Protein 9F9V (pdb70)

B-factor: mean 30.29, std 9.87, range [12.15, 95.56]

Structure (mmCIF, N/CA/C/O backbone):
data_9F9V
#
_entry.id   9F9V
#
_cell.length_a   44.390
_cell.length_b   62.110
_cell.length_c   66.900
_cell.angle_alpha   68.830
_cell.angle_beta   88.340
_cell.angle_gamma   78.920
#
_symmetry.space_group_name_H-M   'P 1'
#
loop_
_entity.id
_entity.type
_entity.pdbx_description
1 polymer 'Putative secreted protein'
2 non-polymer '3[N-MORPHOLINO]PROPANE SULFONIC ACID'
3 non-polymer 'SULFATE ION'
4 non-polymer 'CALCIUM ION'
5 water water
#
loop_
_atom_site.group_PDB
_atom_site.id
_atom_site.type_symbol
_atom_site.label_atom_id
_atom_site.label_alt_id
_atom_site.label_comp_id
_atom_site.label_asym_id
_atom_site.label_entity_id
_atom_site.label_seq_id
_atom_site.pdbx_PDB_ins_code
_atom_site.Cartn_x
_atom_site.Cartn_y
_atom_site.Cartn_z
_atom_site.occupancy
_atom_site.B_iso_or_equiv
_atom_site.auth_seq_id
_atom_site.auth_comp_id
_atom_site.auth_asym_id
_atom_site.auth_atom_id
_atom_site.pdbx_PDB_model_num
ATOM 1 N N . MET A 1 4 ? -23.85271 39.86368 11.24546 1.000 37.85000 1 MET A N 1
ATOM 2 C CA . MET A 1 4 ? -22.98493 40.75079 12.07312 1.000 36.77000 1 MET A CA 1
ATOM 3 C C . MET A 1 4 ? -23.79012 41.28938 13.25492 1.000 37.49000 1 MET A C 1
ATOM 4 O O . MET A 1 4 ? -24.95052 41.66839 13.08986 1.000 33.30000 1 MET A O 1
ATOM 18 N N . PRO A 1 5 ? -23.19825 41.32520 14.44708 1.000 31.94000 2 PRO A N 1
ATOM 19 C CA . PRO A 1 5 ? -23.89874 41.94320 15.57630 1.000 31.15000 2 PRO A CA 1
ATOM 20 C C . PRO A 1 5 ? -24.02521 43.44263 15.37149 1.000 31.66000 2 PRO A C 1
ATOM 21 O O . PRO A 1 5 ? -23.18568 44.07957 14.72971 1.000 29.24000 2 PRO A O 1
ATOM 32 N N . ALA A 1 6 ? -25.10373 44.00327 15.90941 1.000 40.21000 3 ALA A N 1
ATOM 33 C CA . ALA A 1 6 ? -25.29192 45.44646 15.85878 1.000 39.25000 3 ALA A CA 1
ATOM 34 C C . ALA A 1 6 ? -24.11525 46.13613 16.53288 1.000 46.57000 3 ALA A C 1
ATOM 35 O O . ALA A 1 6 ? -23.86372 45.92777 17.72428 1.000 49.04000 3 ALA A O 1
ATOM 42 N N . PHE A 1 7 ? -23.38743 46.94657 15.77122 1.000 37.07000 4 PHE A N 1
ATOM 43 C CA . PHE A 1 7 ? -22.20894 47.63565 16.27161 1.000 31.64000 4 PHE A CA 1
ATOM 44 C C . PHE A 1 7 ? -22.49170 49.12557 16.39778 1.000 32.47000 4 PHE A C 1
ATOM 45 O O . PHE A 1 7 ? -23.15402 49.71986 15.54078 1.000 28.48000 4 PHE A O 1
ATOM 62 N N . SER A 1 8 ? -21.97751 49.72228 17.46927 1.000 30.31000 5 SER A N 1
ATOM 63 C CA . SER A 1 8 ? -22.16703 51.13884 17.73549 1.000 29.85000 5 SER A CA 1
ATOM 64 C C . SER A 1 8 ? -20.94559 51.67062 18.46744 1.000 27.44000 5 SER A C 1
ATOM 65 O O . SER A 1 8 ? -20.37032 50.97944 19.31236 1.000 28.31000 5 SER A O 1
ATOM 73 N N . TRP A 1 9 ? -20.55655 52.89727 18.13523 1.000 26.57000 6 TRP A N 1
ATOM 74 C CA . TRP A 1 9 ? -19.50565 53.59936 18.85456 1.000 27.47000 6 TRP A CA 1
ATOM 75 C C . TRP A 1 9 ? -20.03816 54.37697 20.05149 1.000 26.68000 6 TRP A C 1
ATOM 76 O O . TRP A 1 9 ? -19.25142 55.03244 20.74084 1.000 26.95000 6 TRP A O 1
ATOM 97 N N . ASP A 1 10 ? -21.35182 54.33699 20.30257 1.000 30.92000 7 ASP A N 1
ATOM 98 C CA . ASP A 1 10 ? -21.92388 55.13868 21.38097 1.000 27.70000 7 ASP A CA 1
ATOM 99 C C . ASP A 1 10 ? -21.23559 54.84816 22.70548 1.000 27.84000 7 ASP A C 1
ATOM 100 O O . ASP A 1 10 ? -20.92803 55.77047 23.47074 1.000 26.11000 7 ASP A O 1
ATOM 109 N N . THR A 1 11 ? -20.99986 53.57005 22.99629 1.000 26.66000 8 THR A N 1
ATOM 110 C CA . THR A 1 11 ? -20.25596 53.14513 24.17101 1.000 24.33000 8 THR A CA 1
ATOM 111 C C . THR A 1 11 ? -19.29793 52.04070 23.74913 1.000 23.05000 8 THR A C 1
ATOM 112 O O . THR A 1 11 ? -19.34405 51.55172 22.61822 1.000 28.09000 8 THR A O 1
ATOM 123 N N . VAL A 1 12 ? -18.42950 51.64351 24.67295 1.000 23.46000 9 VAL A N 1
ATOM 124 C CA . VAL A 1 12 ? -17.44465 50.59529 24.41026 1.000 20.85000 9 VAL A CA 1
ATOM 125 C C . VAL A 1 12 ? -18.16477 49.32948 23.95685 1.000 20.73000 9 VAL A C 1
ATOM 126 O O . VAL A 1 12 ? -19.05570 48.84006 24.66617 1.000 23.76000 9 VAL A O 1
ATOM 139 N N . PRO A 1 13 ? -17.83123 48.77386 22.78908 1.000 24.11000 10 PRO A N 1
ATOM 140 C CA . PRO A 1 13 ? -18.43590 47.49732 22.36857 1.000 20.66000 10 PRO A CA 1
ATOM 141 C C . PRO A 1 13 ? -17.89881 46.33951 23.19819 1.000 24.31000 10 PRO A C 1
ATOM 142 O O . PRO A 1 13 ? -16.69622 46.06867 23.19550 1.000 24.29000 10 PRO A O 1
ATOM 153 N N . VAL A 1 14 ? -18.79750 45.63888 23.88997 1.000 21.97000 11 VAL A N 1
ATOM 154 C CA . VAL A 1 14 ? -18.42446 44.60204 24.84657 1.000 17.62000 11 VAL A CA 1
ATOM 155 C C . VAL A 1 14 ? -18.76446 43.22942 24.28256 1.000 20.81000 11 VAL A C 1
ATOM 156 O O . VAL A 1 14 ? -19.85117 43.02017 23.73042 1.000 21.08000 11 VAL A O 1
ATOM 169 N N . TYR A 1 15 ? -17.82574 42.29519 24.43837 1.000 18.83000 12 TYR A N 1
ATOM 170 C CA . TYR A 1 15 ? -17.99142 40.88293 24.11752 1.000 19.27000 12 TYR A CA 1
ATOM 171 C C . TYR A 1 15 ? -17.87140 40.07613 25.40223 1.000 19.05000 12 TYR A C 1
ATOM 172 O O . TYR A 1 15 ? -16.99686 40.34947 26.22866 1.000 21.88000 12 TYR A O 1
ATOM 190 N N . LEU A 1 16 ? -18.74534 39.08505 25.57256 1.000 18.69000 13 LEU A N 1
ATOM 191 C CA . LEU A 1 16 ? -18.70370 38.19259 26.72534 1.000 19.32000 13 LEU A CA 1
ATOM 192 C C . LEU A 1 16 ? -18.37385 36.77640 26.27323 1.000 17.91000 13 LEU A C 1
ATOM 193 O O . LEU A 1 16 ? -18.87140 36.31201 25.24407 1.000 19.54000 13 LEU A O 1
ATOM 209 N N . HIS A 1 17 ? -17.54299 36.09074 27.05866 1.000 16.58000 14 HIS A N 1
ATOM 210 C CA . HIS A 1 17 ? -17.07385 34.74775 26.71679 1.000 18.70000 14 HIS A CA 1
ATOM 211 C C . HIS A 1 17 ? -16.92808 33.97231 28.02304 1.000 18.23000 14 HIS A C 1
ATOM 212 O O . HIS A 1 17 ? -15.89462 34.07545 28.69105 1.000 20.41000 14 HIS A O 1
ATOM 226 N N . PHE A 1 18 ? -17.95452 33.20055 28.37889 1.000 17.74000 15 PHE A N 1
ATOM 227 C CA . PHE A 1 18 ? -17.98636 32.57145 29.69132 1.000 19.77000 15 PHE A CA 1
ATOM 228 C C . PHE A 1 18 ? -18.81483 31.29681 29.64984 1.000 19.71000 15 PHE A C 1
ATOM 229 O O . PHE A 1 18 ? -19.58642 31.05553 28.71967 1.000 20.63000 15 PHE A O 1
ATOM 246 N N . GLY A 1 19 ? -18.65930 30.49535 30.69389 1.000 18.81000 16 GLY A N 1
ATOM 247 C CA . GLY A 1 19 ? -19.47984 29.31414 30.87502 1.000 17.09000 16 GLY A CA 1
ATOM 248 C C . GLY A 1 19 ? -19.80845 29.12191 32.33916 1.000 20.36000 16 GLY A C 1
ATOM 249 O O . GLY A 1 19 ? -19.02194 29.46073 33.22574 1.000 21.63000 16 GLY A O 1
ATOM 253 N N . SER A 1 20 ? -20.99797 28.58274 32.58229 1.000 19.54000 17 SER A N 1
ATOM 254 C CA . SER A 1 20 ? -21.44840 28.22504 33.91221 1.000 21.81000 17 SER A CA 1
ATOM 255 C C . SER A 1 20 ? -21.74490 26.73299 33.94439 1.000 21.72000 17 SER A C 1
ATOM 256 O O . SER A 1 20 ? -22.46399 26.23504 33.06655 1.000 22.92000 17 SER A O 1
ATOM 264 N N . PRO A 1 21 ? -21.22404 25.98488 34.91937 1.000 25.88000 18 PRO A N 1
ATOM 265 C CA . PRO A 1 21 ? -21.56277 24.55512 34.97518 1.000 25.91000 18 PRO A CA 1
ATOM 266 C C . PRO A 1 21 ? -23.04950 24.31367 35.15756 1.000 24.83000 18 PRO A C 1
ATOM 267 O O . PRO A 1 21 ? -23.56419 23.28481 34.70333 1.000 22.99000 18 PRO A O 1
ATOM 278 N N . THR A 1 22 ? -23.75887 25.24138 35.78945 1.000 24.18000 19 THR A N 1
ATOM 279 C CA . THR A 1 22 ? -25.19162 25.13265 36.00215 1.000 22.03000 19 THR A CA 1
ATOM 280 C C . THR A 1 22 ? -25.91885 26.11977 35.10294 1.000 22.35000 19 THR A C 1
ATOM 281 O O . THR A 1 22 ? -25.37183 27.16194 34.73133 1.000 20.90000 19 THR A O 1
ATOM 292 N N . LYS A 1 23 ? -27.16297 25.78809 34.76804 1.000 21.60000 20 LYS A N 1
ATOM 293 C CA . LYS A 1 23 ? -28.00612 26.70162 34.00981 1.000 21.09000 20 LYS A CA 1
ATOM 294 C C . LYS A 1 23 ? -28.04182 28.06411 34.69150 1.000 25.69000 20 LYS A C 1
ATOM 295 O O . LYS A 1 23 ? -28.18371 28.15821 35.91426 1.000 24.81000 20 LYS A O 1
ATOM 314 N N . MET A 1 24 ? -27.89725 29.12025 33.89398 1.000 23.18000 21 MET A N 1
ATOM 315 C CA . MET A 1 24 ? -27.76414 30.46265 34.44242 1.000 21.75000 21 MET A CA 1
ATOM 316 C C . MET A 1 24 ? -28.99591 30.85294 35.25061 1.000 21.50000 21 MET A C 1
ATOM 317 O O . MET A 1 24 ? -30.11584 30.41067 34.97842 1.000 23.21000 21 MET A O 1
ATOM 331 N N . THR A 1 25 ? -28.77554 31.69947 36.25320 1.000 22.99000 22 THR A N 1
ATOM 332 C CA . THR A 1 25 ? -29.87891 32.29745 36.98360 1.000 24.66000 22 THR A CA 1
ATOM 333 C C . THR A 1 25 ? -30.51461 33.40282 36.14746 1.000 25.16000 22 THR A C 1
ATOM 334 O O . THR A 1 25 ? -29.91568 33.92821 35.20314 1.000 20.82000 22 THR A O 1
ATOM 345 N N . ASN A 1 26 ? -31.75013 33.75498 36.50679 1.000 22.52000 23 ASN A N 1
ATOM 346 C CA . ASN A 1 26 ? -32.42045 34.85896 35.83155 1.000 20.69000 23 ASN A CA 1
ATOM 347 C C . ASN A 1 26 ? -31.59650 36.13629 35.92851 1.000 21.94000 23 ASN A C 1
ATOM 348 O O . ASN A 1 26 ? -31.51491 36.90737 34.96498 1.000 22.92000 23 ASN A O 1
ATOM 359 N N . GLU A 1 27 ? -30.96203 36.36960 37.08052 1.000 22.62000 24 GLU A N 1
ATOM 360 C CA . GLU A 1 27 ? -30.13939 37.56373 37.23216 1.000 25.66000 24 GLU A CA 1
ATOM 361 C C . GLU A 1 27 ? -28.92957 37.51673 36.30907 1.000 23.58000 24 GLU A C 1
ATOM 362 O O . GLU A 1 27 ? -28.57098 38.52844 35.69657 1.000 26.66000 24 GLU A O 1
ATOM 374 N N . GLN A 1 28 ? -28.27788 36.35574 36.21137 1.000 23.70000 25 GLN A N 1
ATOM 375 C CA . GLN A 1 28 ? -27.12455 36.23426 35.32648 1.000 20.70000 25 GLN A CA 1
ATOM 376 C C . GLN A 1 28 ? -27.51494 36.51047 33.88031 1.000 22.83000 25 GLN A C 1
ATOM 377 O O . GLN A 1 28 ? -26.80115 37.22235 33.16391 1.000 20.43000 25 GLN A O 1
ATOM 391 N N . VAL A 1 29 ? -28.65032 35.96274 33.43782 1.000 20.10000 26 VAL A N 1
ATOM 392 C CA . VAL A 1 29 ? -29.12115 36.20597 32.07595 1.000 19.73000 26 VAL A CA 1
ATOM 393 C C . VAL A 1 29 ? -29.36669 37.69383 31.86071 1.000 22.35000 26 VAL A C 1
ATOM 394 O O . VAL A 1 29 ? -28.96714 38.26855 30.84115 1.000 20.56000 26 VAL A O 1
ATOM 407 N N . GLN A 1 30 ? -30.03228 38.34034 32.81981 1.000 19.50000 27 GLN A N 1
ATOM 408 C CA . GLN A 1 30 ? -30.33875 39.75927 32.67405 1.000 22.09000 27 GLN A CA 1
ATOM 409 C C . GLN A 1 30 ? -29.06560 40.59712 32.64378 1.000 25.46000 27 GLN A C 1
ATOM 410 O O . GLN A 1 30 ? -28.96473 41.55934 31.87191 1.000 25.50000 27 GLN A O 1
ATOM 424 N N . THR A 1 31 ? -28.07980 40.24315 33.47476 1.000 24.30000 28 THR A N 1
ATOM 425 C CA . THR A 1 31 ? -26.83053 40.99766 33.51936 1.000 22.80000 28 THR A CA 1
ATOM 426 C C . THR A 1 31 ? -26.06962 40.86240 32.20806 1.000 19.29000 28 THR A C 1
ATOM 427 O O . THR A 1 31 ? -25.63840 41.86275 31.61989 1.000 25.16000 28 THR A O 1
ATOM 438 N N . ALA A 1 32 ? -25.90977 39.62721 31.72486 1.000 21.93000 29 ALA A N 1
ATOM 439 C CA . ALA A 1 32 ? -25.21599 39.42150 30.45870 1.000 22.28000 29 ALA A CA 1
ATOM 440 C C . ALA A 1 32 ? -25.89056 40.19074 29.33013 1.000 24.34000 29 ALA A C 1
ATOM 441 O O . ALA A 1 32 ? -25.21654 40.75617 28.46497 1.000 22.34000 29 ALA A O 1
ATOM 448 N N . ALA A 1 33 ? -27.21917 40.26471 29.34663 1.000 24.01000 30 ALA A N 1
ATOM 449 C CA . ALA A 1 33 ? -27.93909 40.83781 28.21562 1.000 26.16000 30 ALA A CA 1
ATOM 450 C C . ALA A 1 33 ? -27.78940 42.35090 28.16731 1.000 25.99000 30 ALA A C 1
ATOM 451 O O . ALA A 1 33 ? -27.70198 42.93169 27.08049 1.000 29.30000 30 ALA A O 1
ATOM 458 N N . ARG A 1 34 ? -27.74087 43.01399 29.32512 1.000 25.76000 31 ARG A N 1
ATOM 459 C CA . ARG A 1 34 ? -27.58244 44.46263 29.28718 1.000 24.80000 31 ARG A CA 1
ATOM 460 C C . ARG A 1 34 ? -26.14451 44.88674 29.03083 1.000 25.95000 31 ARG A C 1
ATOM 461 O O . ARG A 1 34 ? -25.92150 46.02533 28.61172 1.000 29.47000 31 ARG A O 1
ATOM 482 N N . LEU A 1 35 ? -25.16691 44.02130 29.31508 1.000 23.32000 32 LEU A N 1
ATOM 483 C CA . LEU A 1 35 ? -23.77298 44.36916 29.07006 1.000 25.24000 32 LEU A CA 1
ATOM 484 C C . LEU A 1 35 ? -23.39482 44.26963 27.60032 1.000 27.98000 32 LEU A C 1
ATOM 485 O O . LEU A 1 35 ? -22.55232 45.04537 27.13654 1.000 24.91000 32 LEU A O 1
ATOM 501 N N . SER A 1 36 ? -23.98182 43.32325 26.86544 1.000 22.01000 33 SER A N 1
ATOM 502 C CA . SER A 1 36 ? -23.37635 42.89238 25.61288 1.000 19.16000 33 SER A CA 1
ATOM 503 C C . SER A 1 36 ? -24.41754 42.44158 24.59820 1.000 20.14000 33 SER A C 1
ATOM 504 O O . SER A 1 36 ? -25.45972 41.87968 24.95002 1.000 22.21000 33 SER A O 1
ATOM 512 N N . ASN A 1 37 ? -24.09229 42.66967 23.32199 1.000 20.52000 34 ASN A N 1
ATOM 513 C CA . ASN A 1 37 ? -24.83489 42.13549 22.18834 1.000 24.25000 34 ASN A CA 1
ATOM 514 C C . ASN A 1 37 ? -24.12091 40.95944 21.52594 1.000 24.89000 34 ASN A C 1
ATOM 515 O O . ASN A 1 37 ? -24.56591 40.49167 20.47343 1.000 22.11000 34 ASN A O 1
ATOM 526 N N . PHE A 1 38 ? -23.02869 40.47415 22.11607 1.000 19.39000 35 PHE A N 1
ATOM 527 C CA . PHE A 1 38 ? -22.15665 39.49987 21.45799 1.000 19.35000 35 PHE A CA 1
ATOM 528 C C . PHE A 1 38 ? -21.57362 38.60089 22.54125 1.000 16.80000 35 PHE A C 1
ATOM 529 O O . PHE A 1 38 ? -20.73388 39.04482 23.32909 1.000 19.23000 35 PHE A O 1
ATOM 546 N N . ILE A 1 39 ? -22.01027 37.34075 22.57401 1.000 14.87000 36 ILE A N 1
ATOM 547 C CA . ILE A 1 39 ? -21.72709 36.43207 23.68064 1.000 19.57000 36 ILE A CA 1
ATOM 548 C C . ILE A 1 39 ? -21.36801 35.05609 23.13394 1.000 20.14000 36 ILE A C 1
ATOM 549 O O . ILE A 1 39 ? -21.97951 34.57893 22.17378 1.000 22.32000 36 ILE A O 1
ATOM 565 N N . CYS A 1 40 ? -20.37845 34.41115 23.75133 1.000 16.72000 37 CYS A N 1
ATOM 566 C CA . CYS A 1 40 ? -20.09277 33.00239 23.51065 1.000 17.98000 37 CYS A CA 1
ATOM 567 C C . CYS A 1 40 ? -20.19720 32.23816 24.82191 1.000 22.06000 37 CYS A C 1
ATOM 568 O O . CYS A 1 40 ? -19.63326 32.66260 25.83487 1.000 22.92000 37 CYS A O 1
ATOM 576 N N . LEU A 1 41 ? -20.90455 31.11196 24.79393 1.000 21.19000 38 LEU A N 1
ATOM 577 C CA . LEU A 1 41 ? -20.96796 30.20240 25.92898 1.000 22.25000 38 LEU A CA 1
ATOM 578 C C . LEU A 1 41 ? -19.90131 29.12457 25.76966 1.000 20.87000 38 LEU A C 1
ATOM 579 O O . LEU A 1 41 ? -19.72028 28.57168 24.68065 1.000 23.84000 38 LEU A O 1
ATOM 595 N N . GLU A 1 42 ? -19.19696 28.82923 26.86268 1.000 22.00000 39 GLU A N 1
ATOM 596 C CA . GLU A 1 42 ? -17.99345 28.01093 26.79655 1.000 19.89000 39 GLU A CA 1
ATOM 597 C C . GLU A 1 42 ? -18.29593 26.50998 26.76083 1.000 16.39000 39 GLU A C 1
ATOM 598 O O . GLU A 1 42 ? -19.44518 26.06229 26.80277 1.000 20.30000 39 GLU A O 1
ATOM 610 N N . LYS A 1 43 ? -17.20369 25.73452 26.70690 1.000 16.33000 40 LYS A N 1
ATOM 611 C CA . LYS A 1 43 ? -17.24283 24.34630 26.25606 1.000 17.42000 40 LYS A CA 1
ATOM 612 C C . LYS A 1 43 ? -18.05125 23.44519 27.17084 1.000 20.72000 40 LYS A C 1
ATOM 613 O O . LYS A 1 43 ? -18.61402 22.44662 26.70949 1.000 18.11000 40 LYS A O 1
ATOM 632 N N . ALA A 1 44 ? -18.08979 23.74801 28.46608 1.000 19.86000 41 ALA A N 1
ATOM 633 C CA . ALA A 1 44 ? -18.73190 22.88599 29.44623 1.000 17.92000 41 ALA A CA 1
ATOM 634 C C . ALA A 1 44 ? -19.97204 23.52801 30.04941 1.000 20.19000 41 ALA A C 1
ATOM 635 O O . ALA A 1 44 ? -20.43860 23.08892 31.10247 1.000 20.66000 41 ALA A O 1
ATOM 642 N N . HIS A 1 45 ? -20.51583 24.55688 29.40303 1.000 18.05000 42 HIS A N 1
ATOM 643 C CA . HIS A 1 45 ? -21.69149 25.23143 29.93546 1.000 18.32000 42 HIS A CA 1
ATOM 644 C C . HIS A 1 45 ? -22.82873 24.24156 30.15027 1.000 19.91000 42 HIS A C 1
ATOM 645 O O . HIS A 1 45 ? -23.23021 23.53063 29.22335 1.000 21.84000 42 HIS A O 1
ATOM 659 N N . GLY A 1 46 ? -23.34446 24.20214 31.37860 1.000 22.05000 43 GLY A N 1
ATOM 660 C CA . GLY A 1 46 ? -24.48950 23.37997 31.70645 1.000 22.56000 43 GLY A CA 1
ATOM 661 C C . GLY A 1 46 ? -24.18144 21.93605 32.02633 1.000 21.36000 43 GLY A C 1
ATOM 662 O O . GLY A 1 46 ? -25.11812 21.14323 32.17752 1.000 24.17000 43 GLY A O 1
ATOM 666 N N . ARG A 1 47 ? -22.90280 21.56754 32.15004 1.000 20.41000 44 ARG A N 1
ATOM 667 C CA . ARG A 1 47 ? -22.55180 20.15744 32.29926 1.000 24.36000 44 ARG A CA 1
ATOM 668 C C . ARG A 1 47 ? -23.06462 19.57543 33.61138 1.000 27.98000 44 ARG A C 1
ATOM 669 O O . ARG A 1 47 ? -23.27865 18.36205 33.70293 1.000 25.35000 44 ARG A O 1
ATOM 690 N N . THR A 1 48 ? -23.25481 20.40719 34.63407 1.000 20.81000 45 THR A N 1
ATOM 691 C CA . THR A 1 48 ? -23.79479 19.90689 35.89350 1.000 24.03000 45 THR A CA 1
ATOM 692 C C . THR A 1 48 ? -25.30803 19.74013 35.82515 1.000 24.70000 45 THR A C 1
ATOM 693 O O . THR A 1 48 ? -25.85728 18.79163 36.39701 1.000 28.10000 45 THR A O 1
ATOM 704 N N . THR A 1 49 ? -25.99338 20.64559 35.12659 1.000 23.80000 46 THR A N 1
ATOM 705 C CA . THR A 1 49 ? -27.44852 20.57907 35.04194 1.000 22.39000 46 THR A CA 1
ATOM 706 C C . THR A 1 49 ? -27.89970 19.39806 34.19112 1.000 24.44000 46 THR A C 1
ATOM 707 O O . THR A 1 49 ? -28.81750 18.66124 34.57123 1.000 25.79000 46 THR A O 1
ATOM 718 N N . ASP A 1 50 ? -27.27982 19.20989 33.02831 1.000 24.59000 47 ASP A N 1
ATOM 719 C CA . ASP A 1 50 ? -27.59027 18.07961 32.15108 1.000 28.65000 47 ASP A CA 1
ATOM 720 C C . ASP A 1 50 ? -26.25523 17.51731 31.67253 1.000 26.84000 47 ASP A C 1
ATOM 721 O O . ASP A 1 50 ? -25.66632 18.02512 30.71252 1.000 24.91000 47 ASP A O 1
ATOM 730 N N . ARG A 1 51 ? -25.77458 16.47839 32.35752 1.000 25.31000 48 ARG A N 1
ATOM 731 C CA . ARG A 1 51 ? -24.48484 15.88966 32.01722 1.000 28.55000 48 ARG A CA 1
ATOM 732 C C . ARG A 1 51 ? -24.55007 15.07432 30.73252 1.000 27.62000 48 ARG A C 1
ATOM 733 O O . ARG A 1 51 ? -23.50892 14.83884 30.10797 1.000 31.07000 48 ARG A O 1
ATOM 754 N N . GLU A 1 52 ? -25.74425 14.64572 30.32148 1.000 24.79000 49 GLU A N 1
ATOM 755 C CA . GLU A 1 52 ? -25.87235 13.84975 29.10682 1.000 29.09000 49 GLU A CA 1
ATOM 756 C C . GLU A 1 52 ? -25.94566 14.72974 27.86464 1.000 25.38000 49 GLU A C 1
ATOM 757 O O . GLU A 1 52 ? -25.37092 14.38608 26.82542 1.000 25.27000 49 GLU A O 1
ATOM 769 N N . HIS A 1 53 ? -26.63639 15.86889 27.95251 1.000 24.02000 50 HIS A N 1
ATOM 770 C CA . HIS A 1 53 ? -26.83569 16.75695 26.80458 1.000 24.47000 50 HIS A CA 1
ATOM 771 C C . HIS A 1 53 ? -26.66024 18.21026 27.23071 1.000 20.87000 50 HIS A C 1
ATOM 772 O O . HIS A 1 53 ? -27.58755 19.01914 27.13570 1.000 22.15000 50 HIS A O 1
ATOM 786 N N . PRO A 1 54 ? -25.46780 18.58234 27.69989 1.000 18.25000 51 PRO A N 1
ATOM 787 C CA . PRO A 1 54 ? -25.26002 19.98096 28.10550 1.000 21.32000 51 PRO A CA 1
ATOM 788 C C . PRO A 1 54 ? -25.41949 20.97126 26.96710 1.000 20.44000 51 PRO A C 1
ATOM 789 O O . PRO A 1 54 ? -25.62463 22.16028 27.23388 1.000 19.23000 51 PRO A O 1
ATOM 800 N N . GLU A 1 55 ? -25.32814 20.53031 25.70817 1.000 21.07000 52 GLU A N 1
ATOM 801 C CA . GLU A 1 55 ? -25.56819 21.45324 24.60367 1.000 19.81000 52 GLU A CA 1
ATOM 802 C C . GLU A 1 55 ? -26.98181 22.01587 24.65694 1.000 22.62000 52 GLU A C 1
ATOM 803 O O . GLU A 1 55 ? -27.22369 23.13853 24.19799 1.000 20.08000 52 GLU A O 1
ATOM 815 N N . ARG A 1 56 ? -27.92242 21.25576 25.22009 1.000 21.00000 53 ARG A N 1
ATOM 816 C CA . ARG A 1 56 ? -29.29429 21.73049 25.35172 1.000 20.35000 53 ARG A CA 1
ATOM 817 C C . ARG A 1 56 ? -29.40382 22.83509 26.39253 1.000 21.06000 53 ARG A C 1
ATOM 818 O O . ARG A 1 56 ? -30.24746 23.72937 26.26049 1.000 21.42000 53 ARG A O 1
ATOM 839 N N . ILE A 1 57 ? -28.55914 22.79914 27.42500 1.000 21.98000 54 ILE A N 1
ATOM 840 C CA . ILE A 1 57 ? -28.56798 23.86274 28.42413 1.000 22.62000 54 ILE A CA 1
ATOM 841 C C . ILE A 1 57 ? -27.95439 25.13342 27.84874 1.000 21.07000 54 ILE A C 1
ATOM 842 O O . ILE A 1 57 ? -28.46197 26.24106 28.06380 1.000 19.55000 54 ILE A O 1
ATOM 858 N N . ALA A 1 58 ? -26.85017 24.99983 27.11371 1.000 19.52000 55 ALA A N 1
ATOM 859 C CA . ALA A 1 58 ? -26.29510 26.15891 26.42527 1.000 21.97000 55 ALA A CA 1
ATOM 860 C C . ALA A 1 58 ? -27.32237 26.76163 25.47600 1.000 17.48000 55 ALA A C 1
ATOM 861 O O . ALA A 1 58 ? -27.45579 27.98824 25.38978 1.000 18.77000 55 ALA A O 1
ATOM 868 N N . ALA A 1 59 ? -28.07696 25.90997 24.77615 1.000 17.42000 56 ALA A N 1
ATOM 869 C CA . ALA A 1 59 ? -29.10769 26.39730 23.86404 1.000 19.00000 56 ALA A CA 1
ATOM 870 C C . ALA A 1 59 ? -30.19507 27.15416 24.61583 1.000 20.90000 56 ALA A C 1
ATOM 871 O O . ALA A 1 59 ? -30.61616 28.23984 24.19765 1.000 19.74000 56 ALA A O 1
ATOM 878 N N . GLU A 1 60 ? -30.66794 26.59115 25.73063 1.000 20.25000 57 GLU A N 1
ATOM 879 C CA . GLU A 1 60 ? -31.71275 27.25674 26.50016 1.000 19.58000 57 GLU A CA 1
ATOM 880 C C . GLU A 1 60 ? -31.22550 28.59281 27.04423 1.000 19.95000 57 GLU A C 1
AT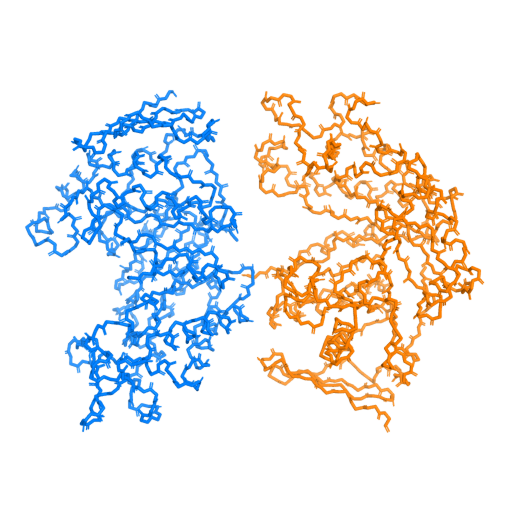OM 881 O O . GLU A 1 60 ? -31.95709 29.58756 27.00982 1.000 19.55000 57 GLU A O 1
ATOM 893 N N . ASP A 1 61 ? -29.98803 28.64527 27.53830 1.000 18.64000 58 ASP A N 1
ATOM 894 C CA . ASP A 1 61 ? -29.48552 29.90768 28.06975 1.000 19.21000 58 ASP A CA 1
ATOM 895 C C . ASP A 1 61 ? -29.23337 30.92336 26.96078 1.000 19.75000 58 ASP A C 1
ATOM 896 O O . ASP A 1 61 ? -29.43205 32.12533 27.16889 1.000 18.13000 58 ASP A O 1
ATOM 905 N N . ALA A 1 62 ? -28.79359 30.47305 25.78387 1.000 21.12000 59 ALA A N 1
ATOM 906 C CA . ALA A 1 62 ? -28.68045 31.39152 24.65572 1.000 18.18000 59 ALA A CA 1
ATOM 907 C C . ALA A 1 62 ? -30.03410 32.00198 24.31570 1.000 20.34000 59 ALA A C 1
ATOM 908 O O . ALA A 1 62 ? -30.13579 33.20914 24.06119 1.000 23.93000 59 ALA A O 1
ATOM 915 N N . GLN A 1 63 ? -31.08964 31.18465 24.31941 1.000 19.36000 60 GLN A N 1
ATOM 916 C CA . GLN A 1 63 ? -32.41625 31.69387 23.98711 1.000 22.13000 60 GLN A CA 1
ATOM 917 C C . GLN A 1 63 ? -32.91676 32.64802 25.06174 1.000 22.69000 60 GLN A C 1
ATOM 918 O O . GLN A 1 63 ? -33.56103 33.65656 24.75269 1.000 24.78000 60 GLN A O 1
ATOM 932 N N . ARG A 1 64 ? -32.63366 32.34506 26.33022 1.000 20.63000 61 ARG A N 1
ATOM 933 C CA . ARG A 1 64 ? -33.02638 33.24689 27.40742 1.000 20.44000 61 ARG A CA 1
ATOM 934 C C . ARG A 1 64 ? -32.31746 34.58878 27.28173 1.000 20.39000 61 ARG A C 1
ATOM 935 O O . ARG A 1 64 ? -32.92573 35.64421 27.49594 1.000 22.34000 61 ARG A O 1
ATOM 956 N N . ILE A 1 65 ? -31.02842 34.56996 26.93365 1.000 21.43000 62 ILE A N 1
ATOM 957 C CA . ILE A 1 65 ? -30.30167 35.81797 26.71402 1.000 20.34000 62 ILE A CA 1
ATOM 958 C C . ILE A 1 65 ? -30.96680 36.62163 25.60410 1.000 22.39000 62 ILE A C 1
ATOM 959 O O . ILE A 1 65 ? -31.19741 37.82926 25.73992 1.000 20.48000 62 ILE A O 1
ATOM 975 N N . LYS A 1 66 ? -31.29057 35.96080 24.48849 1.000 23.75000 63 LYS A N 1
ATOM 976 C CA . LYS A 1 66 ? -31.89631 36.66681 23.36414 1.000 22.86000 63 LYS A CA 1
ATOM 977 C C . LYS A 1 66 ? -33.33640 37.07291 23.64732 1.000 25.47000 63 LYS A C 1
ATOM 978 O O . LYS A 1 66 ? -33.82924 38.02232 23.02807 1.000 27.13000 63 LYS A O 1
ATOM 997 N N . THR A 1 67 ? -34.02281 36.38452 24.56296 1.000 26.01000 64 THR A N 1
ATOM 998 C CA . THR A 1 67 ? -35.32599 36.86808 25.00749 1.000 26.90000 64 THR A CA 1
ATOM 999 C C . THR A 1 67 ? -35.18114 38.18843 25.75343 1.000 27.40000 64 THR A C 1
ATOM 1000 O O . THR A 1 67 ? -36.02858 39.07866 25.62444 1.000 30.34000 64 THR A O 1
ATOM 1011 N N . ALA A 1 68 ? -34.10402 38.33644 26.52823 1.000 21.66000 65 ALA A N 1
ATOM 1012 C CA . ALA A 1 68 ? -33.84797 39.58894 27.22731 1.000 24.93000 65 ALA A CA 1
ATOM 1013 C C . ALA A 1 68 ? -33.22622 40.64102 26.31567 1.000 29.16000 65 ALA A C 1
ATOM 1014 O O . ALA A 1 68 ? -33.43374 41.83946 26.53569 1.000 26.65000 65 ALA A O 1
ATOM 1021 N N . ASN A 1 69 ? -32.46855 40.22166 25.30000 1.000 24.63000 66 ASN A N 1
ATOM 1022 C CA . ASN A 1 69 ? -31.80857 41.14345 24.37453 1.000 26.11000 66 ASN A CA 1
ATOM 1023 C C . ASN A 1 69 ? -31.93115 40.59911 22.95897 1.000 29.44000 66 ASN A C 1
ATOM 1024 O O . ASN A 1 69 ? -31.06982 39.84406 22.49115 1.000 25.27000 66 ASN A O 1
ATOM 1035 N N . PRO A 1 70 ? -32.99477 40.96560 22.24059 1.000 27.35000 67 PRO A N 1
ATOM 1036 C CA . PRO A 1 70 ? -33.15883 40.45811 20.86841 1.000 27.90000 67 PRO A CA 1
ATOM 1037 C C . PRO A 1 70 ? -32.02037 40.83430 19.93941 1.000 26.61000 67 PRO A C 1
ATOM 1038 O O . PRO A 1 70 ? -31.85546 40.18976 18.89537 1.000 29.69000 67 PRO A O 1
ATOM 1049 N N . ASP A 1 71 ? -31.22892 41.85278 20.27847 1.000 25.49000 68 ASP A N 1
ATOM 1050 C CA . ASP A 1 71 ? -30.08542 42.22984 19.45801 1.000 26.64000 68 ASP A CA 1
ATOM 1051 C C . ASP A 1 71 ? -28.84866 41.38631 19.73583 1.000 31.96000 68 ASP A C 1
ATOM 1052 O O . ASP A 1 71 ? -27.84587 41.53981 19.02968 1.000 27.63000 68 ASP A O 1
ATOM 1061 N N . ALA A 1 72 ? -28.88534 40.51302 20.73714 1.000 28.06000 69 ALA A N 1
ATOM 1062 C CA . ALA A 1 72 ? -27.70876 39.73785 21.09784 1.000 26.16000 69 ALA A CA 1
ATOM 1063 C C . ALA A 1 72 ? -27.45743 38.62098 20.09372 1.000 26.22000 69 ALA A C 1
ATOM 1064 O O . ALA A 1 72 ? -28.38817 37.94722 19.64092 1.000 26.23000 69 ALA A O 1
ATOM 1071 N N . LYS A 1 73 ? -26.18798 38.43726 19.74550 1.000 22.74000 70 LYS A N 1
ATOM 1072 C CA . LYS A 1 73 ? -25.71903 37.28482 18.98979 1.000 23.02000 70 LYS A CA 1
ATOM 1073 C C . LYS A 1 73 ? -24.97355 36.37006 19.94993 1.000 19.53000 70 LYS A C 1
ATOM 1074 O O . LYS A 1 73 ? -24.08188 36.82787 20.67097 1.000 19.92000 70 LYS A O 1
ATOM 1093 N N . VAL A 1 74 ? -25.33192 35.08984 19.96325 1.000 18.64000 71 VAL A N 1
ATOM 1094 C CA . VAL A 1 74 ? -24.73217 34.11951 20.87521 1.000 19.52000 71 VAL A CA 1
ATOM 1095 C C . VAL A 1 74 ? -24.08970 33.01719 20.04722 1.000 18.14000 71 VAL A C 1
ATOM 1096 O O . VAL A 1 74 ? -24.76227 32.37573 19.23091 1.000 17.45000 71 VAL A O 1
ATOM 1109 N N . LEU A 1 75 ? -22.79897 32.78467 20.27490 1.000 16.28000 72 LEU A N 1
ATOM 1110 C CA . LEU A 1 75 ? -22.03594 31.76998 19.56325 1.000 19.52000 72 LEU A CA 1
ATOM 1111 C C . LEU A 1 75 ? -21.96861 30.48761 20.38148 1.000 19.07000 72 LEU A C 1
ATOM 1112 O O . LEU A 1 75 ? -21.89533 30.52076 21.61114 1.000 18.80000 72 LEU A O 1
ATOM 1128 N N . MET A 1 76 ? -21.98476 29.35605 19.68317 1.000 17.66000 73 MET A N 1
ATOM 1129 C CA . MET A 1 76 ? -21.74195 28.06447 20.30476 1.000 16.56000 73 MET A CA 1
ATOM 1130 C C . MET A 1 76 ? -20.26353 27.71401 20.19485 1.000 16.28000 73 MET A C 1
ATOM 1131 O O . MET A 1 76 ? -19.63593 27.92761 19.15221 1.000 17.61000 73 MET A O 1
ATOM 1145 N N . TYR A 1 77 ? -19.71288 27.18218 21.28409 1.000 17.77000 74 TYR A N 1
ATOM 1146 C CA . TYR A 1 77 ? -18.30887 26.80644 21.32830 1.000 15.55000 74 TYR A CA 1
ATOM 1147 C C . TYR A 1 77 ? -18.08660 25.48569 20.60298 1.000 15.65000 74 TYR A C 1
ATOM 1148 O O . TYR A 1 77 ? -18.89367 24.55925 20.70554 1.000 16.00000 74 TYR A O 1
ATOM 1166 N N . TRP A 1 78 ? -16.98563 25.40800 19.85954 1.000 16.44000 75 TRP A N 1
ATOM 1167 C CA . TRP A 1 78 ? -16.56050 24.16626 19.22522 1.000 16.85000 75 TRP A CA 1
ATOM 1168 C C . TRP A 1 78 ? -15.05997 24.27719 19.01132 1.000 18.68000 75 TRP A C 1
ATOM 1169 O O . TRP A 1 78 ? -14.53882 25.37352 18.80810 1.000 23.61000 75 TRP A O 1
ATOM 1190 N N . ASN A 1 79 ? -14.36293 23.14670 19.10080 1.000 16.93000 76 ASN A N 1
ATOM 1191 C CA . ASN A 1 79 ? -12.90600 23.13200 19.08501 1.000 14.98000 76 ASN A CA 1
ATOM 1192 C C . ASN A 1 79 ? -12.39147 22.41489 17.84593 1.000 16.05000 76 ASN A C 1
ATOM 1193 O O . ASN A 1 79 ? -12.82688 21.29953 17.53617 1.000 17.09000 76 ASN A O 1
ATOM 1204 N N . THR A 1 80 ? -11.44945 23.06048 17.15522 1.000 20.16000 77 THR A N 1
ATOM 1205 C CA . THR A 1 80 ? -10.91147 22.51196 15.91517 1.000 14.20000 77 THR A CA 1
ATOM 1206 C C . THR A 1 80 ? -10.28339 21.14454 16.14167 1.000 19.09000 77 THR A C 1
ATOM 1207 O O . THR A 1 80 ? -10.46518 20.22426 15.33587 1.000 18.51000 77 THR A O 1
ATOM 1218 N N . LEU A 1 81 ? -9.54632 20.99216 17.23910 1.000 16.48000 78 LEU A N 1
ATOM 1219 C CA . LEU A 1 81 ? -8.70897 19.82233 17.46431 1.000 16.85000 78 LEU A CA 1
ATOM 1220 C C . LEU A 1 81 ? -9.21334 18.90173 18.56185 1.000 16.34000 78 LEU A C 1
ATOM 1221 O O . LEU A 1 81 ? -9.01691 17.68810 18.46601 1.000 17.13000 78 LEU A O 1
ATOM 1237 N N . ILE A 1 82 ? -9.86586 19.44175 19.58585 1.000 15.77000 79 ILE A N 1
ATOM 1238 C CA . ILE A 1 82 ? -10.11987 18.73209 20.83417 1.000 17.89000 79 ILE A CA 1
ATOM 1239 C C . ILE A 1 82 ? -11.58717 18.33421 20.90142 1.000 17.34000 79 ILE A C 1
ATOM 1240 O O . ILE A 1 82 ? -12.47627 19.18615 20.78809 1.000 17.15000 79 ILE A O 1
ATOM 1256 N N . ALA A 1 83 ? -11.84100 17.04028 21.09990 1.000 18.41000 80 ALA A N 1
ATOM 1257 C CA . ALA A 1 83 ? -13.20403 16.53978 21.26785 1.000 15.41000 80 ALA A CA 1
ATOM 1258 C C . ALA A 1 83 ? -13.57646 16.58097 22.74944 1.000 19.50000 80 ALA A C 1
ATOM 1259 O O . ALA A 1 83 ? -13.75586 15.55695 23.41170 1.000 21.00000 80 ALA A O 1
ATOM 1266 N N . TRP A 1 84 ? -13.67540 17.79975 23.27002 1.000 15.03000 81 TRP A N 1
ATOM 1267 C CA . TRP A 1 84 ? -14.05363 17.97600 24.66368 1.000 17.86000 81 TRP A CA 1
ATOM 1268 C C . TRP A 1 84 ? -15.30160 17.14456 24.95734 1.000 23.03000 81 TRP A C 1
ATOM 1269 O O . TRP A 1 84 ? -16.34551 17.36133 24.32193 1.000 19.63000 81 TRP A O 1
ATOM 1290 N N . PRO A 1 85 ? -15.23624 16.18179 25.90784 1.000 20.61000 82 PRO A N 1
ATOM 1291 C CA . PRO A 1 85 ? -16.31538 15.20661 26.10901 1.000 21.19000 82 PRO A CA 1
ATOM 1292 C C . PRO A 1 85 ? -17.44505 15.72369 26.99444 1.000 22.76000 82 PRO A C 1
ATOM 1293 O O . PRO A 1 85 ? -17.89149 15.04906 27.92407 1.000 31.94000 82 PRO A O 1
ATOM 1304 N N . PHE A 1 86 ? -17.90828 16.93438 26.70415 1.000 22.73000 83 PHE A N 1
ATOM 1305 C CA . PHE A 1 86 ? -18.98931 17.55571 27.45652 1.000 23.31000 83 PHE A CA 1
ATOM 1306 C C . PHE A 1 86 ? -20.31786 17.40949 26.72429 1.000 25.86000 83 PHE A C 1
ATOM 1307 O O . PHE A 1 86 ? -21.26149 16.82202 27.26172 1.000 25.88000 83 PHE A O 1
ATOM 1324 N N . THR A 1 87 ? -20.39662 17.89399 25.48773 1.000 21.06000 84 THR A N 1
ATOM 1325 C CA . THR A 1 87 ? -21.60667 17.70797 24.70424 1.000 18.45000 84 THR A CA 1
ATOM 1326 C C . THR A 1 87 ? -21.77615 16.23777 24.33679 1.000 20.52000 84 THR A C 1
ATOM 1327 O O . THR A 1 87 ? -20.81497 15.46515 24.28863 1.000 22.83000 84 THR A O 1
ATOM 1338 N N . SER A 1 88 ? -23.02195 15.85579 24.05399 1.000 22.13000 85 SER A N 1
ATOM 1339 C CA . SER A 1 88 ? -23.29036 14.47838 23.65998 1.000 21.78000 85 SER A CA 1
ATOM 1340 C C . SER A 1 88 ? -22.56826 14.10405 22.37236 1.000 20.35000 85 SER A C 1
ATOM 1341 O O . SER A 1 88 ? -22.28794 12.92076 22.15257 1.000 19.79000 85 SER A O 1
ATOM 1349 N N . TYR A 1 89 ? -22.24043 15.08834 21.53052 1.000 21.78000 86 TYR A N 1
ATOM 1350 C CA . TYR A 1 89 ? -21.61672 14.79787 20.24287 1.000 20.59000 86 TYR A CA 1
ATOM 1351 C C . TYR A 1 89 ? -20.23423 14.18386 20.40429 1.000 20.86000 86 TYR A C 1
ATOM 1352 O O . TYR A 1 89 ? -19.81281 13.37709 19.56663 1.000 22.37000 86 TYR A O 1
ATOM 1370 N N . ASN A 1 90 ? -19.50894 14.56296 21.45192 1.000 18.50000 87 ASN A N 1
ATOM 1371 C CA . ASN A 1 90 ? -18.13885 14.11735 21.65423 1.000 17.44000 87 ASN A CA 1
ATOM 1372 C C . ASN A 1 90 ? -18.02576 13.00717 22.69002 1.000 22.40000 87 ASN A C 1
ATOM 1373 O O . ASN A 1 90 ? -16.90870 12.59887 23.02037 1.000 23.85000 87 ASN A O 1
ATOM 1384 N N . SER A 1 91 ? -19.14451 12.51290 23.21355 1.000 21.54000 88 SER A N 1
ATOM 1385 C CA . SER A 1 91 ? -19.08520 11.44443 24.20120 1.000 22.64000 88 SER A CA 1
ATOM 1386 C C . SER A 1 91 ? -18.46876 10.19402 23.58477 1.000 23.47000 88 SER A C 1
ATOM 1387 O O . SER A 1 91 ? -18.87644 9.75330 22.50509 1.000 25.74000 88 SER A O 1
ATOM 1395 N N . ASP A 1 92 ? -17.47228 9.63183 24.26852 1.000 24.01000 89 ASP A N 1
ATOM 1396 C CA . ASP A 1 92 ? -16.84692 8.37647 23.85433 1.000 27.37000 89 ASP A CA 1
ATOM 1397 C C . ASP A 1 92 ? -16.42969 8.43400 22.38613 1.000 23.04000 89 ASP A C 1
ATOM 1398 O O . ASP A 1 92 ? -16.69712 7.52312 21.59978 1.000 27.69000 89 ASP A O 1
ATOM 1407 N N . PHE A 1 93 ? -15.76512 9.52933 22.01477 1.000 24.89000 90 PHE A N 1
ATOM 1408 C CA . PHE A 1 93 ? -15.52865 9.79564 20.59932 1.000 22.48000 90 PHE A CA 1
ATOM 1409 C C . PHE A 1 93 ? -14.66460 8.71555 19.95656 1.000 23.38000 90 PHE A C 1
ATOM 1410 O O . PHE A 1 93 ? -15.01078 8.17799 18.89846 1.000 25.14000 90 PHE A O 1
ATOM 1427 N N . ALA A 1 94 ? -13.51728 8.40569 20.56175 1.000 23.22000 91 ALA A N 1
ATOM 1428 C CA . ALA A 1 94 ? -12.61086 7.44543 19.94021 1.000 23.28000 91 ALA A CA 1
ATOM 1429 C C . ALA A 1 94 ? -13.21838 6.05017 19.89685 1.000 30.44000 91 ALA A C 1
ATOM 1430 O O . ALA A 1 94 ? -12.90963 5.26874 18.98980 1.000 30.50000 91 ALA A O 1
ATOM 1437 N N . GLU A 1 95 ? -14.08871 5.72788 20.85562 1.000 29.16000 92 GLU A N 1
ATOM 1438 C CA . GLU A 1 95 ? -14.65057 4.38714 20.94907 1.000 28.19000 92 GLU A CA 1
ATOM 1439 C C . GLU A 1 95 ? -15.77259 4.15399 19.94558 1.000 33.94000 92 GLU A C 1
ATOM 1440 O O . GLU A 1 95 ? -15.97328 3.01563 19.50682 1.000 40.80000 92 GLU A O 1
ATOM 1452 N N . THR A 1 96 ? -16.51056 5.20014 19.57186 1.000 25.82000 93 THR A N 1
ATOM 1453 C CA . THR A 1 96 ? -17.69466 5.05583 18.73550 1.000 28.50000 93 THR A CA 1
ATOM 1454 C C . THR A 1 96 ? -17.46067 5.46967 17.28766 1.000 30.23000 93 THR A C 1
ATOM 1455 O O . THR A 1 96 ? -18.42785 5.61226 16.53317 1.000 37.81000 93 THR A O 1
ATOM 1466 N N . HIS A 1 97 ? -16.21344 5.66096 16.88144 1.000 30.68000 94 HIS A N 1
ATOM 1467 C CA . HIS A 1 97 ? -15.88233 5.99423 15.50495 1.000 26.80000 94 HIS A CA 1
ATOM 1468 C C . HIS A 1 97 ? -14.69268 5.16101 15.05243 1.000 24.71000 94 HIS A C 1
ATOM 1469 O O . HIS A 1 97 ? -13.98673 4.57621 15.87991 1.000 26.39000 94 HIS A O 1
ATOM 1483 N N . PRO A 1 98 ? -14.45110 5.08223 13.73266 1.000 26.26000 95 PRO A N 1
ATOM 1484 C CA . PRO A 1 98 ? -13.32519 4.27510 13.23693 1.000 27.09000 95 PRO A CA 1
ATOM 1485 C C . PRO A 1 98 ? -11.99135 4.65831 13.85690 1.000 24.07000 95 PRO A C 1
ATOM 1486 O O . PRO A 1 98 ? -11.81312 5.78626 14.32652 1.000 25.26000 95 PRO A O 1
ATOM 1497 N N . GLU A 1 99 ? -11.03842 3.72331 13.85044 1.000 28.45000 96 GLU A N 1
ATOM 1498 C CA . GLU A 1 99 ? -9.75072 3.98018 14.48613 1.000 25.91000 96 GLU A CA 1
ATOM 1499 C C . GLU A 1 99 ? -9.08027 5.21848 13.90540 1.000 26.56000 96 GLU A C 1
ATOM 1500 O O . GLU A 1 99 ? -8.42421 5.97472 14.63077 1.000 26.80000 96 GLU A O 1
ATOM 1512 N N . ASN A 1 100 ? -9.22769 5.44275 12.60150 1.000 28.82000 97 ASN A N 1
ATOM 1513 C CA . ASN A 1 100 ? -8.53998 6.54724 11.94558 1.000 29.36000 97 ASN A CA 1
ATOM 1514 C C . ASN A 1 100 ? -9.28245 7.87765 12.06665 1.000 23.72000 97 ASN A C 1
ATOM 1515 O O . ASN A 1 100 ? -8.87343 8.85053 11.42335 1.000 22.59000 97 ASN A O 1
ATOM 1526 N N . TRP A 1 101 ? -10.34029 7.95684 12.87813 1.000 25.27000 98 TRP A N 1
ATOM 1527 C CA . TRP A 1 101 ? -10.96583 9.24186 13.16651 1.000 24.78000 98 TRP A CA 1
ATOM 1528 C C . TRP A 1 101 ? -10.29285 9.97751 14.31566 1.000 20.06000 98 TRP A C 1
ATOM 1529 O O . TRP A 1 101 ? -10.59172 11.15594 14.53318 1.000 22.98000 98 TRP A O 1
ATOM 1550 N N . THR A 1 102 ? -9.39670 9.31858 15.04573 1.000 22.89000 99 THR A N 1
ATOM 1551 C CA . THR A 1 102 ? -8.76777 9.87173 16.23435 1.000 20.08000 99 THR A CA 1
ATOM 1552 C C . THR A 1 102 ? -7.27556 10.07304 16.00664 1.000 26.75000 99 THR A C 1
ATOM 1553 O O . THR A 1 102 ? -6.62264 9.26007 15.34427 1.000 23.52000 99 THR A O 1
ATOM 1564 N N . LEU A 1 103 ? -6.74232 11.16316 16.55723 1.000 20.60000 100 LEU A N 1
ATOM 1565 C CA . LEU A 1 103 ? -5.30289 11.38463 16.54395 1.000 24.46000 100 LEU A CA 1
ATOM 1566 C C . LEU A 1 103 ? -4.61751 10.37208 17.45200 1.000 24.91000 100 LEU A C 1
ATOM 1567 O O . LEU A 1 103 ? -4.96366 10.24075 18.62988 1.000 21.34000 100 LEU A O 1
ATOM 1583 N N . ARG A 1 104 ? -3.63479 9.66361 16.90322 1.000 22.28000 101 ARG A N 1
ATOM 1584 C CA . ARG A 1 104 ? -3.01525 8.54384 17.59036 1.000 24.79000 101 ARG A CA 1
ATOM 1585 C C . ARG A 1 104 ? -1.50661 8.60302 17.41886 1.000 27.22000 101 ARG A C 1
ATOM 1586 O O . ARG A 1 104 ? -0.99589 9.08122 16.40167 1.000 25.64000 101 ARG A O 1
ATOM 1607 N N . ASP A 1 105 ? -0.80069 8.12167 18.43820 1.000 26.15000 102 ASP A N 1
ATOM 1608 C CA . ASP A 1 105 ? 0.63863 7.93394 18.33713 1.000 29.74000 102 ASP A CA 1
ATOM 1609 C C . ASP A 1 105 ? 0.95501 7.03283 17.15116 1.000 26.42000 102 ASP A C 1
ATOM 1610 O O . ASP A 1 105 ? 0.37752 5.95213 17.00453 1.000 27.67000 102 ASP A O 1
ATOM 1619 N N . ARG A 1 106 ? 1.87034 7.48574 16.29410 1.000 26.30000 103 ARG A N 1
ATOM 1620 C CA . ARG A 1 106 ? 2.15845 6.75023 15.06938 1.000 30.60000 103 ARG A CA 1
ATOM 1621 C C . ARG A 1 106 ? 2.90067 5.44333 15.32720 1.000 33.49000 103 ARG A C 1
ATOM 1622 O O . ARG A 1 106 ? 2.83966 4.53910 14.48698 1.000 31.08000 103 ARG A O 1
ATOM 1643 N N . SER A 1 107 ? 3.57678 5.31317 16.46763 1.000 30.25000 104 SER A N 1
ATOM 1644 C CA . SER A 1 107 ? 4.33623 4.10731 16.77372 1.000 28.85000 104 SER A CA 1
ATOM 1645 C C . SER A 1 107 ? 3.51325 3.06320 17.52209 1.000 33.83000 104 SER A C 1
ATOM 1646 O O . SER A 1 107 ? 3.67435 1.86264 17.27664 1.000 34.26000 104 SER A O 1
ATOM 1654 N N . THR A 1 108 ? 2.63711 3.49014 18.43686 1.000 29.83000 105 THR A N 1
ATOM 1655 C CA . THR A 1 108 ? 1.87597 2.56634 19.26712 1.000 33.57000 105 THR A CA 1
ATOM 1656 C C . THR A 1 108 ? 0.40979 2.45119 18.88099 1.000 32.48000 105 THR A C 1
ATOM 1657 O O . THR A 1 108 ? -0.22089 1.44393 19.21637 1.000 29.87000 105 THR A O 1
ATOM 1668 N N . GLY A 1 109 ? -0.14820 3.44923 18.20076 1.000 30.90000 106 GLY A N 1
ATOM 1669 C CA . GLY A 1 109 ? -1.55599 3.44950 17.87584 1.000 31.88000 106 GLY A CA 1
ATOM 1670 C C . GLY A 1 109 ? -2.46468 3.88709 19.00164 1.000 31.97000 106 GLY A C 1
ATOM 1671 O O . GLY A 1 109 ? -3.68945 3.88184 18.82356 1.000 30.37000 106 GLY A O 1
ATOM 1675 N N . GLU A 1 110 ? -1.91053 4.26791 20.15038 1.000 29.67000 107 GLU A N 1
ATOM 1676 C CA . GLU A 1 110 ? -2.73000 4.69535 21.27589 1.000 33.14000 107 GLU A CA 1
ATOM 1677 C C . GLU A 1 110 ? -3.09559 6.17150 21.11948 1.000 35.57000 107 GLU A C 1
ATOM 1678 O O . GLU A 1 110 ? -2.29330 6.95789 20.60706 1.000 28.48000 107 GLU A O 1
ATOM 1690 N N . PRO A 1 111 ? -4.29927 6.57299 21.53099 1.000 28.90000 108 PRO A N 1
ATOM 1691 C CA . PRO A 1 111 ? -4.71693 7.96301 21.30917 1.000 26.16000 108 PRO A CA 1
ATOM 1692 C C . PRO A 1 111 ? -3.78340 8.95945 21.97892 1.000 24.40000 108 PRO A C 1
ATOM 1693 O O . PRO A 1 111 ? -3.28620 8.73576 23.08406 1.000 28.43000 108 PRO A O 1
ATOM 1704 N N . LEU A 1 112 ? -3.54886 10.07322 21.28975 1.000 24.70000 109 LEU A N 1
ATOM 1705 C CA . LEU A 1 112 ? -2.83656 11.21179 21.85953 1.000 21.87000 109 LEU A CA 1
ATOM 1706 C C . LEU A 1 112 ? -3.88150 12.14977 22.45240 1.000 24.74000 109 LEU A C 1
ATOM 1707 O O . LEU A 1 112 ? -4.65413 12.76873 21.71495 1.000 23.36000 109 LEU A O 1
ATOM 1723 N N . LEU A 1 113 ? -3.91996 12.24581 23.77816 1.000 26.30000 110 LEU A N 1
ATOM 1724 C CA . LEU A 1 113 ? -4.98657 12.96826 24.45359 1.000 22.54000 110 LEU A CA 1
ATOM 1725 C C . LEU A 1 113 ? -4.60236 14.41457 24.73383 1.000 23.17000 110 LEU A C 1
ATOM 1726 O O . LEU A 1 113 ? -3.43485 14.74117 24.96011 1.000 26.22000 110 LEU A O 1
ATOM 1742 N N . LYS A 1 114 ? -5.61687 15.28311 24.71912 1.000 22.86000 111 LYS A N 1
ATOM 1743 C CA . LYS A 1 114 ? -5.45524 16.62676 25.26106 1.000 24.00000 111 LYS A CA 1
ATOM 1744 C C . LYS A 1 114 ? -5.36988 16.59242 26.78043 1.000 23.42000 111 LYS A C 1
ATOM 1745 O O . LYS A 1 114 ? -4.57172 17.32227 27.38008 1.000 24.59000 111 LYS A O 1
ATOM 1764 N N . ALA A 1 115 ? -6.18466 15.75580 27.41534 1.000 25.23000 112 ALA A N 1
ATOM 1765 C CA . ALA A 1 115 ? -6.23909 15.68270 28.86799 1.000 22.56000 112 ALA A CA 1
ATOM 1766 C C . ALA A 1 115 ? -7.13199 14.51645 29.26523 1.000 22.96000 112 ALA A C 1
ATOM 1767 O O . ALA A 1 115 ? -7.73955 13.85062 28.42249 1.000 23.06000 112 ALA A O 1
ATOM 1774 N N . MET A 1 116 ? -7.16633 14.26033 30.56953 1.000 29.94000 113 MET A N 1
ATOM 1775 C CA . MET A 1 116 ? -8.17741 13.43366 31.21134 1.000 35.77000 113 MET A CA 1
ATOM 1776 C C . MET A 1 116 ? -9.09261 14.34464 32.01846 1.000 36.56000 113 MET A C 1
ATOM 1777 O O . MET A 1 116 ? -8.61545 15.15577 32.81962 1.000 40.99000 113 MET A O 1
ATOM 1791 N N . HIS A 1 117 ? -10.39641 14.22883 31.79294 1.000 34.17000 114 HIS A N 1
ATOM 1792 C CA . HIS A 1 117 ? -11.39246 14.92647 32.60254 1.000 39.15000 114 HIS A CA 1
ATOM 1793 C C . HIS A 1 117 ? -11.91932 13.90749 33.60543 1.000 36.10000 114 HIS A C 1
ATOM 1794 O O . HIS A 1 117 ? -12.77191 13.07849 33.27631 1.000 33.65000 114 HIS A O 1
ATOM 1808 N N . GLY A 1 118 ? -11.40051 13.96325 34.82288 1.000 46.06000 115 GLY A N 1
ATOM 1809 C CA . GLY A 1 118 ? -11.65628 12.89354 35.77058 1.000 40.90000 115 GLY A CA 1
ATOM 1810 C C . GLY A 1 118 ? -11.08406 11.59853 35.23107 1.000 36.06000 115 GLY A C 1
ATOM 1811 O O . GLY A 1 118 ? -9.88028 11.48432 34.96837 1.000 41.02000 115 GLY A O 1
ATOM 1815 N N . SER A 1 119 ? -11.95049 10.60476 35.05184 1.000 37.89000 116 SER A N 1
ATOM 1816 C CA . SER A 1 119 ? -11.57970 9.33683 34.44135 1.000 34.97000 116 SER A CA 1
ATOM 1817 C C . SER A 1 119 ? -11.97625 9.26805 32.97286 1.000 29.89000 116 SER A C 1
ATOM 1818 O O . SER A 1 119 ? -11.91645 8.19041 32.37156 1.000 31.04000 116 SER A O 1
ATOM 1826 N N . THR A 1 120 ? -12.38234 10.39366 32.38631 1.000 33.61000 117 THR A N 1
ATOM 1827 C CA . THR A 1 120 ? -12.85173 10.42607 31.01136 1.000 30.47000 117 THR A CA 1
ATOM 1828 C C . THR A 1 120 ? -11.75675 10.98955 30.12271 1.000 27.29000 117 THR A C 1
ATOM 1829 O O . THR A 1 120 ? -11.32251 12.13003 30.34884 1.000 26.02000 117 THR A O 1
ATOM 1840 N N . PRO A 1 121 ? -11.28049 10.25810 29.11656 1.000 26.12000 118 PRO A N 1
ATOM 1841 C CA . PRO A 1 121 ? -10.23585 10.81359 28.24950 1.000 25.12000 118 PRO A CA 1
ATOM 1842 C C . PRO A 1 121 ? -10.79862 11.85762 27.29764 1.000 24.45000 118 PRO A C 1
ATOM 1843 O O . PRO A 1 121 ? -11.93715 11.75685 26.83517 1.000 23.05000 118 PRO A O 1
ATOM 1854 N N . VAL A 1 122 ? -9.98674 12.87472 27.02407 1.000 21.73000 119 VAL A N 1
ATOM 1855 C CA . VAL A 1 122 ? -10.32554 13.93411 26.08058 1.000 18.61000 119 VAL A CA 1
ATOM 1856 C C . VAL A 1 122 ? -9.54278 13.65023 24.80444 1.000 19.35000 119 VAL A C 1
ATOM 1857 O O . VAL A 1 122 ? -8.34191 13.92295 24.72472 1.000 21.46000 119 VAL A O 1
ATOM 1870 N N . TYR A 1 123 ? -10.22470 13.11102 23.79823 1.000 21.22000 120 TYR A N 1
ATOM 1871 C CA . TYR A 1 123 ? -9.56798 12.73222 22.56029 1.000 19.57000 120 TYR A CA 1
ATOM 1872 C C . TYR A 1 123 ? -9.43008 13.93934 21.63996 1.000 18.80000 120 TYR A C 1
ATOM 1873 O O . TYR A 1 123 ? -10.03799 14.99148 21.84843 1.000 20.49000 120 TYR A O 1
ATOM 1891 N N . GLN A 1 124 ? -8.62244 13.76861 20.59891 1.000 21.61000 121 GLN A N 1
ATOM 1892 C CA . GLN A 1 124 ? -8.37441 14.80858 19.61156 1.000 18.44000 121 GLN A CA 1
ATOM 1893 C C . GLN A 1 124 ? -8.64951 14.24624 18.22541 1.000 19.93000 121 GLN A C 1
ATOM 1894 O O . GLN A 1 124 ? -8.37597 13.07435 17.95256 1.000 20.55000 121 GLN A O 1
ATOM 1908 N N . TYR A 1 125 ? -9.21504 15.08803 17.36398 1.000 16.36000 122 TYR A N 1
ATOM 1909 C CA . TYR A 1 125 ? -9.66928 14.65736 16.05108 1.000 19.45000 122 TYR A CA 1
ATOM 1910 C C . TYR A 1 125 ? -8.49827 14.41784 15.10629 1.000 18.34000 122 TYR A C 1
ATOM 1911 O O . TYR A 1 125 ? -7.50367 15.14763 15.12974 1.000 17.77000 122 TYR A O 1
ATOM 1929 N N . ASN A 1 126 ? -8.64195 13.41677 14.23956 1.000 17.08000 123 ASN A N 1
ATOM 1930 C CA . ASN A 1 126 ? -7.71725 13.22725 13.12159 1.000 16.59000 123 ASN A CA 1
ATOM 1931 C C . ASN A 1 126 ? -8.12804 14.16756 11.99484 1.000 19.53000 123 ASN A C 1
ATOM 1932 O O . ASN A 1 126 ? -8.90415 13.81537 11.10479 1.000 21.02000 123 ASN A O 1
ATOM 1943 N N . LEU A 1 127 ? -7.58184 15.38227 12.02893 1.000 20.67000 124 LEU A N 1
ATOM 1944 C CA . LEU A 1 127 ? -7.96399 16.42104 11.08418 1.000 16.90000 124 LEU A CA 1
ATOM 1945 C C . LEU A 1 127 ? -7.52868 16.11117 9.65997 1.000 19.02000 124 LEU A C 1
ATOM 1946 O O . LEU A 1 127 ? -8.02716 16.74527 8.72333 1.000 21.37000 124 LEU A O 1
ATOM 1962 N N . LEU A 1 128 ? -6.63258 15.15091 9.47444 1.000 20.00000 125 LEU A N 1
ATOM 1963 C CA . LEU A 1 128 ? -6.16776 14.76655 8.14977 1.000 18.35000 125 LEU A CA 1
ATOM 1964 C C . LEU A 1 128 ? -7.08580 13.74788 7.48667 1.000 22.84000 125 LEU A C 1
ATOM 1965 O O . LEU A 1 128 ? -6.86213 13.39329 6.32389 1.000 28.83000 125 LEU A O 1
ATOM 1981 N N . ASN A 1 129 ? -8.11358 13.28421 8.19759 1.000 20.80000 126 ASN A N 1
ATOM 1982 C CA . ASN A 1 129 ? -9.09843 12.35921 7.65125 1.000 19.87000 126 ASN A CA 1
ATOM 1983 C C . ASN A 1 129 ? -10.28852 13.15086 7.12675 1.000 22.84000 126 ASN A C 1
ATOM 1984 O O . ASN A 1 129 ? -10.95344 13.83591 7.91597 1.000 22.53000 126 ASN A O 1
ATOM 1995 N N . PRO A 1 130 ? -10.59430 13.10050 5.82637 1.000 21.63000 127 PRO A N 1
ATOM 1996 C CA . PRO A 1 130 ? -11.71800 13.90713 5.31922 1.000 23.08000 127 PRO A CA 1
ATOM 1997 C C . PRO A 1 130 ? -13.06301 13.52054 5.90399 1.000 26.24000 127 PRO A C 1
ATOM 1998 O O . PRO A 1 130 ? -13.94894 14.37786 6.00564 1.000 22.70000 127 PRO A O 1
ATOM 2009 N N . ASP A 1 131 ? -13.25563 12.25552 6.28350 1.000 24.05000 128 ASP A N 1
ATOM 2010 C CA . ASP A 1 131 ? -14.50636 11.87728 6.93172 1.000 26.48000 128 ASP A CA 1
ATOM 2011 C C . ASP A 1 131 ? -14.66042 12.57054 8.28029 1.000 22.58000 128 ASP A C 1
ATOM 2012 O O . ASP A 1 131 ? -15.77988 12.90512 8.68112 1.000 22.55000 128 ASP A O 1
ATOM 2021 N N . VAL A 1 132 ? -13.55278 12.79288 8.99195 1.000 25.74000 129 VAL A N 1
ATOM 2022 C CA . VAL A 1 132 ? -13.61111 13.51658 10.25821 1.000 23.08000 129 VAL A CA 1
ATOM 2023 C C . VAL A 1 132 ? -13.99715 14.96913 10.02150 1.000 22.64000 129 VAL A C 1
ATOM 2024 O O . VAL A 1 132 ? -14.81398 15.54078 10.75462 1.000 19.40000 129 VAL A O 1
ATOM 2037 N N . ARG A 1 133 ? -13.39826 15.59630 9.00920 1.000 18.16000 130 ARG A N 1
ATOM 2038 C CA . ARG A 1 133 ? -13.68245 17.00081 8.74330 1.000 17.44000 130 ARG A CA 1
ATOM 2039 C C . ARG A 1 133 ? -15.14809 17.20006 8.38688 1.000 18.10000 130 ARG A C 1
ATOM 2040 O O . ARG A 1 133 ? -15.78260 18.16093 8.84024 1.000 19.64000 130 ARG A O 1
ATOM 2061 N N . LYS A 1 134 ? -15.71110 16.29150 7.58843 1.000 20.20000 131 LYS A N 1
ATOM 2062 C CA . LYS A 1 134 ? -17.12674 16.38408 7.25043 1.000 19.84000 131 LYS A CA 1
ATOM 2063 C C . LYS A 1 134 ? -17.99112 16.23143 8.49512 1.000 20.90000 131 LYS A C 1
ATOM 2064 O O . LYS A 1 134 ? -18.91889 17.01464 8.72245 1.000 18.94000 131 LYS A O 1
ATOM 2083 N N . TRP A 1 135 ? -17.70277 15.21337 9.30734 1.000 19.06000 132 TRP A N 1
ATOM 2084 C CA . TRP A 1 135 ? -18.45411 15.00543 10.54098 1.000 19.48000 132 TRP A CA 1
ATOM 2085 C C . TRP A 1 135 ? -18.38366 16.23296 11.43926 1.000 19.91000 132 TRP A C 1
ATOM 2086 O O . TRP A 1 135 ? -19.38929 16.63676 12.03829 1.000 18.41000 132 TRP A O 1
ATOM 2107 N N . TRP A 1 136 ? -17.19372 16.82948 11.55353 1.000 18.39000 133 TRP A N 1
ATOM 2108 C CA . TRP A 1 136 ? -17.00369 18.00188 12.40554 1.000 19.42000 133 TRP A CA 1
ATOM 2109 C C . TRP A 1 136 ? -17.90890 19.14450 11.96854 1.000 17.92000 133 TRP A C 1
ATOM 2110 O O . TRP A 1 136 ? -18.64267 19.72001 12.78097 1.000 18.50000 133 TRP A O 1
ATOM 2131 N N . ALA A 1 137 ? -17.88242 19.47464 10.67711 1.000 16.61000 134 ALA A N 1
ATOM 2132 C CA . ALA A 1 137 ? -18.73085 20.54607 10.16522 1.000 16.67000 134 ALA A CA 1
ATOM 2133 C C . ALA A 1 137 ? -20.20996 20.18054 10.24496 1.000 17.61000 134 ALA A C 1
ATOM 2134 O O . ALA A 1 137 ? -21.04402 21.02365 10.59528 1.000 20.81000 134 ALA A O 1
ATOM 2141 N N . ASP A 1 138 ? -20.56325 18.93836 9.90573 1.000 19.32000 135 ASP A N 1
ATOM 2142 C CA . ASP A 1 138 ? -21.96261 18.53404 9.98553 1.000 21.30000 135 ASP A CA 1
ATOM 2143 C C . ASP A 1 138 ? -22.47759 18.64351 11.41397 1.000 19.64000 135 ASP A C 1
ATOM 2144 O O . ASP A 1 138 ? -23.61188 19.07658 11.64592 1.000 20.04000 135 ASP A O 1
ATOM 2153 N N . THR A 1 139 ? -21.65012 18.24863 12.38206 1.000 18.50000 136 THR A N 1
ATOM 2154 C CA . THR A 1 139 ? -22.07645 18.20043 13.77608 1.000 17.93000 136 THR A CA 1
ATOM 2155 C C . THR A 1 139 ? -22.32926 19.59864 14.32449 1.000 18.44000 136 THR A C 1
ATOM 2156 O O . THR A 1 139 ? -23.41568 19.89310 14.83547 1.000 18.43000 136 THR A O 1
ATOM 2167 N N . ILE A 1 140 ? -21.33006 20.47689 14.23871 1.000 16.21000 137 ILE A N 1
ATOM 2168 C CA . ILE A 1 140 ? -21.48812 21.80749 14.81628 1.000 18.39000 137 ILE A CA 1
ATOM 2169 C C . ILE A 1 140 ? -22.47036 22.62959 13.99334 1.000 19.44000 137 ILE A C 1
ATOM 2170 O O . ILE A 1 140 ? -23.29757 23.36718 14.54264 1.000 16.71000 137 ILE A O 1
ATOM 2186 N N . GLY A 1 141 ? -22.40090 22.51681 12.66670 1.000 21.68000 138 GLY A N 1
ATOM 2187 C CA . GLY A 1 141 ? -23.36270 23.21596 11.83313 1.000 21.91000 138 GLY A CA 1
ATOM 2188 C C . GLY A 1 141 ? -24.78651 22.78238 12.11335 1.000 21.99000 138 GLY A C 1
ATOM 2189 O O . GLY A 1 141 ? -25.69192 23.61385 12.21241 1.000 21.38000 138 GLY A O 1
ATOM 2193 N N . GLY A 1 142 ? -25.00485 21.47325 12.24192 1.000 22.78000 139 GLY A N 1
ATOM 2194 C CA . GLY A 1 142 ? -26.32479 20.99116 12.60509 1.000 22.53000 139 GLY A CA 1
ATOM 2195 C C . GLY A 1 142 ? -26.78095 21.52516 13.94832 1.000 22.41000 139 GLY A C 1
ATOM 2196 O O . GLY A 1 142 ? -27.92555 21.95574 14.09990 1.000 24.16000 139 GLY A O 1
ATOM 2200 N N . ALA A 1 143 ? -25.88535 21.51807 14.93792 1.000 19.90000 140 ALA A N 1
ATOM 2201 C CA . ALA A 1 143 ? -26.24465 22.00445 16.26549 1.000 19.31000 140 ALA A CA 1
ATOM 2202 C C . ALA A 1 143 ? -26.57534 23.49121 16.23794 1.000 23.77000 140 ALA A C 1
ATOM 2203 O O . ALA A 1 143 ? -27.53610 23.93534 16.88040 1.000 21.42000 140 ALA A O 1
ATOM 2210 N N . VAL A 1 144 ? -25.78682 24.27739 15.50276 1.000 19.65000 141 VAL A N 1
ATOM 2211 C CA . VAL A 1 144 ? -26.05701 25.70837 15.39077 1.000 20.28000 141 VAL A CA 1
ATOM 2212 C C . VAL A 1 144 ? -27.44473 25.93553 14.80726 1.000 22.46000 141 VAL A C 1
ATOM 2213 O O . VAL A 1 144 ? -28.21791 26.76404 15.30120 1.000 22.75000 141 VAL A O 1
ATOM 2226 N N . ASN A 1 145 ? -27.78022 25.20238 13.74362 1.000 24.45000 142 ASN A N 1
ATOM 2227 C CA . ASN A 1 145 ? -29.08446 25.37139 13.11175 1.000 26.81000 142 ASN A CA 1
ATOM 2228 C C . ASN A 1 145 ? -30.20541 24.87035 14.01544 1.000 26.69000 142 ASN A C 1
ATOM 2229 O O . ASN A 1 145 ? -31.24550 25.52715 14.14636 1.000 30.72000 142 ASN A O 1
ATOM 2240 N N . GLU A 1 146 ? -30.01137 23.71150 14.65109 1.000 22.93000 143 GLU A N 1
ATOM 2241 C CA . GLU A 1 146 ? -31.06399 23.13797 15.48364 1.000 23.96000 143 GLU A CA 1
ATOM 2242 C C . GLU A 1 146 ? -31.40636 24.04587 16.65707 1.000 25.42000 143 GLU A C 1
ATOM 2243 O O . GLU A 1 146 ? -32.58504 24.24103 16.97801 1.000 24.05000 143 GLU A O 1
ATOM 2255 N N . PHE A 1 147 ? -30.39328 24.58604 17.32497 1.000 23.72000 144 PHE A N 1
ATOM 2256 C CA . PHE A 1 147 ? -30.59078 25.37375 18.53198 1.000 21.96000 144 PHE A CA 1
ATOM 2257 C C . PHE A 1 147 ? -30.66635 26.86454 18.25021 1.000 22.87000 144 PHE A C 1
ATOM 2258 O O . PHE A 1 147 ? -30.84387 27.65302 19.18563 1.000 25.63000 144 PHE A O 1
ATOM 2275 N N . ASN A 1 148 ? -30.54382 27.25901 16.98486 1.000 24.82000 145 ASN A N 1
ATOM 2276 C CA . ASN A 1 148 ? -30.66590 28.65422 16.57312 1.000 26.63000 145 ASN A CA 1
ATOM 2277 C C . ASN A 1 148 ? -29.63150 29.53122 17.27297 1.000 21.06000 145 ASN A C 1
ATOM 2278 O O . ASN A 1 148 ? -29.92316 30.65016 17.69885 1.000 23.45000 145 ASN A O 1
ATOM 2289 N N . PHE A 1 149 ? -28.41209 29.01514 17.40295 1.000 19.19000 146 PHE A N 1
ATOM 2290 C CA . PHE A 1 149 ? -27.28967 29.87880 17.71810 1.000 16.98000 146 PHE A CA 1
ATOM 2291 C C . PHE A 1 149 ? -27.02561 30.81333 16.54028 1.000 19.25000 146 PHE A C 1
ATOM 2292 O O . PHE A 1 149 ? -27.51038 30.60693 15.42414 1.000 22.37000 146 PHE A O 1
ATOM 2309 N N . ASP A 1 150 ? -26.24077 31.85261 16.79431 1.000 18.81000 147 ASP A N 1
ATOM 2310 C CA . ASP A 1 150 ? -25.93056 32.84438 15.77680 1.000 20.59000 147 ASP A CA 1
ATOM 2311 C C . ASP A 1 150 ? -24.57218 32.61244 15.13112 1.000 16.36000 147 ASP A C 1
ATOM 2312 O O . ASP A 1 150 ? -24.13329 33.43396 14.31949 1.000 19.10000 147 ASP A O 1
ATOM 2321 N N . GLY A 1 151 ? -23.90881 31.51335 15.45660 1.000 16.82000 148 GLY A N 1
ATOM 2322 C CA . GLY A 1 151 ? -22.60375 31.24252 14.89762 1.000 19.64000 148 GLY A CA 1
ATOM 2323 C C . GLY A 1 151 ? -21.81585 30.29599 15.78183 1.000 17.31000 148 GLY A C 1
ATOM 2324 O O . GLY A 1 151 ? -22.33979 29.71374 16.73521 1.000 18.53000 148 GLY A O 1
ATOM 2328 N N . VAL A 1 152 ? -20.53339 30.18094 15.44466 1.000 16.84000 149 VAL A N 1
ATOM 2329 C CA . VAL A 1 152 ? -19.61008 29.23872 16.06211 1.000 14.89000 149 VAL A CA 1
ATOM 2330 C C . VAL A 1 152 ? -18.36226 29.98954 16.49800 1.000 16.58000 149 VAL A C 1
ATOM 2331 O O . VAL A 1 152 ? -17.82305 30.80651 15.74229 1.000 17.82000 149 VAL A O 1
ATOM 2344 N N . PHE A 1 153 ? -17.89425 29.69382 17.70841 1.000 15.50000 150 PHE A N 1
ATOM 2345 C CA . PHE A 1 153 ? -16.56817 30.09053 18.16650 1.000 14.21000 150 PHE A CA 1
ATOM 2346 C C . PHE A 1 153 ? -15.66429 28.88293 17.94881 1.000 16.07000 150 PHE A C 1
ATOM 2347 O O . PHE A 1 153 ? -15.71941 27.90586 18.70005 1.000 18.35000 150 PHE A O 1
ATOM 2364 N N . MET A 1 154 ? -14.84342 28.96095 16.90536 1.000 12.15000 151 MET A N 1
ATOM 2365 C CA . MET A 1 154 ? -13.94592 27.89078 16.48343 1.000 13.70000 151 MET A CA 1
ATOM 2366 C C . MET A 1 154 ? -12.62610 28.02053 17.22673 1.000 15.59000 151 MET A C 1
ATOM 2367 O O . MET A 1 154 ? -11.74692 28.77947 16.81285 1.000 15.24000 151 MET A O 1
ATOM 2381 N N . ASP A 1 155 ? -12.45616 27.25989 18.29961 1.000 15.36000 152 ASP A N 1
ATOM 2382 C CA . ASP A 1 155 ? -11.26759 27.39238 19.12809 1.000 15.03000 152 ASP A CA 1
ATOM 2383 C C . ASP A 1 155 ? -10.11162 26.55431 18.57411 1.000 15.28000 152 ASP A C 1
ATOM 2384 O O . ASP A 1 155 ? -10.30263 25.60991 17.80454 1.000 17.23000 152 ASP A O 1
ATOM 2393 N N . ALA A 1 156 ? -8.89350 26.96139 18.93692 1.000 16.99000 153 ALA A N 1
ATOM 2394 C CA . ALA A 1 156 ? -7.68595 26.14657 18.76321 1.000 20.75000 153 ALA A CA 1
ATOM 2395 C C . ALA A 1 156 ? -7.42494 25.79159 17.29793 1.000 17.19000 153 ALA A C 1
ATOM 2396 O O . ALA A 1 156 ? -7.10748 24.64864 16.95793 1.000 20.60000 153 ALA A O 1
ATOM 2403 N N . VAL A 1 157 ? -7.50040 26.80313 16.42866 1.000 18.22000 154 VAL A N 1
ATOM 2404 C CA A VAL A 1 157 ? -7.36186 26.57032 14.99369 0.480 18.96000 154 VAL A CA 1
ATOM 2405 C CA B VAL A 1 157 ? -7.36246 26.56263 14.99275 0.520 18.74000 154 VAL A CA 1
ATOM 2406 C C . VAL A 1 157 ? -5.96964 26.05891 14.64150 1.000 20.65000 154 VAL A C 1
ATOM 2407 O O . VAL A 1 157 ? -5.80625 25.29492 13.68253 1.000 25.94000 154 VAL A O 1
ATOM 2430 N N . SER A 1 158 ? -4.94735 26.46695 15.39374 1.000 21.72000 155 SER A N 1
ATOM 2431 C CA . SER A 1 158 ? -3.56719 26.12790 15.06804 1.000 22.50000 155 SER A CA 1
ATOM 2432 C C . SER A 1 158 ? -2.90997 25.18706 16.06896 1.000 26.16000 155 SER A C 1
ATOM 2433 O O . SER A 1 158 ? -1.72775 24.86432 15.90942 1.000 24.29000 155 SER A O 1
ATOM 2441 N N . GLN A 1 159 ? -3.63692 24.72625 17.08547 1.000 18.62000 156 GLN A N 1
ATOM 2442 C CA . GLN A 1 159 ? -3.02053 23.91554 18.12851 1.000 19.37000 156 GLN A CA 1
ATOM 2443 C C . GLN A 1 159 ? -2.62832 22.53132 17.62485 1.000 24.44000 156 GLN A C 1
ATOM 2444 O O . GLN A 1 159 ? -1.81049 21.86124 18.26467 1.000 21.53000 156 GLN A O 1
ATOM 2458 N N . SER A 1 160 ? -3.16213 22.10197 16.47932 1.000 20.28000 157 SER A N 1
ATOM 2459 C CA . SER A 1 160 ? -2.76382 20.82186 15.90559 1.000 21.45000 157 SER A CA 1
ATOM 2460 C C . SER A 1 160 ? -1.29184 20.79987 15.52152 1.000 21.12000 157 SER A C 1
ATOM 2461 O O . SER A 1 160 ? -0.71354 19.71680 15.37439 1.000 22.27000 157 SER A O 1
ATOM 2469 N N . LYS A 1 161 ? -0.67902 21.96854 15.35652 1.000 23.36000 158 LYS A N 1
ATOM 2470 C CA . LYS A 1 161 ? 0.69565 22.09332 14.89748 1.000 23.24000 158 LYS A CA 1
ATOM 2471 C C . LYS A 1 161 ? 1.69328 22.16121 16.04594 1.000 24.75000 158 LYS A C 1
ATOM 2472 O O . LYS A 1 161 ? 2.87259 22.44239 15.81131 1.000 28.44000 158 LYS A O 1
ATOM 2491 N N . ARG A 1 162 ? 1.24984 21.91003 17.27226 1.000 24.16000 159 ARG A N 1
ATOM 2492 C CA . ARG A 1 162 ? 2.17149 21.79553 18.39009 1.000 30.28000 159 ARG A CA 1
ATOM 2493 C C . ARG A 1 162 ? 3.26594 20.79196 18.03371 1.000 32.41000 159 ARG A C 1
ATOM 2494 O O . ARG A 1 162 ? 2.96018 19.71840 17.49523 1.000 26.90000 159 ARG A O 1
ATOM 2515 N N . PRO A 1 163 ? 4.53870 21.10371 18.29085 1.000 32.29000 160 PRO A N 1
ATOM 2516 C CA . PRO A 1 163 ? 5.60483 20.17734 17.87575 1.000 34.58000 160 PRO A CA 1
ATOM 2517 C C . PRO A 1 163 ? 5.36314 18.73930 18.29865 1.000 30.66000 160 PRO A C 1
ATOM 2518 O O . PRO A 1 163 ? 5.59632 17.82006 17.50595 1.000 29.74000 160 PRO A O 1
ATOM 2529 N N . LEU A 1 164 ? 4.87489 18.51705 19.51907 1.000 31.48000 161 LEU A N 1
ATOM 2530 C CA . LEU A 1 164 ? 4.74429 17.15160 20.01435 1.000 33.32000 161 LEU A CA 1
ATOM 2531 C C . LEU A 1 164 ? 3.77494 16.34035 19.16046 1.000 29.26000 161 LEU A C 1
ATOM 2532 O O . LEU A 1 164 ? 4.00602 15.15038 18.91382 1.000 27.06000 161 LEU A O 1
ATOM 2548 N N . TRP A 1 165 ? 2.68388 16.95805 18.69240 1.000 26.44000 162 TRP A N 1
ATOM 2549 C CA . TRP A 1 165 ? 1.74990 16.20289 17.86055 1.000 25.11000 162 TRP A CA 1
ATOM 2550 C C . TRP A 1 165 ? 2.33256 15.91675 16.48187 1.000 23.99000 162 TRP A C 1
ATOM 2551 O O . TRP A 1 165 ? 2.03570 14.87331 15.88949 1.000 21.59000 162 TRP A O 1
ATOM 2572 N N . LEU A 1 166 ? 3.14026 16.83427 15.94643 1.000 25.64000 163 LEU A N 1
ATOM 2573 C CA . LEU A 1 166 ? 3.77037 16.59495 14.65259 1.000 24.65000 163 LEU A CA 1
ATOM 2574 C C . LEU A 1 166 ? 4.77800 15.45405 14.74073 1.000 22.20000 163 LEU A C 1
ATOM 2575 O O . LEU A 1 166 ? 4.82482 14.58920 13.85811 1.000 27.54000 163 LEU A O 1
ATOM 2591 N N . GLN A 1 167 ? 5.57672 15.42366 15.81075 1.000 27.09000 164 GLN A N 1
ATOM 2592 C CA . GLN A 1 167 ? 6.56245 14.35981 15.97510 1.000 30.00000 164 GLN A CA 1
ATOM 2593 C C . GLN A 1 167 ? 5.89294 13.01732 16.25062 1.000 29.93000 164 GLN A C 1
ATOM 2594 O O . GLN A 1 167 ? 6.24465 12.00065 15.64126 1.000 31.71000 164 GLN A O 1
ATOM 2608 N N . LYS A 1 168 ? 4.92716 12.99095 17.16847 1.000 27.69000 165 LYS A N 1
ATOM 2609 C CA . LYS A 1 168 ? 4.36328 11.72878 17.63046 1.000 25.87000 165 LYS A CA 1
ATOM 2610 C C . LYS A 1 168 ? 3.14464 11.28220 16.83538 1.000 25.10000 165 LYS A C 1
ATOM 2611 O O . LYS A 1 168 ? 2.89617 10.07507 16.73263 1.000 29.68000 165 LYS A O 1
ATOM 2615 N N . GLY A 1 169 ? 2.37955 12.21511 16.27306 1.000 22.78000 166 GLY A N 1
ATOM 2616 C CA . GLY A 1 169 ? 1.11850 11.86984 15.64658 1.000 21.19000 166 GLY A CA 1
ATOM 2617 C C . GLY A 1 169 ? 1.04057 12.10426 14.15091 1.000 25.45000 166 GLY A C 1
ATOM 2618 O O . GLY A 1 169 ? 0.94295 11.14805 13.37863 1.000 25.06000 166 GLY A O 1
ATOM 2622 N N . TRP A 1 170 ? 1.06176 13.37024 13.72618 1.000 22.75000 167 TRP A N 1
ATOM 2623 C CA . TRP A 1 170 ? 0.77485 13.67893 12.32979 1.000 21.47000 167 TRP A CA 1
ATOM 2624 C C . TRP A 1 170 ? 1.89967 13.22621 11.40975 1.000 23.53000 167 TRP A C 1
ATOM 2625 O O . TRP A 1 170 ? 1.64837 12.69624 10.32180 1.000 26.49000 167 TRP A O 1
ATOM 2646 N N . GLY A 1 171 ? 3.13467 13.45333 11.81712 1.000 24.55000 168 GLY A N 1
ATOM 2647 C CA . GLY A 1 171 ? 4.26721 13.42718 10.90964 1.000 24.89000 168 GLY A CA 1
ATOM 2648 C C . GLY A 1 171 ? 4.80248 14.84250 10.77887 1.000 31.96000 168 GLY A C 1
ATOM 2649 O O . GLY A 1 171 ? 4.04005 15.81401 10.69414 1.000 26.91000 168 GLY A O 1
ATOM 2653 N N . LEU A 1 172 ? 6.12894 14.96387 10.75805 1.000 32.26000 169 LEU A N 1
ATOM 2654 C CA . LEU A 1 172 ? 6.77225 16.26964 10.82047 1.000 31.80000 169 LEU A CA 1
ATOM 2655 C C . LEU A 1 172 ? 6.47816 17.14252 9.60625 1.000 29.21000 169 LEU A C 1
ATOM 2656 O O . LEU A 1 172 ? 6.75374 18.34614 9.65209 1.000 34.21000 169 LEU A O 1
ATOM 2672 N N . ASP A 1 173 ? 5.91193 16.57780 8.53880 1.000 26.76000 170 ASP A N 1
ATOM 2673 C CA . ASP A 1 173 ? 5.73905 17.27417 7.27024 1.000 30.04000 170 ASP A CA 1
ATOM 2674 C C . ASP A 1 173 ? 4.29082 17.68119 7.01091 1.000 27.53000 170 ASP A C 1
ATOM 2675 O O . ASP A 1 173 ? 3.92530 17.94441 5.86145 1.000 27.29000 170 ASP A O 1
ATOM 2684 N N . LYS A 1 174 ? 3.45893 17.75269 8.05156 1.000 24.68000 171 LYS A N 1
ATOM 2685 C CA . LYS A 1 174 ? 2.02223 17.92150 7.87596 1.000 24.33000 171 LYS A CA 1
ATOM 2686 C C . LYS A 1 174 ? 1.50121 19.30510 8.24719 1.000 21.74000 171 LYS A C 1
ATOM 2687 O O . LYS A 1 174 ? 0.29707 19.54520 8.11361 1.000 21.67000 171 LYS A O 1
ATOM 2706 N N . ALA A 1 175 ? 2.36023 20.21932 8.70287 1.000 23.86000 172 ALA A N 1
ATOM 2707 C CA . ALA A 1 175 ? 1.87643 21.49265 9.23007 1.000 24.36000 172 ALA A CA 1
ATOM 2708 C C . ALA A 1 175 ? 0.98905 22.21750 8.22332 1.000 25.07000 172 ALA A C 1
ATOM 2709 O O . ALA A 1 175 ? -0.08040 22.72568 8.57520 1.000 22.54000 172 ALA A O 1
ATOM 2716 N N . ASP A 1 176 ? 1.41528 22.27590 6.95865 1.000 24.53000 173 ASP A N 1
ATOM 2717 C CA . ASP A 1 176 ? 0.62359 22.99237 5.96335 1.000 26.71000 173 ASP A CA 1
ATOM 2718 C C . ASP A 1 176 ? -0.65510 22.24297 5.61475 1.000 22.19000 173 ASP A C 1
ATOM 2719 O O . ASP A 1 176 ? -1.68395 22.87046 5.34179 1.000 21.65000 173 ASP A O 1
ATOM 2728 N N . GLU A 1 177 ? -0.61123 20.90959 5.60640 1.000 21.63000 174 GLU A N 1
ATOM 2729 C CA . GLU A 1 177 ? -1.82847 20.13530 5.39488 1.000 20.74000 174 GLU A CA 1
ATOM 2730 C C . GLU A 1 177 ? -2.82908 20.36449 6.52015 1.000 20.19000 174 GLU A C 1
ATOM 2731 O O . GLU A 1 177 ? -4.04444 20.33701 6.28960 1.000 18.78000 174 GLU A O 1
ATOM 2743 N N . LEU A 1 178 ? -2.33676 20.59607 7.73822 1.000 21.49000 175 LEU A N 1
ATOM 2744 C CA . LEU A 1 178 ? -3.22487 20.86314 8.86342 1.000 19.60000 175 LEU A CA 1
ATOM 2745 C C . LEU A 1 178 ? -3.90523 22.21895 8.71674 1.000 20.26000 175 LEU A C 1
ATOM 2746 O O . LEU A 1 178 ? -5.06883 22.37887 9.10336 1.000 18.80000 175 LEU A O 1
ATOM 2762 N N . ASP A 1 179 ? -3.19427 23.21013 8.17218 1.000 22.16000 176 ASP A N 1
ATOM 2763 C CA . ASP A 1 179 ? -3.83113 24.48310 7.84693 1.000 22.15000 176 ASP A CA 1
ATOM 2764 C C . ASP A 1 179 ? -4.91458 24.28969 6.79398 1.000 20.54000 176 ASP A C 1
ATOM 2765 O O . ASP A 1 179 ? -6.01926 24.83339 6.91113 1.000 19.03000 176 ASP A O 1
ATOM 2774 N N . ALA A 1 180 ? -4.60473 23.53054 5.73895 1.000 20.47000 177 ALA A N 1
ATOM 2775 C CA . ALA A 1 180 ? -5.60659 23.25630 4.71680 1.000 20.81000 177 ALA A CA 1
ATOM 2776 C C . ALA A 1 180 ? -6.79449 22.50807 5.30021 1.000 19.77000 177 ALA A C 1
ATOM 2777 O O . ALA A 1 180 ? -7.93192 22.70069 4.85466 1.000 18.98000 177 ALA A O 1
ATOM 2784 N N . ALA A 1 181 ? -6.55316 21.65639 6.29989 1.000 19.13000 178 ALA A N 1
ATOM 2785 C CA . ALA A 1 181 ? -7.64956 20.96002 6.96111 1.000 21.40000 178 ALA A CA 1
ATOM 2786 C C . ALA A 1 181 ? -8.55772 21.94523 7.68406 1.000 17.88000 178 ALA A C 1
ATOM 2787 O O . ALA A 1 181 ? -9.78476 21.88005 7.56212 1.000 18.93000 178 ALA A O 1
ATOM 2794 N N . ALA A 1 182 ? -7.96668 22.87569 8.43788 1.000 19.40000 179 ALA A N 1
ATOM 2795 C CA . ALA A 1 182 ? -8.76802 23.87445 9.13662 1.000 18.86000 179 ALA A CA 1
ATOM 2796 C C . ALA A 1 182 ? -9.59068 24.69585 8.15436 1.000 20.14000 179 ALA A C 1
ATOM 2797 O O . ALA A 1 182 ? -10.77269 24.96492 8.39515 1.000 19.07000 179 ALA A O 1
ATOM 2804 N N . VAL A 1 183 ? -8.98379 25.09267 7.03334 1.000 15.70000 180 VAL A N 1
ATOM 2805 C CA . VAL A 1 183 ? -9.70409 25.87091 6.03042 1.000 19.59000 180 VAL A CA 1
ATOM 2806 C C . VAL A 1 183 ? -10.88543 25.07804 5.49122 1.000 15.85000 180 VAL A C 1
ATOM 2807 O O . VAL A 1 183 ? -11.98491 25.61452 5.31646 1.000 18.81000 180 VAL A O 1
ATOM 2820 N N . ASP A 1 184 ? -10.66973 23.79762 5.18417 1.000 17.25000 181 ASP A N 1
ATOM 2821 C CA . ASP A 1 184 ? -11.75643 22.96677 4.67632 1.000 16.07000 181 ASP A CA 1
ATOM 2822 C C . ASP A 1 184 ? -12.87459 22.85328 5.70319 1.000 18.22000 181 ASP A C 1
ATOM 2823 O O . ASP A 1 184 ? -14.06159 22.85521 5.35306 1.000 17.04000 181 ASP A O 1
ATOM 2832 N N . MET A 1 185 ? -12.50907 22.79417 6.98037 1.000 20.47000 182 MET A N 1
ATOM 2833 C CA . MET A 1 185 ? -13.49332 22.71607 8.04849 1.000 15.91000 182 MET A CA 1
ATOM 2834 C C . MET A 1 185 ? -14.31981 23.99300 8.14004 1.000 17.90000 182 MET A C 1
ATOM 2835 O O . MET A 1 185 ? -15.54175 23.93370 8.32956 1.000 19.76000 182 MET A O 1
ATOM 2849 N N . MET A 1 186 ? -13.68636 25.15985 7.98946 1.000 16.63000 183 MET A N 1
ATOM 2850 C CA . MET A 1 186 ? -14.46860 26.39095 8.04065 1.000 14.38000 183 MET A CA 1
ATOM 2851 C C . MET A 1 186 ? -15.36760 26.51505 6.81766 1.000 18.26000 183 MET A C 1
ATOM 2852 O O . MET A 1 186 ? -16.52055 26.94752 6.93063 1.000 19.99000 183 MET A O 1
ATOM 2866 N N . ARG A 1 187 ? -14.85770 26.14610 5.63893 1.000 21.92000 184 ARG A N 1
ATOM 2867 C CA . ARG A 1 187 ? -15.66132 26.24523 4.42393 1.000 21.08000 184 ARG A CA 1
ATOM 2868 C C . ARG A 1 187 ? -16.89519 25.35556 4.51278 1.000 18.17000 184 ARG A C 1
ATOM 2869 O O . ARG A 1 187 ? -18.00882 25.78332 4.18779 1.000 21.36000 184 ARG A O 1
ATOM 2890 N N . GLN A 1 188 ? -16.72027 24.10932 4.95946 1.000 17.96000 185 GLN A N 1
ATOM 2891 C CA . GLN A 1 188 ? -17.87094 23.22443 5.10373 1.000 18.98000 185 GLN A CA 1
ATOM 2892 C C . GLN A 1 188 ? -18.82741 23.72850 6.17958 1.000 19.09000 185 GLN A C 1
ATOM 2893 O O . GLN A 1 188 ? -20.04697 23.56572 6.05533 1.000 23.05000 185 GLN A O 1
ATOM 2907 N N . THR A 1 189 ? -18.29823 24.32872 7.24865 1.000 18.69000 186 THR A N 1
ATOM 2908 C CA . THR A 1 189 ? -19.16706 24.82451 8.31372 1.000 15.09000 186 THR A CA 1
ATOM 2909 C C . THR A 1 189 ? -19.95808 26.03978 7.84667 1.000 16.44000 186 THR A C 1
ATOM 2910 O O . THR A 1 189 ? -21.17355 26.12496 8.06020 1.000 17.90000 186 THR A O 1
ATOM 2921 N N . LYS A 1 190 ? -19.28129 26.98928 7.19423 1.000 18.34000 187 LYS A N 1
ATOM 2922 C CA . LYS A 1 190 ? -19.97450 28.15713 6.66302 1.000 21.00000 187 LYS A CA 1
ATOM 2923 C C . LYS A 1 190 ? -21.07336 27.75193 5.69023 1.000 21.13000 187 LYS A C 1
ATOM 2924 O O . LYS A 1 190 ? -22.11986 28.40583 5.62968 1.000 18.78000 187 LYS A O 1
ATOM 2943 N N . ALA A 1 191 ? -20.86054 26.67450 4.92874 1.000 20.21000 188 ALA A N 1
ATOM 2944 C CA . ALA A 1 191 ? -21.89101 26.19631 4.01626 1.000 22.18000 188 ALA A CA 1
ATOM 2945 C C . ALA A 1 191 ? -23.13687 25.71852 4.74822 1.000 24.28000 188 ALA A C 1
ATOM 2946 O O . ALA A 1 191 ? -24.21632 25.68171 4.14777 1.000 21.23000 188 ALA A O 1
ATOM 2953 N N . ILE A 1 192 ? -23.01784 25.35345 6.02212 1.000 19.63000 189 ILE A N 1
ATOM 2954 C CA . ILE A 1 192 ? -24.14958 24.87276 6.80101 1.000 19.82000 189 ILE A CA 1
ATOM 2955 C C . ILE A 1 192 ? -24.74654 25.97602 7.66689 1.000 19.68000 189 ILE A C 1
ATOM 2956 O O . ILE A 1 192 ? -25.96751 26.12438 7.72239 1.000 22.01000 189 ILE A O 1
ATOM 2972 N N . ILE A 1 193 ? -23.91473 26.76982 8.34669 1.000 18.72000 190 ILE A N 1
ATOM 2973 C CA . ILE A 1 193 ? -24.47308 27.79809 9.22181 1.000 20.77000 190 ILE A CA 1
ATOM 2974 C C . ILE A 1 193 ? -24.81241 29.06708 8.45225 1.000 20.77000 190 ILE A C 1
ATOM 2975 O O . ILE A 1 193 ? -25.63726 29.86369 8.91570 1.000 21.78000 190 ILE A O 1
ATOM 2991 N N . GLY A 1 194 ? -24.19504 29.28124 7.29444 1.000 20.13000 191 GLY A N 1
ATOM 2992 C CA . GLY A 1 194 ? -24.57833 30.35718 6.40775 1.000 22.83000 191 GLY A CA 1
ATOM 2993 C C . GLY A 1 194 ? -23.83809 31.65594 6.66524 1.000 26.91000 191 GLY A C 1
ATOM 2994 O O . GLY A 1 194 ? -23.07722 31.81193 7.62293 1.000 22.58000 191 GLY A O 1
ATOM 2998 N N . ASN A 1 195 ? -24.08121 32.61101 5.77217 1.000 22.09000 192 ASN A N 1
ATOM 2999 C CA . ASN A 1 195 ? -23.48713 33.93687 5.84909 1.000 24.74000 192 ASN A CA 1
ATOM 3000 C C . ASN A 1 195 ? -24.36201 34.92704 6.60751 1.000 29.98000 192 ASN A C 1
ATOM 3001 O O . ASN A 1 195 ? -23.99639 36.10271 6.71038 1.000 32.24000 192 ASN A O 1
ATOM 3012 N N . ASN A 1 196 ? -25.50819 34.48782 7.12671 1.000 26.86000 193 ASN A N 1
ATOM 3013 C CA . ASN A 1 196 ? -26.24107 35.23945 8.13672 1.000 26.72000 193 ASN A CA 1
ATOM 3014 C C . ASN A 1 196 ? -25.82134 34.85599 9.54844 1.000 25.06000 193 ASN A C 1
ATOM 3015 O O . ASN A 1 196 ? -26.37628 35.38978 10.51432 1.000 27.51000 193 ASN A O 1
ATOM 3026 N N . ARG A 1 197 ? -24.88288 33.92429 9.68537 1.000 20.46000 194 ARG A N 1
ATOM 3027 C CA . ARG A 1 197 ? -24.29806 33.55117 10.96356 1.000 19.74000 194 ARG A CA 1
ATOM 3028 C C . ARG A 1 197 ? -22.78965 33.76205 10.90284 1.000 21.89000 194 ARG A C 1
ATOM 3029 O O . ARG A 1 197 ? -22.20570 33.98061 9.83535 1.000 18.69000 194 ARG A O 1
ATOM 3050 N N . LEU A 1 198 ? -22.15720 33.66706 12.06801 1.000 19.52000 195 LEU A N 1
ATOM 3051 C CA . LEU A 1 198 ? -20.77016 34.05983 12.25050 1.000 17.11000 195 LEU A CA 1
ATOM 3052 C C . LEU A 1 198 ? -19.89202 32.85093 12.53857 1.000 20.49000 195 LEU A C 1
ATOM 3053 O O . LEU A 1 198 ? -20.27817 31.95388 13.29370 1.000 19.76000 195 LEU A O 1
ATOM 3069 N N . LEU A 1 199 ? -18.70512 32.83947 11.93963 1.000 17.01000 196 LEU A N 1
ATOM 3070 C CA . LEU A 1 199 ? -17.64408 31.90271 12.29401 1.000 16.63000 196 LEU A CA 1
ATOM 3071 C C . LEU A 1 199 ? -16.46712 32.74365 12.76861 1.000 17.15000 196 LEU A C 1
ATOM 3072 O O . LEU A 1 199 ? -15.84830 33.45972 11.97365 1.000 18.43000 196 LEU A O 1
ATOM 3088 N N . ILE A 1 200 ? -16.18628 32.67916 14.06643 1.000 17.06000 197 ILE A N 1
ATOM 3089 C CA . ILE A 1 200 ? -15.06702 33.37590 14.68422 1.000 14.58000 197 ILE A CA 1
ATOM 3090 C C . ILE A 1 200 ? -14.06748 32.31618 15.11478 1.000 18.02000 197 ILE A C 1
ATOM 3091 O O . ILE A 1 200 ? -14.44315 31.34695 15.78441 1.000 20.71000 197 ILE A O 1
ATOM 3107 N N . TYR A 1 201 ? -12.80813 32.47994 14.72642 1.000 14.52000 198 TYR A N 1
ATOM 3108 C CA . TYR A 1 201 ? -11.78992 31.50752 15.08989 1.000 14.08000 198 TYR A CA 1
ATOM 3109 C C . TYR A 1 201 ? -10.81908 32.10464 16.09481 1.000 16.26000 198 TYR A C 1
ATOM 3110 O O . TYR A 1 201 ? -10.61149 33.32103 16.14453 1.000 14.82000 198 TYR A O 1
ATOM 3128 N N . ASN A 1 202 ? -10.23892 31.23313 16.91325 1.000 16.09000 199 ASN A N 1
ATOM 3129 C CA . ASN A 1 202 ? -9.18010 31.61623 17.83610 1.000 20.60000 199 ASN A CA 1
ATOM 3130 C C . ASN A 1 202 ? -7.88003 30.99696 17.33153 1.000 27.92000 199 ASN A C 1
ATOM 3131 O O . ASN A 1 202 ? -7.71221 29.77472 17.38136 1.000 24.70000 199 ASN A O 1
ATOM 3142 N N . GLY A 1 203 ? -6.96879 31.82912 16.82408 1.000 26.32000 200 GLY A N 1
ATOM 3143 C CA . GLY A 1 203 ? -7.08880 33.27000 16.69852 1.000 36.87000 200 GLY A CA 1
ATOM 3144 C C . GLY A 1 203 ? -5.77022 33.90457 16.32092 1.000 26.58000 200 GLY A C 1
ATOM 3145 O O . GLY A 1 203 ? -4.82321 33.20961 15.95387 1.000 34.05000 200 GLY A O 1
ATOM 3149 N N . PHE A 1 204 ? -5.70749 35.22942 16.40556 1.000 21.76000 201 PHE A N 1
ATOM 3150 C CA . PHE A 1 204 ? -4.44576 35.92150 16.19504 1.000 23.59000 201 PHE A CA 1
ATOM 3151 C C . PHE A 1 204 ? -3.48471 35.57273 17.32436 1.000 25.15000 201 PHE A C 1
ATOM 3152 O O . PHE A 1 204 ? -3.87217 35.53278 18.49571 1.000 23.64000 201 PHE A O 1
ATOM 3169 N N . ARG A 1 205 ? -2.22664 35.31738 16.97413 1.000 30.00000 202 ARG A N 1
ATOM 3170 C CA . ARG A 1 205 ? -1.21549 34.98094 17.97352 1.000 30.00000 202 ARG A CA 1
ATOM 3171 C C . ARG A 1 205 ? 0.11968 35.51916 17.48507 1.000 30.00000 202 ARG A C 1
ATOM 3172 O O . ARG A 1 205 ? 0.71910 34.95920 16.56111 1.000 30.00000 202 ARG A O 1
ATOM 3174 N N . SER A 1 206 ? 0.57752 36.60842 18.09567 1.000 29.23000 203 SER A N 1
ATOM 3175 C CA . SER A 1 206 ? 1.85166 37.21705 17.73905 1.000 38.14000 203 SER A CA 1
ATOM 3176 C C . SER A 1 206 ? 3.01244 36.31942 18.15497 1.000 43.28000 203 SER A C 1
ATOM 3177 O O . SER A 1 206 ? 3.89520 36.01860 17.35224 1.000 51.83000 203 SER A O 1
ATOM 3185 N N . ALA A 1 216 ? -0.24254 30.26616 17.41485 1.000 30.00000 213 ALA A N 1
ATOM 3186 C CA . ALA A 1 216 ? 0.74238 30.46057 16.35477 1.000 30.00000 213 ALA A CA 1
ATOM 3187 C C . ALA A 1 216 ? 0.05282 30.67566 15.00776 1.000 30.00000 213 ALA A C 1
ATOM 3188 O O . ALA A 1 216 ? 0.34881 29.98621 14.02932 1.000 30.00000 213 ALA A O 1
ATOM 3190 N N . ALA A 1 217 ? -0.86357 31.64253 14.96383 1.000 42.69000 214 ALA A N 1
ATOM 3191 C CA . ALA A 1 217 ? -1.71388 31.85843 13.80243 1.000 35.01000 214 ALA A CA 1
ATOM 3192 C C . ALA A 1 217 ? -1.92372 33.35160 13.59037 1.000 43.62000 214 ALA A C 1
ATOM 3193 O O . ALA A 1 217 ? -1.57448 34.18200 14.43517 1.000 38.57000 214 ALA A O 1
ATOM 3199 N N . GLY A 1 218 ? -2.50905 33.68588 12.45047 1.000 36.87000 215 GLY A N 1
ATOM 3200 C CA . GLY A 1 218 ? -2.69003 35.06944 12.04803 1.000 41.22000 215 GLY A CA 1
ATOM 3201 C C . GLY A 1 218 ? -3.93112 35.24114 11.20716 1.000 29.73000 215 GLY A C 1
ATOM 3202 O O . GLY A 1 218 ? -4.90904 34.50164 11.35678 1.000 38.80000 215 GLY A O 1
ATOM 3206 N N . THR A 1 219 ? -3.88651 36.22571 10.31038 1.000 28.58000 216 THR A N 1
ATOM 3207 C CA . THR A 1 219 ? -5.02268 36.58178 9.47292 1.000 27.30000 216 THR A CA 1
ATOM 3208 C C . THR A 1 219 ? -5.27297 35.59562 8.34256 1.000 25.71000 216 THR A C 1
ATOM 3209 O O . THR A 1 219 ? -6.25514 35.77094 7.61506 1.000 25.15000 216 THR A O 1
ATOM 3220 N N . GLU A 1 220 ? -4.43142 34.57183 8.17745 1.000 31.05000 217 GLU A N 1
ATOM 3221 C CA . GLU A 1 220 ? -4.51667 33.72891 6.98994 1.000 26.57000 217 GLU A CA 1
ATOM 3222 C C . GLU A 1 220 ? -5.85270 33.00489 6.87403 1.000 24.54000 217 GLU A C 1
ATOM 3223 O O . GLU A 1 220 ? -6.23196 32.61336 5.76525 1.000 24.55000 217 GLU A O 1
ATOM 3235 N N . PHE A 1 221 ? -6.57628 32.82563 7.98015 1.000 22.75000 218 PHE A N 1
ATOM 3236 C CA . PHE A 1 221 ? -7.87107 32.15873 7.95975 1.000 19.72000 218 PHE A CA 1
ATOM 3237 C C . PHE A 1 221 ? -9.04313 33.11680 7.76208 1.000 19.15000 218 PHE A C 1
ATOM 3238 O O . PHE A 1 221 ? -10.17777 32.65655 7.58630 1.000 19.79000 218 PHE A O 1
ATOM 3255 N N . LEU A 1 222 ? -8.80532 34.42681 7.78797 1.000 21.82000 219 LEU A N 1
ATOM 3256 C CA . LEU A 1 222 ? -9.91017 35.37080 7.67392 1.000 22.87000 219 LEU A CA 1
ATOM 3257 C C . LEU A 1 222 ? -10.70195 35.23997 6.37501 1.000 21.36000 219 LEU A C 1
ATOM 3258 O O . LEU A 1 222 ? -11.91701 35.49937 6.40775 1.000 21.24000 219 LEU A O 1
ATOM 3274 N N . PRO A 1 223 ? -10.11268 34.87913 5.23121 1.000 20.29000 220 PRO A N 1
ATOM 3275 C CA . PRO A 1 223 ? -10.92576 34.74484 4.01119 1.000 19.33000 220 PRO A CA 1
ATOM 3276 C C . PRO A 1 223 ? -12.01900 33.69961 4.11515 1.000 21.97000 220 PRO A C 1
ATOM 3277 O O . PRO A 1 223 ? -12.94711 33.71315 3.29801 1.000 22.27000 220 PRO A O 1
ATOM 3288 N N . TYR A 1 224 ? -11.94421 32.79654 5.09015 1.000 20.50000 221 TYR A N 1
ATOM 3289 C CA . TYR A 1 224 ? -12.87722 31.68559 5.21354 1.000 19.73000 221 TYR A CA 1
ATOM 3290 C C . TYR A 1 224 ? -13.77128 31.82003 6.43554 1.000 20.81000 221 TYR A C 1
ATOM 3291 O O . TYR A 1 224 ? -14.54707 30.90541 6.73640 1.000 21.87000 221 TYR A O 1
ATOM 3309 N N . SER A 1 225 ? -13.69944 32.95559 7.12458 1.000 21.10000 222 SER A N 1
ATOM 3310 C CA . SER A 1 225 ? -14.35424 33.15435 8.40532 1.000 19.11000 222 SER A CA 1
ATOM 3311 C C . SER A 1 225 ? -14.84556 34.59315 8.48517 1.000 20.66000 222 SER A C 1
ATOM 3312 O O . SER A 1 225 ? -14.66399 35.38728 7.55810 1.000 23.23000 222 SER A O 1
ATOM 3320 N N . ASP A 1 226 ? -15.47376 34.93145 9.61055 1.000 17.38000 223 ASP A N 1
ATOM 3321 C CA . ASP A 1 226 ? -16.01881 36.26416 9.81530 1.000 18.91000 223 ASP A CA 1
ATOM 3322 C C . ASP A 1 226 ? -15.19831 37.11143 10.77757 1.000 17.62000 223 ASP A C 1
ATOM 3323 O O . ASP A 1 226 ? -15.42063 38.32471 10.85208 1.000 17.43000 223 ASP A O 1
ATOM 3332 N N . GLY A 1 227 ? -14.24380 36.52293 11.48490 1.000 16.80000 224 GLY A N 1
ATOM 3333 C CA . GLY A 1 227 ? -13.42132 37.28233 12.40235 1.000 16.53000 224 GLY A CA 1
ATOM 3334 C C . GLY A 1 227 ? -12.59290 36.35119 13.25762 1.000 17.70000 224 GLY A C 1
ATOM 3335 O O . GLY A 1 227 ? -12.61942 35.12784 13.09432 1.000 16.50000 224 GLY A O 1
ATOM 3339 N N . ALA A 1 228 ? -11.85924 36.95825 14.18802 1.000 16.00000 225 ALA A N 1
ATOM 3340 C CA . ALA A 1 228 ? -10.90188 36.21460 14.99229 1.000 17.23000 225 ALA A CA 1
ATOM 3341 C C . ALA A 1 228 ? -10.81494 36.82559 16.38054 1.000 20.13000 225 ALA A C 1
ATOM 3342 O O . ALA A 1 228 ? -11.20706 37.97374 16.60373 1.000 19.69000 225 ALA A O 1
ATOM 3349 N N . GLN A 1 229 ? -10.28110 36.03726 17.31002 1.000 18.93000 226 GLN A N 1
ATOM 3350 C CA . GLN A 1 229 ? -10.02982 36.46591 18.67605 1.000 18.03000 226 GLN A CA 1
ATOM 3351 C C . GLN A 1 229 ? -8.54312 36.70898 18.89329 1.000 18.25000 226 GLN A C 1
ATOM 3352 O O . GLN A 1 229 ? -7.70035 35.97355 18.37024 1.000 19.80000 226 GLN A O 1
ATOM 3366 N N . ILE A 1 230 ? -8.23174 37.73384 19.67896 1.000 18.80000 227 ILE A N 1
ATOM 3367 C CA . ILE A 1 230 ? -6.90483 37.92614 20.25154 1.000 15.33000 227 ILE A CA 1
ATOM 3368 C C . ILE A 1 230 ? -7.01313 37.48969 21.70824 1.000 22.20000 227 ILE A C 1
ATOM 3369 O O . ILE A 1 230 ? -7.42525 38.27067 22.56961 1.000 20.43000 227 ILE A O 1
ATOM 3385 N N . GLU A 1 231 ? -6.65466 36.23599 21.99181 1.000 19.45000 228 GLU A N 1
ATOM 3386 C CA . GLU A 1 231 ? -6.83740 35.71907 23.34507 1.000 20.22000 228 GLU A CA 1
ATOM 3387 C C . GLU A 1 231 ? -5.78609 36.25488 24.30999 1.000 25.51000 228 GLU A C 1
ATOM 3388 O O . GLU A 1 231 ? -6.08653 36.49467 25.48715 1.000 21.46000 228 GLU A O 1
ATOM 3400 N N . HIS A 1 232 ? -4.55407 36.42102 23.84391 1.000 22.48000 229 HIS A N 1
ATOM 3401 C CA . HIS A 1 232 ? -3.44542 36.86808 24.68840 1.000 26.94000 229 HIS A CA 1
ATOM 3402 C C . HIS A 1 232 ? -3.13123 38.33673 24.44931 1.000 23.71000 229 HIS A C 1
ATOM 3403 O O . HIS A 1 232 ? -1.99016 38.71499 24.18987 1.000 22.50000 229 HIS A O 1
ATOM 3417 N N . PHE A 1 233 ? -4.15418 39.18135 24.52257 1.000 23.36000 230 PHE A N 1
ATOM 3418 C CA . PHE A 1 233 ? -3.97041 40.62419 24.39221 1.000 21.58000 230 PHE A CA 1
ATOM 3419 C C . PHE A 1 233 ? -3.24437 41.11711 25.63683 1.000 25.58000 230 PHE A C 1
ATOM 3420 O O . PHE A 1 233 ? -3.85066 41.30553 26.69415 1.000 25.28000 230 PHE A O 1
ATOM 3437 N N . ASP A 1 234 ? -1.92802 41.29939 25.51905 1.000 26.99000 231 ASP A N 1
ATOM 3438 C CA . ASP A 1 234 ? -1.08739 41.71736 26.63952 1.000 28.39000 231 ASP A CA 1
ATOM 3439 C C . ASP A 1 234 ? -1.11535 40.67528 27.75797 1.000 25.72000 231 ASP A C 1
ATOM 3440 O O . ASP A 1 234 ? -1.37647 40.98488 28.92208 1.000 28.55000 231 ASP A O 1
ATOM 3449 N N . GLN A 1 235 ? -0.84301 39.42333 27.39680 1.000 26.96000 232 GLN A N 1
ATOM 3450 C CA . GLN A 1 235 ? -0.93016 38.33052 28.35660 1.000 27.34000 232 GLN A CA 1
ATOM 3451 C C . GLN A 1 235 ? -0.14917 37.13346 27.83213 1.000 29.74000 232 GLN A C 1
ATOM 3452 O O . GLN A 1 235 ? -0.00476 36.95353 26.62178 1.000 25.95000 232 GLN A O 1
ATOM 3466 N N . LEU A 1 236 ? 0.36287 36.32651 28.76360 1.000 30.67000 233 LEU A N 1
ATOM 3467 C CA . LEU A 1 236 ? 1.01064 35.05314 28.45498 1.000 31.58000 233 LEU A CA 1
ATOM 3468 C C . LEU A 1 236 ? 2.11943 35.18466 27.41307 1.000 31.70000 233 LEU A C 1
ATOM 3469 O O . LEU A 1 236 ? 3.18851 35.72394 27.71467 1.000 31.20000 233 LEU A O 1
ATOM 3485 N N . SER A 1 237 ? 1.89621 34.68123 26.19728 1.000 28.79000 234 SER A N 1
ATOM 3486 C CA . SER A 1 237 ? 2.95318 34.63534 25.19331 1.000 33.34000 234 SER A CA 1
ATOM 3487 C C . SER A 1 237 ? 3.19578 35.97319 24.50846 1.000 30.41000 234 SER A C 1
ATOM 3488 O O . SER A 1 237 ? 4.17966 36.10206 23.77118 1.000 30.31000 234 SER A O 1
ATOM 3496 N N . SER A 1 238 ? 2.33360 36.96512 24.72851 1.000 26.15000 235 SER A N 1
ATOM 3497 C CA . SER A 1 238 ? 2.38904 38.23678 24.00257 1.000 27.93000 235 SER A CA 1
ATOM 3498 C C . SER A 1 238 ? 2.14395 39.36430 25.00463 1.000 27.02000 235 SER A C 1
ATOM 3499 O O . SER A 1 238 ? 1.00282 39.78235 25.21562 1.000 27.95000 235 SER A O 1
ATOM 3507 N N . ILE A 1 239 ? 3.22826 39.86656 25.60272 1.000 28.26000 236 ILE A N 1
ATOM 3508 C CA . ILE A 1 239 ? 3.12107 40.80292 26.71646 1.000 29.83000 236 ILE A CA 1
ATOM 3509 C C . ILE A 1 239 ? 3.98249 42.04383 26.51656 1.000 28.16000 236 ILE A C 1
ATOM 3510 O O . ILE A 1 239 ? 4.11396 42.86443 27.43151 1.000 30.29000 236 ILE A O 1
ATOM 3526 N N . THR A 1 240 ? 4.56996 42.20258 25.33574 1.000 27.53000 237 THR A N 1
ATOM 3527 C CA . THR A 1 240 ? 5.46650 43.31941 25.07828 1.000 26.61000 237 THR A CA 1
ATOM 3528 C C . THR A 1 240 ? 4.78190 44.39673 24.24436 1.000 25.22000 237 THR A C 1
ATOM 3529 O O . THR A 1 240 ? 3.72880 44.18292 23.63847 1.000 24.28000 237 THR A O 1
ATOM 3540 N N . LYS A 1 241 ? 5.40670 45.57420 24.22847 1.000 22.30000 238 LYS A N 1
ATOM 3541 C CA . LYS A 1 241 ? 4.91354 46.66393 23.39617 1.000 24.60000 238 LYS A CA 1
ATOM 3542 C C . LYS A 1 241 ? 4.95946 46.29506 21.92022 1.000 25.04000 238 LYS A C 1
ATOM 3543 O O . LYS A 1 241 ? 4.08760 46.71101 21.14875 1.000 24.39000 238 LYS A O 1
ATOM 3562 N N . GLU A 1 242 ? 5.95309 45.50216 21.51199 1.000 25.46000 239 GLU A N 1
ATOM 3563 C CA . GLU A 1 242 ? 6.03207 45.07900 20.11784 1.000 27.15000 239 GLU A CA 1
ATOM 3564 C C . GLU A 1 242 ? 4.87688 44.15078 19.76177 1.000 24.68000 239 GLU A C 1
ATOM 3565 O O . GLU A 1 242 ? 4.34540 44.20939 18.64580 1.000 23.08000 239 GLU A O 1
ATOM 3577 N N . ASP A 1 243 ? 4.47036 43.29164 20.70077 1.000 24.37000 240 ASP A N 1
ATOM 3578 C CA . ASP A 1 243 ? 3.32823 42.41574 20.46335 1.000 22.42000 240 ASP A CA 1
ATOM 3579 C C . ASP A 1 243 ? 2.04433 43.22189 20.32369 1.000 22.66000 240 ASP A C 1
ATOM 3580 O O . ASP A 1 243 ? 1.17995 42.89529 19.50074 1.000 21.43000 240 ASP A O 1
ATOM 3589 N N . MET A 1 244 ? 1.90462 44.28007 21.12297 1.000 21.46000 241 MET A N 1
ATOM 3590 C CA . MET A 1 244 ? 0.71416 45.11863 21.04838 1.000 21.17000 241 MET A CA 1
ATOM 3591 C C . MET A 1 244 ? 0.58963 45.76040 19.67284 1.000 19.83000 241 MET A C 1
ATOM 3592 O O . MET A 1 244 ? -0.47798 45.72373 19.04927 1.000 20.17000 241 MET A O 1
ATOM 3606 N N . VAL A 1 245 ? 1.67751 46.35828 19.18444 1.000 20.38000 242 VAL A N 1
ATOM 3607 C CA . VAL A 1 245 ? 1.65086 46.99753 17.87241 1.000 20.46000 242 VAL A CA 1
ATOM 3608 C C . VAL A 1 245 ? 1.30615 45.97749 16.79375 1.000 18.08000 242 VAL A C 1
ATOM 3609 O O . VAL A 1 245 ? 0.53304 46.26278 15.87058 1.000 22.61000 242 VAL A O 1
ATOM 3622 N N . ALA A 1 246 ? 1.85965 44.76769 16.89983 1.000 21.37000 243 ALA A N 1
ATOM 3623 C CA . ALA A 1 246 ? 1.55070 43.72818 15.92394 1.000 22.08000 243 ALA A CA 1
ATOM 3624 C C . ALA A 1 246 ? 0.06127 43.40594 15.91190 1.000 23.98000 243 ALA A C 1
ATOM 3625 O O . ALA A 1 246 ? -0.54308 43.26566 14.84288 1.000 21.01000 243 ALA A O 1
ATOM 3632 N N . TYR A 1 247 ? -0.55249 43.28954 17.09137 1.000 22.23000 244 TYR A N 1
ATOM 3633 C CA . TYR A 1 247 ? -1.97759 42.98019 17.14530 1.000 19.09000 244 TYR A CA 1
ATOM 3634 C C . TYR A 1 247 ? -2.81257 44.09805 16.53037 1.000 18.85000 244 TYR A C 1
ATOM 3635 O O . TYR A 1 247 ? -3.78477 43.82939 15.81611 1.000 19.51000 244 TYR A O 1
ATOM 3653 N N . TRP A 1 248 ? -2.46306 45.35783 16.80861 1.000 19.70000 245 TRP A N 1
ATOM 3654 C CA . TRP A 1 248 ? -3.18138 46.46789 16.18984 1.000 18.14000 245 TRP A CA 1
ATOM 3655 C C . TRP A 1 248 ? -3.07435 46.40314 14.67101 1.000 15.46000 245 TRP A C 1
ATOM 3656 O O . TRP A 1 248 ? -4.03070 46.72637 13.95712 1.000 19.63000 245 TRP A O 1
ATOM 3677 N N . LYS A 1 249 ? -1.91359 45.98699 14.16465 1.000 19.50000 246 LYS A N 1
ATOM 3678 C CA . LYS A 1 249 ? -1.71767 45.86286 12.72520 1.000 19.73000 246 LYS A CA 1
ATOM 3679 C C . LYS A 1 249 ? -2.60409 44.76487 12.14867 1.000 20.30000 246 LYS A C 1
ATOM 3680 O O . LYS A 1 249 ? -3.27246 44.96390 11.12661 1.000 22.08000 246 LYS A O 1
ATOM 3699 N N . MET A 1 250 ? -2.62733 43.59550 12.79646 1.000 18.95000 247 MET A N 1
ATOM 3700 C CA . MET A 1 250 ? -3.51825 42.52697 12.35230 1.000 18.46000 247 MET A CA 1
ATOM 3701 C C . MET A 1 250 ? -4.97055 42.97951 12.38140 1.000 21.27000 247 MET A C 1
ATOM 3702 O O . MET A 1 250 ? -5.74537 42.66727 11.46938 1.000 18.10000 247 MET A O 1
ATOM 3716 N N . ALA A 1 251 ? -5.36105 43.69973 13.43766 1.000 19.17000 248 ALA A N 1
ATOM 3717 C CA . ALA A 1 251 ? -6.74604 44.13449 13.57622 1.000 17.95000 248 ALA A CA 1
ATOM 3718 C C . ALA A 1 251 ? -7.12267 45.14392 12.49961 1.000 17.61000 248 ALA A C 1
ATOM 3719 O O . ALA A 1 251 ? -8.24386 45.11188 11.97869 1.000 19.29000 248 ALA A O 1
ATOM 3726 N N . ALA A 1 252 ? -6.20706 46.05746 12.16486 1.000 21.51000 249 ALA A N 1
ATOM 3727 C CA . ALA A 1 252 ? -6.47999 47.01434 11.09704 1.000 21.81000 249 ALA A CA 1
ATOM 3728 C C . ALA A 1 252 ? -6.59114 46.31040 9.75138 1.000 22.93000 249 ALA A C 1
ATOM 3729 O O . ALA A 1 252 ? -7.42781 46.67688 8.91879 1.000 23.64000 249 ALA A O 1
ATOM 3736 N N . THR A 1 253 ? -5.75880 45.29383 9.52329 1.000 22.36000 250 THR A N 1
ATOM 3737 C CA . THR A 1 253 ? -5.88112 44.49304 8.31032 1.000 24.77000 250 THR A CA 1
ATOM 3738 C C . THR A 1 253 ? -7.23645 43.79918 8.25624 1.000 25.72000 250 THR A C 1
ATOM 3739 O O . THR A 1 253 ? -7.91779 43.81736 7.22486 1.000 26.44000 250 THR A O 1
ATOM 3750 N N . ALA A 1 254 ? -7.64977 43.18768 9.36958 1.000 20.69000 251 ALA A N 1
ATOM 3751 C CA . ALA A 1 254 ? -8.95292 42.53631 9.41468 1.000 18.84000 251 ALA A CA 1
ATOM 3752 C C . ALA A 1 254 ? -10.07351 43.52382 9.12186 1.000 22.07000 251 ALA A C 1
ATOM 3753 O O . ALA A 1 254 ? -11.02910 43.19702 8.40639 1.000 21.43000 251 ALA A O 1
ATOM 3760 N N . ALA A 1 255 ? -9.97434 44.73798 9.67179 1.000 22.13000 252 ALA A N 1
ATOM 3761 C CA . ALA A 1 255 ? -11.03205 45.72641 9.49216 1.000 21.64000 252 ALA A CA 1
ATOM 3762 C C . ALA A 1 255 ? -11.18572 46.12678 8.03146 1.000 24.28000 252 ALA A C 1
ATOM 3763 O O . ALA A 1 255 ? -12.29322 46.45516 7.59079 1.000 26.51000 252 ALA A O 1
ATOM 3770 N N . LYS A 1 256 ? -10.09357 46.11222 7.26694 1.000 22.69000 253 LYS A N 1
ATOM 3771 C CA . LYS A 1 256 ? -10.19440 46.43278 5.84738 1.000 30.83000 253 LYS A CA 1
ATOM 3772 C C . LYS A 1 256 ? -11.07098 45.42830 5.11198 1.000 34.94000 253 LYS A C 1
ATOM 3773 O O . LYS A 1 256 ? -11.70297 45.77506 4.10760 1.000 34.28000 253 LYS A O 1
ATOM 3792 N N . ASP A 1 257 ? -11.12330 44.18755 5.59269 1.000 35.98000 254 ASP A N 1
ATOM 3793 C CA . ASP A 1 257 ? -11.96049 43.14949 5.00899 1.000 27.24000 254 ASP A CA 1
ATOM 3794 C C . ASP A 1 257 ? -13.32129 43.03550 5.69160 1.000 32.50000 254 ASP A C 1
ATOM 3795 O O . ASP A 1 257 ? -14.04254 42.06298 5.44859 1.000 42.49000 254 ASP A O 1
ATOM 3804 N N . ASN A 1 258 ? -13.68249 44.00047 6.53951 1.000 24.86000 255 ASN A N 1
ATOM 3805 C CA . ASN A 1 258 ? -14.97423 44.00999 7.22805 1.000 28.45000 255 ASN A CA 1
ATOM 3806 C C . ASN A 1 258 ? -15.11223 42.83862 8.19677 1.000 26.16000 255 ASN A C 1
ATOM 3807 O O . ASN A 1 258 ? -16.21449 42.32779 8.41201 1.000 28.15000 255 ASN A O 1
ATOM 3818 N N . LYS A 1 259 ? -14.00499 42.41410 8.79571 1.000 20.43000 256 LYS A N 1
ATOM 3819 C CA . LYS A 1 259 ? -13.99052 41.27688 9.70224 1.000 18.67000 256 LYS A CA 1
ATOM 3820 C C . LYS A 1 259 ? -14.07036 41.73525 11.15272 1.000 17.57000 256 LYS A C 1
ATOM 3821 O O . LYS A 1 259 ? -13.70443 42.86179 11.49966 1.000 19.65000 256 LYS A O 1
ATOM 3840 N N . ILE A 1 260 ? -14.53943 40.82442 12.00060 1.000 18.93000 257 ILE A N 1
ATOM 3841 C CA . ILE A 1 260 ? -14.67449 41.04126 13.43699 1.000 16.34000 257 ILE A CA 1
ATOM 3842 C C . ILE A 1 260 ? -13.35254 40.71417 14.11579 1.000 17.72000 257 ILE A C 1
ATOM 3843 O O . ILE A 1 260 ? -12.65826 39.77032 13.72287 1.000 19.01000 257 ILE A O 1
ATOM 3859 N N . VAL A 1 261 ? -12.99998 41.48726 15.14222 1.000 14.77000 258 VAL A N 1
ATOM 3860 C CA . VAL A 1 261 ? -11.84118 41.19810 15.98057 1.000 15.60000 258 VAL A CA 1
ATOM 3861 C C . VAL A 1 261 ? -12.27695 41.30324 17.43370 1.000 17.69000 258 VAL A C 1
ATOM 3862 O O . VAL A 1 261 ? -12.78149 42.34914 17.85846 1.000 16.69000 258 VAL A O 1
ATOM 3875 N N . LEU A 1 262 ? -12.07967 40.22717 18.18886 1.000 14.00000 259 LEU A N 1
ATOM 3876 C CA . LEU A 1 262 ? -12.41858 40.17632 19.60665 1.000 14.40000 259 LEU A CA 1
ATOM 3877 C C . LEU A 1 262 ? -11.13853 40.26503 20.42517 1.000 17.67000 259 LEU A C 1
ATOM 3878 O O . LEU A 1 262 ? -10.24476 39.42294 20.28278 1.000 19.00000 259 LEU A O 1
ATOM 3894 N N . TYR A 1 263 ? -11.05495 41.28336 21.27538 1.000 18.86000 260 TYR A N 1
ATOM 3895 C CA . TYR A 1 263 ? -9.92419 41.47336 22.17188 1.000 18.11000 260 TYR A CA 1
ATOM 3896 C C . TYR A 1 263 ? -10.26730 40.86776 23.52588 1.000 21.50000 260 TYR A C 1
ATOM 3897 O O . TYR A 1 263 ? -11.17771 41.35201 24.20612 1.000 20.12000 260 TYR A O 1
ATOM 3915 N N . LYS A 1 264 ? -9.53956 39.82819 23.92566 1.000 19.84000 261 LYS A N 1
ATOM 3916 C CA . LYS A 1 264 ? -9.64977 39.30960 25.28790 1.000 20.36000 261 LYS A CA 1
ATOM 3917 C C . LYS A 1 264 ? -8.56305 39.97935 26.11915 1.000 24.32000 261 LYS A C 1
ATOM 3918 O O . LYS A 1 264 ? -7.38446 39.62508 26.02694 1.000 20.94000 261 LYS A O 1
ATOM 3937 N N . ALA A 1 265 ? -8.96529 40.94858 26.93341 1.000 20.48000 262 ALA A N 1
ATOM 3938 C CA . ALA A 1 265 ? -8.05763 41.71631 27.76950 1.000 19.26000 262 ALA A CA 1
ATOM 3939 C C . ALA A 1 265 ? -8.04959 41.16502 29.19060 1.000 23.38000 262 ALA A C 1
ATOM 3940 O 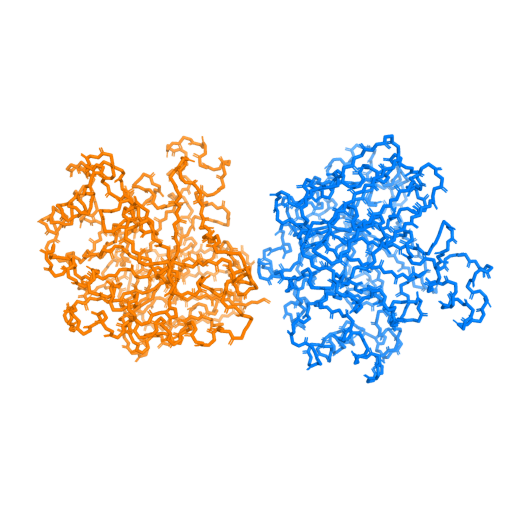O . ALA A 1 265 ? -8.94469 40.42549 29.60481 1.000 24.69000 262 ALA A O 1
ATOM 3947 N N . TRP A 1 266 ? -7.01969 41.54666 29.93730 1.000 25.38000 263 TRP A N 1
ATOM 3948 C CA . TRP A 1 266 ? -6.77384 41.05014 31.28109 1.000 24.56000 263 TRP A CA 1
ATOM 3949 C C . TRP A 1 266 ? -6.37229 42.20744 32.18151 1.000 24.76000 263 TRP A C 1
ATOM 3950 O O . TRP A 1 266 ? -5.81862 43.20392 31.70412 1.000 25.46000 263 TRP A O 1
ATOM 3971 N N . PRO A 1 267 ? -6.65422 42.11225 33.48636 1.000 23.69000 264 PRO A N 1
ATOM 3972 C CA . PRO A 1 267 ? -6.31959 43.24068 34.37494 1.000 25.39000 264 PRO A CA 1
ATOM 3973 C C . PRO A 1 267 ? -4.85198 43.62458 34.32874 1.000 27.30000 264 PRO A C 1
ATOM 3974 O O . PRO A 1 267 ? -4.52673 44.81501 34.25451 1.000 30.65000 264 PRO A O 1
ATOM 3985 N N . ASP A 1 268 ? -3.95325 42.64559 34.37872 1.000 26.10000 265 ASP A N 1
ATOM 3986 C CA . ASP A 1 268 ? -2.52478 42.89747 34.24772 1.000 30.68000 265 ASP A CA 1
ATOM 3987 C C . ASP A 1 268 ? -1.84873 41.56994 33.94464 1.000 29.98000 265 ASP A C 1
ATOM 3988 O O . ASP A 1 268 ? -2.48479 40.51325 33.95492 1.000 30.06000 265 ASP A O 1
ATOM 3997 N N . HIS A 1 269 ? -0.54710 41.63410 33.66901 1.000 34.61000 266 HIS A N 1
ATOM 3998 C CA . HIS A 1 269 ? 0.20964 40.41784 33.40930 1.000 35.11000 266 HIS A CA 1
ATOM 3999 C C . HIS A 1 269 ? 0.01636 39.42800 34.55054 1.000 38.95000 266 HIS A C 1
ATOM 4000 O O . HIS A 1 269 ? 0.04328 39.79867 35.72650 1.000 35.10000 266 HIS A O 1
ATOM 4014 N N . ASP A 1 270 ? -0.18688 38.16151 34.19329 1.000 36.25000 267 ASP A N 1
ATOM 4015 C CA . ASP A 1 270 ? -0.32873 37.04534 35.12346 1.000 43.91000 267 ASP A CA 1
ATOM 4016 C C . ASP A 1 270 ? -1.61629 37.09495 35.93717 1.000 35.35000 267 ASP A C 1
ATOM 4017 O O . ASP A 1 270 ? -1.79785 36.26438 36.83541 1.000 38.08000 267 ASP A O 1
ATOM 4026 N N . ILE A 1 271 ? -2.52019 38.03068 35.65220 1.000 33.38000 268 ILE A N 1
ATOM 4027 C CA . ILE A 1 271 ? -3.78613 38.13413 36.38309 1.000 32.98000 268 ILE A CA 1
ATOM 4028 C C . ILE A 1 271 ? -4.81444 37.35626 35.56729 1.000 30.29000 268 ILE A C 1
ATOM 4029 O O . ILE A 1 271 ? -5.50463 37.90452 34.70724 1.000 31.36000 268 ILE A O 1
ATOM 4045 N N . ASN A 1 272 ? -4.92663 36.06243 35.85364 1.000 34.62000 269 ASN A N 1
ATOM 4046 C CA . ASN A 1 272 ? -5.78805 35.17209 35.08628 1.000 34.01000 269 ASN A CA 1
ATOM 4047 C C . ASN A 1 272 ? -6.17344 33.99042 35.96908 1.000 36.96000 269 ASN A C 1
ATOM 4048 O O . ASN A 1 272 ? -5.71577 33.86527 37.10864 1.000 36.14000 269 ASN A O 1
ATOM 4059 N N . TRP A 1 273 ? -7.02814 33.11629 35.42916 1.000 37.26000 270 TRP A N 1
ATOM 4060 C CA . TRP A 1 273 ? -7.60768 32.04976 36.23713 1.000 42.49000 270 TRP A CA 1
ATOM 4061 C C . TRP A 1 273 ? -6.58917 30.98995 36.63243 1.000 40.92000 270 TRP A C 1
ATOM 4062 O O . TRP A 1 273 ? -6.90839 30.12887 37.45813 1.000 38.64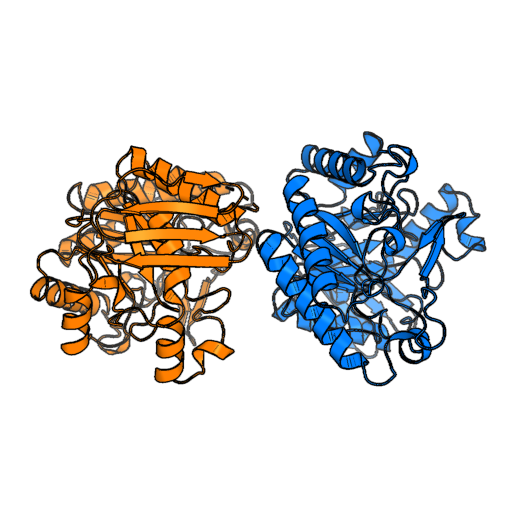000 270 TRP A O 1
ATOM 4083 N N . LEU A 1 274 ? -5.38545 31.02092 36.06201 1.000 39.02000 271 LEU A N 1
ATOM 4084 C CA . LEU A 1 274 ? -4.33441 30.07900 36.42377 1.000 39.89000 271 LEU A CA 1
ATOM 4085 C C . LEU A 1 274 ? -3.45555 30.58048 37.56225 1.000 42.28000 271 LEU A C 1
ATOM 4086 O O . LEU A 1 274 ? -2.70723 29.78644 38.14260 1.000 44.06000 271 LEU A O 1
ATOM 4090 N N . ASN A 1 275 ? -3.52779 31.86778 37.89323 1.000 40.53000 272 ASN A N 1
ATOM 4091 C CA . ASN A 1 275 ? -2.75019 32.43759 38.98937 1.000 43.83000 272 ASN A CA 1
ATOM 4092 C C . ASN A 1 275 ? -3.45344 32.11310 40.30257 1.000 42.27000 272 ASN A C 1
ATOM 4093 O O . ASN A 1 275 ? -4.51209 32.67312 40.60485 1.000 38.24000 272 ASN A O 1
ATOM 4104 N N . ARG A 1 276 ? -2.86361 31.20684 41.08626 1.000 44.08000 273 ARG A N 1
ATOM 4105 C CA . ARG A 1 276 ? -3.52300 30.73590 42.30035 1.000 44.59000 273 ARG A CA 1
ATOM 4106 C C . ARG A 1 276 ? -3.57563 31.82318 43.36609 1.000 44.00000 273 ARG A C 1
ATOM 4107 O O . ARG A 1 276 ? -4.59140 31.97289 44.05527 1.000 51.92000 273 ARG A O 1
ATOM 4111 N N . LYS A 1 277 ? -2.49170 32.58627 43.52408 1.000 47.00000 274 LYS A N 1
ATOM 4112 C CA . LYS A 1 277 ? -2.47565 33.64632 44.52790 1.000 45.14000 274 LYS A CA 1
ATOM 4113 C C . LYS A 1 277 ? -3.62231 34.62520 44.30420 1.000 47.45000 274 LYS A C 1
ATOM 4114 O O . LYS A 1 277 ? -4.33781 34.98940 45.24441 1.000 49.63000 274 LYS A O 1
ATOM 4118 N N . PHE A 1 278 ? -3.81429 35.06079 43.05798 1.000 43.04000 275 PHE A N 1
ATOM 4119 C CA . PHE A 1 278 ? -4.91600 35.96744 42.75448 1.000 44.02000 275 PHE A CA 1
ATOM 4120 C C . PHE A 1 278 ? -6.26265 35.29006 42.97840 1.000 43.36000 275 PHE A C 1
ATOM 4121 O O . PHE A 1 278 ? -7.14297 35.83883 43.65302 1.000 38.45000 275 PHE A O 1
ATOM 4138 N N . MET A 1 279 ? -6.43971 34.09260 42.41546 1.000 43.23000 276 MET A N 1
ATOM 4139 C CA . MET A 1 279 ? -7.73679 33.43028 42.45401 1.000 40.34000 276 MET A CA 1
ATOM 4140 C C . MET A 1 279 ? -8.16955 33.07907 43.87083 1.000 45.33000 276 MET A C 1
ATOM 4141 O O . MET A 1 279 ? -9.35110 32.78889 44.08848 1.000 42.68000 276 MET A O 1
ATOM 4155 N N . SER A 1 280 ? -7.25454 33.10733 44.83943 1.000 42.36000 277 SER A N 1
ATOM 4156 C CA . SER A 1 280 ? -7.60942 32.77200 46.21152 1.000 41.99000 277 SER A CA 1
ATOM 4157 C C . SER A 1 280 ? -8.15750 33.95648 46.99239 1.000 44.22000 277 SER A C 1
ATOM 4158 O O . SER A 1 280 ? -8.75704 33.75253 48.05368 1.000 40.26000 277 SER A O 1
ATOM 4166 N N . GLN A 1 281 ? -7.96891 35.17900 46.50168 1.000 40.42000 278 GLN A N 1
ATOM 4167 C CA . GLN A 1 281 ? -8.50086 36.34848 47.18307 1.000 43.39000 278 GLN A CA 1
ATOM 4168 C C . GLN A 1 281 ? -10.02768 36.33683 47.13983 1.000 39.85000 278 GLN A C 1
ATOM 4169 O O . GLN A 1 281 ? -10.65321 35.59520 46.37803 1.000 42.40000 278 GLN A O 1
ATOM 4183 N N . SER A 1 282 ? -10.63051 37.17224 47.98099 1.000 36.74000 279 SER A N 1
ATOM 4184 C CA . SER A 1 282 ? -12.07995 37.23066 48.04283 1.000 33.98000 279 SER A CA 1
ATOM 4185 C C . SER A 1 282 ? -12.64494 37.75562 46.72348 1.000 38.01000 279 SER A C 1
ATOM 4186 O O . SER A 1 282 ? -12.01181 38.57508 46.05067 1.000 32.72000 279 SER A O 1
ATOM 4194 N N . PRO A 1 283 ? -13.82973 37.28312 46.31961 1.000 33.64000 280 PRO A N 1
ATOM 4195 C CA . PRO A 1 283 ? -14.46881 37.86034 45.12667 1.000 35.11000 280 PRO A CA 1
ATOM 4196 C C . PRO A 1 283 ? -14.51043 39.37300 45.16399 1.000 33.86000 280 PRO A C 1
ATOM 4197 O O . PRO A 1 283 ? -14.34314 40.03690 44.13258 1.000 28.87000 280 PRO A O 1
ATOM 4208 N N . ALA A 1 284 ? -14.73994 39.93491 46.35039 1.000 30.41000 281 ALA A N 1
ATOM 4209 C CA . ALA A 1 284 ? -14.73839 41.38298 46.49976 1.000 33.23000 281 ALA A CA 1
ATOM 4210 C C . ALA A 1 284 ? -13.37918 41.96969 46.14580 1.000 28.37000 281 ALA A C 1
ATOM 4211 O O . ALA A 1 284 ? -13.29649 43.00928 45.48049 1.000 27.60000 281 ALA A O 1
ATOM 4218 N N . LYS A 1 285 ? -12.30028 41.31265 46.57694 1.000 28.80000 282 LYS A N 1
ATOM 4219 C CA . LYS A 1 285 ? -10.96224 41.81999 46.29562 1.000 31.01000 282 LYS A CA 1
ATOM 4220 C C . LYS A 1 285 ? -10.61540 41.67875 44.81975 1.000 27.87000 282 LYS A C 1
ATOM 4221 O O . LYS A 1 285 ? -10.03879 42.59616 44.22390 1.000 25.83000 282 LYS A O 1
ATOM 4225 N N . LYS A 1 286 ? -10.95254 40.53714 44.21369 1.000 27.21000 283 LYS A N 1
ATOM 4226 C CA . LYS A 1 286 ? -10.67072 40.35060 42.79326 1.000 24.38000 283 LYS A CA 1
ATOM 4227 C C . LYS A 1 286 ? -11.35911 41.42277 41.95848 1.000 26.66000 283 LYS A C 1
ATOM 4228 O O . LYS A 1 286 ? -10.74247 42.03501 41.07827 1.000 24.43000 283 LYS A O 1
ATOM 4247 N N . GLU A 1 287 ? -12.64898 41.65610 42.21669 1.000 24.40000 284 GLU A N 1
ATOM 4248 C CA . GLU A 1 287 ? -13.38628 42.64991 41.44456 1.000 28.00000 284 GLU A CA 1
ATOM 4249 C C . GLU A 1 287 ? -12.79616 44.04310 41.62303 1.000 26.82000 284 GLU A C 1
ATOM 4250 O O . GLU A 1 287 ? -12.65619 44.79467 40.65144 1.000 25.77000 284 GLU A O 1
ATOM 4262 N N . ALA A 1 288 ? -12.46660 44.41690 42.86112 1.000 28.83000 285 ALA A N 1
ATOM 4263 C CA . ALA A 1 288 ? -11.89036 45.73613 43.09530 1.000 25.60000 285 ALA A CA 1
ATOM 4264 C C . ALA A 1 288 ? -10.59793 45.90644 42.31295 1.000 26.98000 285 ALA A C 1
ATOM 4265 O O . ALA A 1 288 ? -10.35740 46.95981 41.71207 1.000 27.97000 285 ALA A O 1
ATOM 4272 N N . PHE A 1 289 ? -9.75771 44.87201 42.30324 1.000 25.91000 286 PHE A N 1
ATOM 4273 C CA . PHE A 1 289 ? -8.52866 44.91687 41.52183 1.000 25.40000 286 PHE A CA 1
ATOM 4274 C C . PHE A 1 289 ? -8.83913 45.09079 40.03972 1.000 25.91000 286 PHE A C 1
ATOM 4275 O O . PHE A 1 289 ? -8.29759 45.98508 39.38050 1.000 25.93000 286 PHE A O 1
ATOM 4292 N N . ALA A 1 290 ? -9.73917 44.26158 39.50486 1.000 23.34000 287 ALA A N 1
ATOM 4293 C CA . ALA A 1 290 ? -10.06344 44.34063 38.08324 1.000 24.85000 287 ALA A CA 1
ATOM 4294 C C . ALA A 1 290 ? -10.67836 45.68766 37.72630 1.000 28.05000 287 ALA A C 1
ATOM 4295 O O . ALA A 1 290 ? -10.38515 46.24940 36.66386 1.000 23.36000 287 ALA A O 1
ATOM 4302 N N . ARG A 1 291 ? -11.54490 46.21805 38.59395 1.000 23.02000 288 ARG A N 1
ATOM 4303 C CA . ARG A 1 291 ? -12.12847 47.53072 38.33776 1.000 21.73000 288 ARG A CA 1
ATOM 4304 C C . ARG A 1 291 ? -11.05456 48.59631 38.17188 1.000 26.52000 288 ARG A C 1
ATOM 4305 O O . ARG A 1 291 ? -11.14244 49.44304 37.27601 1.000 26.68000 288 ARG A O 1
ATOM 4326 N N . GLU A 1 292 ? -10.04127 48.58067 39.03479 1.000 27.59000 289 GLU A N 1
ATOM 4327 C CA . GLU A 1 292 ? -9.02174 49.61859 39.00903 1.000 27.24000 289 GLU A CA 1
ATOM 4328 C C . GLU A 1 292 ? -8.02646 49.43950 37.87226 1.000 28.25000 289 GLU A C 1
ATOM 4329 O O . GLU A 1 292 ? -7.40192 50.42107 37.45544 1.000 33.73000 289 GLU A O 1
ATOM 4341 N N . LYS A 1 293 ? -7.87740 48.22374 37.34959 1.000 27.73000 290 LYS A N 1
ATOM 4342 C CA . LYS A 1 293 ? -6.87678 47.93666 36.33270 1.000 28.06000 290 LYS A CA 1
ATOM 4343 C C . LYS A 1 293 ? -7.43578 47.89712 34.91594 1.000 30.49000 290 LYS A C 1
ATOM 4344 O O . LYS A 1 293 ? -6.69053 47.57384 33.98708 1.000 31.93000 290 LYS A O 1
ATOM 4363 N N . ILE A 1 294 ? -8.71429 48.22474 34.71894 1.000 28.83000 291 ILE A N 1
ATOM 4364 C CA . ILE A 1 294 ? -9.27996 48.13927 33.37862 1.000 27.88000 291 ILE A CA 1
ATOM 4365 C C . ILE A 1 294 ? -8.76840 49.25784 32.47778 1.000 28.55000 291 ILE A C 1
ATOM 4366 O O . ILE A 1 294 ? -8.79859 49.12108 31.24957 1.000 23.81000 291 ILE A O 1
ATOM 4382 N N . THR A 1 295 ? -8.27016 50.35390 33.05414 1.000 27.11000 292 THR A N 1
ATOM 4383 C CA . THR A 1 295 ? -7.95746 51.53515 32.25556 1.000 28.98000 292 THR A CA 1
ATOM 4384 C C . THR A 1 295 ? -6.89361 51.23255 31.20692 1.000 24.20000 292 THR A C 1
ATOM 4385 O O . THR A 1 295 ? -7.03026 51.61761 30.03963 1.000 23.03000 292 THR A O 1
ATOM 4396 N N . TYR A 1 296 ? -5.81492 50.54964 31.60591 1.000 25.16000 293 TYR A N 1
ATOM 4397 C CA . TYR A 1 296 ? -4.73348 50.30505 30.65363 1.000 24.65000 293 TYR A CA 1
ATOM 4398 C C . TYR A 1 296 ? -5.15919 49.35970 29.53822 1.000 23.01000 293 TYR A C 1
ATOM 4399 O O . TYR A 1 296 ? -4.99381 49.71570 28.35803 1.000 20.10000 293 TYR A O 1
ATOM 4417 N N . PRO A 1 297 ? -5.68604 48.16240 29.81324 1.000 23.45000 294 PRO A N 1
ATOM 4418 C CA . PRO A 1 297 ? -6.11858 47.30154 28.69918 1.000 22.51000 294 PRO A CA 1
ATOM 4419 C C . PRO A 1 297 ? -7.23729 47.91140 27.87229 1.000 20.45000 294 PRO A C 1
ATOM 4420 O O . PRO A 1 297 ? -7.26717 47.73402 26.64629 1.000 18.29000 294 PRO A O 1
ATOM 4431 N N . LEU A 1 298 ? -8.16285 48.63276 28.50579 1.000 18.50000 295 LEU A N 1
ATOM 4432 C CA . LEU A 1 298 ? -9.21501 49.29150 27.74036 1.000 15.91000 295 LEU A CA 1
ATOM 4433 C C . LEU A 1 298 ? -8.63947 50.36844 26.83039 1.000 18.58000 295 LEU A C 1
ATOM 4434 O O . LEU A 1 298 ? -9.03590 50.48233 25.66476 1.000 19.33000 295 LEU A O 1
ATOM 4450 N N . ALA A 1 299 ? -7.71371 51.17847 27.34710 1.000 20.85000 296 ALA A N 1
ATOM 4451 C CA . ALA A 1 299 ? -7.08630 52.19551 26.51268 1.000 19.90000 296 ALA A CA 1
ATOM 4452 C C . ALA A 1 299 ? -6.36746 51.55904 25.33044 1.000 17.84000 296 ALA A C 1
ATOM 4453 O O . ALA A 1 299 ? -6.45838 52.05253 24.20072 1.000 18.65000 296 ALA A O 1
ATOM 4460 N N . CYS A 1 300 ? -5.66234 50.44876 25.56877 1.000 18.84000 297 CYS A N 1
ATOM 4461 C CA . CYS A 1 300 ? -4.96581 49.77252 24.47914 1.000 19.52000 297 CYS A CA 1
ATOM 4462 C C . CYS A 1 300 ? -5.94509 49.30073 23.41380 1.000 19.02000 297 CYS A C 1
ATOM 4463 O O . CYS A 1 300 ? -5.68611 49.44877 22.21202 1.000 19.69000 297 CYS A O 1
ATOM 4471 N N . TYR A 1 301 ? -7.07739 48.73053 23.83361 1.000 17.69000 298 TYR A N 1
ATOM 4472 C CA . TYR A 1 301 ? -8.10564 48.35017 22.87155 1.000 18.75000 298 TYR A CA 1
ATOM 4473 C C . TYR A 1 301 ? -8.59564 49.55814 22.08170 1.000 17.59000 298 TYR A C 1
ATOM 4474 O O . TYR A 1 301 ? -8.75915 49.48525 20.85812 1.000 16.86000 298 TYR A O 1
ATOM 4492 N N . LEU A 1 302 ? -8.83533 50.68330 22.76069 1.000 16.88000 299 LEU A N 1
ATOM 4493 C CA . LEU A 1 302 ? -9.37216 51.84984 22.06763 1.000 20.70000 299 LEU A CA 1
ATOM 4494 C C . LEU A 1 302 ? -8.38063 52.42488 21.05992 1.000 17.61000 299 LEU A C 1
ATOM 4495 O O . LEU A 1 302 ? -8.79875 52.97121 20.03426 1.000 19.26000 299 LEU A O 1
ATOM 4511 N N . ILE A 1 303 ? -7.07569 52.31118 21.32210 1.000 18.44000 300 ILE A N 1
ATOM 4512 C CA . ILE A 1 303 ? -6.08194 52.80623 20.36846 1.000 19.44000 300 ILE A CA 1
ATOM 4513 C C . ILE A 1 303 ? -6.26161 52.13971 19.00845 1.000 18.37000 300 ILE A C 1
ATOM 4514 O O . ILE A 1 303 ? -6.14739 52.79271 17.96274 1.000 21.38000 300 ILE A O 1
ATOM 4530 N N . GLY A 1 304 ? -6.54729 50.83617 18.99558 1.000 17.71000 301 GLY A N 1
ATOM 4531 C CA . GLY A 1 304 ? -6.59621 50.09794 17.74564 1.000 20.94000 301 GLY A CA 1
ATOM 4532 C C . GLY A 1 304 ? -7.98386 49.68884 17.29512 1.000 20.01000 301 GLY A C 1
ATOM 4533 O O . GLY A 1 304 ? -8.13835 49.05710 16.24521 1.000 19.10000 301 GLY A O 1
ATOM 4537 N N . ALA A 1 305 ? -9.00104 50.04665 18.07484 1.000 17.91000 302 ALA A N 1
ATOM 4538 C CA . ALA A 1 305 ? -10.35699 49.59833 17.79074 1.000 17.70000 302 ALA A CA 1
ATOM 4539 C C . ALA A 1 305 ? -10.83646 50.10536 16.43572 1.000 20.85000 302 ALA A C 1
ATOM 4540 O O . ALA A 1 305 ? -10.64488 51.27164 16.08057 1.000 18.65000 302 ALA A O 1
ATOM 4547 N N . GLU A 1 306 ? -11.46987 49.21061 15.68097 1.000 21.76000 303 GLU A N 1
ATOM 4548 C CA . GLU A 1 306 ? -12.12094 49.53493 14.42099 1.000 21.41000 303 GLU A CA 1
ATOM 4549 C C . GLU A 1 306 ? -13.56428 49.05511 14.47998 1.000 21.49000 303 GLU A C 1
ATOM 4550 O O . GLU A 1 306 ? -13.98540 48.39318 15.42942 1.000 18.97000 303 GLU A O 1
ATOM 4562 N N . GLU A 1 307 ? -14.33093 49.39168 13.44791 1.000 22.94000 304 GLU A N 1
ATOM 4563 C CA . GLU A 1 307 ? -15.69866 48.90510 13.37502 1.000 25.31000 304 GLU A CA 1
ATOM 4564 C C . GLU A 1 307 ? -15.70670 47.38744 13.49841 1.000 24.35000 304 GLU A C 1
ATOM 4565 O O . GLU A 1 307 ? -14.82629 46.70084 12.97310 1.000 19.99000 304 GLU A O 1
ATOM 4577 N N . ASN A 1 308 ? -16.68619 46.87187 14.23955 1.000 20.50000 305 ASN A N 1
ATOM 4578 C CA . ASN A 1 308 ? -16.88735 45.44040 14.43275 1.000 19.55000 305 ASN A CA 1
ATOM 4579 C C . ASN A 1 308 ? -15.81410 44.80277 15.30968 1.000 18.31000 305 ASN A C 1
ATOM 4580 O O . ASN A 1 308 ? -15.63469 43.58052 15.27805 1.000 19.02000 305 ASN A O 1
ATOM 4591 N N . SER A 1 309 ? -15.08643 45.59850 16.08890 1.000 17.84000 306 SER A N 1
ATOM 4592 C CA . SER A 1 309 ? -14.16934 45.08229 17.09401 1.000 15.88000 306 SER A CA 1
ATOM 4593 C C . SER A 1 309 ? -14.82255 45.19134 18.46571 1.000 19.66000 306 SER A C 1
ATOM 4594 O O . SER A 1 309 ? -15.59572 46.11701 18.72810 1.000 19.83000 306 SER A O 1
ATOM 4602 N N . TYR A 1 310 ? -14.50471 44.23606 19.34059 1.000 18.28000 307 TYR A N 1
ATOM 4603 C CA . TYR A 1 310 ? -15.14192 44.13681 20.64650 1.000 15.43000 307 TYR A CA 1
ATOM 4604 C C . TYR A 1 310 ? -14.11617 43.89340 21.74488 1.000 17.84000 307 TYR A C 1
ATOM 4605 O O . TYR A 1 310 ? -13.04009 43.33683 21.51573 1.000 17.53000 307 TYR A O 1
ATOM 4623 N N . PHE A 1 311 ? -14.48820 44.31099 22.95060 1.000 19.44000 308 PHE A N 1
ATOM 4624 C CA . PHE A 1 311 ? -13.64216 44.26527 24.13487 1.000 19.85000 308 PHE A CA 1
ATOM 4625 C C . PHE A 1 311 ? -14.22567 43.26753 25.12590 1.000 18.93000 308 PHE A C 1
ATOM 4626 O O . PHE A 1 311 ? -15.41290 43.33810 25.45354 1.000 21.00000 308 PHE A O 1
ATOM 4643 N N . CYS A 1 312 ? -13.39748 42.32642 25.57486 1.000 18.81000 309 CYS A N 1
ATOM 4644 C CA . CYS A 1 312 ? -13.77201 41.33979 26.58008 1.000 22.63000 309 CYS A CA 1
ATOM 4645 C C . CYS A 1 312 ? -12.79717 41.44759 27.74209 1.000 22.70000 309 CYS A C 1
ATOM 4646 O O . CYS A 1 312 ? -11.58112 41.39905 27.53894 1.000 19.90000 309 CYS A O 1
ATOM 4654 N N . TYR A 1 313 ? -13.32474 41.59051 28.95659 1.000 23.10000 310 TYR A N 1
ATOM 4655 C CA . TYR A 1 313 ? -12.47840 41.88767 30.10264 1.000 23.78000 310 TYR A CA 1
ATOM 4656 C C . TYR A 1 313 ? -12.86799 41.03226 31.29591 1.000 26.04000 310 TYR A C 1
ATOM 4657 O O . TYR A 1 313 ? -14.04299 40.96072 31.66860 1.000 30.20000 310 TYR A O 1
ATOM 4675 N N . GLY A 1 314 ? -11.86401 40.39811 31.88362 1.000 26.79000 311 GLY A N 1
ATOM 4676 C CA . GLY A 1 314 ? -12.03954 39.54485 33.03956 1.000 29.80000 311 GLY A CA 1
ATOM 4677 C C . GLY A 1 314 ? -10.73016 38.84036 33.31213 1.000 29.51000 311 GLY A C 1
ATOM 4678 O O . GLY A 1 314 ? -9.74665 39.01338 32.58525 1.000 29.71000 311 GLY A O 1
ATOM 4682 N N . TRP A 1 315 ? -10.72348 38.03868 34.37432 1.000 23.98000 312 TRP A N 1
ATOM 4683 C CA . TRP A 1 315 ? -9.54116 37.25436 34.70557 1.000 24.69000 312 TRP A CA 1
ATOM 4684 C C . TRP A 1 315 ? -9.72685 35.77567 34.39609 1.000 23.82000 312 TRP A C 1
ATOM 4685 O O . TRP A 1 315 ? -8.85433 34.96697 34.72567 1.000 26.26000 312 TRP A O 1
ATOM 4706 N N . GLY A 1 316 ? -10.83796 35.40363 33.77713 1.000 25.12000 313 GLY A N 1
ATOM 4707 C CA . GLY A 1 316 ? -11.07483 34.01269 33.45572 1.000 27.53000 313 GLY A CA 1
ATOM 4708 C C . GLY A 1 316 ? -12.34204 33.86710 32.64728 1.000 23.44000 313 GLY A C 1
ATOM 4709 O O . GLY A 1 316 ? -12.97617 34.85365 32.27002 1.000 24.21000 313 GLY A O 1
ATOM 4713 N N . TYR A 1 317 ? -12.71314 32.61629 32.39103 1.000 22.97000 314 TYR A N 1
ATOM 4714 C CA . TYR A 1 317 ? -13.85908 32.31990 31.54675 1.000 23.33000 314 TYR A CA 1
ATOM 4715 C C . TYR A 1 317 ? -15.02141 31.71727 32.31663 1.000 23.85000 314 TYR A C 1
ATOM 4716 O O . TYR A 1 317 ? -16.04074 31.38080 31.70767 1.000 24.09000 314 TYR A O 1
ATOM 4734 N N . GLY A 1 318 ? -14.89857 31.56475 33.63234 1.000 20.98000 315 GLY A N 1
ATOM 4735 C CA . GLY A 1 318 ? -16.05576 31.23672 34.43828 1.000 23.96000 315 GLY A CA 1
ATOM 4736 C C . GLY A 1 318 ? -16.97782 32.43134 34.58887 1.000 24.80000 315 GLY A C 1
ATOM 4737 O O . GLY A 1 318 ? -16.56070 33.58629 34.50720 1.000 22.24000 315 GLY A O 1
ATOM 4741 N N . ILE A 1 319 ? -18.26190 32.14482 34.81157 1.000 22.26000 316 ILE A N 1
ATOM 4742 C CA . ILE A 1 319 ? -19.25566 33.20905 34.87131 1.000 24.59000 316 ILE A CA 1
ATOM 4743 C C . ILE A 1 319 ? -18.98326 34.17903 36.01562 1.000 23.44000 316 ILE A C 1
ATOM 4744 O O . ILE A 1 319 ? -19.46011 35.31824 35.98396 1.000 25.94000 316 ILE A O 1
ATOM 4760 N N . ASP A 1 320 ? -18.21421 33.76441 37.02237 1.000 26.20000 317 ASP A N 1
ATOM 4761 C CA . ASP A 1 320 ? -17.87630 34.61942 38.15248 1.000 25.45000 317 ASP A CA 1
ATOM 4762 C C . ASP A 1 320 ? -16.48454 35.23056 38.03721 1.000 24.12000 317 ASP A C 1
ATOM 4763 O O . ASP A 1 320 ? -15.99545 35.81518 39.00881 1.000 31.24000 317 ASP A O 1
ATOM 4772 N N . ASP A 1 321 ? -15.83914 35.11871 36.87467 1.000 24.59000 318 ASP A N 1
ATOM 4773 C CA . ASP A 1 321 ? -14.44971 35.52844 36.70742 1.000 22.77000 318 ASP A CA 1
ATOM 4774 C C . ASP A 1 321 ? -14.31270 36.94078 36.14183 1.000 23.79000 318 ASP A C 1
ATOM 4775 O O . ASP A 1 321 ? -13.33640 37.23477 35.44265 1.000 24.38000 318 ASP A O 1
ATOM 4784 N N . GLY A 1 322 ? -15.27453 37.82147 36.42283 1.000 25.86000 319 GLY A N 1
ATOM 4785 C CA . GLY A 1 322 ? -15.11626 39.24265 36.19305 1.000 24.08000 319 GLY A CA 1
ATOM 4786 C C . GLY A 1 322 ? -15.82277 39.80308 34.97564 1.000 21.53000 319 GLY A C 1
ATOM 4787 O O . GLY A 1 322 ? -15.82963 41.02704 34.79905 1.000 24.18000 319 GLY A O 1
ATOM 4791 N N . GLN A 1 323 ? -16.42472 38.96081 34.14003 1.000 22.50000 320 GLN A N 1
ATOM 4792 C CA . GLN A 1 323 ? -17.02843 39.44552 32.90594 1.000 26.48000 320 GLN A CA 1
ATOM 4793 C C . GLN A 1 323 ? -18.43577 39.98830 33.10454 1.000 27.16000 320 GLN A C 1
ATOM 4794 O O . GLN A 1 323 ? -18.89562 40.79145 32.28589 1.000 27.56000 320 GLN A O 1
ATOM 4808 N N . LEU A 1 324 ? -19.13232 39.57053 34.15923 1.000 24.74000 321 LEU A N 1
ATOM 4809 C CA . LEU A 1 324 ? -20.46002 40.08429 34.46038 1.000 24.87000 321 LEU A CA 1
ATOM 4810 C C . LEU A 1 324 ? -20.41599 41.25307 35.44007 1.000 27.58000 321 LEU A C 1
ATOM 4811 O O . LEU A 1 324 ? -21.42764 41.55383 36.08442 1.000 30.81000 321 LEU A O 1
ATOM 4827 N N . VAL A 1 325 ? -19.26350 41.90370 35.57050 1.000 27.91000 322 VAL A N 1
ATOM 4828 C CA . VAL A 1 325 ? -19.12233 43.08543 36.41236 1.000 27.61000 322 VAL A CA 1
ATOM 4829 C C . VAL A 1 325 ? -19.55623 44.31445 35.62540 1.000 26.78000 322 VAL A C 1
ATOM 4830 O O . VAL A 1 325 ? -19.27276 44.44278 34.42783 1.000 24.10000 322 VAL A O 1
ATOM 4843 N N . ASP A 1 326 ? -20.25110 45.22816 36.29901 1.000 25.56000 323 ASP A N 1
ATOM 4844 C CA . ASP A 1 326 ? -20.69876 46.47208 35.67583 1.000 22.82000 323 ASP A CA 1
ATOM 4845 C C . ASP A 1 326 ? -19.57301 47.49087 35.80560 1.000 23.72000 323 ASP A C 1
ATOM 4846 O O . ASP A 1 326 ? -19.48920 48.23837 36.78070 1.000 28.92000 323 ASP A O 1
ATOM 4855 N N . TYR A 1 327 ? -18.68625 47.51657 34.81443 1.000 21.94000 324 TYR A N 1
ATOM 4856 C CA . TYR A 1 327 ? -17.61300 48.50545 34.82028 1.000 22.54000 324 TYR A CA 1
ATOM 4857 C C . TYR A 1 327 ? -18.15465 49.84827 34.34400 1.000 23.71000 324 TYR A C 1
ATOM 4858 O O . TYR A 1 327 ? -18.80359 49.90981 33.29448 1.000 26.66000 324 TYR A O 1
ATOM 4876 N N . PRO A 1 328 ? -17.91410 50.93832 35.07895 1.000 23.58000 325 PRO A N 1
ATOM 4877 C CA . PRO A 1 328 ? -18.48028 52.23139 34.65885 1.000 24.54000 325 PRO A CA 1
ATOM 4878 C C . PRO A 1 328 ? -17.99928 52.67674 33.29219 1.000 23.26000 325 PRO A C 1
ATOM 4879 O O . PRO A 1 328 ? -18.72617 53.39002 32.58898 1.000 23.03000 325 PRO A O 1
ATOM 4890 N N . GLU A 1 329 ? -16.79408 52.26757 32.89262 1.000 27.28000 326 GLU A N 1
ATOM 4891 C CA . GLU A 1 329 ? -16.26241 52.65056 31.59161 1.000 26.63000 326 GLU A CA 1
ATOM 4892 C C . GLU A 1 329 ? -17.15613 52.19833 30.44355 1.000 25.51000 326 GLU A C 1
ATOM 4893 O O . GLU A 1 329 ? -17.06877 52.76161 29.34669 1.000 24.38000 326 GLU A O 1
ATOM 4905 N N . TYR A 1 330 ? -18.01258 51.19953 30.66531 1.000 20.94000 327 TYR A N 1
ATOM 4906 C CA . TYR A 1 330 ? -18.86282 50.68517 29.60055 1.000 25.24000 327 TYR A CA 1
ATOM 4907 C C . TYR A 1 330 ? -20.09681 51.54371 29.34819 1.000 29.83000 327 TYR A C 1
ATOM 4908 O O . TYR A 1 330 ? -20.76163 51.34539 28.32547 1.000 26.13000 327 TYR A O 1
ATOM 4926 N N . ARG A 1 331 ? -20.43183 52.47434 30.24711 1.000 27.62000 328 ARG A N 1
ATOM 4927 C CA . ARG A 1 331 ? -21.60197 53.32479 30.06816 1.000 27.96000 328 ARG A CA 1
ATOM 4928 C C . ARG A 1 331 ? -21.26118 54.77886 29.76651 1.000 30.07000 328 ARG A C 1
ATOM 4929 O O . ARG A 1 331 ? -22.17683 55.56852 29.51438 1.000 32.66000 328 ARG A O 1
ATOM 4950 N N . LYS A 1 332 ? -19.98945 55.15993 29.78412 1.000 28.96000 329 LYS A N 1
ATOM 4951 C CA . LYS A 1 332 ? -19.68305 56.53943 29.44276 1.000 27.51000 329 LYS A CA 1
ATOM 4952 C C . LYS A 1 332 ? -19.75510 56.74275 27.93026 1.000 29.23000 329 LYS A C 1
ATOM 4953 O O . LYS A 1 332 ? -19.41696 55.84127 27.15757 1.000 29.24000 329 LYS A O 1
ATOM 4972 N N . PRO A 1 333 ? -20.19742 57.91637 27.47964 1.000 28.53000 330 PRO A N 1
ATOM 4973 C CA . PRO A 1 333 ? -20.22642 58.17118 26.03459 1.000 30.33000 330 PRO A CA 1
ATOM 4974 C C . PRO A 1 333 ? -18.83064 58.06074 25.44148 1.000 32.76000 330 PRO A C 1
ATOM 4975 O O . PRO A 1 333 ? -17.86665 58.62278 25.96595 1.000 32.97000 330 PRO A O 1
ATOM 4986 N N . LEU A 1 334 ? -18.73096 57.31006 24.34610 1.000 26.54000 331 LEU A N 1
ATOM 4987 C CA . LEU A 1 334 ? -17.47918 57.15825 23.60909 1.000 27.55000 331 LEU A CA 1
ATOM 4988 C C . LEU A 1 334 ? -17.53509 57.92599 22.29255 1.000 29.60000 331 LEU A C 1
ATOM 4989 O O . LEU A 1 334 ? -16.79861 58.89987 22.11035 1.000 28.82000 331 LEU A O 1
ATOM 5005 N N . GLY A 1 335 ? -18.40003 57.51717 21.37600 1.000 28.17000 332 GLY A N 1
ATOM 5006 C CA . GLY A 1 335 ? -18.51872 58.16350 20.09022 1.000 29.10000 332 GLY A CA 1
ATOM 5007 C C . GLY A 1 335 ? -17.52597 57.61872 19.07887 1.000 27.78000 332 GLY A C 1
ATOM 5008 O O . GLY A 1 335 ? -16.56273 56.92963 19.41021 1.000 29.99000 332 GLY A O 1
ATOM 5012 N N . ALA A 1 336 ? -17.78333 57.93456 17.81386 1.000 29.22000 333 ALA A N 1
ATOM 5013 C CA . ALA A 1 336 ? -16.94885 57.42030 16.74331 1.000 27.88000 333 ALA A CA 1
ATOM 5014 C C . ALA A 1 336 ? -15.54760 58.02504 16.82298 1.000 31.84000 333 ALA A C 1
ATOM 5015 O O . ALA A 1 336 ? -15.37761 59.16938 17.25439 1.000 30.73000 333 ALA A O 1
ATOM 5022 N N . PRO A 1 337 ? -14.52539 57.27637 16.41132 1.000 26.01000 334 PRO A N 1
ATOM 5023 C CA . PRO A 1 337 ? -13.16872 57.83539 16.40674 1.000 32.26000 334 PRO A CA 1
ATOM 5024 C C . PRO A 1 337 ? -13.02510 58.93181 15.36185 1.000 28.68000 334 PRO A C 1
ATOM 5025 O O . PRO A 1 337 ? -13.62727 58.87763 14.28732 1.000 30.23000 334 PRO A O 1
ATOM 5036 N N . LYS A 1 338 ? -12.22156 59.94245 15.69617 1.000 31.10000 335 LYS A N 1
ATOM 5037 C CA . LYS A 1 338 ? -12.00619 61.06548 14.79499 1.000 32.47000 335 LYS A CA 1
ATOM 5038 C C . LYS A 1 338 ? -10.93330 60.77010 13.75763 1.000 37.22000 335 LYS A C 1
ATOM 5039 O O . LYS A 1 338 ? -10.93147 61.39079 12.68942 1.000 42.69000 335 LYS A O 1
ATOM 5058 N N . SER A 1 339 ? -10.02967 59.83967 14.05049 1.000 30.48000 336 SER A N 1
ATOM 5059 C CA . SER A 1 339 ? -9.00150 59.39894 13.11755 1.000 37.85000 336 SER A CA 1
ATOM 5060 C C . SER A 1 339 ? -8.35113 58.15921 13.71432 1.000 29.66000 336 SER A C 1
ATOM 5061 O O . SER A 1 339 ? -8.60467 57.79694 14.86638 1.000 28.53000 336 SER A O 1
ATOM 5069 N N . ARG A 1 340 ? -7.51579 57.50638 12.91233 1.000 26.02000 337 ARG A N 1
ATOM 5070 C CA . ARG A 1 340 ? -6.70515 56.41540 13.42785 1.000 26.71000 337 ARG A CA 1
ATOM 5071 C C . ARG A 1 340 ? -5.72643 56.95125 14.46922 1.000 29.23000 337 ARG A C 1
ATOM 5072 O O . ARG A 1 340 ? -5.44926 58.15134 14.54182 1.000 30.12000 337 ARG A O 1
ATOM 5076 N N . ALA A 1 341 ? -5.20286 56.04253 15.28704 1.000 22.29000 338 ALA A N 1
ATOM 5077 C CA . ALA A 1 341 ? -4.28793 56.44403 16.34593 1.000 24.18000 338 ALA A CA 1
ATOM 5078 C C . ALA A 1 341 ? -3.00455 57.02276 15.76136 1.000 23.12000 338 ALA A C 1
ATOM 5079 O O . ALA A 1 341 ? -2.53977 56.61441 14.69395 1.000 25.70000 338 ALA A O 1
ATOM 5086 N N . ARG A 1 342 ? -2.44185 57.99913 16.47074 1.000 25.04000 339 ARG A N 1
ATOM 5087 C CA . ARG A 1 342 ? -1.15163 58.58372 16.13712 1.000 27.30000 339 ARG A CA 1
ATOM 5088 C C . ARG A 1 342 ? -0.10934 58.15628 17.16138 1.000 24.99000 339 ARG A C 1
ATOM 5089 O O . ARG A 1 342 ? -0.43150 57.84642 18.31267 1.000 26.53000 339 ARG A O 1
ATOM 5110 N N . ARG A 1 343 ? 1.14798 58.15258 16.72843 1.000 27.20000 340 ARG A N 1
ATOM 5111 C CA . ARG A 1 343 ? 2.24065 57.59090 17.50677 1.000 26.37000 340 ARG A CA 1
ATOM 5112 C C . ARG A 1 343 ? 3.35927 58.60970 17.65714 1.000 31.60000 340 ARG A C 1
ATOM 5113 O O . ARG A 1 343 ? 3.75793 59.25201 16.68051 1.000 36.89000 340 ARG A O 1
ATOM 5134 N N . THR A 1 344 ? 3.86094 58.74951 18.88317 1.000 27.86000 341 THR A N 1
ATOM 5135 C CA . THR A 1 344 ? 5.05334 59.54224 19.18000 1.000 29.11000 341 THR A CA 1
ATOM 5136 C C . THR A 1 344 ? 5.93636 58.68869 20.08397 1.000 25.67000 341 THR A C 1
ATOM 5137 O O . THR A 1 344 ? 5.67659 58.57229 21.28583 1.000 24.90000 341 THR A O 1
ATOM 5148 N N . GLY A 1 345 ? 6.98269 58.09727 19.51690 1.000 27.67000 342 GLY A N 1
ATOM 5149 C CA . GLY A 1 345 ? 7.77105 57.14613 20.27217 1.000 25.93000 342 GLY A CA 1
ATOM 5150 C C . GLY A 1 345 ? 6.93897 55.91546 20.57177 1.000 26.34000 342 GLY A C 1
ATOM 5151 O O . GLY A 1 345 ? 6.38244 55.28732 19.66260 1.000 28.81000 342 GLY A O 1
ATOM 5155 N N . TRP A 1 346 ? 6.83135 55.56923 21.85322 1.000 24.37000 343 TRP A N 1
ATOM 5156 C CA . TRP A 1 346 ? 5.97370 54.47792 22.29574 1.000 23.91000 343 TRP A CA 1
ATOM 5157 C C . TRP A 1 346 ? 4.71053 54.98453 22.98200 1.000 23.52000 343 TRP A C 1
ATOM 5158 O O . TRP A 1 346 ? 4.07388 54.24026 23.73396 1.000 23.60000 343 TRP A O 1
ATOM 5179 N N . ILE A 1 347 ? 4.33353 56.23393 22.72773 1.000 24.05000 344 ILE A N 1
ATOM 5180 C CA . ILE A 1 347 ? 3.09949 56.81824 23.23962 1.000 23.55000 344 ILE A CA 1
ATOM 5181 C C . ILE A 1 347 ? 2.12189 56.91151 22.07887 1.000 22.94000 344 ILE A C 1
ATOM 5182 O O . ILE A 1 347 ? 2.39871 57.58080 21.07505 1.000 26.79000 344 ILE A O 1
ATOM 5198 N N . PHE A 1 348 ? 0.98475 56.23990 22.21389 1.000 21.32000 345 PHE A N 1
ATOM 5199 C CA . PHE A 1 348 ? -0.07151 56.25422 21.21484 1.000 21.12000 345 PHE A CA 1
ATOM 5200 C C . PHE A 1 348 ? -1.23511 57.08773 21.72940 1.000 22.02000 345 PHE A C 1
ATOM 5201 O O . PHE A 1 348 ? -1.53033 57.07779 22.92781 1.000 20.23000 345 PHE A O 1
ATOM 5218 N N . ARG A 1 349 ? -1.88666 57.81361 20.82179 1.000 22.96000 346 ARG A N 1
ATOM 5219 C CA . ARG A 1 349 ? -3.01107 58.66897 21.17394 1.000 24.51000 346 ARG A CA 1
ATOM 5220 C C . ARG A 1 349 ? -4.09102 58.55543 20.10609 1.000 23.81000 346 ARG A C 1
ATOM 5221 O O . ARG A 1 349 ? -3.79949 58.34375 18.92545 1.000 25.89000 346 ARG A O 1
ATOM 5242 N N . ARG A 1 350 ? -5.34407 58.71199 20.52904 1.000 23.74000 347 ARG A N 1
ATOM 5243 C CA . ARG A 1 350 ? -6.46593 58.69092 19.60294 1.000 24.24000 347 ARG A CA 1
ATOM 5244 C C . ARG A 1 350 ? -7.60846 59.52341 20.16009 1.000 23.29000 347 ARG A C 1
ATOM 5245 O O . ARG A 1 350 ? -7.85195 59.52475 21.37018 1.000 26.06000 347 ARG A O 1
ATOM 5266 N N . GLU A 1 351 ? -8.32783 60.19590 19.26529 1.000 25.78000 348 GLU A N 1
ATOM 5267 C CA . GLU A 1 351 ? -9.45867 61.03936 19.62591 1.000 29.79000 348 GLU A CA 1
ATOM 5268 C C . GLU A 1 351 ? -10.76342 60.38498 19.19150 1.000 28.06000 348 GLU A C 1
ATOM 5269 O O . GLU A 1 351 ? -10.89185 59.94625 18.04355 1.000 28.62000 348 GLU A O 1
ATOM 5281 N N . PHE A 1 352 ? -11.72135 60.32674 20.11001 1.000 28.27000 349 PHE A N 1
ATOM 5282 C CA . PHE A 1 352 ? -13.10000 59.95564 19.82584 1.000 27.38000 349 PHE A CA 1
ATOM 5283 C C . PHE A 1 352 ? -13.99004 61.16946 20.05907 1.000 29.15000 349 PHE A C 1
ATOM 5284 O O . PHE A 1 352 ? -13.57994 62.14976 20.68564 1.000 31.91000 349 PHE A O 1
ATOM 5301 N N . GLU A 1 353 ? -15.22858 61.09753 19.56010 1.000 32.63000 350 GLU A N 1
ATOM 5302 C CA . GLU A 1 353 ? -16.13909 62.23118 19.70837 1.000 36.78000 350 GLU A CA 1
ATOM 5303 C C . GLU A 1 353 ? -16.23160 62.69365 21.15967 1.000 30.58000 350 GLU A C 1
ATOM 5304 O O . GLU A 1 353 ? -16.33115 63.89686 21.42739 1.000 36.49000 350 GLU A O 1
ATOM 5316 N N . HIS A 1 354 ? -16.19368 61.75699 22.11344 1.000 31.47000 351 HIS A N 1
ATOM 5317 C CA . HIS A 1 354 ? -16.41222 62.08223 23.51940 1.000 27.55000 351 HIS A CA 1
ATOM 5318 C C . HIS A 1 354 ? -15.26989 61.62788 24.42444 1.000 28.05000 351 HIS A C 1
ATOM 5319 O O . HIS A 1 354 ? 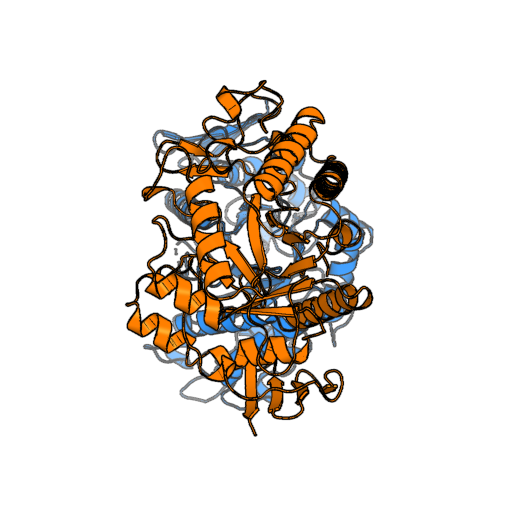-15.44194 61.57984 25.64655 1.000 29.82000 351 HIS A O 1
ATOM 5333 N N . ALA A 1 355 ? -14.10541 61.30002 23.86943 1.000 26.71000 352 ALA A N 1
ATOM 5334 C CA . ALA A 1 355 ? -13.01315 60.83383 24.71221 1.000 29.40000 352 ALA A CA 1
ATOM 5335 C C . ALA A 1 355 ? -11.68202 60.99144 23.99183 1.000 25.18000 352 ALA A C 1
ATOM 5336 O O . ALA A 1 355 ? -11.60296 60.86996 22.76704 1.000 30.12000 352 ALA A O 1
ATOM 5343 N N . ASN A 1 356 ? -10.64170 61.27142 24.77599 1.000 31.38000 353 ASN A N 1
ATOM 5344 C CA . ASN A 1 356 ? -9.25756 61.21698 24.32581 1.000 33.05000 353 ASN A CA 1
ATOM 5345 C C . ASN A 1 356 ? -8.54833 60.07220 25.03789 1.000 32.42000 353 ASN A C 1
ATOM 5346 O O . ASN A 1 356 ? -8.70893 59.88718 26.24906 1.000 28.34000 353 ASN A O 1
ATOM 5357 N N . VAL A 1 357 ? -7.76114 59.30844 24.28511 1.000 30.21000 354 VAL A N 1
ATOM 5358 C CA . VAL A 1 357 ? -7.08418 58.12513 24.79941 1.000 31.07000 354 VAL A CA 1
ATOM 5359 C C . VAL A 1 357 ? -5.58688 58.28817 24.59110 1.000 22.89000 354 VAL A C 1
ATOM 5360 O O . VAL A 1 357 ? -5.14872 58.78598 23.54900 1.000 24.79000 354 VAL A O 1
ATOM 5373 N N . ALA A 1 358 ? -4.80601 57.86908 25.58631 1.000 20.98000 355 ALA A N 1
ATOM 5374 C CA . ALA A 1 358 ? -3.35247 57.87728 25.48001 1.000 27.98000 355 ALA A CA 1
ATOM 5375 C C . ALA A 1 358 ? -2.79663 56.67903 26.23297 1.000 27.76000 355 ALA A C 1
ATOM 5376 O O . ALA A 1 358 ? -3.22431 56.40135 27.35615 1.000 23.05000 355 ALA A O 1
ATOM 5383 N N . VAL A 1 359 ? -1.85021 55.97261 25.61699 1.000 19.38000 356 VAL A N 1
ATOM 5384 C CA . VAL A 1 359 ? -1.17930 54.84532 26.25225 1.000 21.03000 356 VAL A CA 1
ATOM 5385 C C . VAL A 1 359 ? 0.31737 54.98531 26.02804 1.000 20.14000 356 VAL A C 1
ATOM 5386 O O . VAL A 1 359 ? 0.76084 55.26861 24.90858 1.000 25.21000 356 VAL A O 1
ATOM 5399 N N . ASP A 1 360 ? 1.08728 54.80042 27.09441 1.000 23.58000 357 ASP A N 1
ATOM 5400 C CA . ASP A 1 360 ? 2.54414 54.72826 27.02364 1.000 26.34000 357 ASP A CA 1
ATOM 5401 C C . ASP A 1 360 ? 2.91845 53.25715 27.16081 1.000 28.28000 357 ASP A C 1
ATOM 5402 O O . ASP A 1 360 ? 2.86470 52.69404 28.25673 1.000 26.67000 357 ASP A O 1
ATOM 5411 N N . LEU A 1 361 ? 3.29842 52.63208 26.04220 1.000 22.23000 358 LEU A N 1
ATOM 5412 C CA . LEU A 1 361 ? 3.52937 51.19264 26.04631 1.000 25.51000 358 LEU A CA 1
ATOM 5413 C C . LEU A 1 361 ? 4.84108 50.82651 26.72981 1.000 23.65000 358 LEU A C 1
ATOM 5414 O O . LEU A 1 361 ? 4.96890 49.72135 27.27044 1.000 26.26000 358 LEU A O 1
ATOM 5430 N N . GLU A 1 362 ? 5.82056 51.73228 26.71383 1.000 27.06000 359 GLU A N 1
ATOM 5431 C CA . GLU A 1 362 ? 7.10460 51.44181 27.34231 1.000 29.87000 359 GLU A CA 1
ATOM 5432 C C . GLU A 1 362 ? 6.97248 51.39492 28.85934 1.000 28.32000 359 GLU A C 1
ATOM 5433 O O . GLU A 1 362 ? 7.55651 50.52353 29.51340 1.000 32.86000 359 GLU A O 1
ATOM 5445 N N . ASN A 1 363 ? 6.19925 52.31319 29.43352 1.000 29.06000 360 ASN A N 1
ATOM 5446 C CA . ASN A 1 363 ? 6.02438 52.39720 30.87556 1.000 32.38000 360 ASN A CA 1
ATOM 5447 C C . ASN A 1 363 ? 4.72663 51.76304 31.35842 1.000 33.85000 360 ASN A C 1
ATOM 5448 O O . ASN A 1 363 ? 4.50560 51.69025 32.57266 1.000 29.73000 360 ASN A O 1
ATOM 5459 N N . ARG A 1 364 ? 3.86831 51.31130 30.44384 1.000 29.03000 361 ARG A N 1
ATOM 5460 C CA . ARG A 1 364 ? 2.60533 50.65597 30.78908 1.000 28.54000 361 ARG A CA 1
ATOM 5461 C C . ARG A 1 364 ? 1.69644 51.58891 31.59025 1.000 32.57000 361 ARG A C 1
ATOM 5462 O O . ARG A 1 364 ? 1.08660 51.19945 32.58980 1.000 30.99000 361 ARG A O 1
ATOM 5483 N N . LYS A 1 365 ? 1.59936 52.83314 31.12638 1.000 29.09000 362 LYS A N 1
ATOM 5484 C CA . LYS A 1 365 ? 0.71198 53.83768 31.69254 1.000 26.51000 362 LYS A CA 1
ATOM 5485 C C . LYS A 1 365 ? -0.32026 54.23718 30.64590 1.000 28.01000 362 LYS A C 1
ATOM 5486 O O . LYS A 1 365 ? -0.03653 54.23741 29.44598 1.000 25.41000 362 LYS A O 1
ATOM 5505 N N . ALA A 1 366 ? -1.52194 54.58420 31.10009 1.000 24.96000 363 ALA A N 1
ATOM 5506 C CA . ALA A 1 366 ? -2.57906 54.96421 30.17511 1.000 23.54000 363 ALA A CA 1
ATOM 5507 C C . ALA A 1 366 ? -3.49565 55.98025 30.83474 1.000 28.66000 363 ALA A C 1
ATOM 5508 O O . ALA A 1 366 ? -3.60451 56.04742 32.06165 1.000 29.96000 363 ALA A O 1
ATOM 5515 N N . ARG A 1 367 ? -4.15806 56.77231 29.99508 1.000 28.33000 364 ARG A N 1
ATOM 5516 C CA . ARG A 1 367 ? -5.12895 57.75769 30.44858 1.000 30.19000 364 ARG A CA 1
ATOM 5517 C C . ARG A 1 367 ? -6.27955 57.80722 29.45638 1.000 27.55000 364 ARG A C 1
ATOM 5518 O O . ARG A 1 367 ? -6.05403 57.88678 28.24472 1.000 21.87000 364 ARG A O 1
ATOM 5539 N N . ILE A 1 368 ? -7.50563 57.74758 29.96752 1.000 25.02000 365 ILE A N 1
ATOM 5540 C CA . ILE A 1 368 ? -8.70518 57.97147 29.16909 1.000 24.95000 365 ILE A CA 1
ATOM 5541 C C . ILE A 1 368 ? -9.36357 59.24093 29.69251 1.000 29.56000 365 ILE A C 1
ATOM 5542 O O . ILE A 1 368 ? -9.86723 59.27528 30.82238 1.000 30.70000 365 ILE A O 1
ATOM 5558 N N . GLN A 1 369 ? -9.34739 60.28488 28.86980 1.000 29.33000 366 GLN A N 1
ATOM 5559 C CA . GLN A 1 369 ? -9.94430 61.57682 29.19850 1.000 36.46000 366 GLN A CA 1
ATOM 5560 C C . GLN A 1 369 ? -11.37032 61.58281 28.66507 1.000 34.99000 366 GLN A C 1
ATOM 5561 O O . GLN A 1 369 ? -11.59694 61.79071 27.47076 1.000 30.88000 366 GLN A O 1
ATOM 5575 N N . TRP A 1 370 ? -12.33908 61.35155 29.54736 1.000 32.86000 367 TRP A N 1
ATOM 5576 C CA . TRP A 1 370 ? -13.74168 61.35889 29.14800 1.000 32.85000 367 TRP A CA 1
ATOM 5577 C C . TRP A 1 370 ? -14.24284 62.79740 29.08120 1.000 35.59000 367 TRP A C 1
ATOM 5578 O O . TRP A 1 370 ? -14.31854 63.47918 30.10831 1.000 41.00000 367 TRP A O 1
ATOM 5599 N N . LEU A 1 371 ? -14.60055 63.25252 27.88348 1.000 36.03000 368 LEU A N 1
ATOM 5600 C CA . LEU A 1 371 ? -15.05882 64.62550 27.68871 1.000 36.99000 368 LEU A CA 1
ATOM 5601 C C . LEU A 1 371 ? -16.51773 64.78958 28.11738 1.000 38.20000 368 LEU A C 1
ATOM 5602 O O . LEU A 1 371 ? -17.41150 64.12292 27.59047 1.000 42.90000 368 LEU A O 1
ATOM 5607 N N . MET B 1 4 ? -47.70125 42.22012 -17.61287 1.000 44.15000 1 MET B N 1
ATOM 5608 C CA . MET B 1 4 ? -46.99645 40.93179 -17.34826 1.000 43.61000 1 MET B CA 1
ATOM 5609 C C . MET B 1 4 ? -46.54355 40.26710 -18.64487 1.000 42.24000 1 MET B C 1
ATOM 5610 O O . MET B 1 4 ? -47.29888 40.22980 -19.61611 1.000 45.71000 1 MET B O 1
ATOM 5624 N N . PRO B 1 5 ? -45.31907 39.73472 -18.66815 1.000 35.76000 2 PRO B N 1
ATOM 5625 C CA . PRO B 1 5 ? -44.87251 39.00796 -19.86104 1.000 39.30000 2 PRO B CA 1
ATOM 5626 C C . PRO B 1 5 ? -45.72387 37.77188 -20.10165 1.000 39.75000 2 PRO B C 1
ATOM 5627 O O . PRO B 1 5 ? -46.23464 37.14706 -19.16816 1.000 31.82000 2 PRO B O 1
ATOM 5638 N N . ALA B 1 6 ? -45.88039 37.42809 -21.37635 1.000 39.25000 3 ALA B N 1
ATOM 5639 C CA . ALA B 1 6 ? -46.49499 36.15833 -21.73448 1.000 40.44000 3 ALA B CA 1
ATOM 5640 C C . ALA B 1 6 ? -45.66851 35.02086 -21.15190 1.000 40.52000 3 ALA B C 1
ATOM 5641 O O . ALA B 1 6 ? -44.47448 34.89897 -21.44330 1.000 44.03000 3 ALA B O 1
ATOM 5648 N N . PHE B 1 7 ? -46.29796 34.19533 -20.32253 1.000 35.79000 4 PHE B N 1
ATOM 5649 C CA . PHE B 1 7 ? -45.60678 33.14962 -19.58409 1.000 35.05000 4 PHE B CA 1
ATOM 5650 C C . PHE B 1 7 ? -45.98420 31.78084 -20.13198 1.000 31.18000 4 PHE B C 1
ATOM 5651 O O . PHE B 1 7 ? -47.15109 31.52633 -20.44688 1.000 33.57000 4 PHE B O 1
ATOM 5668 N N . SER B 1 8 ? -44.99084 30.89868 -20.23115 1.000 28.42000 5 SER B N 1
ATOM 5669 C CA . SER B 1 8 ? -45.20920 29.54643 -20.72000 1.000 26.78000 5 SER B CA 1
ATOM 5670 C C . SER B 1 8 ? -44.21590 28.60405 -20.05666 1.000 24.89000 5 SER B C 1
ATOM 5671 O O . SER B 1 8 ? -43.07517 28.97937 -19.77331 1.000 28.13000 5 SER B O 1
ATOM 5679 N N . TRP B 1 9 ? -44.66452 27.37358 -19.81383 1.000 28.89000 6 TRP B N 1
ATOM 5680 C CA . TRP B 1 9 ? -43.81469 26.31391 -19.29024 1.000 26.12000 6 TRP B CA 1
ATOM 5681 C C . TRP B 1 9 ? -43.06856 25.56849 -20.38916 1.000 24.35000 6 TRP B C 1
ATOM 5682 O O . TRP B 1 9 ? -42.29242 24.65768 -20.08422 1.000 28.63000 6 TRP B O 1
ATOM 5703 N N . ASP B 1 10 ? -43.29643 25.92239 -21.65666 1.000 28.35000 7 ASP B N 1
ATOM 5704 C CA . ASP B 1 10 ? -42.72003 25.16321 -22.76253 1.000 21.74000 7 ASP B CA 1
ATOM 5705 C C . ASP B 1 10 ? -41.21861 24.97724 -22.58146 1.000 26.62000 7 ASP B C 1
ATOM 5706 O O . ASP B 1 10 ? -40.68730 23.87612 -22.76786 1.000 29.35000 7 ASP B O 1
ATOM 5715 N N . THR B 1 11 ? -40.51979 26.05113 -22.22136 1.000 25.82000 8 THR B N 1
ATOM 5716 C CA . THR B 1 11 ? -39.10145 26.00432 -21.90421 1.000 24.59000 8 THR B CA 1
ATOM 5717 C C . THR B 1 11 ? -38.87111 26.82728 -20.64459 1.000 25.01000 8 THR B C 1
ATOM 5718 O O . THR B 1 11 ? -39.76393 27.53352 -20.16990 1.000 24.54000 8 THR B O 1
ATOM 5729 N N . VAL B 1 12 ? -37.65986 26.73790 -20.10403 1.000 25.51000 9 VAL B N 1
ATOM 5730 C CA . VAL B 1 12 ? -37.30233 27.48363 -18.89758 1.000 21.67000 9 VAL B CA 1
ATOM 5731 C C . VAL B 1 12 ? -37.62699 28.95819 -19.11753 1.000 22.90000 9 VAL B C 1
ATOM 5732 O O . VAL B 1 12 ? -37.15855 29.55281 -20.10145 1.000 22.36000 9 VAL B O 1
ATOM 5745 N N . PRO B 1 13 ? -38.44558 29.57761 -18.26188 1.000 21.65000 10 PRO B N 1
ATOM 5746 C CA . PRO B 1 13 ? -38.70046 31.02483 -18.38137 1.000 19.03000 10 PRO B CA 1
ATOM 5747 C C . PRO B 1 13 ? -37.49062 31.82359 -17.92042 1.000 25.95000 10 PRO B C 1
ATOM 5748 O O . PRO B 1 13 ? -37.12372 31.78571 -16.74437 1.000 19.37000 10 PRO B O 1
ATOM 5759 N N . VAL B 1 14 ? -36.88501 32.56811 -18.84078 1.000 19.25000 11 VAL B N 1
ATOM 5760 C CA . VAL B 1 14 ? -35.62576 33.25639 -18.58327 1.000 16.60000 1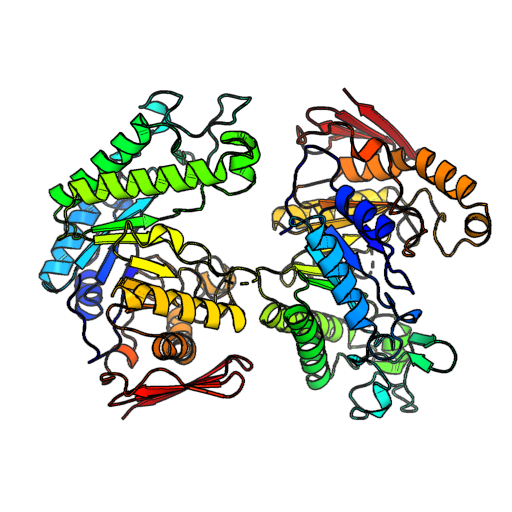1 VAL B CA 1
ATOM 5761 C C . VAL B 1 14 ? -35.87354 34.75053 -18.43797 1.000 19.97000 11 VAL B C 1
ATOM 5762 O O . VAL B 1 14 ? -36.61754 35.35492 -19.21936 1.000 21.79000 11 VAL B O 1
ATOM 5775 N N . TYR B 1 15 ? -35.23203 35.33927 -17.43233 1.000 19.39000 12 TYR B N 1
ATOM 5776 C CA . TYR B 1 15 ? -35.20190 36.77435 -17.19397 1.000 16.17000 12 TYR B CA 1
ATOM 5777 C C . TYR B 1 15 ? -33.76664 37.25120 -17.34864 1.000 20.11000 12 TYR B C 1
ATOM 5778 O O . TYR B 1 15 ? -32.83802 36.60763 -16.85118 1.000 20.07000 12 TYR B O 1
ATOM 5796 N N . LEU B 1 16 ? -33.58240 38.36525 -18.05215 1.000 17.72000 13 LEU B N 1
ATOM 5797 C CA . LEU B 1 16 ? -32.26994 38.96384 -18.24422 1.000 18.10000 13 LEU B CA 1
ATOM 5798 C C . LEU B 1 16 ? -32.18771 40.28487 -17.49161 1.000 18.85000 13 LEU B C 1
ATOM 5799 O O . LEU B 1 16 ? -33.14934 41.05829 -17.46752 1.000 19.78000 13 LEU B O 1
ATOM 5815 N N . HIS B 1 17 ? -31.02360 40.54336 -16.89405 1.000 16.98000 14 HIS B N 1
ATOM 5816 C CA . HIS B 1 17 ? -30.81806 41.73235 -16.06880 1.000 15.44000 14 HIS B CA 1
ATOM 5817 C C . HIS B 1 17 ? -29.36469 42.15641 -16.25187 1.000 17.48000 14 HIS B C 1
ATOM 5818 O O . HIS B 1 17 ? -28.47588 41.61828 -15.58738 1.000 18.97000 14 HIS B O 1
ATOM 5832 N N . PHE B 1 18 ? -29.12559 43.11097 -17.14869 1.000 19.74000 15 PHE B N 1
ATOM 5833 C CA . PHE B 1 18 ? -27.75512 43.43117 -17.51504 1.000 20.44000 15 PHE B CA 1
ATOM 5834 C C . PHE B 1 18 ? -27.65240 44.86514 -18.00636 1.000 21.48000 15 PHE B C 1
ATOM 5835 O O . PHE B 1 18 ? -28.64751 45.49556 -18.37311 1.000 17.66000 15 PHE B O 1
ATOM 5852 N N . GLY B 1 19 ? -26.41755 45.35940 -18.02919 1.000 19.39000 16 GLY B N 1
ATOM 5853 C CA . GLY B 1 19 ? -26.12078 46.65294 -18.60651 1.000 20.70000 16 GLY B CA 1
ATOM 5854 C C . GLY B 1 19 ? -24.85842 46.63632 -19.44242 1.000 22.07000 16 GLY B C 1
ATOM 5855 O O . GLY B 1 19 ? -23.89811 45.92618 -19.12715 1.000 19.44000 16 GLY B O 1
ATOM 5859 N N . SER B 1 20 ? -24.85633 47.41039 -20.52465 1.000 20.13000 17 SER B N 1
ATOM 5860 C CA . SER B 1 20 ? -23.68742 47.60854 -21.35886 1.000 22.49000 17 SER B CA 1
ATOM 5861 C C . SER B 1 20 ? -23.35723 49.09399 -21.38670 1.000 22.09000 17 SER B C 1
ATOM 5862 O O . SER B 1 20 ? -24.25478 49.91138 -21.63024 1.000 24.11000 17 SER B O 1
ATOM 5870 N N . PRO B 1 21 ? -22.10956 49.49200 -21.13328 1.000 26.20000 18 PRO B N 1
ATOM 5871 C CA . PRO B 1 21 ? -21.78660 50.92615 -21.20055 1.000 28.49000 18 PRO B CA 1
ATOM 5872 C C . PRO B 1 21 ? -21.96536 51.51061 -22.59043 1.000 28.87000 18 PRO B C 1
ATOM 5873 O O . PRO B 1 21 ? -22.13980 52.72870 -22.71743 1.000 24.44000 18 PRO B O 1
ATOM 5884 N N . THR B 1 22 ? -21.95161 50.67973 -23.62932 1.000 24.90000 19 THR B N 1
ATOM 5885 C CA . THR B 1 22 ? -22.13110 51.11415 -25.00511 1.000 24.75000 19 THR B CA 1
ATOM 5886 C C . THR B 1 22 ? -23.42051 50.52469 -25.55884 1.000 26.47000 19 THR B C 1
ATOM 5887 O O . THR B 1 22 ? -23.87364 49.46385 -25.11795 1.000 28.65000 19 THR B O 1
ATOM 5898 N N . LYS B 1 23 ? -24.01115 51.21928 -26.53151 1.000 26.20000 20 LYS B N 1
ATOM 5899 C CA . LYS B 1 23 ? -25.23121 50.72484 -27.15706 1.000 29.61000 20 LYS B CA 1
ATOM 5900 C C . LYS B 1 23 ? -25.01642 49.30417 -27.66467 1.000 28.79000 20 LYS B C 1
ATOM 5901 O O . LYS B 1 23 ? -23.97578 48.98545 -28.24674 1.000 30.08000 20 LYS B O 1
ATOM 5920 N N . MET B 1 24 ? -26.00662 48.44563 -27.43118 1.000 25.34000 21 MET B N 1
ATOM 5921 C CA . MET B 1 24 ? -25.84955 47.03550 -27.75575 1.000 23.56000 21 MET B CA 1
ATOM 5922 C C . MET B 1 24 ? -25.61338 46.84604 -29.24916 1.000 26.63000 21 MET B C 1
ATOM 5923 O O . MET B 1 24 ? -26.12647 47.59101 -30.08833 1.000 29.11000 21 MET B O 1
ATOM 5937 N N . THR B 1 25 ? -24.81170 45.83798 -29.57166 1.000 27.89000 22 THR B N 1
ATOM 5938 C CA . THR B 1 25 ? -24.65552 45.42573 -30.95378 1.000 26.13000 22 THR B CA 1
ATOM 5939 C C . THR B 1 25 ? -25.91596 44.70535 -31.42080 1.000 29.06000 22 THR B C 1
ATOM 5940 O O . THR B 1 25 ? -26.70351 44.19176 -30.62145 1.000 25.06000 22 THR B O 1
ATOM 5951 N N . ASN B 1 26 ? -26.10983 44.68221 -32.73930 1.000 30.12000 23 ASN B N 1
ATOM 5952 C CA . ASN B 1 26 ? -27.24019 43.94777 -33.29258 1.000 32.33000 23 ASN B CA 1
ATOM 5953 C C . ASN B 1 26 ? -27.19560 42.48570 -32.87192 1.000 29.86000 23 ASN B C 1
ATOM 5954 O O . ASN B 1 26 ? -28.24174 41.87183 -32.63381 1.000 29.96000 23 ASN B O 1
ATOM 5965 N N . GLU B 1 27 ? -25.99185 41.92250 -32.75761 1.000 30.52000 24 GLU B N 1
ATOM 5966 C CA . GLU B 1 27 ? -25.84035 40.54710 -32.29492 1.000 32.97000 24 GLU B CA 1
ATOM 5967 C C . GLU B 1 27 ? -26.34520 40.38654 -30.86490 1.000 23.95000 24 GLU B C 1
ATOM 5968 O O . GLU B 1 27 ? -27.03000 39.40775 -30.54575 1.000 28.41000 24 GLU B O 1
ATOM 5980 N N . GLN B 1 28 ? -26.02555 41.34350 -29.99326 1.000 23.80000 25 GLN B N 1
ATOM 5981 C CA . GLN B 1 28 ? -26.46610 41.26199 -28.60415 1.000 28.73000 25 GLN B CA 1
ATOM 5982 C C . GLN B 1 28 ? -27.97500 41.44762 -28.48456 1.000 27.96000 25 GLN B C 1
ATOM 5983 O O . GLN B 1 28 ? -28.62797 40.77430 -27.67693 1.000 25.94000 25 GLN B O 1
ATOM 5997 N N . VAL B 1 29 ? -28.54648 42.36166 -29.27051 1.000 24.78000 26 VAL B N 1
ATOM 5998 C CA . VAL B 1 29 ? -29.99554 42.55089 -29.26155 1.000 25.86000 26 VAL B CA 1
ATOM 5999 C C . VAL B 1 29 ? -30.69876 41.25669 -29.65361 1.000 27.71000 26 VAL B C 1
ATOM 6000 O O . VAL B 1 29 ? -31.63585 40.80394 -28.98180 1.000 22.17000 26 VAL B O 1
ATOM 6013 N N . GLN B 1 30 ? -30.25824 40.64698 -30.75667 1.000 25.08000 27 GLN B N 1
ATOM 6014 C CA . GLN B 1 30 ? -30.88938 39.42187 -31.23475 1.000 27.41000 27 GLN B CA 1
ATOM 6015 C C . GLN B 1 30 ? -30.80411 38.31706 -30.18974 1.000 28.49000 27 GLN B C 1
ATOM 6016 O O . GLN B 1 30 ? -31.76964 37.57418 -29.97749 1.000 29.81000 27 GLN B O 1
ATOM 6030 N N . THR B 1 31 ? -29.65198 38.19447 -29.52790 1.000 26.79000 28 THR B N 1
ATOM 6031 C CA . THR B 1 31 ? -29.46498 37.13916 -28.53732 1.000 26.06000 28 THR B CA 1
ATOM 6032 C C . THR B 1 31 ? -30.40293 37.33172 -27.35293 1.000 23.94000 28 THR B C 1
ATOM 6033 O O . THR B 1 31 ? -31.11668 36.40555 -26.95066 1.000 25.18000 28 THR B O 1
ATOM 6044 N N . ALA B 1 32 ? -30.41503 38.53561 -26.78118 1.000 22.90000 29 ALA B N 1
ATOM 6045 C CA . ALA B 1 32 ? -31.32716 38.81983 -25.68037 1.000 23.01000 29 ALA B CA 1
ATOM 6046 C C . ALA B 1 32 ? -32.76818 38.51827 -26.07089 1.000 23.36000 29 ALA B C 1
ATOM 6047 O O . ALA B 1 32 ? -33.53978 37.97567 -25.27081 1.000 22.76000 29 ALA B O 1
ATOM 6054 N N . ALA B 1 33 ? -33.13998 38.84221 -27.31161 1.000 24.01000 30 ALA B N 1
ATOM 6055 C CA . ALA B 1 33 ? -34.53160 38.72073 -27.72824 1.000 26.16000 30 ALA B CA 1
ATOM 6056 C C . ALA B 1 33 ? -34.95100 37.26463 -27.89055 1.000 25.99000 30 ALA B C 1
ATOM 6057 O O . ALA B 1 33 ? -36.09627 36.91112 -27.58552 1.000 29.30000 30 ALA B O 1
ATOM 6064 N N . ARG B 1 34 ? -34.05518 36.40340 -28.38148 1.000 25.76000 31 ARG B N 1
ATOM 6065 C CA . ARG B 1 34 ? -34.42534 35.00094 -28.52982 1.000 24.80000 31 ARG B CA 1
ATOM 6066 C C . ARG B 1 34 ? -34.31913 34.23600 -27.21996 1.000 25.95000 31 ARG B C 1
ATOM 6067 O O . ARG B 1 34 ? -34.89526 33.15004 -27.10540 1.000 29.47000 31 ARG B O 1
ATOM 6088 N N . LEU B 1 35 ? -33.58438 34.76780 -26.24101 1.000 23.32000 32 LEU B N 1
ATOM 6089 C CA . LEU B 1 35 ? -33.45478 34.08982 -24.95665 1.000 25.24000 32 LEU B CA 1
ATOM 6090 C C . LEU B 1 35 ? -34.63694 34.35114 -24.03236 1.000 27.98000 32 LEU B C 1
ATOM 6091 O O . LEU B 1 35 ? -35.00516 33.46827 -23.24956 1.000 24.91000 32 LEU B O 1
ATOM 6107 N N . SER B 1 36 ? -35.23689 35.54026 -24.09511 1.000 23.31000 33 SER B N 1
ATOM 6108 C CA . SER B 1 36 ? -36.09851 35.98603 -23.01016 1.000 24.08000 33 SER B CA 1
ATOM 6109 C C . SER B 1 36 ? -37.18680 36.92803 -23.50159 1.000 25.75000 33 SER B C 1
ATOM 6110 O O . SER B 1 36 ? -36.99929 37.68045 -24.46147 1.000 23.22000 33 SER B O 1
ATOM 6118 N N . ASN B 1 37 ? -38.32578 36.88599 -22.80735 1.000 23.22000 34 ASN B N 1
ATOM 6119 C CA . ASN B 1 37 ? -39.38988 37.86590 -22.96608 1.000 23.21000 34 ASN B CA 1
ATOM 6120 C C . ASN B 1 37 ? -39.43461 38.86668 -21.81796 1.000 27.61000 34 ASN B C 1
ATOM 6121 O O . ASN B 1 37 ? -40.41907 39.60055 -21.69214 1.000 25.16000 34 ASN B O 1
ATOM 6132 N N . PHE B 1 38 ? -38.40829 38.90520 -20.96895 1.000 21.28000 35 PHE B N 1
ATOM 6133 C CA . PHE B 1 38 ? -38.45943 39.72845 -19.76053 1.000 21.26000 35 PHE B CA 1
ATOM 6134 C C . PHE B 1 38 ? -37.04509 40.18219 -19.43145 1.000 19.33000 35 PHE B C 1
ATOM 6135 O O . PHE B 1 38 ? -36.20322 39.36331 -19.05209 1.000 20.45000 35 PHE B O 1
ATOM 6152 N N . ILE B 1 39 ? -36.79202 41.48372 -19.56135 1.000 18.92000 36 ILE B N 1
ATOM 6153 C CA . ILE B 1 39 ? -35.44345 42.03590 -19.50845 1.000 21.81000 36 ILE B CA 1
ATOM 6154 C C . ILE B 1 39 ? -35.44832 43.32512 -18.70065 1.000 20.59000 36 ILE B C 1
ATOM 6155 O O . ILE B 1 39 ? -36.37990 44.13003 -18.79654 1.000 24.25000 36 ILE B O 1
ATOM 6171 N N . CYS B 1 40 ? -34.39515 43.52445 -17.91154 1.000 22.77000 37 CYS B N 1
ATOM 6172 C CA . CYS B 1 40 ? -34.11090 44.80690 -17.28342 1.000 20.22000 37 CYS B CA 1
ATOM 6173 C C . CYS B 1 40 ? -32.74010 45.28285 -17.73711 1.000 23.02000 37 CYS B C 1
ATOM 6174 O O . CYS B 1 40 ? -31.77737 44.50904 -17.73161 1.000 22.51000 37 CYS B O 1
ATOM 6182 N N . LEU B 1 41 ? -32.65628 46.54969 -18.12491 1.000 24.47000 38 LEU B N 1
ATOM 6183 C CA . LEU B 1 41 ? -31.39325 47.18703 -18.46580 1.000 23.61000 38 LEU B CA 1
ATOM 6184 C C . LEU B 1 41 ? -30.89352 47.96007 -17.25285 1.000 21.87000 38 LEU B C 1
ATOM 6185 O O . LEU B 1 41 ? -31.64850 48.72821 -16.64638 1.000 26.39000 38 LEU B O 1
ATOM 6201 N N . GLU B 1 42 ? -29.62471 47.75321 -16.90293 1.000 23.31000 39 GLU B N 1
ATOM 6202 C CA . GLU B 1 42 ? -29.09065 48.20784 -15.62642 1.000 20.86000 39 GLU B CA 1
ATOM 6203 C C . GLU B 1 42 ? -28.78618 49.70606 -15.60351 1.000 22.21000 39 GLU B C 1
ATOM 6204 O O . GLU B 1 42 ? -29.01745 50.44986 -16.56142 1.000 22.83000 39 GLU B O 1
ATOM 6210 N N . LYS B 1 43 ? -28.22038 50.12386 -14.46617 1.000 23.01000 40 LYS B N 1
ATOM 6211 C CA . LYS B 1 43 ? -28.21134 51.52527 -14.06526 1.000 25.58000 40 LYS B CA 1
ATOM 6212 C C . LYS B 1 43 ? -27.36404 52.39906 -14.97590 1.000 24.46000 40 LYS B C 1
ATOM 6213 O O . LYS B 1 43 ? -27.65974 53.58868 -15.12705 1.000 23.00000 40 LYS B O 1
ATOM 6232 N N . ALA B 1 44 ? -26.29890 51.84852 -15.55685 1.000 21.61000 41 ALA B N 1
ATOM 6233 C CA . ALA B 1 44 ? -25.34705 52.62330 -16.34329 1.000 25.19000 41 ALA B CA 1
ATOM 6234 C C . ALA B 1 44 ? -25.36985 52.24849 -17.81971 1.000 29.01000 41 ALA B C 1
ATOM 6235 O O . ALA B 1 44 ? -24.42226 52.55896 -18.54935 1.000 20.74000 41 ALA B O 1
ATOM 6242 N N . HIS B 1 45 ? -26.43257 51.59400 -18.27655 1.000 21.79000 42 HIS B N 1
ATOM 6243 C CA . HIS B 1 45 ? -26.52243 51.19951 -19.67610 1.000 21.41000 42 HIS B CA 1
ATOM 6244 C C . HIS B 1 45 ? -26.41919 52.41533 -20.59021 1.000 22.17000 42 HIS B C 1
ATOM 6245 O O . HIS B 1 45 ? -27.19031 53.37110 -20.46167 1.000 22.73000 42 HIS B O 1
ATOM 6259 N N . GLY B 1 46 ? -25.46116 52.37176 -21.51316 1.000 23.92000 43 GLY B N 1
ATOM 6260 C CA . GLY B 1 46 ? -25.28636 53.42304 -22.49417 1.000 24.62000 43 GLY B CA 1
ATOM 6261 C C . GLY B 1 46 ? -24.45998 54.60451 -22.04023 1.000 24.96000 43 GLY B C 1
ATOM 6262 O O . GLY B 1 46 ? -24.38918 55.60317 -22.76693 1.000 25.22000 43 GLY B O 1
ATOM 6266 N N . ARG B 1 47 ? -23.81942 54.51938 -20.87074 1.000 23.02000 44 ARG B N 1
ATOM 6267 C CA . ARG B 1 47 ? -23.10652 55.66916 -20.32138 1.000 26.56000 44 ARG B CA 1
ATOM 6268 C C . ARG B 1 47 ? -21.96722 56.11613 -21.23001 1.000 25.69000 44 ARG B C 1
ATOM 6269 O O . ARG B 1 47 ? -21.63692 57.30645 -21.26455 1.000 30.40000 44 ARG B O 1
ATOM 6290 N N . THR B 1 48 ? -21.35090 55.18581 -21.96532 1.000 21.95000 45 THR B N 1
ATOM 6291 C CA . THR B 1 48 ? -20.22750 55.54565 -22.82709 1.000 25.57000 45 THR B CA 1
ATOM 6292 C C . THR B 1 48 ? -20.69936 56.09698 -24.16961 1.000 23.84000 45 THR B C 1
ATOM 6293 O O . THR B 1 48 ? -20.07281 57.00807 -24.72437 1.000 26.98000 45 THR B O 1
ATOM 6304 N N . THR B 1 49 ? -21.79611 55.56218 -24.70911 1.000 23.32000 46 THR B N 1
ATOM 6305 C CA . THR B 1 49 ? -22.29339 56.05064 -25.99288 1.000 22.54000 46 THR B CA 1
ATOM 6306 C C . THR B 1 49 ? -22.89384 57.44560 -25.85776 1.000 28.96000 46 THR B C 1
ATOM 6307 O O . THR B 1 49 ? -22.77258 58.26892 -26.77467 1.000 22.80000 46 THR B O 1
ATOM 6318 N N . ASP B 1 50 ? -23.53432 57.73367 -24.72718 1.000 21.65000 47 ASP B N 1
ATOM 6319 C CA . ASP B 1 50 ? -24.11552 59.05641 -24.49015 1.000 24.85000 47 ASP B CA 1
ATOM 6320 C C . ASP B 1 50 ? -23.98104 59.34372 -22.99386 1.000 31.74000 47 ASP B C 1
ATOM 6321 O O . ASP B 1 50 ? -24.84320 58.96759 -22.19650 1.000 29.84000 47 ASP B O 1
ATOM 6330 N N . ARG B 1 51 ? -22.88569 60.01325 -22.62829 1.000 27.66000 48 ARG B N 1
ATOM 6331 C CA . ARG B 1 51 ? -22.63352 60.30253 -21.22264 1.000 37.60000 48 ARG B CA 1
ATOM 6332 C C . ARG B 1 51 ? -23.63202 61.30499 -20.66221 1.000 35.98000 48 ARG B C 1
ATOM 6333 O O . ARG B 1 51 ? -23.85851 61.32281 -19.44694 1.000 39.74000 48 ARG B O 1
ATOM 6354 N N . GLU B 1 52 ? -24.24977 62.12009 -21.51976 1.000 35.70000 49 GLU B N 1
ATOM 6355 C CA . GLU B 1 52 ? -25.14810 63.16071 -21.03455 1.000 42.13000 49 GLU B CA 1
ATOM 6356 C C . GLU B 1 52 ? -26.56072 62.63044 -20.80225 1.000 35.95000 49 GLU B C 1
ATOM 6357 O O . GLU B 1 52 ? -27.21870 63.02915 -19.83528 1.000 34.59000 49 GLU B O 1
ATOM 6369 N N . HIS B 1 53 ? -27.03890 61.72770 -21.66017 1.000 33.76000 50 HIS B N 1
ATOM 6370 C CA . HIS B 1 53 ? -28.39881 61.19061 -21.56720 1.000 32.59000 50 HIS B CA 1
ATOM 6371 C C . HIS B 1 53 ? -28.38520 59.69906 -21.87373 1.000 27.35000 50 HIS B C 1
ATOM 6372 O O . HIS B 1 53 ? -28.96838 59.24528 -22.86519 1.000 26.74000 50 HIS B O 1
ATOM 6386 N N . PRO B 1 54 ? -27.73712 58.89599 -21.02779 1.000 29.43000 51 PRO B N 1
ATOM 6387 C CA . PRO B 1 54 ? -27.71871 57.44594 -21.28343 1.000 28.96000 51 PRO B CA 1
ATOM 6388 C C . PRO B 1 54 ? -29.08888 56.79475 -21.20790 1.000 25.10000 51 PRO B C 1
ATOM 6389 O O . PRO B 1 54 ? -29.28092 55.73175 -21.81076 1.000 23.04000 51 PRO B O 1
ATOM 6400 N N . GLU B 1 55 ? -30.05065 57.38855 -20.49398 1.000 24.67000 52 GLU B N 1
ATOM 6401 C CA . GLU B 1 55 ? -31.39403 56.81850 -20.48081 1.000 23.18000 52 GLU B CA 1
ATOM 6402 C C . GLU B 1 55 ? -31.96362 56.72933 -21.88831 1.000 29.09000 52 GLU B C 1
ATOM 6403 O O . GLU B 1 55 ? -32.75923 55.83011 -22.18234 1.000 24.85000 52 GLU B O 1
ATOM 6415 N N . ARG B 1 56 ? -31.56287 57.64505 -22.77313 1.000 26.64000 53 ARG B N 1
ATOM 6416 C CA . ARG B 1 56 ? -31.99993 57.56502 -24.16117 1.000 27.23000 53 ARG B CA 1
ATOM 6417 C C . ARG B 1 56 ? -31.42907 56.32484 -24.83494 1.000 27.71000 53 ARG B C 1
ATOM 6418 O O . ARG B 1 56 ? -32.12714 55.65355 -25.60210 1.000 28.37000 53 ARG B O 1
ATOM 6439 N N . ILE B 1 57 ? -30.17480 55.98202 -24.52778 1.000 30.76000 54 ILE B N 1
ATOM 6440 C CA . ILE B 1 57 ? -29.57795 54.76491 -25.07126 1.000 26.65000 54 ILE B CA 1
ATOM 6441 C C . ILE B 1 57 ? -30.31973 53.53408 -24.56381 1.000 25.99000 54 ILE B C 1
ATOM 6442 O O . ILE B 1 57 ? -30.58485 52.59325 -25.32247 1.000 24.10000 54 ILE B O 1
ATOM 6458 N N . ALA B 1 58 ? -30.65521 53.51157 -23.27140 1.000 25.18000 55 ALA B N 1
ATOM 6459 C CA . ALA B 1 58 ? -31.42660 52.39383 -22.73824 1.000 23.53000 55 ALA B CA 1
ATOM 6460 C C . ALA B 1 58 ? -32.77440 52.27701 -23.44064 1.000 24.26000 55 ALA B C 1
ATOM 6461 O O . ALA B 1 58 ? -33.23505 51.16830 -23.73846 1.000 24.67000 55 ALA B O 1
ATOM 6468 N N . ALA B 1 59 ? -33.41491 53.41332 -23.72867 1.000 25.25000 56 ALA B N 1
ATOM 6469 C CA . ALA B 1 59 ? -34.70927 53.38084 -24.40169 1.000 24.30000 56 ALA B CA 1
ATOM 6470 C C . ALA B 1 59 ? -34.58438 52.84524 -25.82300 1.000 26.63000 56 ALA B C 1
ATOM 6471 O O . ALA B 1 59 ? -35.40904 52.03121 -26.25683 1.000 26.17000 56 ALA B O 1
ATOM 6478 N N . GLU B 1 60 ? -33.57027 53.29641 -26.56832 1.000 26.72000 57 GLU B N 1
ATOM 6479 C CA . GLU B 1 60 ? -33.36306 52.78021 -27.91852 1.000 25.20000 57 GLU B CA 1
ATOM 6480 C C . GLU B 1 60 ? -33.13360 51.27485 -27.89604 1.000 24.77000 57 GLU B C 1
ATOM 6481 O O . GLU B 1 60 ? -33.73360 50.52950 -28.67951 1.000 24.43000 57 GLU B O 1
ATOM 6493 N N . ASP B 1 61 ? -32.26018 50.80592 -27.00241 1.000 26.55000 58 ASP B N 1
ATOM 6494 C CA . ASP B 1 61 ? -31.97926 49.37621 -26.95087 1.000 26.55000 58 ASP B CA 1
ATOM 6495 C C . ASP B 1 61 ? -33.20561 48.58747 -26.51121 1.000 23.54000 58 ASP B C 1
ATOM 6496 O O . ASP B 1 61 ? -33.41560 47.46245 -26.97837 1.000 23.51000 58 ASP B O 1
ATOM 6505 N N . ALA B 1 62 ? -34.03623 49.16218 -25.63837 1.000 26.38000 59 ALA B N 1
ATOM 6506 C CA . ALA B 1 62 ? -35.29285 48.51005 -25.28632 1.000 25.28000 59 ALA B CA 1
ATOM 6507 C C . ALA B 1 62 ? -36.17919 48.34324 -26.51326 1.000 27.11000 59 ALA B C 1
ATOM 6508 O O . ALA B 1 62 ? -36.79203 47.28832 -26.71072 1.000 25.51000 59 ALA B O 1
ATOM 6515 N N . GLN B 1 63 ? -36.24811 49.37219 -27.35808 1.000 29.88000 60 GLN B N 1
ATOM 6516 C CA . GLN B 1 63 ? -37.07174 49.28947 -28.55895 1.000 30.99000 60 GLN B CA 1
ATOM 6517 C C . GLN B 1 63 ? -36.51838 48.25795 -29.53320 1.000 23.24000 60 GLN B C 1
ATOM 6518 O O . GLN B 1 63 ? -37.28008 47.50321 -30.15070 1.000 26.68000 60 GLN B O 1
ATOM 6532 N N . ARG B 1 64 ? -35.19197 48.20293 -29.67428 1.000 24.72000 61 ARG B N 1
ATOM 6533 C CA . ARG B 1 64 ? -34.58045 47.25019 -30.59367 1.000 25.89000 61 ARG B CA 1
ATOM 6534 C C . ARG B 1 64 ? -34.83505 45.81696 -30.14720 1.000 25.48000 61 ARG B C 1
ATOM 6535 O O . ARG B 1 64 ? -35.05167 44.92473 -30.97686 1.000 23.48000 61 ARG B O 1
ATOM 6556 N N . ILE B 1 65 ? -34.80548 45.57111 -28.83745 1.000 27.45000 62 ILE B N 1
ATOM 6557 C CA . ILE B 1 65 ? -35.07167 44.22629 -28.34408 1.000 22.71000 62 ILE B CA 1
ATOM 6558 C C . ILE B 1 65 ? -36.51997 43.84489 -28.62065 1.000 24.29000 62 ILE B C 1
ATOM 6559 O O . ILE B 1 65 ? -36.80790 42.74369 -29.10477 1.000 24.24000 62 ILE B O 1
ATOM 6575 N N . LYS B 1 66 ? -37.45489 44.75023 -28.31369 1.000 23.42000 63 LYS B N 1
ATOM 6576 C CA . LYS B 1 66 ? -38.86238 44.47820 -28.58837 1.000 23.42000 63 LYS B CA 1
ATOM 6577 C C . LYS B 1 66 ? -39.12337 44.34448 -30.08338 1.000 28.87000 63 LYS B C 1
ATOM 6578 O O . LYS B 1 66 ? -40.04544 43.62694 -30.48744 1.000 25.83000 63 LYS B O 1
ATOM 6597 N N . THR B 1 67 ? -38.33246 45.02409 -30.91874 1.000 31.18000 64 THR B N 1
ATOM 6598 C CA . THR B 1 67 ? -38.42688 44.80306 -32.35884 1.000 27.65000 64 THR B CA 1
ATOM 6599 C C . THR B 1 67 ? -38.11119 43.35168 -32.69729 1.000 27.97000 64 THR B C 1
ATOM 6600 O O . THR B 1 67 ? -38.83480 42.70513 -33.46386 1.000 30.47000 64 THR B O 1
ATOM 6611 N N . ALA B 1 68 ? -37.03296 42.81759 -32.11854 1.000 26.92000 65 ALA B N 1
ATOM 6612 C CA . ALA B 1 68 ? -36.66792 41.43165 -32.37782 1.000 29.13000 65 ALA B CA 1
ATOM 6613 C C . ALA B 1 68 ? -37.61321 40.46505 -31.67728 1.000 29.24000 65 ALA B C 1
ATOM 6614 O O . ALA B 1 68 ? -37.78499 39.33120 -32.13792 1.000 27.29000 65 ALA B O 1
ATOM 6621 N N . ASN B 1 69 ? -38.23761 40.89220 -30.57764 1.000 27.20000 66 ASN B N 1
ATOM 6622 C CA . ASN B 1 69 ? -39.17816 40.05790 -29.83027 1.000 29.61000 66 ASN B CA 1
ATOM 6623 C C . ASN B 1 69 ? -40.31732 40.92624 -29.31425 1.000 29.26000 66 ASN B C 1
ATOM 6624 O O . ASN B 1 69 ? -40.25616 41.45740 -28.19812 1.000 31.08000 66 ASN B O 1
ATOM 6635 N N . PRO B 1 70 ? -41.38027 41.09745 -30.10665 1.000 27.67000 67 PRO B N 1
ATOM 6636 C CA . PRO B 1 70 ? -42.50263 41.93949 -29.65604 1.000 33.22000 67 PRO B CA 1
ATOM 6637 C C . PRO B 1 70 ? -43.16625 41.45694 -28.37835 1.000 30.21000 67 PRO B C 1
ATOM 6638 O O . PRO B 1 70 ? -43.87105 42.24301 -27.73209 1.000 30.39000 67 PRO B O 1
ATOM 6649 N N . ASP B 1 71 ? -42.98416 40.19384 -28.00061 1.000 31.23000 68 ASP B N 1
ATOM 6650 C CA . ASP B 1 71 ? -43.50347 39.69559 -26.73414 1.000 27.33000 68 ASP B CA 1
ATOM 6651 C C . ASP B 1 71 ? -42.62978 40.08054 -25.54846 1.000 33.03000 68 ASP B C 1
ATOM 6652 O O . ASP B 1 71 ? -43.00708 39.79717 -24.40630 1.000 29.86000 68 ASP B O 1
ATOM 6661 N N . ALA B 1 72 ? -41.48760 40.72091 -25.78597 1.000 30.38000 69 ALA B N 1
ATOM 6662 C CA . ALA B 1 72 ? -40.54978 41.02760 -24.71544 1.000 27.44000 69 ALA B CA 1
ATOM 6663 C C . ALA B 1 72 ? -40.98259 42.26919 -23.94820 1.000 33.82000 69 ALA B C 1
ATOM 6664 O O . ALA B 1 72 ? -41.38176 43.27815 -24.54194 1.000 30.42000 69 ALA B O 1
ATOM 6671 N N . LYS B 1 73 ? -40.91934 42.17981 -22.62381 1.000 28.41000 70 LYS B N 1
ATOM 6672 C CA . LYS B 1 73 ? -41.18273 43.29563 -21.72743 1.000 32.15000 70 LYS B CA 1
ATOM 6673 C C . LYS B 1 73 ? -39.84510 43.77017 -21.17466 1.000 27.78000 70 LYS B C 1
ATOM 6674 O O . LYS B 1 73 ? -39.03874 42.95068 -20.72152 1.000 25.96000 70 LYS B O 1
ATOM 6693 N N . VAL B 1 74 ? -39.60464 45.07889 -21.21335 1.000 22.14000 71 VAL B N 1
ATOM 6694 C CA . VAL B 1 74 ? -38.31054 45.65019 -20.84772 1.000 20.80000 71 VAL B CA 1
ATOM 6695 C C . VAL B 1 74 ? -38.52751 46.67042 -19.74038 1.000 25.14000 71 VAL B C 1
ATOM 6696 O O . VAL B 1 74 ? -39.28716 47.63129 -19.91342 1.000 23.53000 71 VAL B O 1
ATOM 6709 N N . LEU B 1 75 ? -37.85288 46.46902 -18.61045 1.000 23.30000 72 LEU B N 1
ATOM 6710 C CA . LEU B 1 75 ? -37.97828 47.34385 -17.45467 1.000 22.54000 72 LEU B CA 1
ATOM 6711 C C . LEU B 1 75 ? -36.83653 48.34937 -17.41579 1.000 21.83000 72 LEU B C 1
ATOM 6712 O O . LEU B 1 75 ? -35.70020 48.03168 -17.78143 1.000 24.08000 72 LEU B O 1
ATOM 6728 N N . MET B 1 76 ? -37.15013 49.56130 -16.96372 1.000 20.90000 73 MET B N 1
ATOM 6729 C CA . MET B 1 76 ? -36.14753 50.57660 -16.68432 1.000 20.85000 73 MET B CA 1
ATOM 6730 C C . MET B 1 76 ? -35.67752 50.46291 -15.24111 1.000 20.99000 73 MET B C 1
ATOM 6731 O O . MET B 1 76 ? -36.48355 50.28754 -14.31986 1.000 19.97000 73 MET B O 1
ATOM 6745 N N . TYR B 1 77 ? -34.36691 50.57230 -15.05196 1.000 19.15000 74 TYR B N 1
ATOM 6746 C CA . TYR B 1 77 ? -33.77699 50.49480 -13.72531 1.000 26.54000 74 TYR B CA 1
ATOM 6747 C C . TYR B 1 77 ? -33.93251 51.81540 -12.98375 1.000 24.66000 74 TYR B C 1
ATOM 6748 O O . TYR B 1 77 ? -33.87117 52.89730 -13.57654 1.000 21.72000 74 TYR B O 1
ATOM 6766 N N . TRP B 1 78 ? -34.12952 51.71978 -11.67375 1.000 21.65000 75 TRP B N 1
ATOM 6767 C CA . TRP B 1 78 ? -34.20693 52.90560 -10.83449 1.000 23.08000 75 TRP B CA 1
ATOM 6768 C C . TRP B 1 78 ? -34.06829 52.46683 -9.38459 1.000 24.47000 75 TRP B C 1
ATOM 6769 O O . TRP B 1 78 ? -34.63287 51.44607 -8.98622 1.000 25.89000 75 TRP B O 1
ATOM 6790 N N . ASN B 1 79 ? -33.28519 53.21920 -8.61672 1.000 21.43000 76 ASN B N 1
ATOM 6791 C CA . ASN B 1 79 ? -32.89076 52.82112 -7.27239 1.000 23.83000 76 ASN B CA 1
ATOM 6792 C C . ASN B 1 79 ? -33.69854 53.58267 -6.23111 1.000 23.81000 76 ASN B C 1
ATOM 6793 O O . ASN B 1 79 ? -33.82011 54.80877 -6.30702 1.000 20.61000 76 ASN B O 1
ATOM 6804 N N . THR B 1 80 ? -34.23211 52.84724 -5.25063 1.000 21.02000 77 THR B N 1
ATOM 6805 C CA . THR B 1 80 ? -35.02620 53.46596 -4.19482 1.000 21.86000 77 THR B CA 1
ATOM 6806 C C . THR B 1 80 ? -34.21118 54.48550 -3.41426 1.000 24.03000 77 THR B C 1
ATOM 6807 O O . THR B 1 80 ? -34.72850 55.53898 -3.02545 1.000 21.38000 77 THR B O 1
ATOM 6818 N N . LEU B 1 81 ? -32.93982 54.18342 -3.16565 1.000 20.82000 78 LEU B N 1
ATOM 6819 C CA . LEU B 1 81 ? -32.10348 54.94709 -2.24956 1.000 22.43000 78 LEU B CA 1
ATOM 6820 C C . LEU B 1 81 ? -31.00507 55.74502 -2.92931 1.000 22.16000 78 LEU B C 1
ATOM 6821 O O . LEU B 1 81 ? -30.68512 56.84551 -2.47447 1.000 22.49000 78 LEU B O 1
ATOM 6837 N N . ILE B 1 82 ? -30.40846 55.21705 -3.99528 1.000 19.00000 79 ILE B N 1
ATOM 6838 C CA . ILE B 1 82 ? -29.14658 55.71704 -4.52881 1.000 21.78000 79 ILE B CA 1
ATOM 6839 C C . ILE B 1 82 ? -29.41003 56.49709 -5.80831 1.000 22.55000 79 ILE B C 1
ATOM 6840 O O . ILE B 1 82 ? -30.03012 55.98150 -6.74601 1.000 23.13000 79 ILE B O 1
ATOM 6856 N N . ALA B 1 83 ? -28.91649 57.73321 -5.85474 1.000 24.53000 80 ALA B N 1
ATOM 6857 C CA . ALA B 1 83 ? -29.00247 58.55301 -7.06214 1.000 20.11000 80 ALA B CA 1
ATOM 6858 C C . ALA B 1 83 ? -27.77327 58.29423 -7.93344 1.000 27.18000 80 ALA B C 1
ATOM 6859 O O . ALA B 1 83 ? -26.91322 59.15299 -8.12970 1.000 21.05000 80 ALA B O 1
ATOM 6866 N N . TRP B 1 84 ? -27.69421 57.06920 -8.44508 1.000 23.89000 81 TRP B N 1
ATOM 6867 C CA . TRP B 1 84 ? -26.58874 56.69311 -9.31355 1.000 30.78000 81 TRP B CA 1
ATOM 6868 C C . TRP B 1 84 ? -26.42303 57.74843 -10.40959 1.000 25.18000 81 TRP B C 1
ATOM 6869 O O . TRP B 1 84 ? -27.36402 57.98046 -11.18438 1.000 25.56000 81 TRP B O 1
ATOM 6890 N N . PRO B 1 85 ? -25.25744 58.40519 -10.50566 1.000 27.20000 82 PRO B N 1
ATOM 6891 C CA . PRO B 1 85 ? -25.15540 59.62164 -11.32529 1.000 30.16000 82 PRO B CA 1
ATOM 6892 C C . PRO B 1 85 ? -24.92390 59.35787 -12.80175 1.000 32.22000 82 PRO B C 1
ATOM 6893 O O . PRO B 1 85 ? -24.16031 60.07828 -13.45274 1.000 46.34000 82 PRO B O 1
ATOM 6904 N N . PHE B 1 86 ? -25.57717 58.34095 -13.35040 1.000 27.57000 83 PHE B N 1
ATOM 6905 C CA . PHE B 1 86 ? -25.35224 57.96335 -14.73784 1.000 37.16000 83 PHE B CA 1
ATOM 6906 C C . PHE B 1 86 ? -26.36981 58.59553 -15.67822 1.000 35.60000 83 PHE B C 1
ATOM 6907 O O . PHE B 1 86 ? -25.99048 59.14790 -16.71517 1.000 38.78000 83 PHE B O 1
ATOM 6924 N N . THR B 1 87 ? -27.65022 58.56628 -15.32096 1.000 30.50000 84 THR B N 1
ATOM 6925 C CA . THR B 1 87 ? -28.66706 59.21902 -16.12996 1.000 30.30000 84 THR B CA 1
ATOM 6926 C C . THR B 1 87 ? -28.65553 60.72745 -15.88914 1.000 28.25000 84 THR B C 1
ATOM 6927 O O . THR B 1 87 ? -28.14204 61.22129 -14.88113 1.000 27.95000 84 THR B O 1
ATOM 6938 N N . SER B 1 88 ? -29.23797 61.46530 -16.83698 1.000 30.63000 85 SER B N 1
ATOM 6939 C CA . SER B 1 88 ? -29.31859 62.91304 -16.68007 1.000 27.30000 85 SER B CA 1
ATOM 6940 C C . SER B 1 88 ? -30.15161 63.29259 -15.46272 1.000 25.31000 85 SER B C 1
ATOM 6941 O O . SER B 1 88 ? -29.92960 64.35084 -14.86365 1.000 28.06000 85 SER B O 1
ATOM 6949 N N . TYR B 1 89 ? -31.09506 62.43361 -15.06859 1.000 25.41000 86 TYR B N 1
ATOM 6950 C CA . TYR B 1 89 ? -31.97853 62.76083 -13.95427 1.000 25.46000 86 TYR B CA 1
ATOM 6951 C C . TYR B 1 89 ? -31.21141 62.90231 -12.64732 1.000 27.75000 86 TYR B C 1
ATOM 6952 O O . TYR B 1 89 ? -31.59788 63.70065 -11.78463 1.000 26.00000 86 TYR B O 1
ATOM 6970 N N . ASN B 1 90 ? -30.13276 62.13672 -12.47752 1.000 24.61000 87 ASN B N 1
ATOM 6971 C CA . ASN B 1 90 ? -29.39492 62.08930 -11.22312 1.000 19.37000 87 ASN B CA 1
ATOM 6972 C C . ASN B 1 90 ? -28.07443 62.84183 -11.27533 1.000 25.87000 87 ASN B C 1
ATOM 6973 O O . ASN B 1 90 ? -27.31639 62.80128 -10.29976 1.000 27.90000 87 ASN B O 1
ATOM 6984 N N . SER B 1 91 ? -27.77639 63.52262 -12.38005 1.000 27.42000 88 SER B N 1
ATOM 6985 C CA . SER B 1 91 ? -26.52028 64.25074 -12.50023 1.000 28.60000 88 SER B CA 1
ATOM 6986 C C . SER B 1 91 ? -26.46903 65.39370 -11.49198 1.000 30.66000 88 SER B C 1
ATOM 6987 O O . SER B 1 91 ? -27.37161 66.23535 -11.44487 1.000 30.71000 88 SER B O 1
ATOM 6995 N N . ASP B 1 92 ? -25.40928 65.42069 -10.68336 1.000 26.68000 89 ASP B N 1
ATOM 6996 C CA . ASP B 1 92 ? -25.21354 66.46649 -9.67986 1.000 31.83000 89 ASP B CA 1
ATOM 6997 C C . ASP B 1 92 ? -26.46746 66.63712 -8.82488 1.000 29.14000 89 ASP B C 1
ATOM 6998 O O . ASP B 1 92 ? -26.98778 67.74027 -8.64260 1.000 27.27000 89 ASP B O 1
ATOM 7002 N N . PHE B 1 93 ? -26.95276 65.51763 -8.28609 1.000 25.78000 90 PHE B N 1
ATOM 7003 C CA . PHE B 1 93 ? -28.24198 65.53133 -7.60506 1.000 26.43000 90 PHE B CA 1
ATOM 7004 C C . PHE B 1 93 ? -28.23197 66.46539 -6.39967 1.000 26.88000 90 PHE B C 1
ATOM 7005 O O . PHE B 1 93 ? -29.09854 67.33823 -6.27075 1.000 24.95000 90 PHE B O 1
ATOM 7022 N N . ALA B 1 94 ? -27.27760 66.27692 -5.48496 1.000 24.59000 91 ALA B N 1
ATOM 7023 C CA . ALA B 1 94 ? -27.25488 67.09915 -4.27941 1.000 22.27000 91 ALA B CA 1
ATOM 7024 C C . ALA B 1 94 ? -27.05693 68.56997 -4.61537 1.000 29.64000 91 ALA B C 1
ATOM 7025 O O . ALA B 1 94 ? -27.54879 69.44661 -3.89500 1.000 25.77000 91 ALA B O 1
ATOM 7032 N N . GLU B 1 95 ? -26.35553 68.85545 -5.71165 1.000 28.82000 92 GLU B N 1
ATOM 7033 C CA . GLU B 1 95 ? -26.02416 70.22866 -6.06466 1.000 32.66000 92 GLU B CA 1
ATOM 7034 C C . GLU B 1 95 ? -27.19911 70.96087 -6.70042 1.000 31.11000 92 GLU B C 1
ATOM 7035 O O . GLU B 1 95 ? -27.33084 72.17794 -6.53140 1.000 37.65000 92 GLU B O 1
ATOM 7047 N N . THR B 1 96 ? -28.06512 70.25005 -7.41736 1.000 24.10000 93 THR B N 1
ATOM 7048 C CA . THR B 1 96 ? -29.15969 70.86931 -8.15047 1.000 27.24000 93 THR B CA 1
ATOM 7049 C C . THR B 1 96 ? -30.49284 70.76912 -7.42075 1.000 28.67000 93 THR B C 1
ATOM 7050 O O . THR B 1 96 ? -31.53829 71.02045 -8.02912 1.000 26.23000 93 THR B O 1
ATOM 7061 N N . HIS B 1 97 ? -30.48629 70.41624 -6.14285 1.000 25.42000 94 HIS B N 1
ATOM 7062 C CA . HIS B 1 97 ? -31.71265 70.27591 -5.37409 1.000 28.37000 94 HIS B CA 1
ATOM 7063 C C . HIS B 1 97 ? -31.49289 70.81135 -3.97036 1.000 24.78000 94 HIS B C 1
ATOM 7064 O O . HIS B 1 97 ? -30.34863 70.96000 -3.52684 1.000 25.52000 94 HIS B O 1
ATOM 7078 N N . PRO B 1 98 ? -32.57234 71.11569 -3.24631 1.000 27.49000 95 PRO B N 1
ATOM 7079 C CA . PRO B 1 98 ? -32.41691 71.64592 -1.88822 1.000 25.88000 95 PRO B CA 1
ATOM 7080 C C . PRO B 1 98 ? -31.61284 70.70887 -1.00253 1.000 25.62000 95 PRO B C 1
ATOM 7081 O O . PRO B 1 98 ? -31.58784 69.49149 -1.19930 1.000 26.84000 95 PRO B O 1
ATOM 7092 N N . GLU B 1 99 ? -30.95509 71.30668 -0.00852 1.000 23.48000 96 GLU B N 1
ATOM 7093 C CA . GLU B 1 99 ? -30.12269 70.54687 0.91613 1.000 27.44000 96 GLU B CA 1
ATOM 7094 C C . GLU B 1 99 ? -30.86076 69.34332 1.49259 1.000 27.59000 96 GLU B C 1
ATOM 7095 O O . GLU B 1 99 ? -30.29866 68.24483 1.57141 1.000 27.53000 96 GLU B O 1
ATOM 7107 N N . ASN B 1 100 ? -32.11659 69.52110 1.90099 1.000 31.50000 97 ASN B N 1
ATOM 7108 C CA . ASN B 1 100 ? -32.83346 68.43962 2.56788 1.000 25.39000 97 ASN B CA 1
ATOM 7109 C C . ASN B 1 100 ? -33.41853 67.41904 1.59424 1.000 27.54000 97 ASN B C 1
ATOM 7110 O O . ASN B 1 100 ? -34.24030 66.59544 2.00920 1.000 26.37000 97 ASN B O 1
ATOM 7121 N N . TRP B 1 101 ? -33.01846 67.43991 0.32168 1.000 25.74000 98 TRP B N 1
ATOM 7122 C CA . TRP B 1 101 ? -33.35598 66.35214 -0.58633 1.000 27.12000 98 TRP B CA 1
ATOM 7123 C C . TRP B 1 101 ? -32.32896 65.23158 -0.57449 1.000 25.69000 98 TRP B C 1
ATOM 7124 O O . TRP B 1 101 ? -32.59011 64.16744 -1.14539 1.000 21.44000 98 TRP B O 1
ATOM 7145 N N . THR B 1 102 ? -31.17354 65.44958 0.04084 1.000 24.71000 99 THR B N 1
ATOM 7146 C CA . THR B 1 102 ? -30.07720 64.49516 0.03342 1.000 24.88000 99 THR B CA 1
ATOM 7147 C C . THR B 1 102 ? -29.85967 63.94581 1.43458 1.000 26.88000 99 THR B C 1
ATOM 7148 O O . THR B 1 102 ? -29.92884 64.68824 2.41820 1.000 26.34000 99 THR B O 1
ATOM 7159 N N . LEU B 1 103 ? -29.61532 62.63951 1.52138 1.000 24.08000 100 LEU B N 1
ATOM 7160 C CA . LEU B 1 103 ? -29.25955 62.03052 2.79706 1.000 25.13000 100 LEU B CA 1
ATOM 7161 C C . LEU B 1 103 ? -27.94034 62.60313 3.29967 1.000 21.90000 100 LEU B C 1
ATOM 7162 O O . LEU B 1 103 ? -26.92079 62.55183 2.60486 1.000 21.66000 100 LEU B O 1
ATOM 7178 N N . ARG B 1 104 ? -27.96220 63.13291 4.51694 1.000 26.00000 101 ARG B N 1
ATOM 7179 C CA . ARG B 1 104 ? -26.83342 63.85163 5.08236 1.000 25.86000 101 ARG B CA 1
ATOM 7180 C C . ARG B 1 104 ? -26.62111 63.39573 6.51436 1.000 28.13000 101 ARG B C 1
ATOM 7181 O O . ARG B 1 104 ? -27.57087 63.01473 7.20186 1.000 27.81000 101 ARG B O 1
ATOM 7202 N N . ASP B 1 105 ? -25.36839 63.43476 6.96045 1.000 29.00000 102 ASP B N 1
ATOM 7203 C CA . ASP B 1 105 ? -25.08746 63.24691 8.37634 1.000 30.26000 102 ASP B CA 1
ATOM 7204 C C . ASP B 1 105 ? -25.93182 64.22802 9.18005 1.000 38.63000 102 ASP B C 1
ATOM 7205 O O . ASP B 1 105 ? -26.03751 65.40519 8.83080 1.000 33.16000 102 ASP B O 1
ATOM 7214 N N . ARG B 1 106 ? -26.57212 63.73383 10.23810 1.000 37.24000 103 ARG B N 1
ATOM 7215 C CA . ARG B 1 106 ? -27.52228 64.58164 10.94987 1.000 35.69000 103 ARG B CA 1
ATOM 7216 C C . ARG B 1 106 ? -26.81985 65.68719 11.72654 1.000 40.95000 103 ARG B C 1
ATOM 7217 O O . ARG B 1 106 ? -27.36675 66.78706 11.85824 1.000 40.65000 103 ARG B O 1
ATOM 7238 N N . SER B 1 107 ? -25.61063 65.42735 12.22803 1.000 40.97000 104 SER B N 1
ATOM 7239 C CA . SER B 1 107 ? -24.87764 66.44277 12.97786 1.000 44.60000 104 SER B CA 1
ATOM 7240 C C . SER B 1 107 ? -24.14462 67.39718 12.04245 1.000 48.76000 104 SER B C 1
ATOM 7241 O O . SER B 1 107 ? -24.21775 68.61998 12.20699 1.000 51.75000 104 SER B O 1
ATOM 7249 N N . THR B 1 108 ? -23.42689 66.85580 11.06425 1.000 40.25000 105 THR B N 1
ATOM 7250 C CA . THR B 1 108 ? -22.76455 67.64763 10.03956 1.000 44.34000 105 THR B CA 1
ATOM 7251 C C . THR B 1 108 ? -23.58605 67.57774 8.76160 1.000 44.66000 105 THR B C 1
ATOM 7252 O O . THR B 1 108 ? -24.03975 66.50234 8.36917 1.000 50.47000 105 THR B O 1
ATOM 7263 N N . GLY B 1 109 ? -23.74703 68.70960 8.08867 1.000 45.30000 106 GLY B N 1
ATOM 7264 C CA . GLY B 1 109 ? -24.53778 68.72320 6.87090 1.000 41.47000 106 GLY B CA 1
ATOM 7265 C C . GLY B 1 109 ? -23.96721 67.91335 5.71801 1.000 36.26000 106 GLY B C 1
ATOM 7266 O O . GLY B 1 109 ? -24.46345 68.01177 4.59187 1.000 32.37000 106 GLY B O 1
ATOM 7270 N N . GLU B 1 110 ? -22.94880 67.09627 5.98006 1.000 37.92000 107 GLU B N 1
ATOM 7271 C CA . GLU B 1 110 ? -22.22379 66.43639 4.90099 1.000 37.98000 107 GLU B CA 1
ATOM 7272 C C . GLU B 1 110 ? -23.05961 65.31147 4.28937 1.000 33.79000 107 GLU B C 1
ATOM 7273 O O . GLU B 1 110 ? -23.68793 64.53512 5.01691 1.000 29.82000 107 GLU B O 1
ATOM 7285 N N . PRO B 1 111 ? -23.07050 65.18128 2.96055 1.000 30.25000 108 PRO B N 1
ATOM 7286 C CA . PRO B 1 111 ? -23.78521 64.05757 2.34220 1.000 25.95000 108 PRO B CA 1
ATOM 7287 C C . PRO B 1 111 ? -23.21199 62.71648 2.77546 1.000 27.79000 108 PRO B C 1
ATOM 7288 O O . PRO B 1 111 ? -21.99632 62.54602 2.89118 1.000 31.22000 108 PRO B O 1
ATOM 7299 N N . LEU B 1 112 ? -24.10556 61.75928 3.01492 1.000 27.34000 109 LEU B N 1
ATOM 7300 C CA . LEU B 1 112 ? -23.72145 60.37195 3.25790 1.000 27.53000 109 LEU B CA 1
ATOM 7301 C C . LEU B 1 112 ? -23.68890 59.66207 1.90779 1.000 27.89000 109 LEU B C 1
ATOM 7302 O O . LEU B 1 112 ? -24.73830 59.40170 1.30974 1.000 26.71000 109 LEU B O 1
ATOM 7318 N N . LEU B 1 113 ? -22.48804 59.35996 1.42293 1.000 28.91000 110 LEU B N 1
ATOM 7319 C CA . LEU B 1 113 ? -22.31027 58.85550 0.06918 1.000 26.91000 110 LEU B CA 1
ATOM 7320 C C . LEU B 1 113 ? -22.39629 57.33589 0.02507 1.000 30.33000 110 LEU B C 1
ATOM 7321 O O . LEU B 1 113 ? -21.89493 56.64325 0.91502 1.000 26.77000 110 LEU B O 1
ATOM 7337 N N . LYS B 1 114 ? -23.03487 56.82424 -1.02994 1.000 28.06000 111 LYS B N 1
ATOM 7338 C CA . LYS B 1 114 ? -22.94782 55.39850 -1.32848 1.000 28.30000 111 LYS B CA 1
ATOM 7339 C C . LYS B 1 114 ? -21.54040 55.01741 -1.77432 1.000 32.49000 111 LYS B C 1
ATOM 7340 O O . LYS B 1 114 ? -21.04495 53.93898 -1.42557 1.000 30.47000 111 LYS B O 1
ATOM 7359 N N . ALA B 1 115 ? -20.88093 55.88478 -2.53813 1.000 31.68000 112 ALA B N 1
ATOM 7360 C CA . ALA B 1 115 ? -19.55620 55.58475 -3.06539 1.000 35.53000 112 ALA B CA 1
ATOM 7361 C C . ALA B 1 115 ? -19.06126 56.77373 -3.87794 1.000 37.41000 112 ALA B C 1
ATOM 7362 O O . ALA B 1 115 ? -19.81237 57.70562 -4.18355 1.000 30.26000 112 ALA B O 1
ATOM 7369 N N . MET B 1 116 ? -17.77247 56.73051 -4.20920 1.000 37.82000 113 MET B N 1
ATOM 7370 C CA . MET B 1 116 ? -17.16299 57.61756 -5.19054 1.000 37.16000 113 MET B CA 1
ATOM 7371 C C . MET B 1 116 ? -16.91525 56.82523 -6.46857 1.000 37.51000 113 MET B C 1
ATOM 7372 O O . MET B 1 116 ? -16.22340 55.80241 -6.44388 1.000 42.26000 113 MET B O 1
ATOM 7386 N N . HIS B 1 117 ? -17.48813 57.29209 -7.57529 1.000 38.95000 114 HIS B N 1
ATOM 7387 C CA . HIS B 1 117 ? -17.19855 56.74065 -8.89805 1.000 36.02000 114 HIS B CA 1
ATOM 7388 C C . HIS B 1 117 ? -16.10117 57.61670 -9.48401 1.000 37.67000 114 HIS B C 1
ATOM 7389 O O . HIS B 1 117 ? -16.36248 58.65188 -10.10030 1.000 36.96000 114 HIS B O 1
ATOM 7403 N N . GLY B 1 118 ? -14.85230 57.20506 -9.27419 1.000 38.32000 115 GLY B N 1
ATOM 7404 C CA . GLY B 1 118 ? -13.72174 58.05027 -9.59714 1.000 41.86000 115 GLY B CA 1
ATOM 7405 C C . GLY B 1 118 ? -13.72611 59.30248 -8.74590 1.000 45.01000 115 GLY B C 1
ATOM 7406 O O . GLY B 1 118 ? -13.47275 59.24178 -7.53878 1.000 46.77000 115 GLY B O 1
ATOM 7410 N N . SER B 1 119 ? -14.02313 60.44445 -9.36289 1.000 45.20000 116 SER B N 1
ATOM 7411 C CA . SER B 1 119 ? -14.16416 61.70484 -8.64948 1.000 44.46000 116 SER B CA 1
ATOM 7412 C C . SER B 1 119 ? -15.61171 62.16503 -8.54550 1.000 41.95000 116 SER B C 1
ATOM 7413 O O . SER B 1 119 ? -15.86533 63.24367 -7.99861 1.000 41.36000 116 SER B O 1
ATOM 7421 N N . THR B 1 120 ? -16.56630 61.37819 -9.04793 1.000 41.03000 117 THR B N 1
ATOM 7422 C CA . THR B 1 120 ? -17.96868 61.77371 -9.05724 1.000 31.32000 117 THR B CA 1
ATOM 7423 C C . THR B 1 120 ? -18.67741 61.17499 -7.85499 1.000 34.63000 117 THR B C 1
ATOM 7424 O O . THR B 1 120 ? -18.74752 59.94029 -7.74750 1.000 31.20000 117 THR B O 1
ATOM 7435 N N . PRO B 1 121 ? -19.21314 61.97894 -6.93699 1.000 33.60000 118 PRO B N 1
ATOM 7436 C CA . PRO B 1 121 ? -19.90178 61.40098 -5.77817 1.000 29.32000 118 PRO B CA 1
ATOM 7437 C C . PRO B 1 121 ? -21.22760 60.77234 -6.17335 1.000 29.46000 118 PRO B C 1
ATOM 7438 O O . PRO B 1 121 ? -21.90034 61.21021 -7.10973 1.000 29.03000 118 PRO B O 1
ATOM 7449 N N . VAL B 1 122 ? -21.59275 59.72098 -5.44812 1.000 26.99000 119 VAL B N 1
ATOM 7450 C CA . VAL B 1 122 ? -22.88009 59.05681 -5.60501 1.000 26.22000 119 VAL B CA 1
ATOM 7451 C C . VAL B 1 122 ? -23.69996 59.40039 -4.37075 1.000 24.93000 119 VAL B C 1
ATOM 7452 O O . VAL B 1 122 ? -23.38878 58.94520 -3.26303 1.000 26.38000 119 VAL B O 1
ATOM 7465 N N . TYR B 1 123 ? -24.73405 60.21396 -4.55553 1.000 28.41000 120 TYR B N 1
ATOM 7466 C CA . TYR B 1 123 ? -25.56537 60.65911 -3.44973 1.000 23.86000 120 TYR B CA 1
ATOM 7467 C C . TYR B 1 123 ? -26.72391 59.69161 -3.23090 1.000 26.02000 120 TYR B C 1
ATOM 7468 O O . TYR B 1 123 ? -27.00506 58.81481 -4.05142 1.000 23.65000 120 TYR B O 1
ATOM 7486 N N . GLN B 1 124 ? -27.41772 59.87884 -2.11198 1.000 17.55000 121 GLN B N 1
ATOM 7487 C CA . GLN B 1 124 ? -28.54854 59.04447 -1.73605 1.000 23.82000 121 GLN B CA 1
ATOM 7488 C C . GLN B 1 124 ? -29.71872 59.94079 -1.35904 1.000 22.70000 121 GLN B C 1
ATOM 7489 O O . GLN B 1 124 ? -29.52752 61.00575 -0.76468 1.000 23.41000 121 GLN B O 1
ATOM 7503 N N . TYR B 1 125 ? -30.92582 59.50556 -1.71490 1.000 23.88000 122 TYR B N 1
ATOM 7504 C CA . TYR B 1 125 ? -32.11644 60.32840 -1.55555 1.000 22.79000 122 TYR B CA 1
ATOM 7505 C C . TYR B 1 125 ? -32.52720 60.44729 -0.09124 1.000 24.97000 122 TYR B C 1
ATOM 7506 O O . TYR B 1 125 ? -32.37737 59.51207 0.70021 1.000 22.83000 122 TYR B O 1
ATOM 7524 N N . ASN B 1 126 ? -33.07841 61.60751 0.26466 1.000 24.19000 123 ASN B N 1
ATOM 7525 C CA . ASN B 1 126 ? -33.73744 61.75592 1.56229 1.000 22.79000 123 ASN B CA 1
ATOM 7526 C C . ASN B 1 126 ? -35.16497 61.24435 1.41149 1.000 23.17000 123 ASN B C 1
ATOM 7527 O O . ASN B 1 126 ? -36.09345 61.99208 1.09386 1.000 22.09000 123 ASN B O 1
ATOM 7538 N N . LEU B 1 127 ? -35.33363 59.94137 1.64127 1.000 25.59000 124 LEU B N 1
ATOM 7539 C CA . LEU B 1 127 ? -36.62391 59.29172 1.44862 1.000 24.04000 124 LEU B CA 1
ATOM 7540 C C . LEU B 1 127 ? -37.68205 59.80997 2.40839 1.000 28.83000 124 LEU B C 1
ATOM 7541 O O . LEU B 1 127 ? -38.87834 59.62317 2.16016 1.000 28.83000 124 LEU B O 1
ATOM 7557 N N . LEU B 1 128 ? -37.26700 60.44261 3.49982 1.000 24.34000 125 LEU B N 1
ATOM 7558 C CA . LEU B 1 128 ? -38.18917 60.98103 4.48569 1.000 30.34000 125 LEU B CA 1
ATOM 7559 C C . LEU B 1 128 ? -38.79584 62.30796 4.05570 1.000 33.51000 125 LEU B C 1
ATOM 7560 O O . LEU B 1 128 ? -39.68096 62.82045 4.75084 1.000 26.55000 125 LEU B O 1
ATOM 7576 N N . ASN B 1 129 ? -38.34254 62.86830 2.93357 1.000 29.23000 126 ASN B N 1
ATOM 7577 C CA . ASN B 1 129 ? -38.85359 64.13847 2.43854 1.000 29.93000 126 ASN B CA 1
ATOM 7578 C C . ASN B 1 129 ? -39.95656 63.88301 1.42103 1.000 31.75000 126 ASN B C 1
ATOM 7579 O O . ASN B 1 129 ? -39.68278 63.29540 0.36662 1.000 25.51000 126 ASN B O 1
ATOM 7590 N N . PRO B 1 130 ? -41.19802 64.30554 1.67534 1.000 27.97000 127 PRO B N 1
ATOM 7591 C CA . PRO B 1 130 ? -42.26114 64.04291 0.69131 1.000 27.38000 127 PRO B CA 1
ATOM 7592 C C . PRO B 1 130 ? -41.98008 64.63400 -0.67718 1.000 27.47000 127 PRO B C 1
ATOM 7593 O O . PRO B 1 130 ? -42.41532 64.06456 -1.68562 1.000 25.28000 127 PRO B O 1
ATOM 7604 N N . ASP B 1 131 ? -41.27144 65.76387 -0.74640 1.000 28.55000 128 ASP B N 1
ATOM 7605 C CA . ASP B 1 131 ? -40.94645 66.35172 -2.04211 1.000 24.40000 128 ASP B CA 1
ATOM 7606 C C . ASP B 1 131 ? -40.00700 65.45158 -2.83366 1.000 22.17000 128 ASP B C 1
ATOM 7607 O O . ASP B 1 131 ? -40.09896 65.37625 -4.06463 1.000 24.66000 128 ASP B O 1
ATOM 7616 N N . VAL B 1 132 ? -39.08846 64.77255 -2.14283 1.000 21.83000 129 VAL B N 1
ATOM 7617 C CA . VAL B 1 132 ? -38.20547 63.81823 -2.80569 1.000 23.85000 129 VAL B CA 1
ATOM 7618 C C . VAL B 1 132 ? -39.00492 62.63422 -3.33143 1.000 23.22000 129 VAL B C 1
ATOM 7619 O O . VAL B 1 132 ? -38.80360 62.18152 -4.46588 1.000 22.78000 129 VAL B O 1
ATOM 7632 N N . ARG B 1 133 ? -39.91803 62.10603 -2.51378 1.000 23.04000 130 ARG B N 1
ATOM 7633 C CA . ARG B 1 133 ? -40.70821 60.95708 -2.93958 1.000 23.94000 130 ARG B CA 1
ATOM 7634 C C . ARG B 1 133 ? -41.55039 61.29575 -4.16291 1.000 25.74000 130 ARG B C 1
ATOM 7635 O O . ARG B 1 133 ? -41.66315 60.48680 -5.09185 1.000 23.45000 130 ARG B O 1
ATOM 7656 N N . LYS B 1 134 ? -42.14445 62.49135 -4.18888 1.000 23.83000 131 LYS B N 1
ATOM 7657 C CA . LYS B 1 134 ? -42.88654 62.90677 -5.37382 1.000 24.35000 131 LYS B CA 1
ATOM 7658 C C . LYS B 1 134 ? -41.96158 63.04736 -6.57676 1.000 25.19000 131 LYS B C 1
ATOM 7659 O O . LYS B 1 134 ? -42.29783 62.60945 -7.68396 1.000 24.87000 131 LYS B O 1
ATOM 7678 N N . TRP B 1 135 ? -40.79511 63.66734 -6.38253 1.000 23.67000 132 TRP B N 1
ATOM 7679 C CA . TRP B 1 135 ? -39.84853 63.81295 -7.48347 1.000 21.96000 132 TRP B CA 1
ATOM 7680 C C . TRP B 1 135 ? -39.39034 62.45348 -7.99341 1.000 25.75000 132 TRP B C 1
ATOM 7681 O O . TRP B 1 135 ? -39.28037 62.23623 -9.20560 1.000 24.97000 132 TRP B O 1
ATOM 7702 N N . TRP B 1 136 ? -39.09646 61.53367 -7.07171 1.000 23.88000 133 TRP B N 1
ATOM 7703 C CA . TRP B 1 136 ? -38.65995 60.18922 -7.44067 1.000 26.26000 133 TRP B CA 1
ATOM 7704 C C . TRP B 1 136 ? -39.69800 59.49881 -8.31514 1.000 24.94000 133 TRP B C 1
ATOM 7705 O O . TRP B 1 136 ? -39.37604 58.97284 -9.38804 1.000 23.11000 133 TRP B O 1
ATOM 7726 N N . ALA B 1 137 ? -40.95868 59.50948 -7.87680 1.000 22.04000 134 ALA B N 1
ATOM 7727 C CA . ALA B 1 137 ? -42.02128 58.85090 -8.62960 1.000 20.39000 134 ALA B CA 1
ATOM 7728 C C . ALA B 1 137 ? -42.30060 59.56500 -9.94830 1.000 27.64000 134 ALA B C 1
ATOM 7729 O O . ALA B 1 137 ? -42.47453 58.91506 -10.98576 1.000 24.39000 134 ALA B O 1
ATOM 7736 N N . ASP B 1 138 ? -42.35634 60.89949 -9.93044 1.000 26.27000 135 ASP B N 1
ATOM 7737 C CA . ASP B 1 138 ? -42.63316 61.64021 -11.15738 1.000 27.38000 135 ASP B CA 1
ATOM 7738 C C . ASP B 1 138 ? -41.55382 61.39617 -12.20408 1.000 27.28000 135 ASP B C 1
ATOM 7739 O O . ASP B 1 138 ? -41.85120 61.26702 -13.39765 1.000 24.64000 135 ASP B O 1
ATOM 7748 N N . THR B 1 139 ? -40.29273 61.33523 -11.77431 1.000 27.32000 136 THR B N 1
ATOM 7749 C CA . THR B 1 139 ? -39.18757 61.18342 -12.71376 1.000 24.81000 136 THR B CA 1
ATOM 7750 C C . THR B 1 139 ? -39.22998 59.81964 -13.39205 1.000 28.83000 136 THR B C 1
ATOM 7751 O O . THR B 1 139 ? -39.25736 59.72187 -14.62437 1.000 26.30000 136 THR B O 1
ATOM 7762 N N . ILE B 1 140 ? -39.23942 58.74761 -12.60001 1.000 24.25000 137 ILE B N 1
ATOM 7763 C CA . ILE B 1 140 ? -39.15355 57.41395 -13.18468 1.000 22.16000 137 ILE B CA 1
ATOM 7764 C C . ILE B 1 140 ? -40.45715 57.05759 -13.88727 1.000 26.34000 137 ILE B C 1
ATOM 7765 O O . ILE B 1 140 ? -40.45064 56.47064 -14.97612 1.000 27.57000 137 ILE B O 1
ATOM 7781 N N . GLY B 1 141 ? -41.59506 57.42077 -13.29101 1.000 31.78000 138 GLY B N 1
ATOM 7782 C CA . GLY B 1 141 ? -42.86890 57.17330 -13.94682 1.000 29.97000 138 GLY B CA 1
ATOM 7783 C C . GLY B 1 141 ? -42.98803 57.89336 -15.27636 1.000 26.32000 138 GLY B C 1
ATOM 7784 O O . GLY B 1 141 ? -43.49840 57.33687 -16.25193 1.000 30.48000 138 GLY B O 1
ATOM 7788 N N . GLY B 1 142 ? -42.51932 59.14164 -15.33384 1.000 28.14000 139 GLY B N 1
ATOM 7789 C CA . GLY B 1 142 ? -42.55867 59.87675 -16.58717 1.000 33.94000 139 GLY B CA 1
ATOM 7790 C C . GLY B 1 142 ? -41.61592 59.30296 -17.62754 1.000 31.14000 139 GLY B C 1
ATOM 7791 O O . GLY B 1 142 ? -41.93890 59.26613 -18.81845 1.000 29.50000 139 GLY B O 1
ATOM 7795 N N . ALA B 1 143 ? -40.43898 58.84333 -17.19456 1.000 29.18000 140 ALA B N 1
ATOM 7796 C CA . ALA B 1 143 ? -39.49115 58.24682 -18.13010 1.000 26.63000 140 ALA B CA 1
ATOM 7797 C C . ALA B 1 143 ? -40.01452 56.92568 -18.68154 1.000 27.97000 140 ALA B C 1
ATOM 7798 O O . ALA B 1 143 ? -39.84398 56.63302 -19.86993 1.000 28.82000 140 ALA B O 1
ATOM 7805 N N . VAL B 1 144 ? -40.64580 56.11025 -17.83413 1.000 26.16000 141 VAL B N 1
ATOM 7806 C CA . VAL B 1 144 ? -41.20170 54.84187 -18.30094 1.000 25.44000 141 VAL B CA 1
ATOM 7807 C C . VAL B 1 144 ? -42.24150 55.08986 -19.38653 1.000 29.11000 141 VAL B C 1
ATOM 7808 O O . VAL B 1 144 ? -42.22410 54.45343 -20.44664 1.000 30.68000 141 VAL B O 1
ATOM 7821 N N . ASN B 1 145 ? -43.16525 56.01931 -19.13656 1.000 30.68000 142 ASN B N 1
ATOM 7822 C CA . ASN B 1 145 ? -44.21767 56.28830 -20.10926 1.000 31.27000 142 ASN B CA 1
ATOM 7823 C C . ASN B 1 145 ? -43.65484 56.94863 -21.36122 1.000 34.30000 142 ASN B C 1
ATOM 7824 O O . ASN B 1 145 ? -44.09204 56.64921 -22.47824 1.000 36.90000 142 ASN B O 1
ATOM 7835 N N . GLU B 1 146 ? -42.67686 57.84188 -21.19615 1.000 28.64000 143 GLU B N 1
ATOM 7836 C CA . GLU B 1 146 ? -42.14057 58.57099 -22.34134 1.000 32.93000 143 GLU B CA 1
ATOM 7837 C C . GLU B 1 146 ? -41.32832 57.66184 -23.25735 1.000 35.04000 143 GLU B C 1
ATOM 7838 O O . GLU B 1 146 ? -41.43448 57.75860 -24.48610 1.000 32.14000 143 GLU B O 1
ATOM 7842 N N . PHE B 1 147 ? -40.50790 56.77989 -22.68588 1.000 31.36000 144 PHE B N 1
ATOM 7843 C CA . PHE B 1 147 ? -39.62866 55.92343 -23.47272 1.000 29.79000 144 PHE B CA 1
ATOM 7844 C C . PHE B 1 147 ? -40.25844 54.58841 -23.84892 1.000 30.64000 144 PHE B C 1
ATOM 7845 O O . PHE B 1 147 ? -39.58143 53.75344 -24.45882 1.000 28.57000 144 PHE B O 1
ATOM 7862 N N . ASN B 1 148 ? -41.52201 54.36004 -23.49976 1.000 24.64000 145 ASN B N 1
ATOM 7863 C CA . ASN B 1 148 ? -42.21509 53.11662 -23.82180 1.000 32.73000 145 ASN B CA 1
ATOM 7864 C C . ASN B 1 148 ? -41.60808 51.91365 -23.10913 1.000 32.39000 145 ASN B C 1
ATOM 7865 O O . ASN B 1 148 ? -41.58867 50.80796 -23.65549 1.000 30.81000 145 ASN B O 1
ATOM 7876 N N . PHE B 1 149 ? -41.09601 52.10508 -21.89907 1.000 32.74000 146 PHE B N 1
ATOM 7877 C CA . PHE B 1 149 ? -40.73140 50.95176 -21.09451 1.000 25.20000 146 PHE B CA 1
ATOM 7878 C C . PHE B 1 149 ? -41.99316 50.25669 -20.59529 1.000 31.17000 146 PHE B C 1
ATOM 7879 O O . PHE B 1 149 ? -43.07454 50.84830 -20.51726 1.000 24.79000 146 PHE B O 1
ATOM 7896 N N . ASP B 1 150 ? -41.84372 48.98006 -20.26084 1.000 27.63000 147 ASP B N 1
ATOM 7897 C CA . ASP B 1 150 ? -42.95243 48.16974 -19.78120 1.000 24.22000 147 ASP B CA 1
ATOM 7898 C C . ASP B 1 150 ? -43.05395 48.14888 -18.26249 1.000 22.79000 147 ASP B C 1
ATOM 7899 O O . ASP B 1 150 ? -43.93491 47.46854 -17.72696 1.000 23.88000 147 ASP B O 1
ATOM 7908 N N . GLY B 1 151 ? -42.19938 48.88496 -17.56548 1.000 22.97000 148 GLY B N 1
ATOM 7909 C CA . GLY B 1 151 ? -42.23743 48.91314 -16.11857 1.000 22.12000 148 GLY B CA 1
ATOM 7910 C C . GLY B 1 151 ? -40.93008 49.43426 -15.55185 1.000 21.26000 148 GLY B C 1
ATOM 7911 O O . GLY B 1 151 ? -40.03941 49.86702 -16.28245 1.000 21.61000 148 GLY B O 1
ATOM 7915 N N . VAL B 1 152 ? -40.84181 49.37858 -14.22495 1.000 23.28000 149 VAL B N 1
ATOM 7916 C CA . VAL B 1 152 ? -39.66087 49.80734 -13.48758 1.000 18.65000 149 VAL B CA 1
ATOM 7917 C C . VAL B 1 152 ? -39.13184 48.63638 -12.67282 1.000 25.90000 149 VAL B C 1
ATOM 7918 O O . VAL B 1 152 ? -39.90970 47.85715 -12.11001 1.000 22.62000 149 VAL B O 1
ATOM 7931 N N . PHE B 1 153 ? -37.80589 48.52799 -12.60595 1.000 18.41000 150 PHE B N 1
ATOM 7932 C CA . PHE B 1 153 ? -37.11695 47.70209 -11.61959 1.000 22.93000 150 PHE B CA 1
ATOM 7933 C C . PHE B 1 153 ? -36.64412 48.63001 -10.50770 1.000 23.36000 150 PHE B C 1
ATOM 7934 O O . PHE B 1 153 ? -35.73088 49.43576 -10.71196 1.000 20.99000 150 PHE B O 1
ATOM 7951 N N . MET B 1 154 ? -37.25985 48.52467 -9.33509 1.000 19.39000 151 MET B N 1
ATOM 7952 C CA . MET B 1 154 ? -36.96683 49.42754 -8.22772 1.000 19.98000 151 MET B CA 1
ATOM 7953 C C . MET B 1 154 ? -36.05857 48.69634 -7.24112 1.000 20.86000 151 MET B C 1
ATOM 7954 O O . MET B 1 154 ? -36.49994 47.80404 -6.50983 1.000 20.16000 151 MET B O 1
ATOM 7968 N N . ASP B 1 155 ? -34.78422 49.07708 -7.24095 1.000 18.18000 152 ASP B N 1
ATOM 7969 C CA . ASP B 1 155 ? -33.72600 48.39457 -6.51283 1.000 20.15000 152 ASP B CA 1
ATOM 7970 C C . ASP B 1 155 ? -33.57659 48.96184 -5.10250 1.000 21.65000 152 ASP B C 1
ATOM 7971 O O . ASP B 1 155 ? -33.99425 50.08379 -4.80501 1.000 21.14000 152 ASP B O 1
ATOM 7980 N N . ALA B 1 156 ? -32.99931 48.14201 -4.22175 1.000 22.86000 153 ALA B N 1
ATOM 7981 C CA . ALA B 1 156 ? -32.55890 48.56919 -2.89103 1.000 23.30000 153 ALA B CA 1
ATOM 7982 C C . ALA B 1 156 ? -33.70709 49.11961 -2.04130 1.000 24.91000 153 ALA B C 1
ATOM 7983 O O . ALA B 1 156 ? -33.57893 50.15060 -1.37869 1.000 22.45000 153 ALA B O 1
ATOM 7990 N N . VAL B 1 157 ? -34.83337 48.40314 -2.02911 1.000 22.17000 154 VAL B N 1
ATOM 7991 C CA . VAL B 1 157 ? -35.99018 48.88293 -1.27775 1.000 22.90000 154 VAL B CA 1
ATOM 7992 C C . VAL B 1 157 ? -35.71312 48.96032 0.21817 1.000 30.20000 154 VAL B C 1
ATOM 7993 O O . VAL B 1 157 ? -36.36378 49.73840 0.92539 1.000 29.93000 154 VAL B O 1
ATOM 8006 N N . SER B 1 158 ? -34.76249 48.17183 0.72223 1.000 27.89000 155 SER B N 1
ATOM 8007 C CA . SER B 1 158 ? -34.50478 48.07583 2.15155 1.000 29.20000 155 SER B CA 1
ATOM 8008 C C . SER B 1 158 ? -33.13457 48.59214 2.56121 1.000 30.74000 155 SER B C 1
ATOM 8009 O O . SER B 1 158 ? -32.84499 48.64579 3.76251 1.000 27.65000 155 SER B O 1
ATOM 8017 N N . GLN B 1 159 ? -32.28522 48.97538 1.60836 1.000 25.60000 156 GLN B N 1
ATOM 8018 C CA . GLN B 1 159 ? -30.91696 49.34865 1.94122 1.000 28.99000 156 GLN B CA 1
ATOM 8019 C C . GLN B 1 159 ? -30.84914 50.63610 2.75227 1.000 25.15000 156 GLN B C 1
ATOM 8020 O O . GLN B 1 159 ? -29.82162 50.90097 3.38512 1.000 28.21000 156 GLN B O 1
ATOM 8034 N N . SER B 1 160 ? -31.92120 51.42856 2.76782 1.000 22.81000 157 SER B N 1
ATOM 8035 C CA . SER B 1 160 ? -31.93506 52.63552 3.58475 1.000 26.22000 157 SER B CA 1
ATOM 8036 C C . SER B 1 160 ? -31.74307 52.32759 5.06273 1.000 27.12000 157 SER B C 1
ATOM 8037 O O . SER B 1 160 ? -31.33323 53.21222 5.82153 1.000 25.63000 157 SER B O 1
ATOM 8045 N N . LYS B 1 161 ? -32.00498 51.09183 5.48165 1.000 28.60000 158 LYS B N 1
ATOM 8046 C CA . LYS B 1 161 ? -32.02230 50.72640 6.88884 1.000 28.07000 158 LYS B CA 1
ATOM 8047 C C . LYS B 1 161 ? -30.70986 50.12233 7.37366 1.000 34.20000 158 LYS B C 1
ATOM 8048 O O . LYS B 1 161 ? -30.66089 49.61227 8.49771 1.000 30.72000 158 LYS B O 1
ATOM 8067 N N . ARG B 1 162 ? -29.65110 50.16333 6.56977 1.000 31.56000 159 ARG B N 1
ATOM 8068 C CA . ARG B 1 162 ? -28.34928 49.77423 7.09195 1.000 35.19000 159 ARG B CA 1
ATOM 8069 C C . ARG B 1 162 ? -28.08477 50.51367 8.40239 1.000 37.96000 159 ARG B C 1
ATOM 8070 O O . ARG B 1 162 ? -28.38513 51.71050 8.51101 1.000 33.56000 159 ARG B O 1
ATOM 8078 N N . PRO B 1 163 ? -27.54212 49.83899 9.41478 1.000 35.89000 160 PRO B N 1
ATOM 8079 C CA . PRO B 1 163 ? -27.25657 50.52647 10.68295 1.000 41.85000 160 PRO B CA 1
ATOM 8080 C C . PRO B 1 163 ? -26.46546 51.80897 10.51584 1.000 37.33000 160 PRO B C 1
ATOM 8081 O O . PRO B 1 163 ? -26.67791 52.76186 11.27685 1.000 36.52000 160 PRO B O 1
ATOM 8092 N N . LEU B 1 164 ? -25.55986 51.86807 9.53646 1.000 37.71000 161 LEU B N 1
ATOM 8093 C CA . LEU B 1 164 ? -24.73956 53.06239 9.36613 1.000 31.48000 161 LEU B CA 1
ATOM 8094 C C . LEU B 1 164 ? -25.59673 54.27444 9.02255 1.000 30.96000 161 LEU B C 1
ATOM 8095 O O . LEU B 1 164 ? -25.39228 55.36318 9.57234 1.000 33.10000 161 LEU B O 1
ATOM 8111 N N . TRP B 1 165 ? -26.55996 54.11141 8.11228 1.000 28.60000 162 TRP B N 1
ATOM 8112 C CA . TRP B 1 165 ? -27.39526 55.24581 7.73482 1.000 27.42000 162 TRP B CA 1
ATOM 8113 C C . TRP B 1 165 ? -28.34386 55.62287 8.86598 1.000 32.38000 162 TRP B C 1
ATOM 8114 O O . TRP B 1 165 ? -28.62706 56.80786 9.08107 1.000 31.60000 162 TRP B O 1
ATOM 8135 N N . LEU B 1 166 ? -28.85467 54.62429 9.59159 1.000 27.72000 163 LEU B N 1
ATOM 8136 C CA . LEU B 1 166 ? -29.73315 54.90151 10.72271 1.000 30.52000 163 LEU B CA 1
ATOM 8137 C C . LEU B 1 166 ? -28.99966 55.67836 11.80745 1.000 37.34000 163 LEU B C 1
ATOM 8138 O O . LEU B 1 166 ? -29.57386 56.56824 12.44700 1.000 31.95000 163 LEU B O 1
ATOM 8154 N N . GLN B 1 167 ? -27.72661 55.35260 12.02846 1.000 34.52000 164 GLN B N 1
ATOM 8155 C CA . GLN B 1 167 ? -26.96595 55.96973 13.10696 1.000 33.96000 164 GLN B CA 1
ATOM 8156 C C . GLN B 1 167 ? -26.54132 57.39032 12.75115 1.000 31.21000 164 GLN B C 1
ATOM 8157 O O . GLN B 1 167 ? -26.68382 58.30965 13.56494 1.000 32.53000 164 GLN B O 1
ATOM 8171 N N . LYS B 1 168 ? -26.03147 57.59338 11.53552 1.000 28.68000 165 LYS B N 1
ATOM 8172 C CA . LYS B 1 168 ? -25.46392 58.88093 11.16024 1.000 29.84000 165 LYS B CA 1
ATOM 8173 C C . LYS B 1 168 ? -26.45698 59.80090 10.46024 1.000 37.69000 165 LYS B C 1
ATOM 8174 O O . LYS B 1 168 ? -26.25802 61.02068 10.47059 1.000 36.47000 165 LYS B O 1
ATOM 8193 N N . GLY B 1 169 ? -27.51022 59.25594 9.85219 1.000 31.27000 166 GLY B N 1
ATOM 8194 C CA . GLY B 1 169 ? -28.37536 60.05009 9.00056 1.000 31.42000 166 GLY B CA 1
ATOM 8195 C C . GLY B 1 169 ? -29.82483 60.12303 9.43414 1.000 35.71000 166 GLY B C 1
ATOM 8196 O O . GLY B 1 169 ? -30.32030 61.20034 9.77850 1.000 33.21000 166 GLY B O 1
ATOM 8200 N N . TRP B 1 170 ? -30.51998 58.98419 9.41461 1.000 33.00000 167 TRP B N 1
ATOM 8201 C CA . TRP B 1 170 ? -31.95696 58.98769 9.65947 1.000 31.60000 167 TRP B CA 1
ATOM 8202 C C . TRP B 1 170 ? -32.28112 59.16797 11.13686 1.000 31.22000 167 TRP B C 1
ATOM 8203 O O . TRP B 1 170 ? -33.18044 59.93749 11.49254 1.000 29.60000 167 TRP B O 1
ATOM 8224 N N . GLY B 1 171 ? -31.57006 58.45995 11.99736 1.000 28.83000 168 GLY B N 1
ATOM 8225 C CA . GLY B 1 171 ? -31.97145 58.25164 13.37693 1.000 34.12000 168 GLY B CA 1
ATOM 8226 C C . GLY B 1 171 ? -32.33598 56.78673 13.54643 1.000 31.63000 168 GLY B C 1
ATOM 8227 O O . GLY B 1 171 ? -32.94062 56.16929 12.66086 1.000 31.50000 168 GLY B O 1
ATOM 8231 N N . LEU B 1 172 ? -31.96397 56.21958 14.69592 1.000 33.56000 169 LEU B N 1
ATOM 8232 C CA . LEU B 1 172 ? -32.16358 54.79236 14.91909 1.000 35.91000 169 LEU B CA 1
ATOM 8233 C C . LEU B 1 172 ? -33.63332 54.39350 14.90038 1.000 38.62000 169 LEU B C 1
ATOM 8234 O O . LEU B 1 172 ? -33.93968 53.20295 14.76893 1.000 39.12000 169 LEU B O 1
ATOM 8250 N N . ASP B 1 173 ? -34.54617 55.35549 15.02578 1.000 31.24000 170 ASP B N 1
ATOM 8251 C CA . ASP B 1 173 ? -35.96377 55.08284 15.20947 1.000 27.50000 170 ASP B CA 1
ATOM 8252 C C . ASP B 1 173 ? -36.76534 55.21917 13.91984 1.000 30.99000 170 ASP B C 1
ATOM 8253 O O . ASP B 1 173 ? -37.99598 55.30801 13.97051 1.000 28.72000 170 ASP B O 1
ATOM 8262 N N . LYS B 1 174 ? -36.10484 55.21055 12.76355 1.000 27.74000 171 LYS B N 1
ATOM 8263 C CA . LYS B 1 174 ? -36.76256 55.56162 11.51322 1.000 30.35000 171 LYS B CA 1
ATOM 8264 C C . LYS B 1 174 ? -36.96999 54.37991 10.57622 1.000 26.87000 171 LYS B C 1
ATOM 8265 O O . LYS B 1 174 ? -37.48067 54.57359 9.46856 1.000 28.45000 171 LYS B O 1
ATOM 8284 N N . ALA B 1 175 ? -36.60825 53.16329 10.98757 1.000 32.39000 172 ALA B N 1
ATOM 8285 C CA . ALA B 1 175 ? -36.72429 52.01563 10.09263 1.000 26.82000 172 ALA B CA 1
ATOM 8286 C C . ALA B 1 175 ? -38.14170 51.87536 9.54602 1.000 30.36000 172 ALA B C 1
ATOM 8287 O O . ALA B 1 175 ? -38.33906 51.69853 8.33963 1.000 28.72000 172 ALA B O 1
ATOM 8294 N N . ASP B 1 176 ? -39.14710 51.95923 10.42128 1.000 27.36000 173 ASP B N 1
ATOM 8295 C CA . ASP B 1 176 ? -40.52441 51.77880 9.96996 1.000 27.42000 173 ASP B CA 1
ATOM 8296 C C . ASP B 1 176 ? -40.97611 52.92976 9.07940 1.000 28.03000 173 ASP B C 1
ATOM 8297 O O . ASP B 1 176 ? -41.74436 52.72141 8.13321 1.000 28.72000 173 ASP B O 1
ATOM 8306 N N . GLU B 1 177 ? -40.52510 54.15368 9.37053 1.000 29.98000 174 GLU B N 1
ATOM 8307 C CA . GLU B 1 177 ? -40.84818 55.27567 8.49448 1.000 26.64000 174 GLU B CA 1
ATOM 8308 C C . GLU B 1 177 ? -40.18518 55.12138 7.13221 1.000 18.83000 174 GLU B C 1
ATOM 8309 O O . GLU B 1 177 ? -40.75121 55.53711 6.11415 1.000 24.12000 174 GLU B O 1
ATOM 8321 N N . LEU B 1 178 ? -38.99161 54.53065 7.09477 1.000 23.38000 175 LEU B N 1
ATOM 8322 C CA . LEU B 1 178 ? -38.32156 54.30076 5.82043 1.000 25.61000 175 LEU B CA 1
ATOM 8323 C C . LEU B 1 178 ? -39.06273 53.25479 4.99765 1.000 25.60000 175 LEU B C 1
ATOM 8324 O O . LEU B 1 178 ? -39.13794 53.36186 3.76807 1.000 23.53000 175 LEU B O 1
ATOM 8340 N N . ASP B 1 179 ? -39.62406 52.23965 5.65995 1.000 24.54000 176 ASP B N 1
ATOM 8341 C CA . ASP B 1 179 ? -40.48562 51.28697 4.96741 1.000 26.90000 176 ASP B CA 1
ATOM 8342 C C . ASP B 1 179 ? -41.73534 51.97616 4.43299 1.000 22.49000 176 ASP B C 1
ATOM 8343 O O . ASP B 1 179 ? -42.14426 51.75175 3.28803 1.000 23.14000 176 ASP B O 1
ATOM 8352 N N . ALA B 1 180 ? -42.36507 52.81554 5.25874 1.000 21.51000 177 ALA B N 1
ATOM 8353 C CA . ALA B 1 180 ? -43.54472 53.54434 4.80574 1.000 23.51000 177 ALA B CA 1
ATOM 8354 C C . ALA B 1 180 ? -43.20585 54.46658 3.64363 1.000 20.31000 177 ALA B C 1
ATOM 8355 O O . ALA B 1 180 ? -44.02239 54.66031 2.73536 1.000 22.04000 177 ALA B O 1
ATOM 8362 N N . ALA B 1 181 ? -42.00630 55.04920 3.65641 1.000 24.79000 178 ALA B N 1
ATOM 8363 C CA . ALA B 1 181 ? -41.59399 55.90449 2.54866 1.000 20.75000 178 ALA B CA 1
ATOM 8364 C C . ALA B 1 181 ? -41.49633 55.11173 1.25176 1.000 23.78000 178 ALA B C 1
ATOM 8365 O O . ALA B 1 181 ? -41.96389 55.56546 0.19982 1.000 22.34000 178 ALA B O 1
ATOM 8372 N N . ALA B 1 182 ? -40.89431 53.92112 1.30663 1.000 22.03000 179 ALA B N 1
ATOM 8373 C CA . ALA B 1 182 ? -40.80783 53.08811 0.11262 1.000 22.40000 179 ALA B CA 1
ATOM 8374 C C . ALA B 1 182 ? -42.19373 52.75229 -0.42280 1.000 23.25000 179 ALA B C 1
ATOM 8375 O O . ALA B 1 182 ? -42.42344 52.79774 -1.63500 1.000 25.77000 179 ALA B O 1
ATOM 8382 N N . VAL B 1 183 ? -43.13826 52.43371 0.46582 1.000 21.44000 180 VAL B N 1
ATOM 8383 C CA . VAL B 1 183 ? -44.48554 52.08850 0.01671 1.000 21.16000 180 VAL B CA 1
ATOM 8384 C C . VAL B 1 183 ? -45.14235 53.27618 -0.67535 1.000 20.70000 180 VAL B C 1
ATOM 8385 O O . VAL B 1 183 ? -45.80932 53.12136 -1.70497 1.000 25.16000 180 VAL B O 1
ATOM 8398 N N . ASP B 1 184 ? -44.98412 54.47600 -0.11509 1.000 23.80000 181 ASP B N 1
ATOM 8399 C CA . ASP B 1 184 ? -45.56642 55.66026 -0.74009 1.000 24.65000 181 ASP B CA 1
ATOM 8400 C C . ASP B 1 184 ? -44.94659 55.90088 -2.10896 1.000 22.09000 181 ASP B C 1
ATOM 8401 O O . ASP B 1 184 ? -45.63338 56.28246 -3.06347 1.000 22.67000 181 ASP B O 1
ATOM 8410 N N . MET B 1 185 ? -43.64536 55.66277 -2.21463 1.000 22.84000 182 MET B N 1
ATOM 8411 C CA . MET B 1 185 ? -42.93509 55.77833 -3.47651 1.000 20.71000 182 MET B CA 1
ATOM 8412 C C . MET B 1 185 ? -43.47218 54.77930 -4.48897 1.000 21.65000 182 MET B C 1
ATOM 8413 O O . MET B 1 185 ? -43.65593 55.09910 -5.67113 1.000 22.62000 182 MET B O 1
ATOM 8427 N N . MET B 1 186 ? -43.72222 53.55356 -4.02669 1.000 24.05000 183 MET B N 1
ATOM 8428 C CA . MET B 1 186 ? -44.34142 52.51805 -4.84328 1.000 25.16000 183 MET B CA 1
ATOM 8429 C C . MET B 1 186 ? -45.71479 52.94992 -5.34065 1.000 24.52000 183 MET B C 1
ATOM 8430 O O . MET B 1 186 ? -46.05439 52.76585 -6.51516 1.000 23.75000 183 MET B O 1
ATOM 8444 N N . ARG B 1 187 ? -46.53121 53.50854 -4.44614 1.000 24.81000 184 ARG B N 1
ATOM 8445 C CA . ARG B 1 187 ? -47.91319 53.81374 -4.79980 1.000 25.10000 184 ARG B CA 1
ATOM 8446 C C . ARG B 1 187 ? -47.99334 54.98527 -5.77159 1.000 24.79000 184 ARG B C 1
ATOM 8447 O O . ARG B 1 187 ? -48.78169 54.95274 -6.72386 1.000 25.97000 184 ARG B O 1
ATOM 8468 N N . GLN B 1 188 ? -47.17811 56.02167 -5.56485 1.000 23.25000 185 GLN B N 1
ATOM 8469 C CA . GLN B 1 188 ? -47.15731 57.12928 -6.51579 1.000 20.90000 185 GLN B CA 1
ATOM 8470 C C . GLN B 1 188 ? -46.69338 56.66369 -7.89000 1.000 24.00000 185 GLN B C 1
ATOM 8471 O O . GLN B 1 188 ? -47.24638 57.08093 -8.91399 1.000 24.52000 185 GLN B O 1
ATOM 8485 N N . THR B 1 189 ? -45.68038 55.79559 -7.93345 1.000 22.12000 186 THR B N 1
ATOM 8486 C CA . THR B 1 189 ? -45.16185 55.32881 -9.21389 1.000 21.45000 186 THR B CA 1
ATOM 8487 C C . THR B 1 189 ? -46.20281 54.50296 -9.95985 1.000 25.76000 186 THR B C 1
ATOM 8488 O O . THR B 1 189 ? -46.41843 54.69718 -11.16166 1.000 26.87000 186 THR B O 1
ATOM 8499 N N . LYS B 1 190 ? -46.86052 53.57193 -9.26578 1.000 25.87000 187 LYS B N 1
ATOM 8500 C CA . LYS B 1 190 ? -47.88815 52.76979 -9.92251 1.000 29.18000 187 LYS B CA 1
ATOM 8501 C C . LYS B 1 190 ? -49.05235 53.62977 -10.40117 1.000 31.03000 187 LYS B C 1
ATOM 8502 O O . LYS B 1 190 ? -49.66875 53.32033 -11.42758 1.000 32.05000 187 LYS B O 1
ATOM 8521 N N . ALA B 1 191 ? -49.38309 54.69491 -9.66706 1.000 28.78000 188 ALA B N 1
ATOM 8522 C CA . ALA B 1 191 ? -50.42986 55.59947 -10.12777 1.000 25.92000 188 ALA B CA 1
ATOM 8523 C C . ALA B 1 191 ? -50.08435 56.19534 -11.48573 1.000 30.26000 188 ALA B C 1
ATOM 8524 O O . ALA B 1 191 ? -50.98068 56.45532 -12.29786 1.000 36.39000 188 ALA B O 1
ATOM 8531 N N . ILE B 1 192 ? -48.79766 56.40134 -11.75659 1.000 26.18000 189 ILE B N 1
ATOM 8532 C CA . ILE B 1 192 ? -48.37612 57.05830 -12.98976 1.000 26.14000 189 ILE B CA 1
ATOM 8533 C C . ILE B 1 192 ? -48.23652 56.06667 -14.13776 1.000 31.19000 189 ILE B C 1
ATOM 8534 O O . ILE B 1 192 ? -48.66954 56.34526 -15.25839 1.000 31.36000 189 ILE B O 1
ATOM 8550 N N . ILE B 1 193 ? -47.62743 54.90296 -13.89642 1.000 28.88000 190 ILE B N 1
ATOM 8551 C CA . ILE B 1 193 ? -47.38279 53.96451 -14.98934 1.000 30.14000 190 ILE B CA 1
ATOM 8552 C C . ILE B 1 193 ? -48.58161 53.07936 -15.28326 1.000 30.77000 190 ILE B C 1
ATOM 8553 O O . ILE B 1 193 ? -48.62314 52.44706 -16.34618 1.000 29.53000 190 ILE B O 1
ATOM 8569 N N . GLY B 1 194 ? -49.56277 53.02322 -14.38486 1.000 31.50000 191 GLY B N 1
ATOM 8570 C CA . GLY B 1 194 ? -50.79558 52.31095 -14.65275 1.000 33.87000 191 GLY B CA 1
ATOM 8571 C C . GLY B 1 194 ? -50.72876 50.83844 -14.30479 1.000 33.90000 191 GLY B C 1
ATOM 8572 O O . GLY B 1 194 ? -49.70463 50.29667 -13.87777 1.000 37.55000 191 GLY B O 1
ATOM 8576 N N . ASN B 1 195 ? -51.86686 50.17315 -14.49512 1.000 39.28000 192 ASN B N 1
ATOM 8577 C CA . ASN B 1 195 ? -51.97218 48.74811 -14.21723 1.000 43.47000 192 ASN B CA 1
ATOM 8578 C C . ASN B 1 195 ? -51.52901 47.87809 -15.38597 1.000 43.82000 192 ASN B C 1
ATOM 8579 O O . ASN B 1 195 ? -51.48608 46.65140 -15.23960 1.000 44.63000 192 ASN B O 1
ATOM 8590 N N . ASN B 1 196 ? -51.20751 48.47264 -16.53463 1.000 40.20000 193 ASN B N 1
ATOM 8591 C CA . ASN B 1 196 ? -50.66012 47.73300 -17.66426 1.000 41.10000 193 ASN B CA 1
ATOM 8592 C C . ASN B 1 196 ? -49.13759 47.73217 -17.68734 1.000 43.26000 193 ASN B C 1
ATOM 8593 O O . ASN B 1 196 ? -48.54716 47.07294 -18.54977 1.000 40.97000 193 ASN B O 1
ATOM 8604 N N . ARG B 1 197 ? -48.49475 48.45939 -16.77947 1.000 34.54000 194 ARG B N 1
ATOM 8605 C CA . ARG B 1 197 ? -47.04799 48.45245 -16.63211 1.000 33.01000 194 ARG B CA 1
ATOM 8606 C C . ARG B 1 197 ? -46.67483 47.85116 -15.28211 1.000 31.21000 194 ARG B C 1
ATOM 8607 O O . ARG B 1 197 ? -47.48159 47.81164 -14.34842 1.000 27.82000 194 ARG B O 1
ATOM 8628 N N . LEU B 1 198 ? -45.43482 47.37995 -15.18973 1.000 25.88000 195 LEU B N 1
ATOM 8629 C CA . LEU B 1 198 ? -44.98407 46.57720 -14.06141 1.000 26.86000 195 LEU B CA 1
ATOM 8630 C C . LEU B 1 198 ? -44.11069 47.38841 -13.11493 1.000 20.75000 195 LEU B C 1
ATOM 8631 O O . LEU B 1 198 ? -43.29590 48.20591 -13.54884 1.000 23.21000 195 LEU B O 1
ATOM 8647 N N . LEU B 1 199 ? -44.27840 47.14816 -11.81533 1.000 20.72000 196 LEU B N 1
ATOM 8648 C CA . LEU B 1 199 ? -43.33777 47.61793 -10.80288 1.000 20.30000 196 LEU B CA 1
ATOM 8649 C C . LEU B 1 199 ? -42.77759 46.39340 -10.09018 1.000 22.52000 196 LEU B C 1
ATOM 8650 O O . LEU B 1 199 ? -43.49994 45.71111 -9.35406 1.000 21.90000 196 LEU B O 1
ATOM 8666 N N . ILE B 1 200 ? -41.49592 46.12332 -10.31396 1.000 20.22000 197 ILE B N 1
ATOM 8667 C CA . ILE B 1 200 ? -40.77551 45.02432 -9.68521 1.000 19.03000 197 ILE B CA 1
ATOM 8668 C C . ILE B 1 200 ? -39.74907 45.62845 -8.73963 1.000 17.05000 197 ILE B C 1
ATOM 8669 O O . ILE B 1 200 ? -39.05857 46.58770 -9.09997 1.000 22.19000 197 ILE B O 1
ATOM 8685 N N . TYR B 1 201 ? -39.64351 45.07673 -7.53289 1.000 17.00000 198 TYR B N 1
ATOM 8686 C CA . TYR B 1 201 ? -38.70680 45.59754 -6.54919 1.000 15.68000 198 TYR B CA 1
ATOM 8687 C C . TYR B 1 201 ? -37.73039 44.51676 -6.10407 1.000 15.22000 198 TYR B C 1
ATOM 8688 O O . TYR B 1 201 ? -38.00343 43.31780 -6.19376 1.000 20.19000 198 TYR B O 1
ATOM 8706 N N . ASN B 1 202 ? -36.57169 44.95823 -5.63308 1.000 16.09000 199 ASN B N 1
ATOM 8707 C CA . ASN B 1 202 ? -35.57819 44.06883 -5.04385 1.000 20.60000 199 ASN B CA 1
ATOM 8708 C C . ASN B 1 202 ? -35.51632 44.38042 -3.55159 1.000 27.92000 199 ASN B C 1
ATOM 8709 O O . ASN B 1 202 ? -34.96636 45.41266 -3.15214 1.000 24.70000 199 ASN B O 1
ATOM 8720 N N . GLY B 1 203 ? -36.08201 43.49911 -2.72361 1.000 26.32000 200 GLY B N 1
ATOM 8721 C CA . GLY B 1 203 ? -36.70320 42.23332 -3.06991 1.000 36.87000 200 GLY B CA 1
ATOM 8722 C C . GLY B 1 203 ? -36.75443 41.33053 -1.85657 1.000 26.58000 200 GLY B C 1
ATOM 8723 O O . GLY B 1 203 ? -36.72726 41.81192 -0.72449 1.000 34.05000 200 GLY B O 1
ATOM 8727 N N . PHE B 1 204 ? -36.81502 40.02276 -2.08737 1.000 21.76000 201 PHE B N 1
ATOM 8728 C CA . PHE B 1 204 ? -36.86504 39.07094 -0.98736 1.000 23.59000 201 PHE B CA 1
ATOM 8729 C C . PHE B 1 204 ? -35.46377 38.82270 -0.44507 1.000 25.15000 201 PHE B C 1
ATOM 8730 O O . PHE B 1 204 ? -34.48886 38.76765 -1.20013 1.000 23.64000 201 PHE B O 1
ATOM 8747 N N . ARG B 1 205 ? -35.36985 38.67322 0.87434 1.000 30.00000 202 ARG B N 1
ATOM 8748 C CA . ARG B 1 205 ? -34.13934 38.25968 1.53227 1.000 30.00000 202 ARG B CA 1
ATOM 8749 C C . ARG B 1 205 ? -34.46749 37.32087 2.68136 1.000 30.00000 202 ARG B C 1
ATOM 8750 O O . ARG B 1 205 ? -35.41961 37.55200 3.43160 1.000 30.00000 202 ARG B O 1
ATOM 8758 N N . SER B 1 206 ? -33.66901 36.26836 2.81455 1.000 29.23000 203 SER B N 1
ATOM 8759 C CA . SER B 1 206 ? -33.77726 35.36920 3.95189 1.000 38.14000 203 SER B CA 1
ATOM 8760 C C . SER B 1 206 ? -32.91601 35.8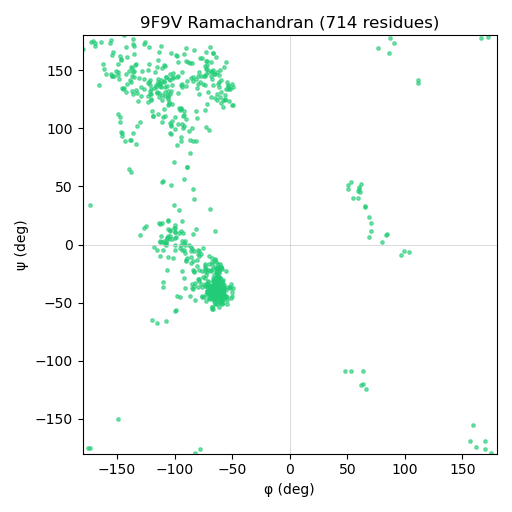7033 5.10929 1.000 43.28000 203 SER B C 1
ATOM 8761 O O . SER B 1 206 ? -31.97141 36.64102 4.92823 1.000 51.83000 203 SER B O 1
ATOM 8769 N N . LYS B 1 207 ? -33.27633 35.44205 6.31546 1.000 33.05000 204 LYS B N 1
ATOM 8770 C CA . LYS B 1 207 ? -32.49871 35.71306 7.51576 1.000 42.25000 204 LYS B CA 1
ATOM 8771 C C . LYS B 1 207 ? -32.26532 34.39618 8.23943 1.000 43.64000 204 LYS B C 1
ATOM 8772 O O . LYS B 1 207 ? -33.09208 33.48322 8.16658 1.000 52.80000 204 LYS B O 1
ATOM 8776 N N . SER B 1 208 ? -31.13114 34.30090 8.92888 1.000 45.38000 205 SER B N 1
ATOM 8777 C CA . SER B 1 208 ? -30.76240 33.08196 9.64755 1.000 38.42000 205 SER B CA 1
ATOM 8778 C C . SER B 1 208 ? -29.50336 33.29647 10.48297 1.000 49.15000 205 SER B C 1
ATOM 8779 O O . SER B 1 208 ? -29.50509 33.05681 11.69022 1.000 53.22000 205 SER B O 1
ATOM 8781 N N . ALA B 1 216 ? -37.60843 35.74090 6.49113 1.000 49.56000 213 ALA B N 1
ATOM 8782 C CA . ALA B 1 216 ? -38.51196 36.07785 5.39713 1.000 40.66000 213 ALA B CA 1
ATOM 8783 C C . ALA B 1 216 ? -38.69654 37.58847 5.29197 1.000 48.79000 213 ALA B C 1
ATOM 8784 O O . ALA B 1 216 ? -39.76666 38.11368 5.59769 1.000 55.70000 213 ALA B O 1
ATOM 8786 N N . ALA B 1 217 ? -37.65032 38.28010 4.84913 1.000 39.04000 214 ALA B N 1
ATOM 8787 C CA . ALA B 1 217 ? -37.63335 39.73422 4.80149 1.000 34.14000 214 ALA B CA 1
ATOM 8788 C C . ALA B 1 217 ? -37.89525 40.22768 3.38517 1.000 31.24000 214 ALA B C 1
ATOM 8789 O O . ALA B 1 217 ? -37.45590 39.61297 2.40810 1.000 26.79000 214 ALA B O 1
ATOM 8795 N N . GLY B 1 218 ? -38.60713 41.34841 3.28284 1.000 28.82000 215 GLY B N 1
ATOM 8796 C CA . GLY B 1 218 ? -38.86569 41.99344 2.01432 1.000 25.97000 215 GLY B CA 1
ATOM 8797 C C . GLY B 1 218 ? -40.20041 41.65652 1.38814 1.000 25.68000 215 GLY B C 1
ATOM 8798 O O . GLY B 1 218 ? -40.57228 42.28479 0.38887 1.000 24.63000 215 GLY B O 1
ATOM 8802 N N . THR B 1 219 ? -40.92917 40.68282 1.93540 1.000 25.79000 216 THR B N 1
ATOM 8803 C CA . THR B 1 219 ? -42.22247 40.32651 1.36873 1.000 22.09000 216 THR B CA 1
ATOM 8804 C C . THR B 1 219 ? -43.28827 41.37075 1.66792 1.000 21.87000 216 THR B C 1
ATOM 8805 O O . THR B 1 219 ? -44.30907 41.40852 0.97419 1.000 24.34000 216 THR B O 1
ATOM 8816 N N . GLU B 1 220 ? -43.06541 42.22795 2.66911 1.000 25.82000 217 GLU B N 1
ATOM 8817 C CA . GLU B 1 220 ? -44.07964 43.18267 3.10268 1.000 25.87000 217 GLU B CA 1
ATOM 8818 C C . GLU B 1 220 ? -44.42338 44.21638 2.03984 1.000 21.36000 217 GLU B C 1
ATOM 8819 O O . GLU B 1 220 ? -45.43204 44.91515 2.18663 1.000 24.39000 217 GLU B O 1
ATOM 8831 N N . PHE B 1 221 ? -43.62308 44.33046 0.98223 1.000 23.82000 218 PHE B N 1
ATOM 8832 C CA . PHE B 1 221 ? -43.86573 45.29961 -0.07539 1.000 22.87000 218 PHE B CA 1
ATOM 8833 C C . PHE B 1 221 ? -44.69318 44.73463 -1.22314 1.000 22.12000 218 PHE B C 1
ATOM 8834 O O . PHE B 1 221 ? -45.06061 45.48642 -2.13304 1.000 19.69000 218 PHE B O 1
ATOM 8851 N N . LEU B 1 222 ? -45.00540 43.44102 -1.19491 1.000 23.88000 219 LEU B N 1
ATOM 8852 C CA . LEU B 1 222 ? -45.70308 42.82361 -2.31735 1.000 20.73000 219 LEU B CA 1
ATOM 8853 C C . LEU B 1 222 ? -47.07473 43.42608 -2.59334 1.000 26.64000 219 LEU B C 1
ATOM 8854 O O . LEU B 1 222 ? -47.42505 43.56901 -3.77751 1.000 25.71000 219 LEU B O 1
ATOM 8870 N N . PRO B 1 223 ? -47.89380 43.77197 -1.59644 1.000 26.00000 220 PRO B N 1
ATOM 8871 C CA . PRO B 1 223 ? -49.21952 44.33028 -1.90884 1.000 25.66000 220 PRO B CA 1
ATOM 8872 C C . PRO B 1 223 ? -49.17099 45.54911 -2.81052 1.000 27.39000 220 PRO B C 1
ATOM 8873 O O . PRO B 1 223 ? -50.16754 45.84679 -3.48033 1.000 27.69000 220 PRO B O 1
ATOM 8884 N N . TY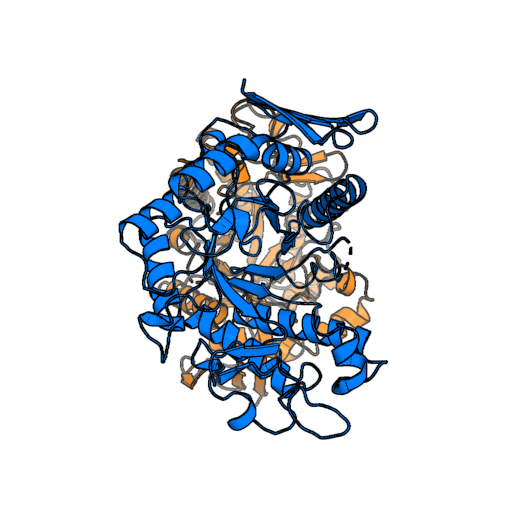R B 1 224 ? -48.04570 46.25867 -2.85719 1.000 23.52000 221 TYR B N 1
ATOM 8885 C CA . TYR B 1 224 ? -47.93661 47.52276 -3.57008 1.000 23.70000 221 TYR B CA 1
ATOM 8886 C C . TYR B 1 224 ? -47.16426 47.38911 -4.87331 1.000 25.02000 221 TYR B C 1
ATOM 8887 O O . TYR B 1 224 ? -46.87046 48.40270 -5.51768 1.000 25.08000 221 TYR B O 1
ATOM 8905 N N . SER B 1 225 ? -46.83090 46.16584 -5.27827 1.000 23.02000 222 SER B N 1
ATOM 8906 C CA . SER B 1 225 ? -45.98105 45.93369 -6.43392 1.000 19.95000 222 SER B CA 1
ATOM 8907 C C . SER B 1 225 ? -46.56460 44.79980 -7.26267 1.000 22.90000 222 SER B C 1
ATOM 8908 O O . SER B 1 225 ? -47.57241 44.18602 -6.89704 1.000 26.16000 222 SER B O 1
ATOM 8916 N N . ASP B 1 226 ? -45.91801 44.52432 -8.39710 1.000 19.29000 223 ASP B N 1
ATOM 8917 C CA . ASP B 1 226 ? -46.29542 43.41336 -9.25556 1.000 22.73000 223 ASP B CA 1
ATOM 8918 C C . ASP B 1 226 ? -45.38210 42.20523 -9.09721 1.000 19.01000 223 ASP B C 1
ATOM 8919 O O . ASP B 1 226 ? -45.72145 41.12451 -9.59173 1.000 20.98000 223 ASP B O 1
ATOM 8928 N N . GLY B 1 227 ? -44.25532 42.35344 -8.41248 1.000 20.72000 224 GLY B N 1
ATOM 8929 C CA . GLY B 1 227 ? -43.35907 41.23560 -8.19718 1.000 23.16000 224 GLY B CA 1
ATOM 8930 C C . GLY B 1 227 ? -42.09052 41.68824 -7.50929 1.000 19.94000 224 GLY B C 1
ATOM 8931 O O . GLY B 1 227 ? -41.90551 42.87121 -7.20282 1.000 18.96000 224 GLY B O 1
ATOM 8935 N N . ALA B 1 228 ? -41.20622 40.71535 -7.28329 1.000 17.00000 225 ALA B N 1
ATOM 8936 C CA . ALA B 1 228 ? -39.97253 40.96123 -6.55237 1.000 16.32000 225 ALA B CA 1
ATOM 8937 C C . ALA B 1 228 ? -38.84862 40.08530 -7.08784 1.000 15.07000 225 ALA B C 1
ATOM 8938 O O . ALA B 1 228 ? -39.08247 39.04787 -7.71201 1.000 17.72000 225 ALA B O 1
ATOM 8945 N N . GLN B 1 229 ? -37.61888 40.51189 -6.80118 1.000 15.20000 226 GLN B N 1
ATOM 8946 C CA . GLN B 1 229 ? -36.41159 39.76131 -7.11590 1.000 16.21000 226 GLN B CA 1
ATOM 8947 C C . GLN B 1 229 ? -35.87650 39.04701 -5.87988 1.000 19.96000 226 GLN B C 1
ATOM 8948 O O . GLN B 1 229 ? -35.93100 39.57846 -4.76707 1.000 17.37000 226 GLN B O 1
ATOM 8962 N N . ILE B 1 230 ? -35.35473 37.84126 -6.09172 1.000 17.61000 227 ILE B N 1
ATOM 8963 C CA . ILE B 1 230 ? -34.50147 37.15326 -5.12732 1.000 15.02000 227 ILE B CA 1
ATOM 8964 C C . ILE B 1 230 ? -33.07769 37.28184 -5.65987 1.000 16.13000 227 ILE B C 1
ATOM 8965 O O . ILE B 1 230 ? -32.64581 36.49266 -6.50519 1.000 17.04000 227 ILE B O 1
ATOM 8981 N N . GLU B 1 231 ? -32.33967 38.28047 -5.16693 1.000 15.85000 228 GLU B N 1
ATOM 8982 C CA . GLU B 1 231 ? -31.00915 38.55337 -5.70374 1.000 18.00000 228 GLU B CA 1
ATOM 8983 C C . GLU B 1 231 ? -29.98392 37.51629 -5.26089 1.000 17.84000 228 GLU B C 1
ATOM 8984 O O . GLU B 1 231 ? -29.03380 37.23037 -5.99965 1.000 17.23000 228 GLU B O 1
ATOM 8996 N N . HIS B 1 232 ? -30.12934 36.98634 -4.04553 1.000 16.59000 229 HIS B N 1
ATOM 8997 C CA . HIS B 1 232 ? -29.13332 36.09113 -3.47199 1.000 16.76000 229 HIS B CA 1
ATOM 8998 C C . HIS B 1 232 ? -29.66825 34.67217 -3.37590 1.000 19.43000 229 HIS B C 1
ATOM 8999 O O . HIS B 1 232 ? -29.66091 34.06450 -2.30048 1.000 17.08000 229 HIS B O 1
ATOM 9013 N N . PHE B 1 233 ? -30.13074 34.14021 -4.49897 1.000 18.05000 230 PHE B N 1
ATOM 9014 C CA . PHE B 1 233 ? -30.58622 32.75601 -4.56904 1.000 16.54000 230 PHE B CA 1
ATOM 9015 C C . PHE B 1 233 ? -29.35886 31.85551 -4.50031 1.000 15.74000 230 PHE B C 1
ATOM 9016 O O . PHE B 1 233 ? -28.62945 31.69915 -5.48204 1.000 17.27000 230 PHE B O 1
ATOM 9033 N N . ASP B 1 234 ? -29.11249 31.28752 -3.31626 1.000 15.85000 231 ASP B N 1
ATOM 9034 C CA . ASP B 1 234 ? -27.96819 30.40849 -3.06469 1.000 18.06000 231 ASP B CA 1
ATOM 9035 C C . ASP B 1 234 ? -26.64437 31.13256 -3.31305 1.000 18.38000 231 ASP B C 1
ATOM 9036 O O . ASP B 1 234 ? -25.74958 30.62654 -3.99545 1.000 17.78000 231 ASP B O 1
ATOM 9045 N N . GLN B 1 235 ? -26.51543 32.32425 -2.72866 1.000 17.21000 232 GLN B N 1
ATOM 9046 C CA . GLN B 1 235 ? -25.35867 33.17220 -2.98006 1.000 15.91000 232 GLN B CA 1
ATOM 9047 C C . GLN B 1 235 ? -25.24629 34.23169 -1.89317 1.000 19.10000 232 GLN B C 1
ATOM 9048 O O . GLN B 1 235 ? -26.23375 34.60344 -1.25567 1.000 19.28000 232 GLN B O 1
ATOM 9062 N N . LEU B 1 236 ? -24.01731 34.71687 -1.70267 1.000 18.93000 233 LEU B N 1
ATOM 9063 C CA . LEU B 1 236 ? -23.72374 35.83322 -0.80853 1.000 20.37000 233 LEU B CA 1
ATOM 9064 C C . LEU B 1 236 ? -24.38580 35.64664 0.55251 1.000 24.12000 233 LEU B C 1
ATOM 9065 O O . LEU B 1 236 ? -23.96744 34.78019 1.32414 1.000 23.16000 233 LEU B O 1
ATOM 9081 N N . SER B 1 237 ? -25.41474 36.43510 0.86532 1.000 22.35000 234 SER B N 1
ATOM 9082 C CA . SER B 1 237 ? -25.95111 36.40773 2.22111 1.000 21.51000 234 SER B CA 1
ATOM 9083 C C . SER B 1 237 ? -26.76499 35.15231 2.51631 1.000 24.02000 234 SER B C 1
ATOM 9084 O O . SER B 1 237 ? -26.98521 34.84627 3.69166 1.000 24.75000 234 SER B O 1
ATOM 9092 N N . SER B 1 238 ? -27.19592 34.40901 1.49401 1.000 18.08000 235 SER B N 1
ATOM 9093 C CA . SER B 1 238 ? -28.16599 33.32103 1.65702 1.000 20.06000 235 SER B CA 1
ATOM 9094 C C . SER B 1 238 ? -27.69434 32.07839 0.90689 1.000 22.19000 235 SER B C 1
ATOM 9095 O O . SER B 1 238 ? -28.10107 31.84721 -0.23457 1.000 20.52000 235 SER B O 1
ATOM 9103 N N . ILE B 1 239 ? -26.86828 31.25687 1.55631 1.000 16.31000 236 ILE B N 1
ATOM 9104 C CA . ILE B 1 239 ? -26.24300 30.11450 0.90073 1.000 19.97000 236 ILE B CA 1
ATOM 9105 C C . ILE B 1 239 ? -26.63366 28.77814 1.51288 1.000 18.93000 236 ILE B C 1
ATOM 9106 O O . ILE B 1 239 ? -26.18767 27.73835 1.01893 1.000 20.53000 236 ILE B O 1
ATOM 9122 N N . THR B 1 240 ? -27.43875 28.75985 2.56719 1.000 19.84000 237 THR B N 1
ATOM 9123 C CA . THR B 1 240 ? -27.72312 27.50249 3.24247 1.000 17.93000 237 THR B CA 1
ATOM 9124 C C . THR B 1 240 ? -28.97171 26.83587 2.68078 1.000 20.04000 237 THR B C 1
ATOM 9125 O O . THR B 1 240 ? -29.79371 27.45431 1.99926 1.000 20.45000 237 THR B O 1
ATOM 9136 N N . LYS B 1 241 ? -29.11034 25.54784 3.00142 1.000 19.64000 238 LYS B N 1
ATOM 9137 C CA . LYS B 1 241 ? -30.30402 24.81068 2.61173 1.000 18.33000 238 LYS B CA 1
ATOM 9138 C C . LYS B 1 241 ? -31.55912 25.40354 3.24271 1.000 20.41000 238 LYS B C 1
ATOM 9139 O O . LYS B 1 241 ? -32.62842 25.38523 2.62426 1.000 20.31000 238 LYS B O 1
ATOM 9158 N N . GLU B 1 242 ? -31.45356 25.95358 4.45466 1.000 18.69000 239 GLU B N 1
ATOM 9159 C CA . GLU B 1 242 ? -32.61978 26.57811 5.07007 1.000 18.32000 239 GLU B CA 1
ATOM 9160 C C . GLU B 1 242 ? -33.01238 27.85412 4.33555 1.000 17.57000 239 GLU B C 1
ATOM 9161 O O . GLU B 1 242 ? -34.20495 28.16128 4.20813 1.000 17.53000 239 GLU B O 1
ATOM 9173 N N . ASP B 1 243 ? -32.01976 28.61604 3.86514 1.000 19.03000 240 ASP B N 1
ATOM 9174 C CA . ASP B 1 243 ? -32.29492 29.80785 3.06833 1.000 20.37000 240 ASP B CA 1
ATOM 9175 C C . ASP B 1 243 ? -33.05149 29.44416 1.79788 1.000 16.36000 240 ASP B C 1
ATOM 9176 O O . ASP B 1 243 ? -34.02386 30.11134 1.42244 1.000 17.67000 240 ASP B O 1
ATOM 9185 N N . MET B 1 244 ? -32.60263 28.38779 1.11493 1.000 16.69000 241 MET B N 1
ATOM 9186 C CA . MET B 1 244 ? -33.27418 27.93195 -0.09808 1.000 19.06000 241 MET B CA 1
ATOM 9187 C C . MET B 1 244 ? -34.74967 27.66599 0.15976 1.000 18.43000 241 MET B C 1
ATOM 9188 O O . MET B 1 244 ? -35.62333 28.15630 -0.56607 1.000 17.65000 241 MET B O 1
ATOM 9202 N N . VAL B 1 245 ? -35.04729 26.87891 1.19127 1.000 17.34000 242 VAL B N 1
ATOM 9203 C CA . VAL B 1 245 ? -36.43743 26.55219 1.47936 1.000 16.53000 242 VAL B CA 1
ATOM 9204 C C . VAL B 1 245 ? -37.21749 27.81717 1.80550 1.000 14.63000 242 VAL B C 1
ATOM 9205 O O . VAL B 1 245 ? -38.36715 27.98157 1.37953 1.000 17.40000 242 VAL B O 1
ATOM 9218 N N . ALA B 1 246 ? -36.60120 28.74050 2.54828 1.000 14.89000 243 ALA B N 1
ATOM 9219 C CA . ALA B 1 246 ? -37.26126 30.00573 2.85021 1.000 18.30000 243 ALA B CA 1
ATOM 9220 C C . ALA B 1 246 ? -37.66032 30.73588 1.57465 1.000 16.94000 243 ALA B C 1
ATOM 9221 O O . ALA B 1 246 ? -38.77842 31.24834 1.46355 1.000 18.46000 243 ALA B O 1
ATOM 9228 N N . TYR B 1 247 ? -36.75427 30.79819 0.59722 1.000 16.96000 244 TYR B N 1
ATOM 9229 C CA . TYR B 1 247 ? -37.07481 31.49651 -0.64303 1.000 15.28000 244 TYR B CA 1
ATOM 9230 C C . TYR B 1 247 ? -38.21116 30.80634 -1.38341 1.000 15.10000 244 TYR B C 1
ATOM 9231 O O . TYR B 1 247 ? -39.08766 31.47227 -1.94787 1.000 16.10000 244 TYR B O 1
ATOM 9249 N N . TRP B 1 248 ? -38.21118 29.47196 -1.40274 1.000 14.75000 245 TRP B N 1
ATOM 9250 C CA . TRP B 1 248 ? -39.31643 28.75631 -2.03074 1.000 15.91000 245 TRP B CA 1
ATOM 9251 C C . TRP B 1 248 ? -40.63788 29.10786 -1.35719 1.000 17.23000 245 TRP B C 1
ATOM 9252 O O . TRP B 1 248 ? -41.65689 29.29783 -2.02941 1.000 16.84000 245 TRP B O 1
ATOM 9273 N N . LYS B 1 249 ? -40.63262 29.22008 -0.02831 1.000 18.97000 246 LYS B N 1
ATOM 9274 C CA . LYS B 1 249 ? -41.84211 29.60250 0.69180 1.000 19.44000 246 LYS B CA 1
ATOM 9275 C C . LYS B 1 249 ? -42.25808 31.03113 0.35732 1.000 17.05000 246 LYS B C 1
ATOM 9276 O O . LYS B 1 249 ? -43.44054 31.29446 0.10889 1.000 19.06000 246 LYS B O 1
ATOM 9295 N N . MET B 1 250 ? -41.30695 31.96990 0.33756 1.000 19.32000 247 MET B N 1
ATOM 9296 C CA . MET B 1 250 ? -41.65400 33.33154 -0.05900 1.000 16.99000 247 MET B CA 1
ATOM 9297 C C . MET B 1 250 ? -42.21136 33.35580 -1.47775 1.000 15.30000 247 MET B C 1
ATOM 9298 O O . MET B 1 250 ? -43.19867 34.04823 -1.75540 1.000 17.25000 247 MET B O 1
ATOM 9312 N N . ALA B 1 251 ? -41.58742 32.61092 -2.39272 1.000 19.80000 248 ALA B N 1
ATOM 9313 C CA . ALA B 1 251 ? -42.05613 32.60970 -3.77348 1.000 18.30000 248 ALA B CA 1
ATOM 9314 C C . ALA B 1 251 ? -43.46044 32.02971 -3.87081 1.000 18.08000 248 ALA B C 1
ATOM 9315 O O . ALA B 1 251 ? -44.29616 32.53161 -4.62919 1.000 16.37000 248 ALA B O 1
ATOM 9322 N N . ALA B 1 252 ? -43.74203 30.97398 -3.10555 1.000 20.01000 249 ALA B N 1
ATOM 9323 C CA . ALA B 1 252 ? -45.08112 30.39557 -3.12211 1.000 21.49000 249 ALA B CA 1
ATOM 9324 C C . ALA B 1 252 ? -46.11515 31.39296 -2.61759 1.000 24.45000 249 ALA B C 1
ATOM 9325 O O . ALA B 1 252 ? -47.24775 31.43010 -3.11194 1.000 25.75000 249 ALA B O 1
ATOM 9332 N N . THR B 1 253 ? -45.74437 32.21350 -1.63375 1.000 22.22000 250 THR B N 1
ATOM 9333 C CA . THR B 1 253 ? -46.68861 33.19128 -1.10570 1.000 25.56000 250 THR B CA 1
ATOM 9334 C C . THR B 1 253 ? -46.93965 34.30375 -2.11454 1.000 26.40000 250 THR B C 1
ATOM 9335 O O . THR B 1 253 ? -48.08004 34.74927 -2.28420 1.000 27.90000 250 THR B O 1
ATOM 9346 N N . ALA B 1 254 ? -45.89042 34.76267 -2.79926 1.000 17.87000 251 ALA B N 1
ATOM 9347 C CA . ALA B 1 254 ? -46.09549 35.67945 -3.91473 1.000 20.30000 251 ALA B CA 1
ATOM 9348 C C . ALA B 1 254 ? -46.98320 35.04628 -4.97838 1.000 20.75000 251 ALA B C 1
ATOM 9349 O O . ALA B 1 254 ? -47.83242 35.72028 -5.57308 1.000 20.42000 251 ALA B O 1
ATOM 9356 N N . ALA B 1 255 ? -46.81141 33.74369 -5.21897 1.000 21.40000 252 ALA B N 1
ATOM 9357 C CA . ALA B 1 255 ? -47.59786 33.05664 -6.23541 1.000 25.56000 252 ALA B CA 1
ATOM 9358 C C . ALA B 1 255 ? -49.06605 32.92960 -5.85154 1.000 28.37000 252 ALA B C 1
ATOM 9359 O O . ALA B 1 255 ? -49.90697 32.75360 -6.73792 1.000 33.80000 252 ALA B O 1
ATOM 9366 N N . LYS B 1 256 ? -49.39756 33.01255 -4.56028 1.000 26.73000 253 LYS B N 1
ATOM 9367 C CA . LYS B 1 256 ? -50.80271 32.95519 -4.16736 1.000 30.02000 253 LYS B CA 1
ATOM 9368 C C . LYS B 1 256 ? -51.58567 34.13107 -4.73723 1.000 34.05000 253 LYS B C 1
ATOM 9369 O O . LYS B 1 256 ? -52.80629 34.03876 -4.91076 1.000 35.80000 253 LYS B O 1
ATOM 9388 N N . ASP B 1 257 ? -50.90866 35.24418 -5.01587 1.000 28.58000 254 ASP B N 1
ATOM 9389 C CA . ASP B 1 257 ? -51.50142 36.38045 -5.70731 1.000 27.49000 254 ASP B CA 1
ATOM 9390 C C . ASP B 1 257 ? -51.02362 36.47252 -7.15155 1.000 26.75000 254 ASP B C 1
ATOM 9391 O O . ASP B 1 257 ? -51.22888 37.50233 -7.80295 1.000 31.49000 254 ASP B O 1
ATOM 9400 N N . ASN B 1 258 ? -50.38929 35.41500 -7.66103 1.000 29.91000 255 ASN B N 1
ATOM 9401 C CA . ASN B 1 258 ? -49.89811 35.36890 -9.03661 1.000 28.65000 255 ASN B CA 1
ATOM 9402 C C . ASN B 1 258 ? -48.97782 36.55281 -9.32568 1.000 35.78000 255 ASN B C 1
ATOM 9403 O O . ASN B 1 258 ? -49.01224 37.14980 -10.40413 1.000 32.85000 255 ASN B O 1
ATOM 9414 N N . LYS B 1 259 ? -48.14337 36.88918 -8.34443 1.000 25.06000 256 LYS B N 1
ATOM 9415 C CA . LYS B 1 259 ? -47.13714 37.93212 -8.47284 1.000 23.04000 256 LYS B CA 1
ATOM 9416 C C . LYS B 1 259 ? -45.85512 37.35845 -9.06793 1.000 19.95000 256 LYS B C 1
ATOM 9417 O O . LYS B 1 259 ? -45.57696 36.16202 -8.96631 1.000 20.16000 256 LYS B O 1
ATOM 9436 N N . ILE B 1 260 ? -45.06420 38.23754 -9.68388 1.000 20.54000 257 ILE B N 1
ATOM 9437 C CA . ILE B 1 260 ? -43.82859 37.83214 -10.34605 1.000 20.52000 257 ILE B CA 1
ATOM 9438 C C . ILE B 1 260 ? -42.72620 37.64176 -9.31303 1.000 18.82000 257 ILE B C 1
ATOM 9439 O O . ILE B 1 260 ? -42.57915 38.44025 -8.37981 1.000 19.08000 257 ILE B O 1
ATOM 9455 N N . VAL B 1 261 ? -41.93722 36.58309 -9.48638 1.000 17.04000 258 VAL B N 1
ATOM 9456 C CA . VAL B 1 261 ? -40.73299 36.35485 -8.69662 1.000 14.23000 258 VAL B CA 1
ATOM 9457 C C . VAL B 1 261 ? -39.58295 36.09036 -9.65712 1.000 16.75000 258 VAL B C 1
ATOM 9458 O O . VAL B 1 261 ? -39.68696 35.22827 -10.53697 1.000 16.91000 258 VAL B O 1
ATOM 9471 N N . LEU B 1 262 ? -38.49636 36.83679 -9.49135 1.000 15.08000 259 LEU B N 1
ATOM 9472 C CA . LEU B 1 262 ? -37.31262 36.73015 -10.33287 1.000 17.86000 259 LEU B CA 1
ATOM 9473 C C . LEU B 1 262 ? -36.19598 36.09672 -9.51680 1.000 19.34000 259 LEU B C 1
ATOM 9474 O O . LEU B 1 262 ? -35.75565 36.66870 -8.51310 1.000 19.52000 259 LEU B O 1
ATOM 9490 N N . TYR B 1 263 ? -35.75466 34.91396 -9.93517 1.000 15.72000 260 TYR B N 1
ATOM 9491 C CA . TYR B 1 263 ? -34.66647 34.21095 -9.26478 1.000 17.05000 260 TYR B CA 1
ATOM 9492 C C . TYR B 1 263 ? -33.34667 34.59044 -9.92347 1.000 16.72000 260 TYR B C 1
ATOM 9493 O O . TYR B 1 263 ? -33.11528 34.25713 -11.09196 1.000 18.94000 260 TYR B O 1
ATOM 9511 N N . LYS B 1 264 ? -32.46747 35.26478 -9.18276 1.000 16.99000 261 LYS B N 1
ATOM 9512 C CA . LYS B 1 264 ? -31.10583 35.49530 -9.66444 1.000 16.14000 261 LYS B CA 1
ATOM 9513 C C . LYS B 1 264 ? -30.23422 34.35517 -9.15487 1.000 18.22000 261 LYS B C 1
ATOM 9514 O O . LYS B 1 264 ? -29.82740 34.34103 -7.99121 1.000 14.80000 261 LYS B O 1
ATOM 9533 N N . ALA B 1 265 ? -29.93929 33.40493 -10.03586 1.000 18.65000 262 ALA B N 1
ATOM 9534 C CA . ALA B 1 265 ? -29.12748 32.24239 -9.71372 1.000 18.65000 262 ALA B CA 1
ATOM 9535 C C . ALA B 1 265 ? -27.68353 32.45879 -10.15627 1.000 16.05000 262 ALA B C 1
ATOM 9536 O O . ALA B 1 265 ? -27.37830 33.33042 -10.97447 1.000 17.79000 262 ALA B O 1
ATOM 9543 N N . TRP B 1 266 ? -26.79279 31.64397 -9.59765 1.000 16.73000 263 TRP B N 1
ATOM 9544 C CA . TRP B 1 266 ? -25.35199 31.78393 -9.75119 1.000 17.25000 263 TRP B CA 1
ATOM 9545 C C . TRP B 1 266 ? -24.73087 30.41072 -9.95774 1.000 17.07000 263 TRP B C 1
ATOM 9546 O O . TRP B 1 266 ? -25.28879 29.40343 -9.50882 1.000 17.72000 263 TRP B O 1
ATOM 9567 N N . PRO B 1 267 ? -23.58863 30.33372 -10.65287 1.000 18.00000 264 PRO B N 1
ATOM 9568 C CA . PRO B 1 267 ? -23.01127 29.00637 -10.92721 1.000 16.25000 264 PRO B CA 1
ATOM 9569 C C . PRO B 1 267 ? -22.71125 28.19973 -9.67655 1.000 22.35000 264 PRO B C 1
ATOM 9570 O O . PRO B 1 267 ? -22.93358 26.98269 -9.66305 1.000 21.78000 264 PRO B O 1
ATOM 9581 N N . ASP B 1 268 ? -22.19621 28.83622 -8.63109 1.000 19.54000 265 ASP B N 1
ATOM 9582 C CA . ASP B 1 268 ? -21.89085 28.15694 -7.37759 1.000 21.29000 265 ASP B CA 1
ATOM 9583 C C . ASP B 1 268 ? -21.59317 29.23570 -6.34929 1.000 22.12000 265 ASP B C 1
ATOM 9584 O O . ASP B 1 268 ? -21.52914 30.42414 -6.67342 1.000 19.52000 265 ASP B O 1
ATOM 9593 N N . HIS B 1 269 ? -21.41738 28.81324 -5.10146 1.000 21.78000 266 HIS B N 1
ATOM 9594 C CA . HIS B 1 269 ? -21.08413 29.76583 -4.05415 1.000 19.43000 266 HIS B CA 1
ATOM 9595 C C . HIS B 1 269 ? -19.83897 30.55411 -4.43628 1.000 17.90000 266 HIS B C 1
ATOM 9596 O O . HIS B 1 269 ? -18.84627 29.98770 -4.90456 1.000 22.23000 266 HIS B O 1
ATOM 9610 N N . ASP B 1 270 ? -19.90903 31.87236 -4.25897 1.000 21.23000 267 ASP B N 1
ATOM 9611 C CA . ASP B 1 270 ? -18.80770 32.80735 -4.46545 1.000 24.17000 267 ASP B CA 1
ATOM 9612 C C . ASP B 1 270 ? -18.42920 32.98478 -5.93196 1.000 23.14000 267 ASP B C 1
ATOM 9613 O O . ASP B 1 270 ? -17.38391 33.57953 -6.22159 1.000 27.33000 267 ASP B O 1
ATOM 9622 N N . ILE B 1 271 ? -19.23947 32.49675 -6.86597 1.000 21.21000 268 ILE B N 1
ATOM 9623 C CA . ILE B 1 271 ? -18.96453 32.63726 -8.29820 1.000 20.75000 268 ILE B CA 1
ATOM 9624 C C . ILE B 1 271 ? -19.78932 33.83225 -8.76397 1.000 20.96000 268 ILE B C 1
ATOM 9625 O O . ILE B 1 271 ? -20.91205 33.69139 -9.25587 1.000 20.21000 268 ILE B O 1
ATOM 9641 N N . ASN B 1 272 ? -19.22469 35.02696 -8.60641 1.000 18.85000 269 ASN B N 1
ATOM 9642 C CA . ASN B 1 272 ? -19.95733 36.25678 -8.87497 1.000 20.11000 269 ASN B CA 1
ATOM 9643 C C . ASN B 1 272 ? -18.96059 37.36257 -9.19033 1.000 26.23000 269 ASN B C 1
ATOM 9644 O O . ASN B 1 272 ? -17.74530 37.18354 -9.07671 1.000 22.87000 269 ASN B O 1
ATOM 9655 N N . TRP B 1 273 ? -19.49920 38.51683 -9.59527 1.000 25.66000 270 TRP B N 1
ATOM 9656 C CA . TRP B 1 273 ? -18.67441 39.58716 -10.14330 1.000 28.80000 270 TRP B CA 1
ATOM 9657 C C . TRP B 1 273 ? -17.74908 40.20414 -9.10686 1.000 27.11000 270 TRP B C 1
ATOM 9658 O O . TRP B 1 273 ? -16.85042 40.96700 -9.47729 1.000 28.94000 270 TRP B O 1
ATOM 9679 N N . LEU B 1 274 ? -17.94827 39.89865 -7.82756 1.000 25.32000 271 LEU B N 1
ATOM 9680 C CA . LEU B 1 274 ? -17.11957 40.42713 -6.75486 1.000 28.17000 271 LEU B CA 1
ATOM 9681 C C . LEU B 1 274 ? -15.92574 39.53816 -6.44013 1.000 32.53000 271 LEU B C 1
ATOM 9682 O O . LEU B 1 274 ? -15.01252 39.97868 -5.73346 1.000 32.77000 271 LEU B O 1
ATOM 9698 N N . ASN B 1 275 ? -15.91727 38.30422 -6.93913 1.000 28.71000 272 ASN B N 1
ATOM 9699 C CA . ASN B 1 275 ? -14.80958 37.37322 -6.73643 1.000 25.77000 272 ASN B CA 1
ATOM 9700 C C . ASN B 1 275 ? -13.75200 37.65487 -7.79538 1.000 28.43000 272 ASN B C 1
ATOM 9701 O O . ASN B 1 275 ? -13.87048 37.22337 -8.94484 1.000 26.97000 272 ASN B O 1
ATOM 9712 N N . ARG B 1 276 ? -12.70597 38.38355 -7.40304 1.000 27.55000 273 ARG B N 1
ATOM 9713 C CA . ARG B 1 276 ? -11.68287 38.77867 -8.36330 1.000 31.11000 273 ARG B CA 1
ATOM 9714 C C . ARG B 1 276 ? -11.03156 37.56449 -9.01244 1.000 34.67000 273 ARG B C 1
ATOM 9715 O O . ARG B 1 276 ? -10.69263 37.59688 -10.20136 1.000 37.62000 273 ARG B O 1
ATOM 9736 N N . LYS B 1 277 ? -10.84384 36.48244 -8.25203 1.000 31.37000 274 LYS B N 1
ATOM 9737 C CA . LYS B 1 277 ? -10.21414 35.29757 -8.82523 1.000 34.84000 274 LYS B CA 1
ATOM 9738 C C . LYS B 1 277 ? -11.01005 34.77397 -10.01330 1.000 39.36000 274 LYS B C 1
ATOM 9739 O O . LYS B 1 277 ? -10.43368 34.41657 -11.04726 1.000 39.29000 274 LYS B O 1
ATOM 9758 N N . PHE B 1 278 ? -12.33602 34.71319 -9.88386 1.000 32.64000 275 PHE B N 1
ATOM 9759 C CA . PHE B 1 278 ? -13.15150 34.20784 -10.98133 1.000 30.98000 275 PHE B CA 1
ATOM 9760 C C . PHE B 1 278 ? -13.25260 35.22786 -12.10938 1.000 28.02000 275 PHE B C 1
ATOM 9761 O O . PHE B 1 278 ? -13.11008 34.87852 -13.28611 1.000 24.46000 275 PHE B O 1
ATOM 9778 N N . MET B 1 279 ? -13.50179 36.49747 -11.77020 1.000 30.60000 276 MET B N 1
ATOM 9779 C CA . MET B 1 279 ? -13.70302 37.50855 -12.80448 1.000 30.54000 276 MET B CA 1
ATOM 9780 C C . MET B 1 279 ? -12.45716 37.71224 -13.65467 1.000 31.51000 276 MET B C 1
ATOM 9781 O O . MET B 1 279 ? -12.56446 38.11130 -14.81991 1.000 33.39000 276 MET B O 1
ATOM 9795 N N . SER B 1 280 ? -11.27538 37.45535 -13.09825 1.000 31.91000 277 SER B N 1
ATOM 9796 C CA . SER B 1 280 ? -10.03779 37.66771 -13.83537 1.000 37.10000 277 SER B CA 1
ATOM 9797 C C . SER B 1 280 ? -9.72460 36.54175 -14.81132 1.000 37.65000 277 SER B C 1
ATOM 9798 O O . SER B 1 280 ? -8.78518 36.67769 -15.60134 1.000 34.22000 277 SER B O 1
ATOM 9806 N N . GLN B 1 281 ? -10.47757 35.44498 -14.78273 1.000 29.83000 278 GLN B N 1
ATOM 9807 C CA . GLN B 1 281 ? -10.27696 34.38754 -15.75913 1.000 30.93000 278 GLN B CA 1
ATOM 9808 C C . GLN B 1 281 ? -10.70701 34.85822 -17.14673 1.000 30.57000 278 GLN B C 1
ATOM 9809 O O . GLN B 1 281 ? -11.32174 35.91518 -17.31818 1.000 29.78000 278 GLN B O 1
ATOM 9823 N N . SER B 1 282 ? -10.37262 34.04882 -18.14716 1.000 30.75000 279 SER B N 1
ATOM 9824 C CA . SER B 1 282 ? -10.71990 34.37684 -19.51782 1.000 30.02000 279 SER B CA 1
ATOM 9825 C C . SER B 1 282 ? -12.22369 34.21991 -19.73548 1.000 33.38000 279 SER B C 1
ATOM 9826 O O . SER B 1 282 ? -12.87534 33.41463 -19.06497 1.000 31.44000 279 SER B O 1
ATOM 9834 N N . PRO B 1 283 ? -12.80201 34.98635 -20.66378 1.000 34.37000 280 PRO B N 1
ATOM 9835 C CA . PRO B 1 283 ? -14.22386 34.78415 -20.98410 1.000 28.47000 280 PRO B CA 1
ATOM 9836 C C . PRO B 1 283 ? -14.56692 33.34337 -21.31729 1.000 30.76000 280 PRO B C 1
ATOM 9837 O O . PRO B 1 283 ? -15.64161 32.86172 -20.93950 1.000 27.29000 280 PRO B O 1
ATOM 9848 N N . ALA B 1 284 ? -13.67597 32.63409 -22.01271 1.000 29.18000 281 ALA B N 1
ATOM 9849 C CA . ALA B 1 284 ? -13.96026 31.24766 -22.36833 1.000 29.50000 281 ALA B CA 1
ATOM 9850 C C . ALA B 1 284 ? -14.04308 30.36185 -21.13010 1.000 25.96000 281 ALA B C 1
ATOM 9851 O O . ALA B 1 284 ? -14.94184 29.51982 -21.02258 1.000 28.73000 281 ALA B O 1
ATOM 9858 N N . LYS B 1 285 ? -13.11332 30.53369 -20.18685 1.000 25.53000 282 LYS B N 1
ATOM 9859 C CA . LYS B 1 285 ? -13.12418 29.71624 -18.97846 1.000 28.26000 282 LYS B CA 1
ATOM 9860 C C . LYS B 1 285 ? -14.37028 29.98188 -18.14590 1.000 23.41000 282 LYS B C 1
ATOM 9861 O O . LYS B 1 285 ? -14.98583 29.04824 -17.61896 1.000 23.50000 282 LYS B O 1
ATOM 9880 N N . LYS B 1 286 ? -14.75197 31.25476 -18.01029 1.000 23.38000 283 LYS B N 1
ATOM 9881 C CA . LYS B 1 286 ? -15.91062 31.59985 -17.19259 1.000 23.56000 283 LYS B CA 1
ATOM 9882 C C . LYS B 1 286 ? -17.18519 31.00247 -17.77555 1.000 21.79000 283 LYS B C 1
ATOM 9883 O O . LYS B 1 286 ? -17.99526 30.41200 -17.05055 1.000 22.20000 283 LYS B O 1
ATOM 9902 N N . GLU B 1 287 ? -17.37699 31.13353 -19.09193 1.000 20.84000 284 GLU B N 1
ATOM 9903 C CA . GLU B 1 287 ? -18.57156 30.56357 -19.70479 1.000 20.11000 284 GLU B CA 1
ATOM 9904 C C . GLU B 1 287 ? -18.56198 29.04215 -19.61540 1.000 19.97000 284 GLU B C 1
ATOM 9905 O O . GLU B 1 287 ? -19.60164 28.42634 -19.35209 1.000 22.00000 284 GLU B O 1
ATOM 9917 N N . ALA B 1 288 ? -17.40142 28.41718 -19.83716 1.000 21.02000 285 ALA B N 1
ATOM 9918 C CA . ALA B 1 288 ? -17.30899 26.96806 -19.69199 1.000 20.25000 285 ALA B CA 1
ATOM 9919 C C . ALA B 1 288 ? -17.73422 26.53288 -18.29662 1.000 19.86000 285 ALA B C 1
ATOM 9920 O O . ALA B 1 288 ? -18.46658 25.54895 -18.13910 1.000 22.93000 285 ALA B O 1
ATOM 9927 N N . PHE B 1 289 ? -17.27546 27.25326 -17.27111 1.000 21.70000 286 PHE B N 1
ATOM 9928 C CA . PHE B 1 289 ? -17.64361 26.92023 -15.89879 1.000 20.23000 286 PHE B CA 1
ATOM 9929 C C . PHE B 1 289 ? -19.13928 27.10341 -15.67280 1.000 21.18000 286 PHE B C 1
ATOM 9930 O O . PHE B 1 289 ? -19.79456 26.24831 -15.06369 1.000 18.85000 286 PHE B O 1
ATOM 9947 N N . ALA B 1 290 ? -19.70181 28.20868 -16.16667 1.000 20.00000 287 ALA B N 1
ATOM 9948 C CA . ALA B 1 290 ? -21.13004 28.45084 -15.98865 1.000 18.71000 287 ALA B CA 1
ATOM 9949 C C . ALA B 1 290 ? -21.96607 27.40956 -16.72274 1.000 17.47000 287 ALA B C 1
ATOM 9950 O O . ALA B 1 290 ? -23.00250 26.96357 -16.21550 1.000 19.64000 287 ALA B O 1
ATOM 9957 N N . ARG B 1 291 ? -21.53336 27.01196 -17.92206 1.000 18.48000 288 ARG B N 1
ATOM 9958 C CA . ARG B 1 291 ? -22.27818 26.01931 -18.68936 1.000 17.60000 288 ARG B CA 1
ATOM 9959 C C . ARG B 1 291 ? -22.32606 24.67926 -17.97278 1.000 20.73000 288 ARG B C 1
ATOM 9960 O O . ARG B 1 291 ? -23.35794 23.99743 -17.97514 1.000 23.64000 288 ARG B O 1
ATOM 9981 N N . GLU B 1 292 ? -21.21939 24.28067 -17.36144 1.000 24.49000 289 GLU B N 1
ATOM 9982 C CA A GLU B 1 292 ? -21.16141 22.98741 -16.69469 0.680 23.27000 289 GLU B CA 1
ATOM 9983 C CA B GLU B 1 292 ? -21.15636 22.99349 -16.68988 0.320 23.40000 289 GLU B CA 1
ATOM 9984 C C . GLU B 1 292 ? -21.87204 22.99136 -15.34816 1.000 24.83000 289 GLU B C 1
ATOM 9985 O O . GLU B 1 292 ? -22.31104 21.92973 -14.89491 1.000 26.63000 289 GLU B O 1
ATOM 10006 N N . LYS B 1 293 ? -22.00934 24.14917 -14.71262 1.000 22.93000 290 LYS B N 1
ATOM 10007 C CA . LYS B 1 293 ? -22.53896 24.23494 -13.36080 1.000 22.56000 290 LYS B CA 1
ATOM 10008 C C . LYS B 1 293 ? -24.00494 24.63631 -13.29873 1.000 21.51000 290 LYS B C 1
ATOM 10009 O O . LYS B 1 293 ? -24.56120 24.71298 -12.19910 1.000 21.24000 290 LYS B O 1
ATOM 10028 N N . ILE B 1 294 ? -24.65227 24.87803 -14.44002 1.000 20.91000 291 ILE B N 1
ATOM 10029 C CA . ILE B 1 294 ? -26.01191 25.40362 -14.41061 1.000 19.76000 291 ILE B CA 1
ATOM 10030 C C . ILE B 1 294 ? -27.00882 24.40602 -13.83340 1.000 20.61000 291 ILE B C 1
ATOM 10031 O O . ILE B 1 294 ? -28.09049 24.80715 -13.38495 1.000 19.13000 291 ILE B O 1
ATOM 10047 N N . THR B 1 295 ? -26.66878 23.11604 -13.81494 1.000 22.92000 292 THR B N 1
ATOM 10048 C CA . THR B 1 295 ? -27.65287 22.09049 -13.48015 1.000 20.47000 292 THR B CA 1
ATOM 10049 C C . THR B 1 295 ? -28.21995 22.29669 -12.08021 1.000 15.83000 292 THR B C 1
ATOM 10050 O O . THR B 1 295 ? -29.43596 22.22259 -11.87351 1.000 18.93000 292 THR B O 1
ATOM 10061 N N . TYR B 1 296 ? -27.34975 22.54882 -11.09990 1.000 19.67000 293 TYR B N 1
ATOM 10062 C CA . TYR B 1 296 ? -27.82711 22.66582 -9.72347 1.000 17.21000 293 TYR B CA 1
ATOM 10063 C C . TYR B 1 296 ? -28.68942 23.90663 -9.52592 1.000 18.60000 293 TYR B C 1
ATOM 10064 O O . TYR B 1 296 ? -29.82998 23.77200 -9.04935 1.000 17.41000 293 TYR B O 1
ATOM 10082 N N . PRO B 1 297 ? -28.23940 25.12037 -9.86134 1.000 16.00000 294 PRO B N 1
ATOM 10083 C CA . PRO B 1 297 ? -29.12401 26.28221 -9.67688 1.000 16.13000 294 PRO B CA 1
ATOM 10084 C C . PRO B 1 297 ? -30.40989 26.19319 -10.48126 1.000 16.81000 294 PRO B C 1
ATOM 10085 O O . PRO B 1 297 ? -31.47370 26.58148 -9.98484 1.000 16.71000 294 PRO B O 1
ATOM 10096 N N . LEU B 1 298 ? -30.34622 25.69060 -11.71684 1.000 16.28000 295 LEU B N 1
ATOM 10097 C CA . LEU B 1 298 ? -31.56523 25.53154 -12.50232 1.000 15.11000 295 LEU B CA 1
ATOM 10098 C C . LEU B 1 298 ? -32.52845 24.56184 -11.82735 1.000 15.98000 295 LEU B C 1
ATOM 10099 O O . LEU B 1 298 ? -33.73614 24.82010 -11.75603 1.000 17.21000 295 LEU B O 1
ATOM 10115 N N . ALA B 1 299 ? -32.01286 23.43971 -11.32405 1.000 15.20000 296 ALA B N 1
ATOM 10116 C CA . ALA B 1 299 ? -32.87086 22.48941 -10.62650 1.000 16.08000 296 ALA B CA 1
ATOM 10117 C C . ALA B 1 299 ? -33.49238 23.12204 -9.38728 1.000 16.26000 296 ALA B C 1
ATOM 10118 O O . ALA B 1 299 ? -34.67301 22.90412 -9.09636 1.000 17.72000 296 ALA B O 1
ATOM 10125 N N . CYS B 1 300 ? -32.71854 23.92019 -8.64939 1.000 15.36000 297 CYS B N 1
ATOM 10126 C CA . CYS B 1 300 ? -33.26808 24.58593 -7.47265 1.000 18.05000 297 CYS B CA 1
ATOM 10127 C C . CYS B 1 300 ? -34.40482 25.52242 -7.85771 1.000 17.24000 297 CYS B C 1
ATOM 10128 O O . CYS B 1 300 ? -35.44159 25.55871 -7.18819 1.000 17.82000 297 CYS B O 1
ATOM 10136 N N . TYR B 1 301 ? -34.23524 26.27893 -8.94568 1.000 17.95000 298 TYR B N 1
ATOM 10137 C CA . TYR B 1 301 ? -35.32154 27.12804 -9.41846 1.000 16.09000 298 TYR B CA 1
ATOM 10138 C C . TYR B 1 301 ? -36.53862 26.29096 -9.79607 1.000 15.33000 298 TYR B C 1
ATOM 10139 O O . TYR B 1 301 ? -37.67438 26.63145 -9.44065 1.000 15.94000 298 TYR B O 1
ATOM 10157 N N . LEU B 1 302 ? -36.31729 25.18044 -10.50848 1.000 16.48000 299 LEU B N 1
ATOM 10158 C CA . LEU B 1 302 ? -37.43194 24.36628 -10.98157 1.000 16.18000 299 LEU B CA 1
ATOM 10159 C C . LEU B 1 302 ? -38.20137 23.72546 -9.83209 1.000 18.53000 299 LEU B C 1
ATOM 10160 O O . LEU B 1 302 ? -39.40637 23.48209 -9.95756 1.000 19.60000 299 LEU B O 1
ATOM 10176 N N . ILE B 1 303 ? -37.53296 23.43448 -8.71428 1.000 17.92000 300 ILE B N 1
ATOM 10177 C CA . ILE B 1 303 ? -38.22690 22.83588 -7.57704 1.000 18.92000 300 ILE B CA 1
ATOM 10178 C C . ILE B 1 303 ? -39.32103 23.76675 -7.06951 1.000 17.39000 300 ILE B C 1
ATOM 10179 O O . ILE B 1 303 ? -40.41828 23.31984 -6.70972 1.000 22.01000 300 ILE B O 1
ATOM 10195 N N . GLY B 1 304 ? -39.04848 25.07057 -7.04039 1.000 19.61000 301 GLY B N 1
ATOM 10196 C CA . GLY B 1 304 ? -39.98084 26.01701 -6.46107 1.000 18.22000 301 GLY B CA 1
ATOM 10197 C C . GLY B 1 304 ? -40.71228 26.89082 -7.45732 1.000 19.55000 301 GLY B C 1
ATOM 10198 O O . GLY B 1 304 ? -41.50621 27.74778 -7.06363 1.000 20.86000 301 GLY B O 1
ATOM 10202 N N . ALA B 1 305 ? -40.45801 26.68981 -8.74901 1.000 17.69000 302 ALA B N 1
ATOM 10203 C CA . ALA B 1 305 ? -41.00615 27.58328 -9.75992 1.000 17.86000 302 ALA B CA 1
ATOM 10204 C C . ALA B 1 305 ? -42.53017 27.54580 -9.76901 1.000 21.74000 302 ALA B C 1
ATOM 10205 O O . ALA B 1 305 ? -43.14610 26.48194 -9.66297 1.000 23.14000 302 ALA B O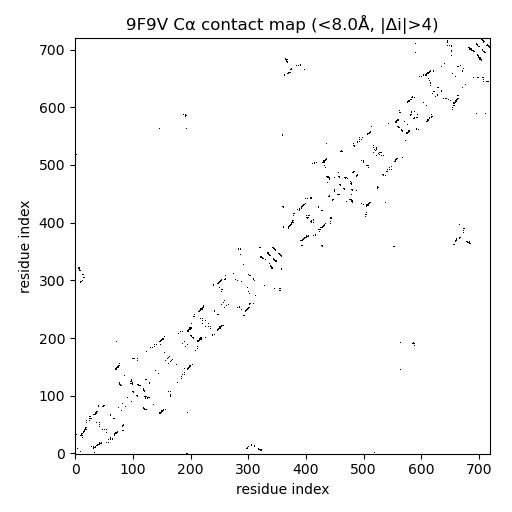 1
ATOM 10212 N N . GLU B 1 306 ? -43.13443 28.72579 -9.90505 1.000 21.19000 303 GLU B N 1
ATOM 10213 C CA . GLU B 1 306 ? -44.57362 28.88391 -10.05257 1.000 22.88000 303 GLU B CA 1
ATOM 10214 C C . GLU B 1 306 ? -44.85626 29.71507 -11.29840 1.000 25.13000 303 GLU B C 1
ATOM 10215 O O . GLU B 1 306 ? -43.94632 30.26967 -11.92367 1.000 22.32000 303 GLU B O 1
ATOM 10227 N N . GLU B 1 307 ? -46.13777 29.80822 -11.65512 1.000 24.01000 304 GLU B N 1
ATOM 10228 C CA . GLU B 1 307 ? -46.54230 30.70014 -12.73348 1.000 25.15000 304 GLU B CA 1
ATOM 10229 C C . GLU B 1 307 ? -45.93520 32.08054 -12.52105 1.000 23.17000 304 GLU B C 1
ATOM 10230 O O . GLU B 1 307 ? -45.93905 32.61237 -11.40837 1.000 20.82000 304 GLU B O 1
ATOM 10242 N N . ASN B 1 308 ? -45.39859 32.65185 -13.59848 1.000 20.03000 305 ASN B N 1
ATOM 10243 C CA . ASN B 1 308 ? -44.86232 34.00662 -13.60947 1.000 18.39000 305 ASN B CA 1
ATOM 10244 C C . ASN B 1 308 ? -43.59033 34.14697 -12.78244 1.000 20.32000 305 ASN B C 1
ATOM 10245 O O . ASN B 1 308 ? -43.25768 35.24848 -12.33507 1.000 20.17000 305 ASN B O 1
ATOM 10256 N N . SER B 1 309 ? -42.86818 33.05320 -12.57169 1.000 19.70000 306 SER B N 1
ATOM 10257 C CA . SER B 1 309 ? -41.53047 33.08844 -12.00142 1.000 19.02000 306 SER B CA 1
ATOM 10258 C C . SER B 1 309 ? -40.50941 32.86940 -13.11118 1.000 20.16000 306 SER B C 1
ATOM 10259 O O . SER B 1 309 ? -40.76729 32.14410 -14.07386 1.000 22.07000 306 SER B O 1
ATOM 10267 N N . TYR B 1 310 ? -39.34589 33.50676 -12.97104 1.000 17.35000 307 TYR B N 1
ATOM 10268 C CA . TYR B 1 310 ? -38.32953 33.49540 -14.01425 1.000 18.84000 307 TYR B CA 1
ATOM 10269 C C . TYR B 1 310 ? -36.94762 33.20871 -13.44334 1.000 20.94000 307 TYR B C 1
ATOM 10270 O O . TYR B 1 310 ? -36.65788 33.48425 -12.27629 1.000 17.36000 307 TYR B O 1
ATOM 10288 N N . PHE B 1 311 ? -36.09236 32.67466 -14.31042 1.000 15.62000 308 PHE B N 1
ATOM 10289 C CA . PHE B 1 311 ? -34.75125 32.21900 -13.97155 1.000 13.69000 308 PHE B CA 1
ATOM 10290 C C . PHE B 1 311 ? -33.74514 33.15129 -14.63250 1.000 17.79000 308 PHE B C 1
ATOM 10291 O O . PHE B 1 311 ? -33.78992 33.35550 -15.84872 1.000 18.62000 308 PHE B O 1
ATOM 10308 N N . CYS B 1 312 ? -32.86083 33.73143 -13.82700 1.000 17.69000 309 CYS B N 1
ATOM 10309 C CA . CYS B 1 312 ? -31.80131 34.61309 -14.29713 1.000 18.85000 309 CYS B CA 1
ATOM 10310 C C . CYS B 1 312 ? -30.47040 34.00660 -13.88241 1.000 19.44000 309 CYS B C 1
ATOM 10311 O O . CYS B 1 312 ? -30.26608 33.71196 -12.70085 1.000 17.20000 309 CYS B O 1
ATOM 10319 N N . TYR B 1 313 ? -29.57696 33.79912 -14.84902 1.000 15.02000 310 TYR B N 1
ATOM 10320 C CA . TYR B 1 313 ? -28.36632 33.03518 -14.58971 1.000 16.55000 310 TYR B CA 1
ATOM 10321 C C . TYR B 1 313 ? -27.15488 33.69653 -15.22209 1.000 21.69000 310 TYR B C 1
ATOM 10322 O O . TYR B 1 313 ? -27.17067 34.05593 -16.40195 1.000 24.45000 310 TYR B O 1
ATOM 10340 N N . GLY B 1 314 ? -26.10403 33.80899 -14.42714 1.000 22.11000 311 GLY B N 1
ATOM 10341 C CA . GLY B 1 314 ? -24.87260 34.45109 -14.83015 1.000 20.73000 311 GLY B CA 1
ATOM 10342 C C . GLY B 1 314 ? -24.05474 34.68641 -13.58254 1.000 17.91000 311 GLY B C 1
ATOM 10343 O O . GLY B 1 314 ? -24.49037 34.38438 -12.46693 1.000 23.74000 311 GLY B O 1
ATOM 10347 N N . TRP B 1 315 ? -22.85961 35.23306 -13.77696 1.000 16.19000 312 TRP B N 1
ATOM 10348 C CA . TRP B 1 315 ? -22.00441 35.55510 -12.64211 1.000 18.43000 312 TRP B CA 1
ATOM 10349 C C . TRP B 1 315 ? -21.94126 37.05224 -12.38541 1.000 19.30000 312 TRP B C 1
ATOM 10350 O O . TRP B 1 315 ? -21.17986 37.49495 -11.52074 1.000 20.19000 312 TRP B O 1
ATOM 10371 N N . GLY B 1 316 ? -22.72143 37.84044 -13.11524 1.000 18.85000 313 GLY B N 1
ATOM 10372 C CA . GLY B 1 316 ? -22.69813 39.27728 -12.91839 1.000 18.73000 313 GLY B CA 1
ATOM 10373 C C . GLY B 1 316 ? -23.76881 39.94265 -13.74727 1.000 19.45000 313 GLY B C 1
ATOM 10374 O O . GLY B 1 316 ? -24.57662 39.28649 -14.40933 1.000 20.25000 313 GLY B O 1
ATOM 10378 N N . TYR B 1 317 ? -23.75945 41.27173 -13.70782 1.000 17.85000 314 TYR B N 1
ATOM 10379 C CA . TYR B 1 317 ? -24.79809 42.06500 -14.34197 1.000 20.03000 314 TYR B CA 1
ATOM 10380 C C . TYR B 1 317 ? -24.28133 42.86432 -15.52281 1.000 21.35000 314 TYR B C 1
ATOM 10381 O O . TYR B 1 317 ? -25.04755 43.62681 -16.12086 1.000 20.43000 314 TYR B O 1
ATOM 10399 N N . GLY B 1 318 ? -23.00402 42.72068 -15.86608 1.000 22.44000 315 GLY B N 1
ATOM 10400 C CA . GLY B 1 318 ? -22.52892 43.22082 -17.13720 1.000 19.86000 315 GLY B CA 1
ATOM 10401 C C . GLY B 1 318 ? -23.03202 42.36965 -18.28674 1.000 22.13000 315 GLY B C 1
ATOM 10402 O O . GLY B 1 318 ? -23.32946 41.18466 -18.13629 1.000 20.19000 315 GLY B O 1
ATOM 10406 N N . ILE B 1 319 ? -23.12638 42.98943 -19.46447 1.000 19.70000 316 ILE B N 1
ATOM 10407 C CA . ILE B 1 319 ? -23.67259 42.28854 -20.61834 1.000 21.45000 316 ILE B CA 1
ATOM 10408 C C . ILE B 1 319 ? -22.83584 41.06760 -20.98371 1.000 20.32000 316 ILE B C 1
ATOM 10409 O O . ILE B 1 319 ? -23.34851 40.13124 -21.60622 1.000 22.55000 316 ILE B O 1
ATOM 10425 N N . ASP B 1 320 ? -21.56529 41.03679 -20.58441 1.000 23.91000 317 ASP B N 1
ATOM 10426 C CA . ASP B 1 320 ? -20.66974 39.92803 -20.88535 1.000 22.33000 317 ASP B CA 1
ATOM 10427 C C . ASP B 1 320 ? -20.51252 38.95258 -19.72136 1.000 25.86000 317 ASP B C 1
ATOM 10428 O O . ASP B 1 320 ? -19.60675 38.11326 -19.75338 1.000 23.45000 317 ASP B O 1
ATOM 10437 N N . ASP B 1 321 ? -21.37661 39.02774 -18.70480 1.000 21.94000 318 ASP B N 1
ATOM 10438 C CA . ASP B 1 321 ? -21.19841 38.27274 -17.46808 1.000 20.34000 318 ASP B CA 1
ATOM 10439 C C . ASP B 1 321 ? -22.06103 37.01162 -17.40080 1.000 19.00000 318 ASP B C 1
ATOM 10440 O O . ASP B 1 321 ? -22.51736 36.63188 -16.31615 1.000 21.99000 318 ASP B O 1
ATOM 10449 N N . GLY B 1 322 ? -22.29106 36.34933 -18.53221 1.000 19.17000 319 GLY B N 1
ATOM 10450 C CA . GLY B 1 322 ? -22.84571 35.01324 -18.54968 1.000 17.99000 319 GLY B CA 1
ATOM 10451 C C . GLY B 1 322 ? -24.33097 34.92521 -18.82477 1.000 15.40000 319 GLY B C 1
ATOM 10452 O O . GLY B 1 322 ? -24.85138 33.81070 -18.95964 1.000 17.50000 319 GLY B O 1
ATOM 10456 N N . GLN B 1 323 ? -25.02465 36.05554 -18.91960 1.000 19.61000 320 GLN B N 1
ATOM 10457 C CA . GLN B 1 323 ? -26.46393 36.04766 -19.14100 1.000 19.91000 320 GLN B CA 1
ATOM 10458 C C . GLN B 1 323 ? -26.84181 35.94155 -20.61169 1.000 25.61000 320 GLN B C 1
ATOM 10459 O O . GLN B 1 323 ? -27.85599 35.31117 -20.93364 1.000 27.96000 320 GLN B O 1
ATOM 10473 N N . LEU B 1 324 ? -26.05688 36.53483 -21.51011 1.000 28.95000 321 LEU B N 1
ATOM 10474 C CA . LEU B 1 324 ? -26.30037 36.41673 -22.94905 1.000 25.10000 321 LEU B CA 1
ATOM 10475 C C . LEU B 1 324 ? -25.52348 35.22767 -23.52116 1.000 25.50000 321 LEU B C 1
ATOM 10476 O O . LEU B 1 324 ? -24.72172 35.34265 -24.44769 1.000 29.76000 321 LEU B O 1
ATOM 10492 N N . VAL B 1 325 ? -25.79114 34.06411 -22.93876 1.000 25.54000 322 VAL B N 1
ATOM 10493 C CA . VAL B 1 325 ? -25.15778 32.80677 -23.31405 1.000 25.07000 322 VAL B CA 1
ATOM 10494 C C . VAL B 1 325 ? -26.25474 31.81927 -23.68802 1.000 27.97000 322 VAL B C 1
ATOM 10495 O O . VAL B 1 325 ? -27.29348 31.74762 -23.02161 1.000 27.60000 322 VAL B O 1
ATOM 10508 N N . ASP B 1 326 ? -26.01895 31.05438 -24.75541 1.000 28.68000 323 ASP B N 1
ATOM 10509 C CA . ASP B 1 326 ? -27.00599 30.10671 -25.27378 1.000 27.79000 323 ASP B CA 1
ATOM 10510 C C . ASP B 1 326 ? -26.86194 28.77866 -24.53538 1.000 26.96000 323 ASP B C 1
ATOM 10511 O O . ASP B 1 326 ? -26.29046 27.80873 -25.03696 1.000 24.82000 323 ASP B O 1
ATOM 10520 N N . TYR B 1 327 ? -27.40047 28.73295 -23.32055 1.000 22.20000 324 TYR B N 1
ATOM 10521 C CA . TYR B 1 327 ? -27.35990 27.49155 -22.55364 1.000 21.69000 324 TYR B CA 1
ATOM 10522 C C . TYR B 1 327 ? -28.31950 26.48608 -23.18072 1.000 23.32000 324 TYR B C 1
ATOM 10523 O O . TYR B 1 327 ? -29.47460 26.83097 -23.45836 1.000 23.04000 324 TYR B O 1
ATOM 10541 N N . PRO B 1 328 ? -27.88752 25.24582 -23.42787 1.000 20.62000 325 PRO B N 1
ATOM 10542 C CA . PRO B 1 328 ? -28.79959 24.27783 -24.06067 1.000 23.89000 325 PRO B CA 1
ATOM 10543 C C . PRO B 1 328 ? -30.02920 23.98747 -23.22444 1.000 25.69000 325 PRO B C 1
ATOM 10544 O O . PRO B 1 328 ? -31.08884 23.66958 -23.78031 1.000 25.06000 325 PRO B O 1
ATOM 10555 N N . GLU B 1 329 ? -29.91977 24.08714 -21.89743 1.000 23.00000 326 GLU B N 1
ATOM 10556 C CA . GLU B 1 329 ? -31.06197 23.81445 -21.03590 1.000 25.63000 326 GLU B CA 1
ATOM 10557 C C . GLU B 1 329 ? -32.22338 24.76471 -21.29584 1.000 24.09000 326 GLU B C 1
ATOM 10558 O O . GLU B 1 329 ? -33.36200 24.43932 -20.94171 1.000 25.55000 326 GLU B O 1
ATOM 10570 N N . TYR B 1 330 ? -31.97188 25.92467 -21.90544 1.000 23.36000 327 TYR B N 1
ATOM 10571 C CA . TYR B 1 330 ? -33.05643 26.84747 -22.20891 1.000 27.65000 327 TYR B CA 1
ATOM 10572 C C . TYR B 1 330 ? -33.88173 26.41851 -23.41593 1.000 28.94000 327 TYR B C 1
ATOM 10573 O O . TYR B 1 330 ? -34.91774 27.03648 -23.68021 1.000 29.40000 327 TYR B O 1
ATOM 10591 N N . ARG B 1 331 ? -33.45799 25.38507 -24.14814 1.000 36.43000 328 ARG B N 1
ATOM 10592 C CA . ARG B 1 331 ? -34.13384 24.96836 -25.36859 1.000 42.68000 328 ARG B CA 1
ATOM 10593 C C . ARG B 1 331 ? -34.80589 23.60671 -25.25177 1.000 35.19000 328 ARG B C 1
ATOM 10594 O O . ARG B 1 331 ? -35.57277 23.23743 -26.14851 1.000 39.20000 328 ARG B O 1
ATOM 10598 N N . LYS B 1 332 ? -34.55635 22.85039 -24.16761 1.000 28.96000 329 LYS B N 1
ATOM 10599 C CA . LYS B 1 332 ? -35.17259 21.53765 -24.07081 1.000 27.51000 329 LYS B CA 1
ATOM 10600 C C . LYS B 1 332 ? -36.62737 21.67412 -23.62773 1.000 29.23000 329 LYS B C 1
ATOM 10601 O O . LYS B 1 332 ? -36.97578 22.62154 -22.91918 1.000 29.24000 329 LYS B O 1
ATOM 10620 N N . PRO B 1 333 ? -37.50749 20.77026 -24.06418 1.000 28.53000 330 PRO B N 1
ATOM 10621 C CA . PRO B 1 333 ? -38.89356 20.81530 -23.57734 1.000 30.33000 330 PRO B CA 1
ATOM 10622 C C . PRO B 1 333 ? -38.93881 20.64628 -22.06549 1.000 32.76000 330 PRO B C 1
ATOM 10623 O O . PRO B 1 333 ? -38.36836 19.70507 -21.51300 1.000 32.97000 330 PRO B O 1
ATOM 10634 N N . LEU B 1 334 ? -39.59652 21.58560 -21.39159 1.000 26.54000 331 LEU B N 1
ATOM 10635 C CA . LEU B 1 334 ? -39.86008 21.44888 -19.96615 1.000 27.55000 331 LEU B CA 1
ATOM 10636 C C . LEU B 1 334 ? -41.26878 20.94309 -19.71292 1.000 29.60000 331 LEU B C 1
ATOM 10637 O O . LEU B 1 334 ? -41.46935 19.89494 -19.09346 1.000 28.82000 331 LEU B O 1
ATOM 10653 N N . GLY B 1 335 ? -42.24156 21.66069 -20.22570 1.000 28.86000 332 GLY B N 1
ATOM 10654 C CA . GLY B 1 335 ? -43.62206 21.35309 -19.95407 1.000 30.54000 332 GLY B CA 1
ATOM 10655 C C . GLY B 1 335 ? -44.04804 21.80892 -18.57180 1.000 30.83000 332 GLY B C 1
ATOM 10656 O O . GLY B 1 335 ? -43.24047 22.19598 -17.72393 1.000 30.29000 332 GLY B O 1
ATOM 10660 N N . ALA B 1 336 ? -45.36318 21.75405 -18.33914 1.000 29.01000 333 ALA B N 1
ATOM 10661 C CA . ALA B 1 336 ? -45.89827 22.21926 -17.06741 1.000 28.96000 333 ALA B CA 1
ATOM 10662 C C . ALA B 1 336 ? -45.56139 21.22498 -15.95535 1.000 29.35000 333 ALA B C 1
ATOM 10663 O O . ALA B 1 336 ? -45.41906 20.02309 -16.20296 1.000 30.03000 333 ALA B O 1
ATOM 10670 N N . PRO B 1 337 ? -45.42990 21.70084 -14.71741 1.000 25.48000 334 PRO B N 1
ATOM 10671 C CA . PRO B 1 337 ? -45.17952 20.77466 -13.60631 1.000 29.15000 334 PRO B CA 1
ATOM 10672 C C . PRO B 1 337 ? -46.38085 19.87779 -13.35397 1.000 29.71000 334 PRO B C 1
ATOM 10673 O O . PRO B 1 337 ? -47.53219 20.30480 -13.46379 1.000 29.08000 334 PRO B O 1
ATOM 10684 N N . LYS B 1 338 ? -46.09880 18.61755 -13.01213 1.000 31.61000 335 LYS B N 1
ATOM 10685 C CA . LYS B 1 338 ? -47.17555 17.68627 -12.69002 1.000 32.78000 335 LYS B CA 1
ATOM 10686 C C . LYS B 1 338 ? -47.77920 17.99042 -11.32584 1.000 37.65000 335 LYS B C 1
ATOM 10687 O O . LYS B 1 338 ? -48.95928 17.70823 -11.08951 1.000 41.57000 335 LYS B O 1
ATOM 10706 N N . SER B 1 339 ? -46.98309 18.55226 -10.42339 1.000 31.31000 336 SER B N 1
ATOM 10707 C CA . SER B 1 339 ? -47.41225 18.89608 -9.07577 1.000 26.46000 336 SER B CA 1
ATOM 10708 C C . SER B 1 339 ? -46.29093 19.71216 -8.45052 1.000 33.28000 336 SER B C 1
ATOM 10709 O O . SER B 1 339 ? -45.22565 19.89290 -9.04584 1.000 29.52000 336 SER B O 1
ATOM 10717 N N . ARG B 1 340 ? -46.54211 20.21107 -7.24648 1.000 29.85000 337 ARG B N 1
ATOM 10718 C CA . ARG B 1 340 ? -45.48401 20.89390 -6.52460 1.000 27.71000 337 ARG B CA 1
ATOM 10719 C C . ARG B 1 340 ? -44.46289 19.87551 -6.02785 1.000 30.55000 337 ARG B C 1
ATOM 10720 O O . ARG B 1 340 ? -44.69200 18.66239 -6.03466 1.000 29.03000 337 ARG B O 1
ATOM 10741 N N . ALA B 1 341 ? -43.31035 20.38577 -5.61391 1.000 25.62000 338 ALA B N 1
ATOM 10742 C CA . ALA B 1 341 ? -42.20562 19.52211 -5.23400 1.000 25.98000 338 ALA B CA 1
ATOM 10743 C C . ALA B 1 341 ? -42.53665 18.72935 -3.97562 1.000 27.93000 338 ALA B C 1
ATOM 10744 O O . ALA B 1 341 ? -43.30316 19.16899 -3.11602 1.000 28.83000 338 ALA B O 1
ATOM 10751 N N . ARG B 1 342 ? -41.94802 17.54178 -3.88190 1.000 27.18000 339 ARG B N 1
ATOM 10752 C CA . ARG B 1 342 ? -42.03301 16.69737 -2.70157 1.000 33.92000 339 ARG B CA 1
ATOM 10753 C C . ARG B 1 342 ? -40.69028 16.70266 -1.98702 1.000 28.77000 339 ARG B C 1
ATOM 10754 O O . ARG B 1 342 ? -39.63506 16.73392 -2.62950 1.000 24.32000 339 ARG B O 1
ATOM 10775 N N . ARG B 1 343 ? -40.73097 16.65809 -0.66163 1.000 24.10000 340 ARG B N 1
ATOM 10776 C CA . ARG B 1 343 ? -39.52964 16.69220 0.15732 1.000 21.36000 340 ARG B CA 1
ATOM 10777 C C . ARG B 1 343 ? -39.35689 15.36668 0.88571 1.000 26.40000 340 ARG B C 1
ATOM 10778 O O . ARG B 1 343 ? -40.29725 14.86678 1.51233 1.000 24.38000 340 ARG B O 1
ATOM 10799 N N . THR B 1 344 ? -38.15166 14.80789 0.79632 1.000 19.99000 341 THR B N 1
ATOM 10800 C CA . THR B 1 344 ? -37.74216 13.63973 1.56921 1.000 25.49000 341 THR B CA 1
ATOM 10801 C C . THR B 1 344 ? -36.40602 13.97536 2.21779 1.000 23.53000 341 THR B C 1
ATOM 10802 O O . THR B 1 344 ? -35.37372 14.00370 1.53955 1.000 24.43000 341 THR B O 1
ATOM 10813 N N . GLY B 1 345 ? -36.42458 14.23408 3.51748 1.000 22.77000 342 GLY B N 1
ATOM 10814 C CA . GLY B 1 345 ? -35.22393 14.71930 4.17624 1.000 21.39000 342 GLY B CA 1
ATOM 10815 C C . GLY B 1 345 ? -34.84417 16.06861 3.59779 1.000 23.53000 342 GLY B C 1
ATOM 10816 O O . GLY B 1 345 ? -35.61503 17.03412 3.65576 1.000 25.80000 342 GLY B O 1
ATOM 10820 N N . TRP B 1 346 ? -33.64619 16.14974 3.01662 1.000 24.81000 343 TRP B N 1
ATOM 10821 C CA . TRP B 1 346 ? -33.19120 17.35759 2.33900 1.000 21.67000 343 TRP B CA 1
ATOM 10822 C C . TRP B 1 346 ? -33.09967 17.17765 0.82877 1.000 24.83000 343 TRP B C 1
ATOM 10823 O O . TRP B 1 346 ? -32.43901 17.97176 0.15028 1.000 22.84000 343 TRP B O 1
ATOM 10844 N N . ILE B 1 347 ? -33.76391 16.16485 0.28605 1.000 21.74000 344 ILE B N 1
ATOM 10845 C CA . ILE B 1 347 ? -33.85251 15.97520 -1.15396 1.000 22.45000 344 ILE B CA 1
ATOM 10846 C C . ILE B 1 347 ? -35.23999 16.40301 -1.60253 1.000 21.02000 344 ILE B C 1
ATOM 10847 O O . ILE B 1 347 ? -36.25024 15.98038 -1.02578 1.000 22.71000 344 ILE B O 1
ATOM 10863 N N . PHE B 1 348 ? -35.28586 17.25172 -2.62086 1.000 20.70000 345 PHE B N 1
ATOM 10864 C CA . PHE B 1 348 ? -36.52656 17.73500 -3.20040 1.000 19.90000 345 PHE B CA 1
ATOM 10865 C C . PHE B 1 348 ? -36.63755 17.21356 -4.62116 1.000 20.51000 345 PHE B C 1
ATOM 10866 O O . PHE B 1 348 ? -35.65089 17.19335 -5.36240 1.000 20.75000 345 PHE B O 1
ATOM 10883 N N . ARG B 1 349 ? -37.83524 16.77939 -4.99161 1.000 21.24000 346 ARG B N 1
ATOM 10884 C CA . ARG B 1 349 ? -38.05324 16.17479 -6.29395 1.000 23.60000 346 ARG B CA 1
ATOM 10885 C C . ARG B 1 349 ? -39.32670 16.74596 -6.89189 1.000 21.37000 346 ARG B C 1
ATOM 10886 O O . ARG B 1 349 ? -40.28412 17.04153 -6.17304 1.000 22.27000 346 ARG B O 1
ATOM 10907 N N . ARG B 1 350 ? -39.31953 16.91789 -8.20940 1.000 21.24000 347 ARG B N 1
ATOM 10908 C CA . ARG B 1 350 ? -40.46928 17.43909 -8.92844 1.000 22.65000 347 ARG B CA 1
ATOM 10909 C C . ARG B 1 350 ? -40.39951 16.93464 -10.35741 1.000 27.18000 347 ARG B C 1
ATOM 10910 O O . ARG B 1 350 ? -39.31306 16.80117 -10.92626 1.000 24.03000 347 ARG B O 1
ATOM 10931 N N . GLU B 1 351 ? -41.56453 16.66553 -10.93698 1.000 25.48000 348 GLU B N 1
ATOM 10932 C CA . GLU B 1 351 ? -41.65471 16.14296 -12.29154 1.000 25.94000 348 GLU B CA 1
ATOM 10933 C C . GLU B 1 351 ? -42.40390 17.13289 -13.16880 1.000 26.25000 348 GLU B C 1
ATOM 10934 O O . GLU B 1 351 ? -43.43499 17.67926 -12.76264 1.000 28.12000 348 GLU B O 1
ATOM 10946 N N . PHE B 1 352 ? -41.86638 17.37284 -14.35680 1.000 27.22000 349 PHE B N 1
ATOM 10947 C CA . PHE B 1 352 ? -42.51568 18.15501 -15.39453 1.000 25.60000 349 PHE B CA 1
ATOM 10948 C C . PHE B 1 352 ? -42.88649 17.23223 -16.54798 1.000 29.35000 349 PHE B C 1
ATOM 10949 O O . PHE B 1 352 ? -42.49158 16.06394 -16.59211 1.000 31.06000 349 PHE B O 1
ATOM 10966 N N . GLU B 1 353 ? -43.65463 17.77320 -17.49422 1.000 31.09000 350 GLU B N 1
ATOM 10967 C CA . GLU B 1 353 ? -44.10265 16.96624 -18.62456 1.000 35.91000 350 GLU B CA 1
ATOM 10968 C C . GLU B 1 353 ? -42.93127 16.29032 -19.32885 1.000 35.38000 350 GLU B C 1
ATOM 10969 O O . GLU B 1 353 ? -43.04624 15.14486 -19.78022 1.000 37.34000 350 GLU B O 1
ATOM 10973 N N . HIS B 1 354 ? -41.78882 16.97906 -19.42397 1.000 30.50000 351 HIS B N 1
ATOM 10974 C CA . HIS B 1 354 ? -40.64459 16.46717 -20.16694 1.000 33.66000 351 HIS B CA 1
ATOM 10975 C C . HIS B 1 354 ? -39.35626 16.44336 -19.35137 1.000 31.29000 351 HIS B C 1
ATOM 10976 O O . HIS B 1 354 ? -38.27641 16.28853 -19.93439 1.000 30.14000 351 HIS B O 1
ATOM 10990 N N . ALA B 1 355 ? -39.42942 16.58522 -18.02947 1.000 28.72000 352 ALA B N 1
ATOM 10991 C CA . ALA B 1 355 ? -38.22366 16.59165 -17.21541 1.000 29.64000 352 ALA B CA 1
ATOM 10992 C C . ALA B 1 355 ? -38.54048 16.13591 -15.79996 1.000 25.75000 352 ALA B C 1
ATOM 10993 O O . ALA B 1 355 ? -39.61228 16.42993 -15.26405 1.000 27.62000 352 ALA B O 1
ATOM 11000 N N . ASN B 1 356 ? -37.59074 15.42397 -15.20193 1.000 26.17000 353 ASN B N 1
ATOM 11001 C CA . ASN B 1 356 ? -37.64317 15.03159 -13.80057 1.000 26.80000 353 ASN B CA 1
ATOM 11002 C C . ASN B 1 356 ? -36.49251 15.71418 -13.07583 1.000 23.70000 353 ASN B C 1
ATOM 11003 O O . ASN B 1 356 ? -35.34810 15.66110 -13.53925 1.000 26.33000 353 ASN B O 1
ATOM 11014 N N . VAL B 1 357 ? -36.79303 16.35391 -11.94671 1.000 19.96000 354 VAL B N 1
ATOM 11015 C CA . VAL B 1 357 ? -35.83651 17.19549 -11.23840 1.000 21.92000 354 VAL B CA 1
ATOM 11016 C C . VAL B 1 357 ? -35.64800 16.66108 -9.82707 1.000 20.33000 354 VAL B C 1
ATOM 11017 O O . VAL B 1 357 ? -36.61848 16.29541 -9.15612 1.000 26.31000 354 VAL B O 1
ATOM 11030 N N . ALA B 1 358 ? -34.39462 16.62364 -9.37932 1.000 23.25000 355 ALA B N 1
ATOM 11031 C CA . ALA B 1 358 ? -34.06294 16.24461 -8.01299 1.000 22.38000 355 ALA B CA 1
ATOM 11032 C C . ALA B 1 358 ? -32.88588 17.08200 -7.54177 1.000 22.14000 355 ALA B C 1
ATOM 11033 O O . ALA B 1 358 ? -31.90931 17.25660 -8.27782 1.000 23.82000 355 ALA B O 1
ATOM 11040 N N . VAL B 1 359 ? -32.98273 17.60314 -6.32228 1.000 17.19000 356 VAL B N 1
ATOM 11041 C CA . VAL B 1 359 ? -31.91921 18.39902 -5.72279 1.000 18.66000 356 VAL B CA 1
ATOM 11042 C C . VAL B 1 359 ? -31.67799 17.89773 -4.30742 1.000 21.42000 356 VAL B C 1
ATOM 11043 O O . VAL B 1 359 ? -32.62474 17.74532 -3.52722 1.000 21.75000 356 VAL B O 1
ATOM 11056 N N . ASP B 1 360 ? -30.41530 17.63961 -3.98430 1.000 20.01000 357 ASP B N 1
ATOM 11057 C CA . ASP B 1 360 ? -29.98608 17.28152 -2.63534 1.000 20.94000 357 ASP B CA 1
ATOM 11058 C C . ASP B 1 360 ? -29.33264 18.52507 -2.04247 1.000 21.01000 357 ASP B C 1
ATOM 11059 O O . ASP B 1 360 ? -28.19217 18.85623 -2.37271 1.000 21.34000 357 ASP B O 1
ATOM 11068 N N . LEU B 1 361 ? -30.06651 19.22636 -1.17695 1.000 20.12000 358 LEU B N 1
ATOM 11069 C CA . LEU B 1 361 ? -29.56183 20.47635 -0.62424 1.000 19.80000 358 LEU B CA 1
ATOM 11070 C C . LEU B 1 361 ? -28.46529 20.24645 0.40565 1.000 24.18000 358 LEU B C 1
ATOM 11071 O O . LEU B 1 361 ? -27.66296 21.15374 0.65515 1.000 21.20000 358 LEU B O 1
ATOM 11087 N N . GLU B 1 362 ? -28.42629 19.05862 1.01375 1.000 23.73000 359 GLU B N 1
ATOM 11088 C CA . GLU B 1 362 ? -27.39600 18.74602 1.99868 1.000 25.67000 359 GLU B CA 1
ATOM 11089 C C . GLU B 1 362 ? -26.04855 18.53005 1.32630 1.000 27.11000 359 GLU B C 1
ATOM 11090 O O . GLU B 1 362 ? -25.03048 19.08980 1.74965 1.000 32.42000 359 GLU B O 1
ATOM 11102 N N . ASN B 1 363 ? -26.02692 17.72012 0.27555 1.000 24.43000 360 ASN B N 1
ATOM 11103 C CA . ASN B 1 363 ? -24.81134 17.40492 -0.45591 1.000 25.40000 360 ASN B CA 1
ATOM 11104 C C . ASN B 1 363 ? -24.61909 18.30236 -1.66809 1.000 24.51000 360 ASN B C 1
ATOM 11105 O O . ASN B 1 363 ? -23.59503 18.19307 -2.35048 1.000 25.59000 360 ASN B O 1
ATOM 11116 N N . ARG B 1 364 ? -25.57604 19.18462 -1.94198 1.000 26.34000 361 ARG B N 1
ATOM 11117 C CA . ARG B 1 364 ? -25.51306 20.10777 -3.07121 1.000 22.64000 361 ARG B CA 1
ATOM 11118 C C . ARG B 1 364 ? -25.25952 19.35818 -4.37403 1.000 22.59000 361 ARG B C 1
ATOM 11119 O O . ARG B 1 364 ? -24.33601 19.66043 -5.13410 1.000 29.99000 361 ARG B O 1
ATOM 11140 N N . LYS B 1 365 ? -26.10768 18.37199 -4.63050 1.000 23.55000 362 LYS B N 1
ATOM 11141 C CA . LYS B 1 365 ? -26.10581 17.62108 -5.87316 1.000 22.40000 362 LYS B CA 1
ATOM 11142 C C . LYS B 1 365 ? -27.48734 17.73462 -6.49766 1.000 19.50000 362 LYS B C 1
ATOM 11143 O O . LYS B 1 365 ? -28.48855 17.89842 -5.79506 1.000 21.77000 362 LYS B O 1
ATOM 11162 N N . ALA B 1 366 ? -27.53917 17.67223 -7.82446 1.000 21.90000 363 ALA B N 1
ATOM 11163 C CA . ALA B 1 366 ? -28.81400 17.76491 -8.51767 1.000 23.28000 363 ALA B CA 1
ATOM 11164 C C . ALA B 1 366 ? -28.76990 16.90768 -9.77081 1.000 25.19000 363 ALA B C 1
ATOM 11165 O O . ALA B 1 366 ? -27.69960 16.57808 -10.28729 1.000 26.21000 363 ALA B O 1
ATOM 11172 N N . ARG B 1 367 ? -29.95847 16.55128 -10.25184 1.000 22.74000 364 ARG B N 1
ATOM 11173 C CA . ARG B 1 367 ? -30.10300 15.84108 -11.51461 1.000 25.56000 364 ARG B CA 1
ATOM 11174 C C . ARG B 1 367 ? -31.37793 16.31487 -12.19301 1.000 23.46000 364 ARG B C 1
ATOM 11175 O O . ARG B 1 367 ? -32.41936 16.44112 -11.54168 1.000 25.42000 364 ARG B O 1
ATOM 11179 N N . ILE B 1 368 ? -31.28278 16.60179 -13.48774 1.000 25.47000 365 ILE B N 1
ATOM 11180 C CA . ILE B 1 368 ? -32.44303 16.87923 -14.32523 1.000 23.81000 365 ILE B CA 1
ATOM 11181 C C . ILE B 1 368 ? -32.44006 15.83082 -15.42768 1.000 27.69000 365 ILE B C 1
ATOM 11182 O O . ILE B 1 368 ? -31.52146 15.79479 -16.25846 1.000 27.48000 365 ILE B O 1
ATOM 11198 N N . GLN B 1 369 ? -33.45476 14.97105 -15.42880 1.000 26.95000 366 GLN B N 1
ATOM 11199 C CA . GLN B 1 369 ? -33.63678 13.97148 -16.47516 1.000 32.31000 366 GLN B CA 1
ATOM 11200 C C . GLN B 1 369 ? -34.53616 14.56998 -17.55056 1.000 27.96000 366 GLN B C 1
ATOM 11201 O O . GLN B 1 369 ? -35.72799 14.78072 -17.31613 1.000 31.15000 366 GLN B O 1
ATOM 11215 N N . TRP B 1 370 ? -33.97799 14.82496 -18.72918 1.000 32.39000 367 TRP B N 1
ATOM 11216 C CA . TRP B 1 370 ? -34.73232 15.40897 -19.83159 1.000 38.10000 367 TRP B CA 1
ATOM 11217 C C . TRP B 1 370 ? -35.27618 14.31342 -20.74322 1.000 39.46000 367 TRP B C 1
ATOM 11218 O O . TRP B 1 370 ? -34.56756 13.35786 -21.07141 1.000 32.68000 367 TRP B O 1
ATOM 11239 N N . LEU B 1 371 ? -36.53491 14.46240 -21.15705 1.000 43.17000 368 LEU B N 1
ATOM 11240 C CA . LEU B 1 371 ? -37.14637 13.55004 -22.12398 1.000 34.83000 368 LEU B CA 1
ATOM 11241 C C . LEU B 1 371 ? -36.99608 12.08758 -21.71145 1.000 35.81000 368 LEU B C 1
ATOM 11242 O O . LEU B 1 371 ? -37.08941 11.18335 -22.54495 1.000 36.42000 368 LEU B O 1
#

Nearest PDB structures (foldseek):
  8rg5-assembly1_A  TM=9.423E-01  e=1.664E-39  Stieleria marina
  9jom-assembly1_A  TM=9.333E-01  e=1.786E-38  Wenyingzhuangia fucanilytica
  8rg5-assembly1_B  TM=9.358E-01  e=3.864E-38  Stieleria marina
  8ya6-assembly1_A  TM=8.796E-01  e=3.472E-37  Wenyingzhuangia fucanilytica
  9jp2-assembly1_A  TM=9.051E-01  e=2.084E-35  Novipirellula artificiosorum

Solvent-accessible surface area: 29640 Å² total; per-residue (Å²): 94,4,52,19,37,17,88,52,5,11,10,1,4,3,0,12,4,78,66,74,5,76,115,137,38,5,100,15,0,8,139,20,5,50,0,0,0,2,26,58,31,5,0,39,87,69,40,155,125,56,3,7,118,12,10,11,83,0,4,95,50,0,35,105,40,20,107,84,0,52,0,0,9,15,8,4,0,0,4,1,46,13,13,16,38,57,5,58,78,0,10,108,91,44,75,113,88,36,4,5,50,33,143,102,96,29,120,43,25,57,82,41,103,76,73,106,48,34,0,21,0,0,28,1,39,13,83,84,0,39,92,45,0,0,55,20,0,0,32,3,0,30,127,38,80,1,17,0,0,3,0,23,10,4,16,57,2,45,118,96,78,15,24,104,22,13,20,4,123,119,56,34,117,87,3,35,60,3,1,30,40,0,0,140,51,0,21,38,26,0,1,67,49,17,6,0,0,0,23,6,5,40,70,103,9,14,41,90,2,4,96,83,4,27,0,0,4,0,46,45,1,17,0,92,92,1,75,65,63,92,30,6,28,30,1,20,142,39,2,46,72,0,30,184,75,99,37,0,4,0,0,0,0,7,3,31,52,100,22,7,125,82,40,78,76,7,58,95,80,60,102,78,44,22,55,48,71,0,79,131,81,0,46,28,4,0,0,0,0,0,5,11,0,53,90,18,3,6,0,0,5,0,6,0,36,27,12,118,22,2,4,34,18,63,0,66,21,16,156,69,80,0,3,17,36,133,38,68,36,154,118,94,55,67,59,14,118,14,69,0,92,76,0,52,3,30,0,27,8,113,89,71,139,25,188,25,106,67,120,93,4,68,48,57,30,103,53,6,11,7,1,3,3,0,13,5,75,64,80,4,76,110,138,41,4,99,14,0,6,151,24,5,54,0,0,0,3,26,56,31,4,0,34,93,72,41,158,123,60,2,7,126,12,12,7,82,0,1,81,48,0,34,112,41,20,108,86,0,37,0,0,10,14,7,5,0,0,4,1,48,14,16,16,36,64,6,63,45,0,11,109,90,40,73,110,89,35,3,5,48,32,163,104,72,43,113,38,24,62,60,45,96,92,75,105,52,35,0,22,0,1,28,1,43,13,85,84,0,40,120,47,0,0,62,21,0,0,34,5,0,55,84,45,74,3,23,0,0,3,0,26,9,3,54,34,3,54,120,78,69,18,22,58,58,13,16,3,118,119,57,32,117,96,1,31,62,4,0,27,45,0,0,153,51,0,36,85,63,2,26,147,144,68,9,0,0,0,13,7,0,80,10,74,37,88,50,7,37,87,2,15,98,83,6,36,0,0,7,0,28,16,2,17,0,49,31,0,18,5,34,56,2,5,27,25,0,21,140,6,2,35,62,0,26,155,104,77,41,0,3,1,0,0,0,6,4,35,38,96,23,4,88,116,42,186,177,16,56,68,83,47,106,77,123,21,56,50,66,0,87,143,62,0,47,28,6,0,0,0,0,0,5,13,0,20,90,8,4,5,0,2,3,0,5,0,38,28,12,114,18,2,2,31,14,70,4,70,25,22,80,73,52,0,10,54,34,140,59,161,35,120,122,92,54,62,51,13,90,5,43,2,58,77,4,64,4,26,0,24,9,102,80,73,144,32,54,23,117,57,160

Secondary structure (DSSP, 8-state):
-----SSS--B-EEEB-SSPPPHHHHHHHHHH-SEEEE-TTTTTTT-SS-HHHHHHHHHHHHHHH-TT-EEEEEEESSEE-TTSGGGTTTTTSS-GGGB-B-TTT--B--SEEETTEEEEEB-TT-HHHHHHHHHHHHHHHHHHT-SEEEEE-TTGGG-HHHIIIII-TT-HHHHHHHHHHHHHHHHHHH-TTSEEEEEEE-----GGGGGGSSEEEETTTTBTTB-SHHHHHHHHHHHHHHHHTT-EEEEEE-SSTT-STT-HHHHTS-HHHHHHHHHHHSHHHHHHHHHH--TTEEEEE-SSSBTTSSTT---GGGTS----BSSS-EEETTEEEEEETTEEEEEETTTTEEEEEE-/-----SSS--B-EEEB-SSPPPHHHHHHHHHH-SEEEE-TTTTTTT-SS-HHHHHHHHHHHHHHH-TT-EEEEEEESSEE-TTSGGGTTTTTTS-GGGB-B-SSS--B--SEEETTEEEEEB-TT-HHHHHHHHHHHHHHHHHHT-SEEEEE-SSGGG-HHHIIIII-TT-HHHHHHHHHHHHHHHHHHH-TTSEEEEEEEB----BSGGGGGGSSEEEETTTTBTTB-SHHHHHHHHHHHHHHHHTT-EEEEEE-SSTT-STT-HHHHTS-HHHHHHHHHHHTHHHHHHHHHH--TTEEEEESS-SBTTTTTS---GGGTS----BSSS-EEETTEEEEEETTEEEEEETTTTEEEEEE-

Sequence (720 aa):
MPAFSWDTVPVYLHFGSPTKMTNEQVQTAARLSNFICLEKAHGRTTDREHPERIAAEDAQRIKTANPDAKVLMYWNTLIAWPFTSYNSDFAETHPENWTLRDRSTGEPLLKAMHGSTPVYQYNLLNPDVRKWWADTIGGAVNEFNFDGVFMDAVVSQSKRPLWLQKGWGLDKADELDAAAVDMMRQTKAIIGNNRLLIYNGFRSAAGTEFLPYSDGAQIEHFDQLSSITKEDMVAYWKMAATAAKDNKIVLYKAWPDHDINWLNRKFMSQSPAKKEAFAREKITYPLACYLIGAEENSYFCYGWGYGIDDGQLVDYPEYRKPLGAPKSRARRTGWIFRREFEHANVAVDLENRKARIQWLMPAFSWDTVPVYLHFGSPTKMTNEQVQTAARLSNFICLEKAHGRTTDREHPERIAAEDAQRIKTANPDAKVLMYWNTLIAWPFTSYNSDFAETHPENWTLRDRSTGEPLLKAMHGSTPVYQYNLLNPDVRKWWADTIGGAVNEFNFDGVFMDAVSQSKRPLWLQKGWGLDKADELDAAAVDMMRQTKAIIGNNRLLIYNGFRSKSAAGTEFLPYSDGAQIEHFDQLSSITKEDMVAYWKMAATAAKDNKIVLYKAWPDHDINWLNRKFMSQSPAKKEAFAREEKITYPLACYLIGAEENSYFCYGWGYGIDDGQLVDYPEYRKPLGAPKSRARRTGWIFRREFEHANVAVDLENRKARIQWL

Organism: NCBI:txid595460

Radius of gyration: 28.17 Å; Cα contacts (8 Å, |Δi|>4): 1550; chains: 2; bounding box: 60×69×81 Å

Foldseek 3Di:
DFDFDQQFAAAEAFFAACAQDDLVLLLLVLVQHQHYEYDDQHNCNVPVQANLVSVLVSVVSSCVNPVRHAYAYEDEPWKLACRHNLSPVPCNPDDLQQFFAFPPPSHFDFPDQDPPRTITTGNLLDVVNLLSRLCVRLVSCVVSVHQYYEYEDLQVCVDVVSCVGTDDVPCNVVSNVSSLSSLQSNCVRNHPSGFYEYAADDCVDACPNVVSGQYYEDQAQCEDPQNALVSLVVVLVRLVVCVVVVHAYEYEDELHYPQAPPNPVLVPDDLVVNQVSQLVRVQLSVLSCVLRDDINYHYAYFRYRHSSGHRSDDRVSRPAGFAAWPDHWDDDPQWIWTDHPFWIKIARRVVSDIDIGGD/DFDFDQQFAAAEAFFAALAQDDLVLLLLVLVQHQHYEYDDQHNCNVPVQANLVSVLVSQVSNCVNPVSHAYAYEDEPWKLACRHNLSPVPCNVDDLLQWFAFPVDSHFDFPDQPPPGTITTGNLLDVVNLLSRLCVRLVSCVVSVHQAYEYEDLQVCQDVVSCVGTVPNPCNVVSNVSSLSSLQSNCVRNDPRGFYEYAAADDPCGPDLVNLVSGQYYEDQAQCEDPQNALVSLVSVLVSVVVCCVVPGAYEYEDELHYPQAPPNCVNVVDDLVVQLVSQLVRVQLRSLSCVLRPDHNYHYAYFRYRHSSGRRSDPRVSRPAGFAAWPDHWDDDPQKIWTHHPFWTKIARRVVGDIDIRGD

InterPro domains:
  IPR017853 Glycoside hydrolase superfamily [SSF51445] (74-255)
  IPR029455 Hypothetical glycosyl hydrolase family 15 [PF14885] (87-376)